Protein AF-A0A8T2JJA8-F1 (afdb_monomer)

Secondary structure (DSSP, 8-state):
---------------S-SSSS-------PPPPSS-B-PPPEETTTT--EEEESTT-BTTSSS-EEEE---SSGGGGGS--EEEE--S-SSBSSPPPEEES------TTEEEESSS--TT--TT--EEEE-S-TT--EE-------SEEEEEEEEEE-S-S-EEEEEEEETTEEEEEEEE-SSEEEEEEEETTEEPPPEEEE-TTTS-TTSEEEEEEEEETTEEEEEESS--TTS--SEEEE-SSPPP--TTEEEEESB-TTSSSB--EEEEEEEEESSPPPHHHHHHHHHSSPPP-SS-TTPBPPTTS-EEETTEEEEEE-TT--S-GGG-EESS-TT---GGGGGSS-TT--EEBPPPPSSS-TT-EEEEEEEEEEEEEEEEEEEESSPPEEEEEEEEESSTTSPPEEEEEEESSGGGGT--BT---SSTT---EEEPPSS--SSS-EEEEESS--SSSPPTTGGGGGG-HHHHHHTEEEEEEEEEEEETTSS--TTSPPPGGG-S-EEEEEEEEEEE--TTB-S-EE-SSSS-EE---TTTTEESTTS-EE-TT-BSS------SS---PPBPP--TTS-SEEEE-TTT-S-TT-SSS---EEEES-TTT------TT-S---------TTTBS-SS--B-TTT--B-B-TTEESTTS-EEPTTEE---TT-TTSSEEP---TTTBGGG---B-TTT--B-BPTTEETTTT-EEPTTEEEEEETTEEEEEE----TTTBS-SPPPTTT----BPTTEETTTT-EEPTTEEEEETTEEEE----TTTB-TT-PPPTTT----B-TTEETTTT-EEPTTEEEE-SSSS-EEEE----TTTBSS-TT-B-TTT--B-B-TTEESTTS-EEPTTEE---TT-TTSSEE----TTTBPTTPPPPTTT----BPTTEESTTS-EEPTTEEE--SSS--EEEP---TTTEEEEEE-TTT--EEESSTTEESTTS-EEPTTEEEEETTTTEEEEP---TTTEEEEEE-TTT--EEE-TTEESTTS-EEPTT-B---TT-TTSSB---B-PPPPEEEEEETTEEEEEEPPPSB--SSEEEEEEEETTEEEEEEEEESSP--EEEEEESPPTT-EEEEEEEEE-SS-EEEPPPEEEEPPP----S---EEE---S-TTEEEEEEPPPPSTT----EEEEEEE-TT-SSPEEEEEES-SEEEEESPPTT-EEEEEEEEEETTEEEEPPPEEEEPPP---B--PPPEEEEEETTEEEEE-PPPSB----

InterPro domains:
  IPR002049 Laminin-type EGF domain [PF00053] (519-560)
  IPR002049 Laminin-type EGF domain [PF00053] (628-678)
  IPR002049 Laminin-type EGF domain [PF00053] (681-725)
  IPR002049 Laminin-type EGF domain [PF00053] (734-775)
  IPR002049 Laminin-type EGF domain [PF00053] (782-831)
  IPR002049 Laminin-type EGF domain [PF00053] (834-884)
  IPR002049 Laminin-type EGF domain [PF00053] (887-931)
  IPR002049 Laminin-type EGF domain [PF00053] (938-984)
  IPR002049 Laminin-type EGF domain [PF00053] (989-1037)
  IPR002049 Laminin-type EGF domain [PS01248] (649-683)
  IPR002049 Laminin-type EGF domain [PS01248] (802-836)
  IPR002049 Laminin-type EGF domain [PS01248] (907-940)
  IPR002049 Laminin-type EGF domain [PS50027] (628-680)
  IPR002049 Laminin-type EGF domain [PS50027] (681-733)
  IPR002049 Laminin-type EGF domain [PS50027] (734-781)
  IPR002049 Laminin-type EGF domain [PS50027] (782-833)
  IPR002049 Laminin-type EGF domain [PS50027] (834-886)
  IPR002049 Laminin-type EGF domain [PS50027] (887-937)
  IPR002049 Laminin-type EGF domain [PS50027] (938-988)
  IPR002049 Laminin-type EGF domain [SM00180] (519-573)

Mean predicted aligned error: 21.82 Å

Structure (mmCIF, N/CA/C/O backbone):
data_AF-A0A8T2JJA8-F1
#
_entry.id   AF-A0A8T2JJA8-F1
#
loop_
_atom_site.group_PDB
_atom_site.id
_atom_site.type_symbol
_atom_site.label_atom_id
_atom_site.label_alt_id
_atom_site.label_comp_id
_atom_site.label_asym_id
_atom_site.label_entity_id
_atom_site.label_seq_id
_atom_site.pdbx_PDB_ins_code
_atom_site.Cartn_x
_atom_site.Cartn_y
_atom_site.Cartn_z
_atom_site.occupancy
_atom_site.B_iso_or_equiv
_atom_site.auth_seq_id
_atom_site.auth_comp_id
_atom_site.auth_asym_id
_atom_site.auth_atom_id
_atom_site.pdbx_PDB_model_num
ATOM 1 N N . MET A 1 1 ? -11.273 -54.890 28.505 1.00 32.41 1 MET A N 1
ATOM 2 C CA . MET A 1 1 ? -10.820 -56.215 28.975 1.00 32.41 1 MET A CA 1
ATOM 3 C C . MET A 1 1 ? -9.788 -56.750 28.001 1.00 32.41 1 MET A C 1
ATOM 5 O O . MET A 1 1 ? -10.072 -56.768 26.817 1.00 32.41 1 MET A O 1
ATOM 9 N N . LYS A 1 2 ? -8.631 -57.149 28.544 1.00 30.03 2 LYS A N 1
ATOM 10 C CA . LYS A 1 2 ? -7.719 -58.215 28.086 1.00 30.03 2 LYS A CA 1
ATOM 11 C C . LYS A 1 2 ? -7.284 -58.199 26.611 1.00 30.03 2 LYS A C 1
ATOM 13 O O . LYS A 1 2 ? -8.036 -58.530 25.714 1.00 30.03 2 LYS A O 1
ATOM 18 N N . HIS A 1 3 ? -6.066 -57.725 26.356 1.00 26.69 3 HIS A N 1
ATOM 19 C CA . HIS A 1 3 ? -4.796 -58.480 26.439 1.00 26.69 3 HIS A CA 1
ATOM 20 C C . HIS A 1 3 ? -4.545 -59.316 25.172 1.00 26.69 3 HIS A C 1
ATOM 22 O O . HIS A 1 3 ? -5.236 -60.290 24.924 1.00 26.69 3 HIS A O 1
ATOM 28 N N . ARG A 1 4 ? -3.619 -58.889 24.300 1.00 27.64 4 ARG A N 1
ATOM 29 C CA . ARG A 1 4 ? -2.156 -59.140 24.374 1.00 27.64 4 ARG A CA 1
ATOM 30 C C . ARG A 1 4 ? -1.814 -60.633 24.329 1.00 27.64 4 ARG A C 1
ATOM 32 O O . ARG A 1 4 ? -1.891 -61.290 25.361 1.00 27.64 4 ARG A O 1
ATOM 39 N N . LYS A 1 5 ? -1.249 -61.072 23.202 1.00 30.20 5 LYS A N 1
ATOM 40 C CA . LYS A 1 5 ? 0.147 -61.544 23.054 1.00 30.20 5 LYS A CA 1
ATOM 41 C C . LYS A 1 5 ? 0.226 -62.544 21.905 1.00 30.20 5 LYS A C 1
ATOM 43 O O . LYS A 1 5 ? -0.247 -63.658 22.061 1.00 30.20 5 LYS A O 1
ATOM 48 N N . VAL A 1 6 ? 0.989 -62.201 20.872 1.00 28.86 6 VAL A N 1
ATOM 49 C CA . VAL A 1 6 ? 2.040 -63.099 20.378 1.00 28.86 6 VAL A CA 1
ATOM 50 C C . VAL A 1 6 ? 3.269 -62.237 20.091 1.00 28.86 6 VAL A C 1
ATOM 52 O O . VAL A 1 6 ? 3.193 -61.242 19.377 1.00 28.86 6 VAL A O 1
ATOM 55 N N . LEU A 1 7 ? 4.374 -62.581 20.750 1.00 27.81 7 LEU A N 1
ATOM 56 C CA . LEU A 1 7 ? 5.703 -61.998 20.600 1.00 27.81 7 LEU A CA 1
ATOM 57 C C . LEU A 1 7 ? 6.536 -62.932 19.707 1.00 27.81 7 LEU A C 1
ATOM 59 O O . LEU A 1 7 ? 6.536 -64.134 19.947 1.00 27.81 7 LEU A O 1
ATOM 63 N N . LYS A 1 8 ? 7.334 -62.325 18.819 1.00 27.33 8 LYS A N 1
ATOM 64 C CA . LYS A 1 8 ? 8.610 -62.801 18.245 1.00 27.33 8 LYS A CA 1
ATOM 65 C C . LYS A 1 8 ? 8.605 -64.033 17.322 1.00 27.33 8 LYS A C 1
ATOM 67 O O . LYS A 1 8 ? 8.753 -65.164 17.768 1.00 27.33 8 LYS A O 1
ATOM 72 N N . GLN A 1 9 ? 8.732 -63.748 16.026 1.00 26.22 9 GLN A N 1
ATOM 73 C CA . GLN A 1 9 ? 9.759 -64.372 15.187 1.00 26.22 9 GLN A CA 1
ATOM 74 C C . GLN A 1 9 ? 10.700 -63.283 14.650 1.00 26.22 9 GLN A C 1
ATOM 76 O O . GLN A 1 9 ? 10.281 -62.160 14.380 1.00 26.22 9 GLN A O 1
ATOM 81 N N . LEU A 1 10 ? 11.988 -63.613 14.631 1.00 29.56 10 LEU A N 1
ATOM 82 C CA . LEU A 1 10 ? 13.126 -62.750 14.339 1.00 29.56 10 LEU A CA 1
ATOM 83 C C . LEU A 1 10 ? 13.350 -62.582 12.829 1.00 29.56 10 LEU A C 1
ATOM 85 O O . LEU A 1 10 ? 13.341 -63.562 12.097 1.00 29.56 10 LEU A O 1
ATOM 89 N N . ASN A 1 11 ? 13.626 -61.333 12.444 1.00 33.53 11 ASN A N 1
ATOM 90 C CA . ASN A 1 11 ? 14.525 -60.845 11.391 1.00 33.53 11 ASN A CA 1
ATOM 91 C C . ASN A 1 11 ? 14.828 -61.754 10.192 1.00 33.53 11 ASN A C 1
ATOM 93 O O . ASN A 1 11 ? 15.682 -62.633 10.273 1.00 33.53 11 ASN A O 1
ATOM 97 N N . THR A 1 12 ? 14.285 -61.387 9.034 1.00 31.36 12 THR A N 1
ATOM 98 C CA . THR A 1 12 ? 15.010 -61.142 7.768 1.00 31.36 12 THR A CA 1
ATOM 99 C C . THR A 1 12 ? 13.998 -60.666 6.722 1.00 31.36 12 THR A C 1
ATOM 101 O O . THR A 1 12 ? 12.808 -60.895 6.894 1.00 31.36 12 THR A O 1
ATOM 104 N N . PHE A 1 13 ? 14.479 -60.011 5.663 1.00 29.62 13 PHE A N 1
ATOM 105 C CA . PHE A 1 13 ? 13.734 -59.384 4.557 1.00 29.62 13 PHE A CA 1
ATOM 106 C C . PHE A 1 13 ? 13.374 -57.904 4.732 1.00 29.62 13 PHE A C 1
ATOM 108 O O . PHE A 1 13 ? 12.234 -57.504 4.955 1.00 29.62 13 PHE A O 1
ATOM 115 N N . GLY A 1 14 ? 14.411 -57.081 4.533 1.00 43.16 14 GLY A N 1
ATOM 116 C CA . GLY A 1 14 ? 14.270 -55.910 3.672 1.00 43.16 14 GLY A CA 1
ATOM 117 C C . GLY A 1 14 ? 13.933 -56.350 2.240 1.00 43.16 14 GLY A C 1
ATOM 118 O O . GLY A 1 14 ? 14.204 -57.490 1.874 1.00 43.16 14 GLY A O 1
ATOM 119 N N . ASP A 1 15 ? 13.340 -55.429 1.483 1.00 37.94 15 ASP A N 1
ATOM 120 C CA . ASP A 1 15 ? 12.711 -55.592 0.158 1.00 37.94 15 ASP A CA 1
ATOM 121 C C . ASP A 1 15 ? 11.242 -56.037 0.170 1.00 37.94 15 ASP A C 1
ATOM 123 O O . ASP A 1 15 ? 10.913 -57.135 -0.256 1.00 37.94 15 ASP A O 1
ATOM 127 N N . ALA A 1 16 ? 10.346 -55.139 0.615 1.00 32.00 16 ALA A N 1
ATOM 128 C CA . ALA A 1 16 ? 8.981 -54.985 0.067 1.00 32.00 16 ALA A CA 1
ATOM 129 C C . ALA A 1 16 ? 8.197 -53.814 0.712 1.00 32.00 16 ALA A C 1
ATOM 131 O O . ALA A 1 16 ? 7.053 -53.976 1.131 1.00 32.00 16 ALA A O 1
ATOM 132 N N . LEU A 1 17 ? 8.779 -52.609 0.797 1.00 30.25 17 LEU A N 1
ATOM 133 C CA . LEU A 1 17 ? 8.007 -51.390 1.106 1.00 30.25 17 LEU A CA 1
ATOM 134 C C . LEU A 1 17 ? 8.577 -50.172 0.359 1.00 30.25 17 LEU A C 1
ATOM 136 O O . LEU A 1 17 ? 9.069 -49.218 0.954 1.00 30.25 17 LEU A O 1
ATOM 140 N N . LYS A 1 18 ? 8.569 -50.235 -0.978 1.00 31.52 18 LYS A N 1
ATOM 141 C CA . LYS A 1 18 ? 9.018 -49.141 -1.860 1.00 31.52 18 LYS A CA 1
ATOM 142 C C . LYS A 1 18 ? 8.089 -48.913 -3.062 1.00 31.52 18 LYS A C 1
ATOM 144 O O . LYS A 1 18 ? 8.542 -48.517 -4.128 1.00 31.52 18 LYS A O 1
ATOM 149 N N . THR A 1 19 ? 6.787 -49.148 -2.890 1.00 38.16 19 THR A N 1
ATOM 150 C CA . THR A 1 19 ? 5.800 -49.043 -3.988 1.00 38.16 19 THR A CA 1
ATOM 151 C C . THR A 1 19 ? 4.432 -48.485 -3.577 1.00 38.16 19 THR A C 1
ATOM 153 O O . THR A 1 19 ? 3.448 -48.706 -4.270 1.00 38.16 19 THR A O 1
ATOM 156 N N . PHE A 1 20 ? 4.350 -47.706 -2.495 1.00 31.83 20 PHE A N 1
ATOM 157 C CA . PHE A 1 20 ? 3.129 -46.968 -2.131 1.00 31.83 20 PHE A CA 1
ATOM 158 C C . PHE A 1 20 ? 3.480 -45.659 -1.399 1.00 31.83 20 PHE A C 1
ATOM 160 O O . PHE A 1 20 ? 3.222 -45.546 -0.210 1.00 31.83 20 PHE A O 1
ATOM 167 N N . LEU A 1 21 ? 4.161 -44.710 -2.069 1.00 34.22 21 LEU A N 1
ATOM 168 C CA . LEU A 1 21 ? 4.320 -43.303 -1.618 1.00 34.22 21 LEU A CA 1
ATOM 169 C C . LEU A 1 21 ? 5.054 -42.393 -2.638 1.00 34.22 21 LEU A C 1
ATOM 171 O O . LEU A 1 21 ? 5.897 -41.587 -2.262 1.00 34.22 21 LEU A O 1
ATOM 175 N N . VAL A 1 22 ? 4.753 -42.484 -3.939 1.00 33.88 22 VAL A N 1
ATOM 176 C CA . VAL A 1 22 ? 5.165 -41.446 -4.914 1.00 33.88 22 VAL A CA 1
ATOM 177 C C . VAL A 1 22 ? 4.022 -41.220 -5.896 1.00 33.88 22 VAL A C 1
ATOM 179 O O . VAL A 1 22 ? 3.979 -41.770 -6.989 1.00 33.88 22 VAL A O 1
ATOM 182 N N . GLY A 1 23 ? 3.033 -40.463 -5.443 1.00 34.50 23 GLY A N 1
ATOM 183 C CA . GLY A 1 23 ? 1.847 -40.114 -6.214 1.00 34.50 23 GLY A CA 1
ATOM 184 C C . GLY A 1 23 ? 1.226 -38.837 -5.678 1.00 34.50 23 GLY A C 1
ATOM 185 O O . GLY A 1 23 ? 0.024 -38.791 -5.472 1.00 34.50 23 GLY A O 1
ATOM 186 N N . TYR A 1 24 ? 2.052 -37.840 -5.363 1.00 38.09 24 TYR A N 1
ATOM 187 C CA . TYR A 1 24 ? 1.608 -36.480 -5.086 1.00 38.09 24 TYR A CA 1
ATOM 188 C C . TYR A 1 24 ? 2.753 -35.511 -5.407 1.00 38.09 24 TYR A C 1
ATOM 190 O O . TYR A 1 24 ? 3.904 -35.793 -5.083 1.00 38.09 24 TYR A O 1
ATOM 198 N N . CYS A 1 25 ? 2.392 -34.386 -6.029 1.00 32.53 25 CYS A N 1
ATOM 199 C CA . CYS A 1 25 ? 3.223 -33.229 -6.388 1.00 32.53 25 CYS A CA 1
ATOM 200 C C . CYS A 1 25 ? 4.083 -33.338 -7.662 1.00 32.53 25 CYS A C 1
ATOM 202 O O . CYS A 1 25 ? 5.270 -33.626 -7.603 1.00 32.53 25 CYS A O 1
ATOM 204 N N . MET A 1 26 ? 3.492 -32.966 -8.802 1.00 28.70 26 MET A N 1
ATOM 205 C CA . MET A 1 26 ? 4.003 -31.870 -9.646 1.00 28.70 26 MET A CA 1
ATOM 206 C C . MET A 1 26 ? 2.852 -31.334 -10.516 1.00 28.70 26 MET A C 1
ATOM 208 O O . MET A 1 26 ? 2.766 -31.577 -11.715 1.00 28.70 26 MET A O 1
ATOM 212 N N . TYR A 1 27 ? 1.922 -30.624 -9.871 1.00 27.91 27 TYR A N 1
ATOM 213 C CA . TYR A 1 27 ? 1.168 -29.569 -10.547 1.00 27.91 27 TYR A CA 1
ATOM 214 C C . TYR A 1 27 ? 2.133 -28.388 -10.679 1.00 27.91 27 TYR A C 1
ATOM 216 O O . TYR A 1 27 ? 2.594 -27.875 -9.662 1.00 27.91 27 TYR A O 1
ATOM 224 N N . PHE A 1 28 ? 2.485 -27.996 -11.902 1.00 26.44 28 PHE A N 1
ATOM 225 C CA . PHE A 1 28 ? 3.155 -26.719 -12.147 1.00 26.44 28 PHE A CA 1
ATOM 226 C C . PHE A 1 28 ? 2.103 -25.608 -12.000 1.00 26.44 28 PHE A C 1
ATOM 228 O O . PHE A 1 28 ? 1.152 -25.604 -12.785 1.00 26.44 28 PHE A O 1
ATOM 235 N N . PRO A 1 29 ? 2.206 -24.699 -11.013 1.00 30.31 29 PRO A N 1
ATOM 236 C CA . PRO A 1 29 ? 1.294 -23.574 -10.920 1.00 30.31 29 PRO A CA 1
ATOM 237 C C . PRO A 1 29 ? 1.679 -22.505 -11.952 1.00 30.31 29 PRO A C 1
ATOM 239 O O . PRO A 1 29 ? 2.845 -22.310 -12.292 1.00 30.31 29 PRO A O 1
ATOM 242 N N . LEU A 1 30 ? 0.646 -21.861 -12.483 1.00 35.97 30 LEU A N 1
ATOM 243 C CA . LEU A 1 30 ? 0.662 -20.924 -13.601 1.00 35.97 30 LEU A CA 1
ATOM 244 C C . LEU A 1 30 ? 1.411 -19.624 -13.262 1.00 35.97 30 LEU A C 1
ATOM 246 O O . LEU A 1 30 ? 1.201 -19.029 -12.206 1.00 35.97 30 LEU A O 1
ATOM 250 N N . VAL A 1 31 ? 2.245 -19.154 -14.192 1.00 36.62 31 VAL A N 1
ATOM 251 C CA . VAL A 1 31 ? 2.884 -17.829 -14.152 1.00 36.62 31 VAL A CA 1
ATOM 252 C C . VAL A 1 31 ? 1.787 -16.755 -14.191 1.00 36.62 31 VAL A C 1
ATOM 254 O O . VAL A 1 31 ? 1.037 -16.691 -15.164 1.00 36.62 31 VAL A O 1
ATOM 257 N N . SER A 1 32 ? 1.671 -15.938 -13.135 1.00 39.22 32 SER A N 1
ATOM 258 C CA . SER A 1 32 ? 0.797 -14.754 -13.136 1.00 39.22 32 SER A CA 1
ATOM 259 C C . SER A 1 32 ? 1.328 -13.748 -14.157 1.00 39.22 32 SER A C 1
ATOM 261 O O . SER A 1 32 ? 2.533 -13.510 -14.225 1.00 39.22 32 SER A O 1
ATOM 263 N N . THR A 1 33 ? 0.447 -13.203 -14.990 1.00 51.28 33 THR A N 1
ATOM 264 C CA . THR A 1 33 ? 0.780 -12.221 -16.033 1.00 51.28 33 THR A CA 1
ATOM 265 C C . THR A 1 33 ? 0.628 -10.781 -15.547 1.00 51.28 33 THR A C 1
ATOM 267 O O . THR A 1 33 ? 1.156 -9.895 -16.197 1.00 51.28 33 THR A O 1
ATOM 270 N N . GLN A 1 34 ? -0.025 -10.542 -14.407 1.00 63.44 34 GLN A N 1
ATOM 271 C CA . GLN A 1 34 ? -0.192 -9.233 -13.762 1.00 63.44 34 GLN A CA 1
ATOM 272 C C . GLN A 1 34 ? 0.474 -9.251 -12.378 1.00 63.44 34 GLN A C 1
ATOM 274 O O . GLN A 1 34 ? 0.578 -10.311 -11.765 1.00 63.44 34 GLN A O 1
ATOM 279 N N . GLY A 1 35 ? 0.929 -8.095 -11.892 1.00 66.94 35 GLY A N 1
ATOM 280 C CA . GLY A 1 35 ? 1.406 -7.968 -10.519 1.00 66.94 35 GLY A CA 1
ATOM 281 C C . GLY A 1 35 ? 0.299 -8.274 -9.508 1.00 66.94 35 GLY A C 1
ATOM 282 O O . GLY A 1 35 ? -0.814 -7.761 -9.617 1.00 66.94 35 GLY A O 1
ATOM 283 N N . ASP A 1 36 ? 0.615 -9.081 -8.503 1.00 77.44 36 ASP A N 1
ATOM 284 C CA . ASP A 1 36 ? -0.288 -9.403 -7.405 1.00 77.44 36 ASP A CA 1
ATOM 285 C C . ASP A 1 36 ? -0.176 -8.314 -6.329 1.00 77.44 36 ASP A C 1
ATOM 287 O O . ASP A 1 36 ? 0.888 -8.108 -5.734 1.00 77.44 36 ASP A O 1
ATOM 291 N N . PHE A 1 37 ? -1.275 -7.603 -6.074 1.00 82.38 37 PHE A N 1
ATOM 292 C CA . PHE A 1 37 ? -1.317 -6.524 -5.089 1.00 82.38 37 PHE A CA 1
ATOM 293 C C . PHE A 1 37 ? -2.307 -6.820 -3.967 1.00 82.38 37 PHE A C 1
ATOM 295 O O . PHE A 1 37 ? -3.426 -7.258 -4.250 1.00 82.38 37 PHE A O 1
ATOM 302 N N . PRO A 1 38 ? -1.979 -6.471 -2.711 1.00 85.00 38 PRO A N 1
ATOM 303 C CA . PRO A 1 38 ? -2.931 -6.605 -1.624 1.00 85.00 38 PRO A CA 1
ATOM 304 C C . PRO A 1 38 ? -4.145 -5.694 -1.798 1.00 85.00 38 PRO A C 1
ATOM 306 O O . PRO A 1 38 ? -4.056 -4.613 -2.390 1.00 85.00 38 PRO A O 1
ATOM 309 N N . LYS A 1 39 ? -5.290 -6.129 -1.266 1.00 79.31 39 LYS A N 1
ATOM 310 C CA . LYS A 1 39 ? -6.539 -5.356 -1.292 1.00 79.31 39 LYS A CA 1
ATOM 311 C C . LYS A 1 39 ? -6.391 -4.035 -0.529 1.00 79.31 39 LYS A C 1
ATOM 313 O O . LYS A 1 39 ? -5.618 -3.939 0.426 1.00 79.31 39 LYS A O 1
ATOM 318 N N . LEU A 1 40 ? -7.136 -3.019 -0.972 1.00 82.00 40 LEU A N 1
ATOM 319 C CA . LEU A 1 40 ? -7.254 -1.749 -0.259 1.00 82.00 40 LEU A CA 1
ATOM 320 C C . LEU A 1 40 ? -8.143 -1.932 0.970 1.00 82.00 40 LEU A C 1
ATOM 322 O O . LEU A 1 40 ? -9.256 -2.440 0.866 1.00 82.00 40 LEU A O 1
ATOM 326 N N . GLU A 1 41 ? -7.654 -1.495 2.122 1.00 85.62 41 GLU A N 1
ATOM 327 C CA . GLU A 1 41 ? -8.330 -1.616 3.413 1.00 85.62 41 GLU A CA 1
ATOM 328 C C . GLU A 1 41 ? -8.084 -0.361 4.265 1.00 85.62 41 GLU A C 1
ATOM 330 O O . GLU A 1 41 ? -7.200 0.441 3.950 1.00 85.62 41 GLU A O 1
ATOM 335 N N . ASN A 1 42 ? -8.839 -0.189 5.359 1.00 88.12 42 ASN A N 1
ATOM 336 C CA . ASN A 1 42 ? -8.555 0.853 6.350 1.00 88.12 42 ASN A CA 1
ATOM 337 C C . ASN A 1 42 ? -7.297 0.479 7.154 1.00 88.12 42 ASN A C 1
ATOM 339 O O . ASN A 1 42 ? -7.374 -0.160 8.201 1.00 88.12 42 ASN A O 1
ATOM 343 N N . ILE A 1 43 ? -6.122 0.862 6.658 1.00 91.50 43 ILE A N 1
ATOM 344 C CA . ILE A 1 43 ? -4.834 0.523 7.279 1.00 91.50 43 ILE A CA 1
ATOM 345 C C . ILE A 1 43 ? -4.555 1.320 8.557 1.00 91.50 43 ILE A C 1
ATOM 347 O O . ILE A 1 43 ? -3.637 0.972 9.298 1.00 91.50 43 ILE A O 1
ATOM 351 N N . GLY A 1 44 ? -5.330 2.380 8.810 1.00 90.50 44 GLY A N 1
ATOM 352 C CA . GLY A 1 44 ? -5.283 3.147 10.052 1.00 90.50 44 GLY A CA 1
ATOM 353 C C . GLY A 1 44 ? -6.012 2.467 11.211 1.00 90.50 44 GLY A C 1
ATOM 354 O O . GLY A 1 44 ? -5.716 2.787 12.362 1.00 90.50 44 GLY A O 1
ATOM 355 N N . ALA A 1 45 ? -6.915 1.520 10.935 1.00 90.88 45 ALA A N 1
ATOM 356 C CA . ALA A 1 45 ? -7.737 0.866 11.949 1.00 90.88 45 ALA A CA 1
ATOM 357 C C . ALA A 1 45 ? -6.887 0.105 12.979 1.00 90.88 45 ALA A C 1
ATOM 359 O O . ALA A 1 45 ? -5.986 -0.661 12.625 1.00 90.88 45 ALA A O 1
ATOM 360 N N . PHE A 1 46 ? -7.195 0.311 14.261 1.00 89.62 46 PHE A N 1
ATOM 361 C CA . PHE A 1 46 ? -6.544 -0.322 15.413 1.00 89.62 46 PHE A CA 1
ATOM 362 C C . PHE A 1 46 ? -5.018 -0.127 15.488 1.00 89.62 46 PHE A C 1
ATOM 364 O O . PHE A 1 46 ? -4.320 -0.883 16.169 1.00 89.62 46 PHE A O 1
ATOM 371 N N . LYS A 1 47 ? -4.476 0.872 14.777 1.00 90.25 47 LYS A N 1
ATOM 372 C CA . LYS A 1 47 ? -3.055 1.234 14.837 1.00 90.25 47 LYS A CA 1
ATOM 373 C C . LYS A 1 47 ? -2.761 2.169 16.010 1.00 90.25 47 LYS A C 1
ATOM 375 O O . LYS A 1 47 ? -3.645 2.920 16.430 1.00 90.25 47 LYS A O 1
ATOM 380 N N . PRO A 1 48 ? -1.521 2.180 16.528 1.00 91.38 48 PRO A N 1
ATOM 381 C CA . PRO A 1 48 ? -1.123 3.127 17.558 1.00 91.38 48 PRO A CA 1
ATOM 382 C C . PRO A 1 48 ? -1.382 4.573 17.122 1.00 91.38 48 PRO A C 1
ATOM 384 O O . PRO A 1 48 ? -0.893 5.028 16.084 1.00 91.38 48 PRO A O 1
ATOM 387 N N . VAL A 1 49 ? -2.145 5.294 17.941 1.00 93.94 49 VAL A N 1
ATOM 388 C CA . VAL A 1 49 ? -2.488 6.701 17.735 1.00 93.94 49 VAL A CA 1
ATOM 389 C C . VAL A 1 49 ? -1.996 7.524 18.919 1.00 93.94 49 VAL A C 1
ATOM 391 O O . VAL A 1 49 ? -2.129 7.128 20.076 1.00 93.94 49 VAL A O 1
ATOM 394 N N . THR A 1 50 ? -1.393 8.671 18.629 1.00 94.69 50 THR A N 1
ATOM 395 C CA . THR A 1 50 ? -0.876 9.603 19.638 1.00 94.69 50 THR A CA 1
ATOM 396 C C . THR A 1 50 ? -1.288 11.023 19.297 1.00 94.69 50 THR A C 1
ATOM 398 O O . THR A 1 50 ? -1.454 11.364 18.127 1.00 94.69 50 THR A O 1
ATOM 401 N N . ALA A 1 51 ? -1.460 11.858 20.315 1.00 93.00 51 ALA A N 1
ATOM 402 C CA . ALA A 1 51 ? -1.779 13.263 20.137 1.00 93.00 51 ALA A CA 1
ATOM 403 C C . ALA A 1 51 ? -0.723 14.129 20.826 1.00 93.00 51 ALA A C 1
ATOM 405 O O . ALA A 1 51 ? -0.142 13.744 21.840 1.00 93.00 51 ALA A O 1
ATOM 406 N N . THR A 1 52 ? -0.424 15.280 20.232 1.00 91.31 52 THR A N 1
ATOM 407 C CA . THR A 1 52 ? 0.498 16.282 20.768 1.00 91.31 52 THR A CA 1
ATOM 408 C C . THR A 1 52 ? -0.252 17.606 20.904 1.00 91.31 52 THR A C 1
ATOM 410 O O . THR A 1 52 ? -0.768 18.089 19.888 1.00 91.31 52 THR A O 1
ATOM 413 N N . PRO A 1 53 ? -0.304 18.209 22.110 1.00 87.81 53 PRO A N 1
ATOM 414 C CA . PRO A 1 53 ? 0.256 17.736 23.395 1.00 87.81 53 PRO A CA 1
ATOM 415 C C . PRO A 1 53 ? -0.320 16.391 23.885 1.00 87.81 53 PRO A C 1
ATOM 417 O O . PRO A 1 53 ? -1.410 16.017 23.468 1.00 87.81 53 PRO A O 1
ATOM 420 N N . THR A 1 54 ? 0.378 15.653 24.758 1.00 83.75 54 THR A N 1
ATOM 421 C CA . THR A 1 54 ? -0.086 14.327 25.237 1.00 83.75 54 THR A CA 1
ATOM 422 C C . THR A 1 54 ? -1.393 14.401 26.024 1.00 83.75 54 THR A C 1
ATOM 424 O O . THR A 1 54 ? -2.227 13.508 25.914 1.00 83.75 54 THR A O 1
ATOM 427 N N . ASP A 1 55 ? -1.615 15.510 26.730 1.00 81.62 55 ASP A N 1
ATOM 428 C CA . ASP A 1 55 ? -2.807 15.754 27.557 1.00 81.62 55 ASP A CA 1
ATOM 429 C C . ASP A 1 55 ? -3.925 16.444 26.748 1.00 81.62 55 ASP A C 1
ATOM 431 O O . ASP A 1 55 ? -4.746 17.199 27.268 1.00 81.62 55 ASP A O 1
ATOM 435 N N . SER A 1 56 ? -3.930 16.235 25.430 1.00 87.56 56 SER A N 1
ATOM 436 C CA . SER A 1 56 ? -4.874 16.858 24.496 1.00 87.56 56 SER A CA 1
ATOM 437 C C . SER A 1 56 ? -6.213 16.137 24.391 1.00 87.56 56 SER A C 1
ATOM 439 O O . SER A 1 56 ? -7.031 16.530 23.571 1.00 87.56 56 SER A O 1
ATOM 441 N N . THR A 1 57 ? -6.458 15.088 25.178 1.00 92.31 57 THR A N 1
ATOM 442 C CA . THR A 1 57 ? -7.749 14.385 25.214 1.00 92.31 57 THR A CA 1
ATOM 443 C C . THR A 1 57 ? -8.609 14.948 26.342 1.00 92.31 57 THR A C 1
ATOM 445 O O . THR A 1 57 ? -8.104 15.309 27.406 1.00 92.31 57 THR A O 1
ATOM 448 N N . CYS A 1 58 ? -9.919 15.054 26.133 1.00 92.06 58 CYS A N 1
ATOM 449 C CA . CYS A 1 58 ? -10.807 15.479 27.208 1.00 92.06 58 CYS A CA 1
ATOM 450 C C . CYS A 1 58 ? -10.768 14.476 28.374 1.00 92.06 58 CYS A C 1
ATOM 452 O O . CYS A 1 58 ? -10.559 13.277 28.185 1.00 92.06 58 CYS A O 1
ATOM 454 N N . GLY A 1 59 ? -10.971 14.953 29.599 1.00 87.69 59 GLY A N 1
ATOM 455 C CA . GLY A 1 59 ? -10.952 14.109 30.791 1.00 87.69 59 GLY A CA 1
ATOM 456 C C . GLY A 1 59 ? -9.554 13.671 31.258 1.00 87.69 59 GLY A C 1
ATOM 457 O O . GLY A 1 59 ? -9.476 12.876 32.193 1.00 87.69 59 GLY A O 1
ATOM 458 N N . THR A 1 60 ? -8.463 14.169 30.653 1.00 86.56 60 THR A N 1
ATOM 459 C CA . THR A 1 60 ? -7.074 13.939 31.106 1.00 86.56 60 THR A CA 1
ATOM 460 C C . THR A 1 60 ? -6.383 15.251 31.505 1.00 86.56 60 THR A C 1
ATOM 462 O O . THR A 1 60 ? -6.423 16.191 30.712 1.00 86.56 60 THR A O 1
ATOM 465 N N . PRO A 1 61 ? -5.748 15.356 32.696 1.00 76.25 61 PRO A N 1
ATOM 466 C CA . PRO A 1 61 ? -5.569 14.319 33.725 1.00 76.25 61 PRO A CA 1
ATOM 467 C C . PRO A 1 61 ? -6.788 14.108 34.645 1.00 76.25 61 PRO A C 1
ATOM 469 O O . PRO A 1 61 ? -6.754 13.234 35.505 1.00 76.25 61 PRO A O 1
ATOM 472 N N . GLY A 1 62 ? -7.849 14.903 34.501 1.00 80.75 62 GLY A N 1
ATOM 473 C CA . GLY A 1 62 ? -9.074 14.782 35.291 1.00 80.75 62 GLY A CA 1
ATOM 474 C C . GLY A 1 62 ? -10.303 15.218 34.501 1.00 80.75 62 GLY A C 1
ATOM 475 O O . GLY A 1 62 ? -10.186 15.693 33.373 1.00 80.75 62 GLY A O 1
ATOM 476 N N . ARG A 1 63 ? -11.486 15.056 35.103 1.00 87.38 63 ARG A N 1
ATOM 477 C CA . ARG A 1 63 ? -12.786 15.316 34.460 1.00 87.38 63 ARG A CA 1
ATOM 478 C C . ARG A 1 63 ? -12.837 16.704 33.824 1.00 87.38 63 ARG A C 1
ATOM 480 O O . ARG A 1 63 ? -12.488 17.694 34.463 1.00 87.38 63 ARG A O 1
ATOM 487 N N . SER A 1 64 ? -13.336 16.768 32.596 1.00 89.81 64 SER A N 1
ATOM 488 C CA . SER A 1 64 ? -13.542 18.020 31.869 1.00 89.81 64 SER A CA 1
ATOM 489 C C . SER A 1 64 ? -14.983 18.135 31.383 1.00 89.81 64 SER A C 1
ATOM 491 O O . SER A 1 64 ? -15.738 17.164 31.400 1.00 89.81 64 SER A O 1
ATOM 493 N N . VAL A 1 65 ? -15.357 19.333 30.944 1.00 89.38 65 VAL A N 1
ATOM 494 C CA . VAL A 1 65 ? -16.676 19.635 30.384 1.00 89.38 65 VAL A CA 1
ATOM 495 C C . VAL A 1 65 ? -16.477 20.247 29.004 1.00 89.38 65 VAL A C 1
ATOM 497 O O . VAL A 1 65 ? -15.552 21.037 28.812 1.00 89.38 65 VAL A O 1
ATOM 500 N N . PHE A 1 66 ? -17.329 19.877 28.058 1.00 90.44 66 PHE A N 1
ATOM 501 C CA . PHE A 1 66 ? -17.387 20.456 26.717 1.00 90.44 66 PHE A CA 1
ATOM 502 C C . PHE A 1 66 ? -18.851 20.689 26.330 1.00 90.44 66 PHE A C 1
ATOM 504 O O . PHE A 1 66 ? -19.753 20.143 26.967 1.00 90.44 66 PHE A O 1
ATOM 511 N N . CYS A 1 67 ? -19.120 21.516 25.325 1.00 88.38 67 CYS A N 1
ATOM 512 C CA . CYS A 1 67 ? -20.484 21.659 24.812 1.00 88.38 67 CYS A CA 1
ATOM 513 C C . CYS A 1 67 ? -20.788 20.586 23.773 1.00 88.38 67 CYS A C 1
ATOM 515 O O . CYS A 1 67 ? -19.953 20.311 22.924 1.00 88.38 67 CYS A O 1
ATOM 517 N N . ALA A 1 68 ? -21.997 20.031 23.771 1.00 85.62 68 ALA A N 1
ATOM 518 C CA . ALA A 1 68 ? -22.453 19.204 22.660 1.00 85.62 68 ALA A CA 1
ATOM 519 C C . ALA A 1 68 ? -22.416 20.000 21.341 1.00 85.62 68 ALA A C 1
ATOM 521 O O . ALA A 1 68 ? -22.924 21.121 21.283 1.00 85.62 68 ALA A O 1
ATOM 522 N N . SER A 1 69 ? -21.839 19.416 20.287 1.00 79.94 69 SER A N 1
ATOM 523 C CA . SER A 1 69 ? -21.801 20.030 18.958 1.00 79.94 69 SER A CA 1
ATOM 524 C C . SER A 1 69 ? -23.075 19.671 18.194 1.00 79.94 69 SER A C 1
ATOM 526 O O . SER A 1 69 ? -23.325 18.494 17.925 1.00 79.94 69 SER A O 1
ATOM 528 N N . ASP A 1 70 ? -23.895 20.673 17.876 1.00 73.00 70 ASP A N 1
ATOM 529 C CA . ASP A 1 70 ? -25.052 20.518 16.990 1.00 73.00 70 ASP A CA 1
ATOM 530 C C . ASP A 1 70 ? -24.629 20.768 15.534 1.00 73.00 70 ASP A C 1
ATOM 532 O O . ASP A 1 70 ? -23.519 21.204 15.250 1.00 73.00 70 ASP A O 1
ATOM 536 N N . THR A 1 71 ? -25.479 20.453 14.570 1.00 68.25 71 THR A N 1
ATOM 537 C CA . THR A 1 71 ? -25.290 20.794 13.156 1.00 68.25 71 THR A CA 1
ATOM 538 C C . THR A 1 71 ? -25.583 22.267 12.847 1.00 68.25 71 THR A C 1
ATOM 540 O O . THR A 1 71 ? -25.069 22.776 11.850 1.00 68.25 71 THR A O 1
ATOM 543 N N . ASP A 1 72 ? -26.351 22.959 13.700 1.00 66.62 72 ASP A N 1
ATOM 544 C CA . ASP A 1 72 ? -26.674 24.388 13.561 1.00 66.62 72 ASP A CA 1
ATOM 545 C C . ASP A 1 72 ? -25.556 25.283 14.124 1.00 66.62 72 ASP A C 1
ATOM 547 O O . ASP A 1 72 ? -25.201 25.205 15.298 1.00 66.62 72 ASP A O 1
ATOM 551 N N . TYR A 1 73 ? -25.045 26.206 13.306 1.00 66.88 73 TYR A N 1
ATOM 552 C CA . TYR A 1 73 ? -24.010 27.165 13.703 1.00 66.88 73 TYR A CA 1
ATOM 553 C C . TYR A 1 73 ? -24.441 28.091 14.856 1.00 66.88 73 TYR A C 1
ATOM 555 O O . TYR A 1 73 ? -23.586 28.561 15.610 1.00 66.88 73 TYR A O 1
ATOM 563 N N . LYS A 1 74 ? -25.747 28.353 15.039 1.00 65.94 74 LYS A N 1
ATOM 564 C CA . LYS A 1 74 ? -26.264 29.158 16.164 1.00 65.94 74 LYS A CA 1
ATOM 565 C C . LYS A 1 74 ? -26.031 28.477 17.511 1.00 65.94 74 LYS A C 1
ATOM 567 O O . LYS A 1 74 ? -25.964 29.161 18.538 1.00 65.94 74 LYS A O 1
ATOM 572 N N . SER A 1 75 ? -25.835 27.155 17.525 1.00 64.62 75 SER A N 1
ATOM 573 C CA . SER A 1 75 ? -25.508 26.418 18.744 1.00 64.62 75 SER A CA 1
ATOM 574 C C . SER A 1 75 ? -24.155 26.830 19.326 1.00 64.62 75 SER A C 1
ATOM 576 O O . SER A 1 75 ? -23.934 26.598 20.504 1.00 64.62 75 SER A O 1
ATOM 578 N N . ILE A 1 76 ? -23.267 27.502 18.579 1.00 70.38 76 ILE A N 1
ATOM 579 C CA . ILE A 1 76 ? -21.982 27.993 19.111 1.00 70.38 76 ILE A CA 1
ATOM 580 C C . ILE A 1 76 ? -22.154 29.002 20.268 1.00 70.38 76 ILE A C 1
ATOM 582 O O . ILE A 1 76 ? -21.231 29.234 21.051 1.00 70.38 76 ILE A O 1
ATOM 586 N N . GLN A 1 77 ? -23.343 29.605 20.391 1.00 71.75 77 GLN A N 1
ATOM 587 C CA . GLN A 1 77 ? -23.691 30.558 21.450 1.00 71.75 77 GLN A CA 1
ATOM 588 C C . GLN A 1 77 ? -24.254 29.879 22.708 1.00 71.75 77 GLN A C 1
ATOM 590 O O . GLN A 1 77 ? -24.142 30.422 23.807 1.00 71.75 77 GLN A O 1
ATOM 595 N N . THR A 1 78 ? -24.856 28.695 22.568 1.00 73.94 78 THR A N 1
ATOM 596 C CA . THR A 1 78 ? -25.503 27.965 23.667 1.00 73.94 78 THR A CA 1
ATOM 597 C C . THR A 1 78 ? -24.702 26.715 24.007 1.00 73.94 78 THR A C 1
ATOM 599 O O . THR A 1 78 ? -24.148 26.053 23.139 1.00 73.94 78 THR A O 1
ATOM 602 N N . CYS A 1 79 ? -24.581 26.389 25.291 1.00 80.56 79 CYS A N 1
ATOM 603 C CA . CYS A 1 79 ? -23.807 25.225 25.704 1.00 80.56 79 CYS A CA 1
ATOM 604 C C . CYS A 1 79 ? -24.678 24.213 26.430 1.00 80.56 79 CYS A C 1
ATOM 606 O O . CYS A 1 79 ? -24.982 24.381 27.611 1.00 80.56 79 CYS A O 1
ATOM 608 N N . SER A 1 80 ? -25.011 23.130 25.734 1.00 86.75 80 SER A N 1
ATOM 609 C CA . SER A 1 80 ? -25.458 21.894 26.369 1.00 86.75 80 SER A CA 1
ATOM 610 C C . SER A 1 80 ? -24.224 21.162 26.886 1.00 86.75 80 SER A C 1
ATOM 612 O O . SER A 1 80 ? -23.558 20.454 26.134 1.00 86.75 80 SER A O 1
ATOM 614 N N . GLN A 1 81 ? -23.867 21.406 28.145 1.00 86.50 81 GLN A N 1
ATOM 615 C CA . GLN A 1 81 ? -22.672 20.830 28.758 1.00 86.50 81 GLN A CA 1
ATOM 616 C C . GLN A 1 81 ? -22.752 19.302 28.824 1.00 86.50 81 GLN A C 1
ATOM 618 O O . GLN A 1 81 ? -23.706 18.747 29.368 1.00 86.50 81 GLN A O 1
ATOM 623 N N . LEU A 1 82 ? -21.709 18.641 28.334 1.00 89.56 82 LEU A N 1
ATOM 624 C CA . LEU A 1 82 ? -21.462 17.215 28.490 1.00 89.56 82 LEU A CA 1
ATOM 625 C C . LEU A 1 82 ? -20.180 17.003 29.294 1.00 89.56 82 LEU A C 1
ATOM 627 O O . LEU A 1 82 ? -19.228 17.788 29.220 1.00 89.56 82 LEU A O 1
ATOM 631 N N . LEU A 1 83 ? -20.171 15.939 30.089 1.00 91.38 83 LEU A N 1
ATOM 632 C CA . LEU A 1 83 ? -18.996 15.516 30.836 1.00 91.38 83 LEU A CA 1
ATOM 633 C C . LEU A 1 83 ? -18.075 14.714 29.921 1.00 91.38 83 LEU A C 1
ATOM 635 O O . LEU A 1 83 ? -18.532 14.017 29.024 1.00 91.38 83 LEU A O 1
ATOM 639 N N . CYS A 1 84 ? -16.774 14.798 30.175 1.00 92.62 84 CYS A N 1
ATOM 640 C CA . CYS A 1 84 ? -15.815 13.853 29.634 1.00 92.62 84 CYS A CA 1
ATOM 641 C C . CYS A 1 84 ? -14.995 13.235 30.764 1.00 92.62 84 CYS A C 1
ATOM 643 O O . CYS A 1 84 ? -14.319 13.936 31.529 1.00 92.62 84 CYS A O 1
ATOM 645 N N . ILE A 1 85 ? -15.089 11.910 30.879 1.00 92.06 85 ILE A N 1
ATOM 646 C CA . ILE A 1 85 ? -14.521 11.136 31.982 1.00 92.06 85 ILE A CA 1
ATOM 647 C C . ILE A 1 85 ? -13.771 9.937 31.407 1.00 92.06 85 ILE A C 1
ATOM 649 O O . ILE A 1 85 ? -14.378 8.985 30.927 1.00 92.06 85 ILE A O 1
ATOM 653 N N . GLN A 1 86 ? -12.441 9.963 31.502 1.00 90.19 86 GLN A N 1
ATOM 654 C CA . GLN A 1 86 ? -11.584 8.864 31.038 1.00 90.19 86 GLN A CA 1
ATOM 655 C C . GLN A 1 86 ? -11.362 7.786 32.112 1.00 90.19 86 GLN A C 1
ATOM 657 O O . GLN A 1 86 ? -10.734 6.768 31.832 1.00 90.19 86 GLN A O 1
ATOM 662 N N . ASP A 1 87 ? -11.879 7.989 33.329 1.00 90.56 87 ASP A N 1
ATOM 663 C CA . ASP A 1 87 ? -11.773 7.029 34.430 1.00 90.56 87 ASP A CA 1
ATOM 664 C C . ASP A 1 87 ? -12.482 5.710 34.092 1.00 90.56 87 ASP A C 1
ATOM 666 O O . ASP A 1 87 ? -13.619 5.691 33.612 1.00 90.56 87 ASP A O 1
ATOM 670 N N . CYS A 1 88 ? -11.846 4.588 34.429 1.00 91.00 88 CYS A N 1
ATOM 671 C CA . CYS A 1 88 ? -12.464 3.277 34.277 1.00 91.00 88 CYS A CA 1
ATOM 672 C C . CYS A 1 88 ? -13.655 3.134 35.248 1.00 91.00 88 CYS A C 1
ATOM 674 O O . CYS A 1 88 ? -13.447 3.222 36.460 1.00 91.00 88 CYS A O 1
ATOM 676 N N . PRO A 1 89 ? -14.880 2.835 34.771 1.00 91.06 89 PRO A N 1
ATOM 677 C CA . PRO A 1 89 ? -16.083 2.788 35.614 1.00 91.06 89 PRO A CA 1
ATOM 678 C C . PRO A 1 89 ? -16.067 1.650 36.646 1.00 91.06 89 PRO A C 1
ATOM 680 O O . PRO A 1 89 ? -16.861 1.646 37.585 1.00 91.06 89 PRO A O 1
ATOM 683 N N . HIS A 1 90 ? -15.182 0.666 36.468 1.00 90.19 90 HIS A N 1
ATOM 684 C CA . HIS A 1 90 ? -15.076 -0.509 37.329 1.00 90.19 90 HIS A CA 1
ATOM 685 C C . HIS A 1 90 ? -13.718 -0.584 38.030 1.00 90.19 90 HIS A C 1
ATOM 687 O O . HIS A 1 90 ? -13.605 -0.247 39.205 1.00 90.19 90 HIS A O 1
ATOM 693 N N . ARG A 1 91 ? -12.678 -1.053 37.328 1.00 89.50 91 ARG A N 1
ATOM 694 C CA . ARG A 1 91 ? -11.311 -1.181 37.853 1.00 89.50 91 ARG A CA 1
ATOM 695 C C . ARG A 1 91 ? -10.295 -0.871 36.762 1.00 89.50 91 ARG A C 1
ATOM 697 O O . ARG A 1 91 ? -10.541 -1.161 35.594 1.00 89.50 91 ARG A O 1
ATOM 704 N N . SER A 1 92 ? -9.143 -0.349 37.171 1.00 90.25 92 SER A N 1
ATOM 705 C CA . SER A 1 92 ? -7.957 -0.170 36.322 1.00 90.25 92 SER A CA 1
ATOM 706 C C . SER A 1 92 ? -6.809 -1.122 36.685 1.00 90.25 92 SER A C 1
ATOM 708 O O . SER A 1 92 ? -5.880 -1.320 35.908 1.00 90.25 92 SER A O 1
ATOM 710 N N . LYS A 1 93 ? -6.864 -1.770 37.856 1.00 91.56 93 LYS A N 1
ATOM 711 C CA . LYS A 1 93 ? -5.813 -2.668 38.363 1.00 91.56 93 LYS A CA 1
ATOM 712 C C . LYS A 1 93 ? -6.392 -3.965 38.917 1.00 91.56 93 LYS A C 1
ATOM 714 O O . LYS A 1 93 ? -7.527 -3.977 39.400 1.00 91.56 93 LYS A O 1
ATOM 719 N N . THR A 1 94 ? -5.582 -5.019 38.861 1.00 90.81 94 THR A N 1
ATOM 720 C CA . THR A 1 94 ? -5.894 -6.328 39.438 1.00 90.81 94 THR A CA 1
ATOM 721 C C . THR A 1 94 ? -6.083 -6.197 40.951 1.00 90.81 94 THR A C 1
ATOM 723 O O . THR A 1 94 ? -5.281 -5.524 41.608 1.00 90.81 94 THR A O 1
ATOM 726 N N . PRO A 1 95 ? -7.143 -6.788 41.525 1.00 91.50 95 PRO A N 1
ATOM 727 C CA . PRO A 1 95 ? -7.396 -6.750 42.960 1.00 91.50 95 PRO A CA 1
ATOM 728 C C . PRO A 1 95 ? -6.284 -7.458 43.744 1.00 91.50 95 PRO A C 1
ATOM 730 O O . PRO A 1 95 ? -5.614 -8.357 43.238 1.00 91.50 95 PRO A O 1
ATOM 733 N N . THR A 1 96 ? -6.101 -7.065 45.004 1.00 92.00 96 THR A N 1
ATOM 734 C CA . THR A 1 96 ? -5.145 -7.720 45.905 1.00 92.00 96 THR A CA 1
ATOM 735 C C . THR A 1 96 ? -5.579 -9.152 46.207 1.00 92.00 96 THR A C 1
ATOM 737 O O . THR A 1 96 ? -6.772 -9.422 46.363 1.00 92.00 96 THR A O 1
ATOM 740 N N . TYR A 1 97 ? -4.609 -10.054 46.330 1.00 91.25 97 TYR A N 1
ATOM 741 C CA . TYR A 1 97 ? -4.838 -11.460 46.650 1.00 91.25 97 TYR A CA 1
ATOM 742 C C . TYR A 1 97 ? -4.257 -11.843 48.010 1.00 91.25 97 TYR A C 1
ATOM 744 O O . TYR A 1 97 ? -3.367 -11.176 48.540 1.00 91.25 97 TYR A O 1
ATOM 752 N N . GLN A 1 98 ? -4.747 -12.957 48.544 1.00 89.44 98 GLN A N 1
ATOM 753 C CA . GLN A 1 98 ? -4.184 -13.646 49.697 1.00 89.44 98 GLN A CA 1
ATOM 754 C C . GLN A 1 98 ? -3.406 -14.883 49.229 1.00 89.44 98 GLN A C 1
ATOM 756 O O . GLN A 1 98 ? -3.927 -15.689 48.460 1.00 89.44 98 GLN A O 1
ATOM 761 N N . GLU A 1 99 ? -2.165 -15.035 49.694 1.00 88.06 99 GLU A N 1
ATOM 762 C CA . GLU A 1 99 ? -1.362 -16.244 49.470 1.00 88.06 99 GLU A CA 1
ATOM 763 C C . GLU A 1 99 ? -1.822 -17.354 50.415 1.00 88.06 99 GLU A C 1
ATOM 765 O O . GLU A 1 99 ? -1.847 -17.177 51.635 1.00 88.06 99 GLU A O 1
ATOM 770 N N . LEU A 1 100 ? -2.166 -18.508 49.853 1.00 88.00 100 LEU A N 1
ATOM 771 C CA . LEU A 1 100 ? -2.744 -19.610 50.611 1.00 88.00 100 LEU A CA 1
ATOM 772 C C . LEU A 1 100 ? -1.700 -20.569 51.196 1.00 88.00 100 LEU A C 1
ATOM 774 O O . LEU A 1 100 ? -2.002 -21.277 52.156 1.00 88.00 100 LEU A O 1
ATOM 778 N N . LEU A 1 101 ? -0.469 -20.556 50.672 1.00 85.06 101 LEU A N 1
ATOM 779 C CA . LEU A 1 101 ? 0.641 -21.435 51.077 1.00 85.06 101 LEU A CA 1
ATOM 780 C C . LEU A 1 101 ? 1.562 -20.821 52.164 1.00 85.06 101 LEU A C 1
ATOM 782 O O . LEU A 1 101 ? 2.745 -21.155 52.241 1.00 85.06 101 LEU A O 1
ATOM 786 N N . GLN A 1 102 ? 1.051 -19.922 53.020 1.00 69.88 102 GLN A N 1
ATOM 787 C CA . GLN A 1 102 ? 1.805 -19.331 54.146 1.00 69.88 102 GLN A CA 1
ATOM 788 C C . GLN A 1 102 ? 1.617 -20.138 55.455 1.00 69.88 102 GLN A C 1
ATOM 790 O O . GLN A 1 102 ? 0.527 -20.652 55.689 1.00 69.88 102 GLN A O 1
ATOM 795 N N . PRO A 1 103 ? 2.646 -20.317 56.311 1.00 57.31 103 PRO A N 1
ATOM 796 C CA . PRO A 1 103 ? 2.792 -21.592 57.010 1.00 57.31 103 PRO A CA 1
ATOM 797 C C . PRO A 1 103 ? 2.305 -21.654 58.465 1.00 57.31 103 PRO A C 1
ATOM 799 O O . PRO A 1 103 ? 2.702 -20.849 59.305 1.00 57.31 103 PRO A O 1
ATOM 802 N N . VAL A 1 104 ? 1.632 -22.763 58.785 1.00 54.88 104 VAL A N 1
ATOM 803 C CA . VAL A 1 104 ? 1.896 -23.567 59.991 1.00 54.88 104 VAL A CA 1
ATOM 804 C C . VAL A 1 104 ? 2.333 -24.944 59.481 1.00 54.88 104 VAL A C 1
ATOM 806 O O . VAL A 1 104 ? 1.521 -25.687 58.936 1.00 54.88 104 VAL A O 1
ATOM 809 N N . PHE A 1 105 ? 3.635 -25.241 59.525 1.00 57.09 105 PHE A N 1
ATOM 810 C CA . PHE A 1 105 ? 4.192 -26.435 58.879 1.00 57.09 105 PHE A CA 1
ATOM 811 C C . PHE A 1 105 ? 3.895 -27.709 59.686 1.00 57.09 105 PHE A C 1
ATOM 813 O O . PHE A 1 105 ? 4.366 -27.848 60.813 1.00 57.09 105 PHE A O 1
ATOM 820 N N . ASN A 1 106 ? 3.190 -28.663 59.071 1.00 57.00 106 ASN A N 1
ATOM 821 C CA . ASN A 1 106 ? 3.267 -30.081 59.430 1.00 57.00 106 ASN A CA 1
ATOM 822 C C . ASN A 1 106 ? 4.477 -30.727 58.721 1.00 57.00 106 ASN A C 1
ATOM 824 O O . ASN A 1 106 ? 4.884 -30.287 57.647 1.00 57.00 106 ASN A O 1
ATOM 828 N N . ASN A 1 107 ? 5.036 -31.796 59.299 1.00 63.62 107 ASN A N 1
ATOM 829 C CA . ASN A 1 107 ? 6.336 -32.396 58.935 1.00 63.62 107 ASN A CA 1
ATOM 830 C C . ASN A 1 107 ? 6.512 -32.913 57.483 1.00 63.62 107 ASN A C 1
ATOM 832 O O . ASN A 1 107 ? 7.592 -33.401 57.160 1.00 63.62 107 ASN A O 1
ATOM 836 N N . CYS A 1 108 ? 5.504 -32.857 56.610 1.00 81.19 108 CYS A N 1
ATOM 837 C CA . CYS A 1 108 ? 5.564 -33.453 55.268 1.00 81.19 108 CYS A CA 1
ATOM 838 C C . CYS A 1 108 ? 5.538 -32.444 54.098 1.00 81.19 108 CYS A C 1
ATOM 840 O O . CYS A 1 108 ? 5.664 -32.878 52.959 1.00 81.19 108 CYS A O 1
ATOM 842 N N . VAL A 1 109 ? 5.345 -31.136 54.319 1.00 85.81 109 VAL A N 1
ATOM 843 C CA . VAL A 1 109 ? 5.350 -30.143 53.225 1.00 85.81 109 VAL A CA 1
ATOM 844 C C . VAL A 1 109 ? 6.683 -29.404 53.223 1.00 85.81 109 VAL A C 1
ATOM 846 O O . VAL A 1 109 ? 6.985 -28.667 54.161 1.00 85.81 109 VAL A O 1
ATOM 849 N N . ASN A 1 110 ? 7.475 -29.580 52.163 1.00 85.75 110 ASN A N 1
ATOM 850 C CA . ASN A 1 110 ? 8.819 -29.002 52.056 1.00 85.75 110 ASN A CA 1
ATOM 851 C C . ASN A 1 110 ? 8.885 -27.910 50.988 1.00 85.75 110 ASN A C 1
ATOM 853 O O . ASN A 1 110 ? 8.282 -28.037 49.926 1.00 85.75 110 ASN A O 1
ATOM 857 N N . LYS A 1 111 ? 9.664 -26.855 51.246 1.00 87.31 111 LYS A N 1
ATOM 858 C CA . LYS A 1 111 ? 9.984 -25.839 50.232 1.00 87.31 111 LYS A CA 1
ATOM 859 C C . LYS A 1 111 ? 11.002 -26.383 49.232 1.00 87.31 111 LYS A C 1
ATOM 861 O O . LYS A 1 111 ? 11.972 -27.023 49.632 1.00 87.31 111 LYS A O 1
ATOM 866 N N . ASP A 1 112 ? 10.813 -26.061 47.962 1.00 85.75 112 ASP A N 1
ATOM 867 C CA . ASP A 1 112 ? 11.696 -26.411 46.854 1.00 85.75 112 ASP A CA 1
ATOM 868 C C . ASP A 1 112 ? 12.010 -25.148 46.041 1.00 85.75 112 ASP A C 1
ATOM 870 O O . ASP A 1 112 ? 11.125 -24.478 45.513 1.00 85.75 112 ASP A O 1
ATOM 874 N N . GLY A 1 113 ? 13.289 -24.775 46.009 1.00 83.38 113 GLY A N 1
ATOM 875 C CA . GLY A 1 113 ? 13.787 -23.653 45.207 1.00 83.38 113 GLY A CA 1
ATOM 876 C C . GLY A 1 113 ? 14.363 -24.079 43.855 1.00 83.38 113 GLY A C 1
ATOM 877 O O . GLY A 1 113 ? 14.851 -23.228 43.120 1.00 83.38 113 GLY A O 1
ATOM 878 N N . SER A 1 114 ? 14.372 -25.382 43.549 1.00 85.62 114 SER A N 1
ATOM 879 C CA . SER A 1 114 ? 15.039 -25.948 42.371 1.00 85.62 114 SER A CA 1
ATOM 880 C C . SER A 1 114 ? 14.085 -26.238 41.208 1.00 85.62 114 SER A C 1
ATOM 882 O O . SER A 1 114 ? 14.449 -26.008 40.057 1.00 85.62 114 SER A O 1
ATOM 884 N N . ASP A 1 115 ? 12.863 -26.696 41.493 1.00 88.94 115 ASP A N 1
ATOM 885 C CA . ASP A 1 115 ? 11.818 -26.980 40.502 1.00 88.94 115 ASP A CA 1
ATOM 886 C C . ASP A 1 115 ? 10.671 -25.978 40.672 1.00 88.94 115 ASP A C 1
ATOM 888 O O . ASP A 1 115 ? 9.823 -26.106 41.559 1.00 88.94 115 ASP A O 1
ATOM 892 N N . LEU A 1 116 ? 10.691 -24.945 39.833 1.00 91.75 116 LEU A N 1
ATOM 893 C CA . LEU A 1 116 ? 9.760 -23.819 39.847 1.00 91.75 116 LEU A CA 1
ATOM 894 C C . LEU A 1 116 ? 8.950 -23.787 38.545 1.00 91.75 116 LEU A C 1
ATOM 896 O O . LEU A 1 116 ? 9.398 -24.307 37.517 1.00 91.75 116 LEU A O 1
ATOM 900 N N . HIS A 1 117 ? 7.766 -23.167 38.561 1.00 90.38 117 HIS A N 1
ATOM 901 C CA . HIS A 1 117 ? 7.001 -22.993 37.320 1.00 90.38 117 HIS A CA 1
ATOM 902 C C . HIS A 1 117 ? 7.741 -22.061 36.329 1.00 90.38 117 HIS A C 1
ATOM 904 O O . HIS A 1 117 ? 8.534 -21.214 36.750 1.00 90.38 117 HIS A O 1
ATOM 910 N N . PRO A 1 118 ? 7.478 -22.158 35.008 1.00 85.88 118 PRO A N 1
ATOM 911 C CA . PRO A 1 118 ? 8.277 -21.484 33.973 1.00 85.88 118 PRO A CA 1
ATOM 912 C C . PRO A 1 118 ? 8.399 -19.956 34.100 1.00 85.88 118 PRO A C 1
ATOM 914 O O . PRO A 1 118 ? 9.385 -19.387 33.647 1.00 85.88 118 PRO A O 1
ATOM 917 N N . MET A 1 119 ? 7.415 -19.302 34.725 1.00 84.94 119 MET A N 1
ATOM 918 C CA . MET A 1 119 ? 7.322 -17.840 34.866 1.00 84.94 119 MET A CA 1
ATOM 919 C C . MET A 1 119 ? 7.732 -17.341 36.265 1.00 84.94 119 MET A C 1
ATOM 921 O O . MET A 1 119 ? 7.421 -16.216 36.656 1.00 84.94 119 MET A O 1
ATOM 925 N N . SER A 1 120 ? 8.400 -18.182 37.058 1.00 86.50 120 SER A N 1
ATOM 926 C CA . SER A 1 120 ? 8.801 -17.848 38.426 1.00 86.50 120 SER A CA 1
ATOM 927 C C . SER A 1 120 ? 9.843 -16.731 38.505 1.00 86.50 120 SER A C 1
ATOM 929 O O . SER A 1 120 ? 10.825 -16.698 37.763 1.00 86.50 120 SER A O 1
ATOM 931 N N . LYS A 1 121 ? 9.682 -15.836 39.487 1.00 82.69 121 LYS A N 1
ATOM 932 C CA . LYS A 1 121 ? 10.690 -14.818 39.835 1.00 82.69 121 LYS A CA 1
ATOM 933 C C . LYS A 1 121 ? 11.923 -15.473 40.478 1.00 82.69 121 LYS A C 1
ATOM 935 O O . LYS A 1 121 ? 11.811 -16.513 41.119 1.00 82.69 121 LYS A O 1
ATOM 940 N N . ARG A 1 122 ? 13.091 -14.814 40.403 1.00 74.75 122 ARG A N 1
ATOM 941 C CA . ARG A 1 122 ? 14.391 -15.336 40.898 1.00 74.75 122 ARG A CA 1
ATOM 942 C C . ARG A 1 122 ? 14.425 -15.769 42.379 1.00 74.75 122 ARG A C 1
ATOM 944 O O . ARG A 1 122 ? 15.303 -16.542 42.734 1.00 74.75 122 ARG A O 1
ATOM 951 N N . ASN A 1 123 ? 13.489 -15.305 43.215 1.00 80.50 123 ASN A N 1
ATOM 952 C CA . ASN A 1 123 ? 13.400 -15.637 44.648 1.00 80.50 123 ASN A CA 1
ATOM 953 C C . ASN A 1 123 ? 12.140 -16.454 45.006 1.00 80.50 123 ASN A C 1
ATOM 955 O O . ASN A 1 123 ? 11.712 -16.442 46.160 1.00 80.50 123 ASN A O 1
ATOM 959 N N . ALA A 1 124 ? 11.490 -17.088 44.028 1.00 85.44 124 ALA A N 1
ATOM 960 C CA . ALA A 1 124 ? 10.274 -17.857 44.269 1.00 85.44 124 ALA A CA 1
ATOM 961 C C . ALA A 1 124 ? 10.579 -19.251 44.846 1.00 85.44 124 ALA A C 1
ATOM 963 O O . ALA A 1 124 ? 11.672 -19.788 44.674 1.00 85.44 124 ALA A O 1
ATOM 964 N N . THR A 1 125 ? 9.603 -19.835 45.540 1.00 87.94 125 THR A N 1
ATOM 965 C CA . THR A 1 125 ? 9.698 -21.183 46.117 1.00 87.94 125 THR A CA 1
ATOM 966 C C . THR A 1 125 ? 8.427 -21.958 45.816 1.00 87.94 125 THR A C 1
ATOM 968 O O . THR A 1 125 ? 7.337 -21.448 46.080 1.00 87.94 125 THR A O 1
ATOM 971 N N . SER A 1 126 ? 8.561 -23.188 45.329 1.00 91.00 126 SER A N 1
ATOM 972 C CA . SER A 1 126 ? 7.459 -24.144 45.245 1.00 91.00 126 SER A CA 1
ATOM 973 C C . SER A 1 126 ? 7.381 -24.985 46.526 1.00 91.00 126 SER A C 1
ATOM 975 O O . SER A 1 126 ? 8.290 -24.976 47.360 1.00 91.00 126 SER A O 1
ATOM 977 N N . PHE A 1 127 ? 6.264 -25.680 46.723 1.00 91.12 127 PHE A N 1
ATOM 978 C CA . PHE A 1 127 ? 5.994 -26.507 47.896 1.00 91.12 127 PHE A CA 1
ATOM 979 C C . PHE A 1 127 ? 5.690 -27.936 47.460 1.00 91.12 127 PHE A C 1
ATOM 981 O O . PHE A 1 127 ? 4.780 -28.156 46.661 1.00 91.12 127 PHE A O 1
ATOM 988 N N . ILE A 1 128 ? 6.450 -28.899 47.981 1.00 91.06 128 ILE A N 1
ATOM 989 C CA . ILE A 1 128 ? 6.304 -30.328 47.701 1.00 91.06 128 ILE A CA 1
ATOM 990 C C . ILE A 1 128 ? 5.339 -30.948 48.712 1.00 91.06 128 ILE A C 1
ATOM 992 O O . ILE A 1 128 ? 5.550 -30.829 49.918 1.00 91.06 128 ILE A O 1
ATOM 996 N N . PHE A 1 129 ? 4.343 -31.669 48.205 1.00 91.19 129 PHE A N 1
ATOM 997 C CA . PHE A 1 129 ? 3.415 -32.503 48.960 1.00 91.19 129 PHE A CA 1
ATOM 998 C C . PHE A 1 129 ? 3.718 -33.978 48.667 1.00 91.19 129 PHE A C 1
ATOM 1000 O O . PHE A 1 129 ? 3.631 -34.423 47.517 1.00 91.19 129 PHE A O 1
ATOM 1007 N N . TYR A 1 130 ? 4.101 -34.731 49.700 1.00 87.81 130 TYR A N 1
ATOM 1008 C CA . TYR A 1 130 ? 4.364 -36.169 49.597 1.00 87.81 130 TYR A CA 1
ATOM 1009 C C . TYR A 1 130 ? 3.099 -36.992 49.856 1.00 87.81 130 TYR A C 1
ATOM 1011 O O . TYR A 1 130 ? 2.181 -36.548 50.543 1.00 87.81 130 TYR A O 1
ATOM 1019 N N . ASP A 1 131 ? 3.088 -38.241 49.386 1.00 87.50 131 ASP A N 1
ATOM 1020 C CA . ASP A 1 131 ? 2.064 -39.212 49.780 1.00 87.50 131 ASP A CA 1
ATOM 1021 C C . ASP A 1 131 ? 2.280 -39.664 51.235 1.00 87.50 131 ASP A C 1
ATOM 1023 O O . ASP A 1 131 ? 2.910 -40.681 51.523 1.00 87.50 131 ASP A O 1
ATOM 1027 N N . HIS A 1 132 ? 1.786 -38.860 52.175 1.00 82.50 132 HIS A N 1
ATOM 1028 C CA . HIS A 1 132 ? 1.823 -39.130 53.608 1.00 82.50 132 HIS A CA 1
ATOM 1029 C C . HIS A 1 132 ? 0.450 -38.843 54.235 1.00 82.50 132 HIS A C 1
ATOM 1031 O O . HIS A 1 132 ? -0.370 -38.117 53.675 1.00 82.50 132 HIS A O 1
ATOM 1037 N N . LYS A 1 133 ? 0.149 -39.454 55.385 1.00 74.06 133 LYS A N 1
ATOM 1038 C CA . LYS A 1 133 ? -1.064 -39.135 56.157 1.00 74.06 133 LYS A CA 1
ATOM 1039 C C . LYS A 1 133 ? -0.880 -37.782 56.866 1.00 74.06 133 LYS A C 1
ATOM 1041 O O . LYS A 1 133 ? 0.231 -37.471 57.279 1.00 74.06 133 LYS A O 1
ATOM 1046 N N . ASP A 1 134 ? -1.938 -36.988 56.986 1.00 78.19 134 ASP A N 1
ATOM 1047 C CA . ASP A 1 134 ? -1.909 -35.644 57.589 1.00 78.19 134 ASP A CA 1
ATOM 1048 C C . ASP A 1 134 ? -0.999 -34.652 56.837 1.00 78.19 134 ASP A C 1
ATOM 1050 O O . ASP A 1 134 ? -0.348 -33.791 57.438 1.00 78.19 134 ASP A O 1
ATOM 1054 N N . CYS A 1 135 ? -0.956 -34.787 55.501 1.00 85.06 135 CYS A N 1
ATOM 1055 C CA . CYS A 1 135 ? -0.122 -33.972 54.630 1.00 85.06 135 CYS A CA 1
ATOM 1056 C C . CYS A 1 135 ? -0.861 -32.819 53.962 1.00 85.06 135 CYS A C 1
ATOM 1058 O O . CYS A 1 135 ? -1.182 -32.856 52.776 1.00 85.06 135 CYS A O 1
ATOM 1060 N N . PHE A 1 136 ? -1.126 -31.785 54.756 1.00 86.31 136 PHE A N 1
ATOM 1061 C CA . PHE A 1 136 ? -1.868 -30.607 54.332 1.00 86.31 136 PHE A CA 1
ATOM 1062 C C . PHE A 1 136 ? -1.294 -29.319 54.914 1.00 86.31 136 PHE A C 1
ATOM 1064 O O . PHE A 1 136 ? -0.565 -29.325 55.909 1.00 86.31 136 PHE A O 1
ATOM 1071 N N . VAL A 1 137 ? -1.671 -28.203 54.295 1.00 86.88 137 VAL A N 1
ATOM 1072 C CA . VAL A 1 137 ? -1.445 -26.854 54.819 1.00 86.88 137 VAL A CA 1
ATOM 1073 C C . VAL A 1 137 ? -2.776 -26.297 55.310 1.00 86.88 137 VAL A C 1
ATOM 1075 O O . VAL A 1 137 ? -3.757 -26.275 54.564 1.00 86.88 137 VAL A O 1
ATOM 1078 N N . SER A 1 138 ? -2.805 -25.845 56.563 1.00 82.19 138 SER A N 1
ATOM 1079 C CA . SER A 1 138 ? -3.914 -25.056 57.102 1.00 82.19 138 SER A CA 1
ATOM 1080 C C . SER A 1 138 ? -3.705 -23.591 56.748 1.00 82.19 138 SER A C 1
ATOM 1082 O O . SER A 1 138 ? -2.662 -23.024 57.070 1.00 82.19 138 SER A O 1
ATOM 1084 N N . SER A 1 139 ? -4.695 -22.980 56.106 1.00 76.50 139 SER A N 1
ATOM 1085 C CA . SER A 1 139 ? -4.644 -21.573 55.695 1.00 76.50 139 SER A CA 1
ATOM 1086 C C . SER A 1 139 ? -5.565 -20.711 56.580 1.00 76.50 139 SER A C 1
ATOM 1088 O O . SER A 1 139 ? -6.525 -21.252 57.142 1.00 76.50 139 SER A O 1
ATOM 1090 N N . PRO A 1 140 ? -5.304 -19.396 56.754 1.00 69.69 140 PRO A N 1
ATOM 1091 C CA . PRO A 1 140 ? -6.155 -18.518 57.561 1.00 69.69 140 PRO A CA 1
ATOM 1092 C C . PRO A 1 140 ? -7.607 -18.540 57.075 1.00 69.69 140 PRO A C 1
ATOM 1094 O O . PRO A 1 140 ? -7.855 -18.667 55.883 1.00 69.69 140 PRO A O 1
ATOM 1097 N N . MET A 1 141 ? -8.576 -18.386 57.978 1.00 68.25 141 MET A N 1
ATOM 1098 C CA . MET A 1 141 ? -9.996 -18.393 57.610 1.00 68.25 141 MET A CA 1
ATOM 1099 C C . MET A 1 141 ? -10.334 -17.164 56.749 1.00 68.25 141 MET A C 1
ATOM 1101 O O . MET A 1 141 ? -10.058 -16.034 57.149 1.00 68.25 141 MET A O 1
ATOM 1105 N N . TRP A 1 142 ? -10.979 -17.365 55.597 1.00 74.75 142 TRP A N 1
ATOM 1106 C CA . TRP A 1 142 ? -11.623 -16.290 54.832 1.00 74.75 142 TRP A CA 1
ATOM 1107 C C . TRP A 1 142 ? -13.062 -16.653 54.507 1.00 74.75 142 TRP A C 1
ATOM 1109 O O . TRP A 1 142 ? -13.367 -17.810 54.223 1.00 74.75 142 TRP A O 1
ATOM 1119 N N . ARG A 1 143 ? -13.947 -15.660 54.495 1.00 71.38 143 ARG A N 1
ATOM 1120 C CA . ARG A 1 143 ? -15.336 -15.849 54.084 1.00 71.38 143 ARG A CA 1
ATOM 1121 C C . ARG A 1 143 ? -15.420 -15.915 52.562 1.00 71.38 143 ARG A C 1
ATOM 1123 O O . ARG A 1 143 ? -14.871 -15.058 51.868 1.00 71.38 143 ARG A O 1
ATOM 1130 N N . THR A 1 144 ? -16.105 -16.918 52.029 1.00 70.00 144 THR A N 1
ATOM 1131 C CA . THR A 1 144 ? -16.497 -16.923 50.619 1.00 70.00 144 THR A CA 1
ATOM 1132 C C . THR A 1 144 ? -17.612 -15.901 50.431 1.00 70.00 144 THR A C 1
ATOM 1134 O O . THR A 1 144 ? -18.693 -16.002 51.006 1.00 70.00 144 THR A O 1
ATOM 1137 N N . GLY A 1 145 ? -17.302 -14.835 49.695 1.00 70.31 145 GLY A N 1
ATOM 1138 C CA . GLY A 1 145 ? -18.298 -13.851 49.291 1.00 70.31 145 GLY A CA 1
ATOM 1139 C C . GLY A 1 145 ? -19.158 -14.365 48.136 1.00 70.31 145 GLY A C 1
ATOM 1140 O O . GLY A 1 145 ? -19.028 -15.497 47.680 1.00 70.31 145 GLY A O 1
ATOM 1141 N N . ILE A 1 146 ? -19.976 -13.469 47.584 1.00 79.19 146 ILE A N 1
ATOM 1142 C CA . ILE A 1 146 ? -20.785 -13.720 46.377 1.00 79.19 146 ILE A CA 1
ATOM 1143 C C . ILE A 1 146 ? -19.891 -14.026 45.157 1.00 79.19 146 ILE A C 1
ATOM 1145 O O . ILE A 1 146 ? -20.359 -14.509 44.126 1.00 79.19 146 ILE A O 1
ATOM 1149 N N . SER A 1 147 ? -18.596 -13.707 45.212 1.00 89.81 147 SER A N 1
ATOM 1150 C CA . SER A 1 147 ? -17.648 -13.974 44.128 1.00 89.81 147 SER A CA 1
ATOM 1151 C C . SER A 1 147 ? -16.236 -14.168 44.650 1.00 89.81 147 SER A C 1
ATOM 1153 O O . SER A 1 147 ? -15.823 -13.464 45.568 1.00 89.81 147 SER A O 1
ATOM 1155 N N . PHE A 1 148 ? -15.479 -15.068 44.033 1.00 92.56 148 PHE A N 1
ATOM 1156 C CA . PHE A 1 148 ? -14.058 -15.249 44.309 1.00 92.56 148 PHE A CA 1
ATOM 1157 C C . PHE A 1 148 ? -13.338 -15.898 43.126 1.00 92.56 148 PHE A C 1
ATOM 1159 O O . PHE A 1 148 ? -13.969 -16.494 42.255 1.00 92.56 148 PHE A O 1
ATOM 1166 N N . THR A 1 149 ? -12.009 -15.807 43.113 1.00 95.19 149 THR A N 1
ATOM 1167 C CA . THR A 1 149 ? -11.156 -16.526 42.161 1.00 95.19 149 THR A CA 1
ATOM 1168 C C . THR A 1 149 ? -10.035 -17.225 42.915 1.00 95.19 149 THR A C 1
ATOM 1170 O O . THR A 1 149 ? -9.342 -16.597 43.712 1.00 95.19 149 THR A O 1
ATOM 1173 N N . LEU A 1 150 ? -9.866 -18.519 42.674 1.00 95.06 150 LEU A N 1
ATOM 1174 C CA . LEU A 1 150 ? -8.724 -19.304 43.136 1.00 95.06 150 LEU A CA 1
ATOM 1175 C C . LEU A 1 150 ? -7.780 -19.510 41.962 1.00 95.06 150 LEU A C 1
ATOM 1177 O O . LEU A 1 150 ? -8.251 -19.907 40.899 1.00 95.06 150 LEU A O 1
ATOM 1181 N N . THR A 1 151 ? -6.486 -19.274 42.143 1.00 95.88 151 THR A N 1
ATOM 1182 C CA . THR A 1 151 ? -5.470 -19.548 41.118 1.00 95.88 151 THR A CA 1
ATOM 1183 C C . THR A 1 151 ? -4.312 -20.323 41.731 1.00 95.88 151 THR A C 1
ATOM 1185 O O . THR A 1 151 ? -3.971 -20.109 42.892 1.00 95.88 151 THR A O 1
ATOM 1188 N N . VAL A 1 152 ? -3.754 -21.290 41.004 1.00 95.62 152 VAL A N 1
ATOM 1189 C CA . VAL A 1 152 ? -2.637 -22.108 41.494 1.00 95.62 152 VAL A CA 1
ATOM 1190 C C . VAL A 1 152 ? -1.784 -22.621 40.343 1.00 95.62 152 VAL A C 1
ATOM 1192 O O . VAL A 1 152 ? -2.302 -23.121 39.343 1.00 95.62 152 VAL A O 1
ATOM 1195 N N . TRP A 1 153 ? -0.465 -22.550 40.506 1.00 95.62 153 TRP A N 1
ATOM 1196 C CA . TRP A 1 153 ? 0.471 -23.335 39.712 1.00 95.62 153 TRP A CA 1
ATOM 1197 C C . TRP A 1 153 ? 0.708 -24.676 40.386 1.00 95.62 153 TRP A C 1
ATOM 1199 O O . TRP A 1 153 ? 1.037 -24.743 41.568 1.00 95.62 153 TRP A O 1
ATOM 1209 N N . MET A 1 154 ? 0.579 -25.762 39.636 1.00 95.38 154 MET A N 1
ATOM 1210 C CA . MET A 1 154 ? 0.763 -27.102 40.174 1.00 95.38 154 MET A CA 1
ATOM 1211 C C . MET A 1 154 ? 1.427 -28.048 39.185 1.00 95.38 154 MET A C 1
ATOM 1213 O O . MET A 1 154 ? 1.274 -27.924 37.972 1.00 95.38 154 MET A O 1
ATOM 1217 N N . LYS A 1 155 ? 2.154 -29.022 39.720 1.00 95.50 155 LYS A N 1
ATOM 1218 C CA . LYS A 1 155 ? 2.816 -30.086 38.971 1.00 95.50 155 LYS A CA 1
ATOM 1219 C C . LYS A 1 155 ? 2.498 -31.413 39.639 1.00 95.50 155 LYS A C 1
ATOM 1221 O O . LYS A 1 155 ? 3.014 -31.700 40.719 1.00 95.50 155 LYS A O 1
ATOM 1226 N N . LEU A 1 156 ? 1.627 -32.195 39.008 1.00 93.56 156 LEU A N 1
ATOM 1227 C CA . LEU A 1 156 ? 1.217 -33.506 39.509 1.00 93.56 156 LEU A CA 1
ATOM 1228 C C . LEU A 1 156 ? 2.381 -34.493 39.368 1.00 93.56 156 LEU A C 1
ATOM 1230 O O . LEU A 1 156 ? 3.025 -34.521 38.321 1.00 93.56 156 LEU A O 1
ATOM 1234 N N . GLU A 1 157 ? 2.639 -35.318 40.381 1.00 92.94 157 GLU A N 1
ATOM 1235 C CA . GLU A 1 157 ? 3.687 -36.357 40.328 1.00 92.94 157 GLU A CA 1
ATOM 1236 C C . GLU A 1 157 ? 3.126 -37.780 40.182 1.00 92.94 157 GLU A C 1
ATOM 1238 O O . GLU A 1 157 ? 3.863 -38.707 39.839 1.00 92.94 157 GLU A O 1
ATOM 1243 N N . GLN A 1 158 ? 1.822 -37.956 40.397 1.00 90.62 158 GLN A N 1
ATOM 1244 C CA . GLN A 1 158 ? 1.110 -39.225 40.242 1.00 90.62 158 GLN A CA 1
ATOM 1245 C C . GLN A 1 158 ? -0.214 -39.023 39.491 1.00 90.62 158 GLN A C 1
ATOM 1247 O O . GLN A 1 158 ? -0.687 -37.896 39.348 1.00 90.62 158 GLN A O 1
ATOM 1252 N N . GLU A 1 159 ? -0.784 -40.121 38.998 1.00 89.50 159 GLU A N 1
ATOM 1253 C CA . GLU A 1 159 ? -2.144 -40.172 38.446 1.00 89.50 159 GLU A CA 1
ATOM 1254 C C . GLU A 1 159 ? -3.155 -40.473 39.563 1.00 89.50 159 GLU A C 1
ATOM 1256 O O . GLU A 1 159 ? -2.815 -41.134 40.548 1.00 89.50 159 GLU A O 1
ATOM 1261 N N . GLY A 1 160 ? -4.399 -40.029 39.394 1.00 89.88 160 GLY A N 1
ATOM 1262 C CA . GLY A 1 160 ? -5.494 -40.263 40.336 1.00 89.88 160 GLY A CA 1
ATOM 1263 C C . GLY A 1 160 ? -6.219 -38.993 40.777 1.00 89.88 160 GLY A C 1
ATOM 1264 O O . GLY A 1 160 ? -5.832 -37.874 40.445 1.00 89.88 160 GLY A O 1
ATOM 1265 N N . GLU A 1 161 ? -7.309 -39.173 41.525 1.00 91.88 161 GLU A N 1
ATOM 1266 C CA . GLU A 1 161 ? -8.085 -38.063 42.087 1.00 91.88 161 GLU A CA 1
ATOM 1267 C C . GLU A 1 161 ? -7.365 -37.474 43.308 1.00 91.88 161 GLU A C 1
ATOM 1269 O O . GLU A 1 161 ? -7.133 -38.153 44.309 1.00 91.88 161 GLU A O 1
ATOM 1274 N N . MET A 1 162 ? -7.010 -36.195 43.214 1.00 93.88 162 MET A N 1
ATOM 1275 C CA . MET A 1 162 ? -6.249 -35.462 44.221 1.00 93.88 162 MET A CA 1
ATOM 1276 C C . MET A 1 162 ? -7.028 -34.242 44.706 1.00 93.88 162 MET A C 1
ATOM 1278 O O . MET A 1 162 ? -7.593 -33.498 43.903 1.00 93.88 162 MET A O 1
ATOM 1282 N N . CYS A 1 163 ? -7.026 -33.995 46.018 1.00 93.88 163 CYS A N 1
ATOM 1283 C CA . CYS A 1 163 ? -7.668 -32.822 46.610 1.00 93.88 163 CYS A CA 1
ATOM 1284 C C . CYS A 1 163 ? -6.717 -31.623 46.626 1.00 93.88 163 CYS A C 1
ATOM 1286 O O . CYS A 1 163 ? -5.689 -31.658 47.300 1.00 93.88 163 CYS A O 1
ATOM 1288 N N . LEU A 1 164 ? -7.075 -30.548 45.917 1.00 94.44 164 LEU A N 1
ATOM 1289 C CA . LEU A 1 164 ? -6.306 -29.302 45.937 1.00 94.44 164 LEU A CA 1
ATOM 1290 C C . LEU A 1 164 ? -6.612 -28.479 47.179 1.00 94.44 164 LEU A C 1
ATOM 1292 O O . LEU A 1 164 ? -5.704 -28.061 47.891 1.00 94.44 164 LEU A O 1
ATOM 1296 N N . ILE A 1 165 ? -7.897 -28.238 47.418 1.00 93.19 165 ILE A N 1
ATOM 1297 C CA . ILE A 1 165 ? -8.375 -27.400 48.508 1.00 93.19 165 ILE A CA 1
ATOM 1298 C C . ILE A 1 165 ? -9.755 -27.874 48.946 1.00 93.19 165 ILE A C 1
ATOM 1300 O O . ILE A 1 165 ? -10.638 -28.128 48.122 1.00 93.19 165 ILE A O 1
ATOM 1304 N N . GLU A 1 166 ? -9.941 -27.960 50.254 1.00 92.88 166 GLU A N 1
ATOM 1305 C CA . GLU A 1 166 ? -11.225 -28.194 50.892 1.00 92.88 166 GLU A CA 1
ATOM 1306 C C . GLU A 1 166 ? -11.470 -27.096 51.922 1.00 92.88 166 GLU A C 1
ATOM 1308 O O . GLU A 1 166 ? -10.631 -26.810 52.776 1.00 92.88 166 GLU A O 1
ATOM 1313 N N . LYS A 1 167 ? -12.641 -26.472 51.831 1.00 90.44 167 LYS A N 1
ATOM 1314 C CA . LYS A 1 167 ? -13.167 -25.579 52.852 1.00 90.44 167 LYS A CA 1
ATOM 1315 C C . LYS A 1 167 ? -14.327 -26.281 53.535 1.00 90.44 167 LYS A C 1
ATOM 1317 O O . LYS A 1 167 ? -15.265 -26.722 52.868 1.00 90.44 167 LYS A O 1
ATOM 1322 N N . SER A 1 168 ? -14.284 -26.348 54.857 1.00 88.94 168 SER A N 1
ATOM 1323 C CA . SER A 1 168 ? -15.321 -26.983 55.667 1.00 88.94 168 SER A CA 1
ATOM 1324 C C . SER A 1 168 ? -15.783 -26.056 56.782 1.00 88.94 168 SER A C 1
ATOM 1326 O O . SER A 1 168 ? -14.994 -25.256 57.265 1.00 88.94 168 SER A O 1
ATOM 1328 N N . ALA A 1 169 ? -17.036 -26.162 57.205 1.00 86.88 169 ALA A N 1
ATOM 1329 C CA . ALA A 1 169 ? -17.558 -25.499 58.393 1.00 86.88 169 ALA A CA 1
ATOM 1330 C C . ALA A 1 169 ? -18.330 -26.521 59.229 1.00 86.88 169 ALA A C 1
ATOM 1332 O O . ALA A 1 169 ? -19.093 -27.320 58.682 1.00 86.88 169 ALA A O 1
ATOM 1333 N N . ASP A 1 170 ? -18.066 -26.549 60.536 1.00 81.88 170 ASP A N 1
ATOM 1334 C CA . ASP A 1 170 ? -18.648 -27.511 61.485 1.00 81.88 170 ASP A CA 1
ATOM 1335 C C . ASP A 1 170 ? -18.504 -28.985 61.033 1.00 81.88 170 ASP A C 1
ATOM 1337 O O . ASP A 1 170 ? -19.405 -29.810 61.189 1.00 81.88 170 ASP A O 1
ATOM 1341 N N . GLY A 1 171 ? -17.358 -29.318 60.423 1.00 78.00 171 GLY A N 1
ATOM 1342 C CA . GLY A 1 171 ? -17.045 -30.663 59.920 1.00 78.00 171 GLY A CA 1
ATOM 1343 C C . GLY A 1 171 ? -17.732 -31.036 58.603 1.00 78.00 171 GLY A C 1
ATOM 1344 O O . GLY A 1 171 ? -17.695 -32.198 58.202 1.00 78.00 171 GLY A O 1
ATOM 1345 N N . GLN A 1 172 ? -18.365 -30.080 57.922 1.00 85.00 172 GLN A N 1
ATOM 1346 C CA . GLN A 1 172 ? -19.083 -30.319 56.678 1.00 85.00 172 GLN A CA 1
ATOM 1347 C C . GLN A 1 172 ? -18.539 -29.471 55.516 1.00 85.00 172 GLN A C 1
ATOM 1349 O O . GLN A 1 172 ? -18.143 -28.326 55.710 1.00 85.00 172 GLN A O 1
ATOM 1354 N N . ILE A 1 173 ? -18.540 -30.016 54.293 1.00 88.69 173 ILE A N 1
ATOM 1355 C CA . ILE A 1 173 ? -17.970 -29.357 53.102 1.00 88.69 173 ILE A CA 1
ATOM 1356 C C . ILE A 1 173 ? -18.759 -28.087 52.752 1.00 88.69 173 ILE A C 1
ATOM 1358 O O . ILE A 1 173 ? -19.958 -28.162 52.479 1.00 88.69 173 ILE A O 1
ATOM 1362 N N . VAL A 1 174 ? -18.065 -26.948 52.692 1.00 90.44 174 VAL A N 1
ATOM 1363 C CA . VAL A 1 174 ? -18.534 -25.703 52.060 1.00 90.44 174 VAL A CA 1
ATOM 1364 C C . VAL A 1 174 ? -18.267 -25.789 50.560 1.00 90.44 174 VAL A C 1
ATOM 1366 O O . VAL A 1 174 ? -19.194 -25.741 49.751 1.00 90.44 174 VAL A O 1
ATOM 1369 N N . PHE A 1 175 ? -17.003 -26.013 50.189 1.00 92.81 175 PHE A N 1
ATOM 1370 C CA . PHE A 1 175 ? -16.621 -26.436 48.847 1.00 92.81 175 PHE A CA 1
ATOM 1371 C C . PHE A 1 175 ? -15.345 -27.285 48.880 1.00 92.81 175 PHE A C 1
ATOM 1373 O O . PHE A 1 175 ? -14.510 -27.137 49.772 1.00 92.81 175 PHE A O 1
ATOM 1380 N N . LYS A 1 176 ? -15.180 -28.167 47.894 1.00 93.81 176 LYS A N 1
ATOM 1381 C CA . LYS A 1 176 ? -13.981 -28.993 47.705 1.00 93.81 176 LYS A CA 1
ATOM 1382 C C . LYS A 1 176 ? -13.625 -29.043 46.226 1.00 93.81 176 LYS A C 1
ATOM 1384 O O . LYS A 1 176 ? -14.490 -29.340 45.404 1.00 93.81 176 LYS A O 1
ATOM 1389 N N . LEU A 1 177 ? -12.366 -28.778 45.890 1.00 95.56 177 LEU A N 1
ATOM 1390 C CA . LEU A 1 177 ? -11.848 -28.868 44.527 1.00 95.56 177 LEU A CA 1
ATOM 1391 C C . LEU A 1 177 ? -10.884 -30.047 44.415 1.00 95.56 177 LEU A C 1
ATOM 1393 O O . LEU A 1 177 ? -9.849 -30.095 45.083 1.00 95.56 177 LEU A O 1
ATOM 1397 N N . THR A 1 178 ? -11.223 -30.969 43.525 1.00 95.25 178 THR A N 1
ATOM 1398 C CA . THR A 1 178 ? -10.422 -32.157 43.214 1.00 95.25 178 THR A CA 1
ATOM 1399 C C . THR A 1 178 ? -10.051 -32.172 41.740 1.00 95.25 178 THR A C 1
ATOM 1401 O O . THR A 1 178 ? -10.805 -31.689 40.891 1.00 95.25 178 THR A O 1
ATOM 1404 N N . ILE A 1 179 ? -8.878 -32.712 41.434 1.00 94.81 179 ILE A N 1
ATOM 1405 C CA . ILE A 1 179 ? -8.349 -32.811 40.076 1.00 94.81 179 ILE A CA 1
ATOM 1406 C C . ILE A 1 179 ? -7.872 -34.230 39.789 1.00 94.81 179 ILE A C 1
ATOM 1408 O O . ILE A 1 179 ? -7.473 -34.953 40.695 1.00 94.81 179 ILE A O 1
ATOM 1412 N N . SER A 1 180 ? -7.879 -34.597 38.515 1.00 92.44 180 SER A N 1
ATOM 1413 C CA . SER A 1 180 ? -7.261 -35.809 37.982 1.00 92.44 180 SER A CA 1
ATOM 1414 C C . SER A 1 180 ? -6.858 -35.567 36.527 1.00 92.44 180 SER A C 1
ATOM 1416 O O . SER A 1 180 ? -7.230 -34.559 35.920 1.00 92.44 180 SER A O 1
ATOM 1418 N N . GLU A 1 181 ? -6.160 -36.523 35.924 1.00 89.50 181 GLU A N 1
ATOM 1419 C CA . GLU A 1 181 ? -5.866 -36.539 34.488 1.00 89.50 181 GLU A CA 1
ATOM 1420 C C . GLU A 1 181 ? -7.110 -36.644 33.578 1.00 89.50 181 GLU A C 1
ATOM 1422 O O . GLU A 1 181 ? -6.998 -36.418 32.371 1.00 89.50 181 GLU A O 1
ATOM 1427 N N . LYS A 1 182 ? -8.290 -36.987 34.122 1.00 88.38 182 LYS A N 1
ATOM 1428 C CA . LYS A 1 182 ? -9.536 -37.184 33.353 1.00 88.38 182 LYS A CA 1
ATOM 1429 C C . LYS A 1 182 ? -10.572 -36.094 33.574 1.00 88.38 182 LYS A C 1
ATOM 1431 O O . LYS A 1 182 ? -11.218 -35.676 32.613 1.00 88.38 182 LYS A O 1
ATOM 1436 N N . GLU A 1 183 ? -10.768 -35.692 34.822 1.00 92.62 183 GLU A N 1
ATOM 1437 C CA . GLU A 1 183 ? -11.764 -34.697 35.207 1.00 92.62 183 GLU A CA 1
ATOM 1438 C C . GLU A 1 183 ? -11.312 -33.839 36.393 1.00 92.62 183 GLU A C 1
ATOM 1440 O O . GLU A 1 183 ? -10.542 -34.268 37.255 1.00 92.62 183 GLU A O 1
ATOM 1445 N N . THR A 1 184 ? -11.833 -32.617 36.437 1.00 94.12 184 THR A N 1
ATOM 1446 C CA . THR A 1 184 ? -11.820 -31.735 37.604 1.00 94.12 184 THR A CA 1
ATOM 1447 C C . THR A 1 184 ? -13.221 -31.708 38.199 1.00 94.12 184 THR A C 1
ATOM 1449 O O . THR A 1 184 ? -14.193 -31.445 37.485 1.00 94.12 184 THR A O 1
ATOM 1452 N N . THR A 1 185 ? -13.322 -31.956 39.504 1.00 94.88 185 THR A N 1
ATOM 1453 C CA . THR A 1 185 ? -14.600 -32.058 40.214 1.00 94.88 185 THR A CA 1
ATOM 1454 C C . THR A 1 185 ? -14.669 -31.024 41.335 1.00 94.88 185 THR A C 1
ATOM 1456 O O . THR A 1 185 ? -13.797 -30.968 42.207 1.00 94.88 185 THR A O 1
ATOM 1459 N N . PHE A 1 186 ? -15.722 -30.205 41.311 1.00 95.75 186 PHE A N 1
ATOM 1460 C CA . PHE A 1 186 ? -16.005 -29.168 42.299 1.00 95.75 186 PHE A CA 1
ATOM 1461 C C . PHE A 1 186 ? -17.262 -29.523 43.095 1.00 95.75 186 PHE A C 1
ATOM 1463 O O . PHE A 1 186 ? -18.382 -29.504 42.580 1.00 95.75 186 PHE A O 1
ATOM 1470 N N . TYR A 1 187 ? -17.068 -29.859 44.364 1.00 93.94 187 TYR A N 1
ATOM 1471 C CA . TYR A 1 187 ? -18.136 -30.108 45.325 1.00 93.94 187 TYR A CA 1
ATOM 1472 C C . TYR A 1 187 ? -18.493 -28.793 46.006 1.00 93.94 187 TYR A C 1
ATOM 1474 O O . TYR A 1 187 ? -17.598 -28.031 46.365 1.00 93.94 187 TYR A O 1
ATOM 1482 N N . TYR A 1 188 ? -19.780 -28.536 46.217 1.00 93.38 188 TYR A N 1
ATOM 1483 C CA . TYR A 1 188 ? -20.236 -27.310 46.862 1.00 93.38 188 TYR A CA 1
ATOM 1484 C C . TYR A 1 188 ? -21.524 -27.533 47.639 1.00 93.38 188 TYR A C 1
ATOM 1486 O O . TYR A 1 188 ? -22.301 -28.458 47.377 1.00 93.38 188 TYR A O 1
ATOM 1494 N N . ARG A 1 189 ? -21.740 -26.655 48.609 1.00 91.12 189 ARG A N 1
ATOM 1495 C CA . ARG A 1 189 ? -22.917 -26.636 49.458 1.00 91.12 189 ARG A CA 1
ATOM 1496 C C . ARG A 1 189 ? -23.706 -25.354 49.273 1.00 91.12 189 ARG A C 1
ATOM 1498 O O . ARG A 1 189 ? -23.152 -24.280 49.076 1.00 91.12 189 ARG A O 1
ATOM 1505 N N . THR A 1 190 ? -25.011 -25.501 49.415 1.00 90.69 190 THR A N 1
ATOM 1506 C CA . THR A 1 190 ? -26.014 -24.435 49.383 1.00 90.69 190 THR A CA 1
ATOM 1507 C C . THR A 1 190 ? -26.770 -24.426 50.713 1.00 90.69 190 THR A C 1
ATOM 1509 O O . THR A 1 190 ? -26.566 -25.310 51.551 1.00 90.69 190 THR A O 1
ATOM 1512 N N . THR A 1 191 ? -27.695 -23.488 50.903 1.00 86.50 191 THR A N 1
ATOM 1513 C CA . THR A 1 191 ? -28.626 -23.501 52.049 1.00 86.50 191 THR A CA 1
ATOM 1514 C C . THR A 1 191 ? -29.447 -24.795 52.135 1.00 86.50 191 THR A C 1
ATOM 1516 O O . THR A 1 191 ? -29.825 -25.205 53.228 1.00 86.50 191 THR A O 1
ATOM 1519 N N . ASN A 1 192 ? -29.657 -25.475 51.003 1.00 86.81 192 ASN A N 1
ATOM 1520 C CA . ASN A 1 192 ? -30.392 -26.738 50.890 1.00 86.81 192 ASN A CA 1
ATOM 1521 C C . ASN A 1 192 ? -29.517 -27.990 51.121 1.00 86.81 192 ASN A C 1
ATOM 1523 O O . ASN A 1 192 ? -29.985 -29.113 50.941 1.00 86.81 192 ASN A O 1
ATOM 1527 N N . GLY A 1 193 ? -28.246 -27.818 51.506 1.00 88.81 193 GLY A N 1
ATOM 1528 C CA . GLY A 1 193 ? -27.297 -28.909 51.741 1.00 88.81 193 GLY A CA 1
ATOM 1529 C C . GLY A 1 193 ? -26.255 -29.081 50.630 1.00 88.81 193 GLY A C 1
ATOM 1530 O O . GLY A 1 193 ? -26.025 -28.182 49.814 1.00 88.81 193 GLY A O 1
ATOM 1531 N N . LEU A 1 194 ? -25.564 -30.228 50.657 1.00 89.94 194 LEU A N 1
ATOM 1532 C CA . LEU A 1 194 ? -24.520 -30.588 49.691 1.00 89.94 194 LEU A CA 1
ATOM 1533 C C . LEU A 1 194 ? -25.156 -30.919 48.335 1.00 89.94 194 LEU A C 1
ATOM 1535 O O . LEU A 1 194 ? -26.051 -31.758 48.266 1.00 89.94 194 LEU A O 1
ATOM 1539 N N . GLN A 1 195 ? -24.675 -30.280 47.274 1.00 93.19 195 GLN A N 1
ATOM 1540 C CA . GLN A 1 195 ? -25.212 -30.456 45.928 1.00 93.19 195 GLN A CA 1
ATOM 1541 C C . GLN A 1 195 ? -24.422 -31.484 45.116 1.00 93.19 195 GLN A C 1
ATOM 1543 O O . GLN A 1 195 ? -23.304 -31.869 45.470 1.00 93.19 195 GLN A O 1
ATOM 1548 N N . ALA A 1 196 ? -25.008 -31.915 43.994 1.00 91.12 196 ALA A N 1
ATOM 1549 C CA . ALA A 1 196 ? -24.297 -32.723 43.011 1.00 91.12 196 ALA A CA 1
ATOM 1550 C C . ALA A 1 196 ? -23.044 -31.968 42.520 1.00 91.12 196 ALA A C 1
ATOM 1552 O O . ALA A 1 196 ? -23.139 -30.780 42.191 1.00 91.12 196 ALA A O 1
ATOM 1553 N N . PRO A 1 197 ? -21.871 -32.622 42.471 1.00 91.56 197 PRO A N 1
ATOM 1554 C CA . PRO A 1 197 ? -20.637 -31.937 42.138 1.00 91.56 197 PRO A CA 1
ATOM 1555 C C . PRO A 1 197 ? -20.589 -31.546 40.661 1.00 91.56 197 PRO A C 1
ATOM 1557 O O . PRO A 1 197 ? -21.038 -32.283 39.780 1.00 91.56 197 PRO A O 1
ATOM 1560 N N . VAL A 1 198 ? -19.981 -30.396 40.386 1.00 93.75 198 VAL A N 1
ATOM 1561 C CA . VAL A 1 198 ? -19.717 -29.939 39.024 1.00 93.75 198 VAL A CA 1
ATOM 1562 C C . VAL A 1 198 ? -18.494 -30.675 38.495 1.00 93.75 198 VAL A C 1
ATOM 1564 O O . VAL A 1 198 ? -17.400 -30.521 39.034 1.00 93.75 198 VAL A O 1
ATOM 1567 N N . LYS A 1 199 ? -18.677 -31.456 37.429 1.00 92.44 199 LYS A N 1
ATOM 1568 C CA . LYS A 1 199 ? -17.602 -32.195 36.758 1.00 92.44 199 LYS A CA 1
ATOM 1569 C C . LYS A 1 199 ? -17.244 -31.551 35.426 1.00 92.44 199 LYS A C 1
ATOM 1571 O O . LYS A 1 199 ? -18.119 -31.266 34.602 1.00 92.44 199 LYS A O 1
ATOM 1576 N N . VAL A 1 200 ? -15.951 -31.347 35.205 1.00 92.75 200 VAL A N 1
ATOM 1577 C CA . VAL A 1 200 ? -15.391 -30.845 33.951 1.00 92.75 200 VAL A CA 1
ATOM 1578 C C . VAL A 1 200 ? -14.395 -31.867 33.421 1.00 92.75 200 VAL A C 1
ATOM 1580 O O . VAL A 1 200 ? -13.420 -32.182 34.093 1.00 92.75 200 VAL A O 1
ATOM 1583 N N . MET A 1 201 ? -14.633 -32.373 32.209 1.00 92.75 201 MET A N 1
ATOM 1584 C CA . MET A 1 201 ? -13.726 -33.308 31.539 1.00 92.75 201 MET A CA 1
ATOM 1585 C C . MET A 1 201 ? -12.457 -32.583 31.091 1.00 92.75 201 MET A C 1
ATOM 1587 O O . MET A 1 201 ? -12.531 -31.587 30.377 1.00 92.75 201 MET A O 1
ATOM 1591 N N . THR A 1 202 ? -11.298 -33.086 31.501 1.00 88.94 202 THR A N 1
ATOM 1592 C CA . THR A 1 202 ? -9.988 -32.432 31.342 1.00 88.94 202 THR A CA 1
ATOM 1593 C C . THR A 1 202 ? -8.942 -33.364 30.724 1.00 88.94 202 THR A C 1
ATOM 1595 O O . THR A 1 202 ? -7.743 -33.076 30.755 1.00 88.94 202 THR A O 1
ATOM 1598 N N . GLN A 1 203 ? -9.393 -34.470 30.120 1.00 84.44 203 GLN A N 1
ATOM 1599 C CA . GLN A 1 203 ? -8.540 -35.468 29.481 1.00 84.44 203 GLN A CA 1
ATOM 1600 C C . GLN A 1 203 ? -7.578 -34.824 28.471 1.00 84.44 203 GLN A C 1
ATOM 1602 O O . GLN A 1 203 ? -7.995 -34.201 27.497 1.00 84.44 203 GLN A O 1
ATOM 1607 N N . GLY A 1 204 ? -6.275 -34.983 28.716 1.00 83.56 204 GLY A N 1
ATOM 1608 C CA . GLY A 1 204 ? -5.207 -34.422 27.881 1.00 83.56 204 GLY A CA 1
ATOM 1609 C C . GLY A 1 204 ? -4.785 -32.986 28.221 1.00 83.56 204 GLY A C 1
ATOM 1610 O O . GLY A 1 204 ? -3.815 -32.508 27.638 1.00 83.56 204 GLY A O 1
ATOM 1611 N N . ARG A 1 205 ? -5.449 -32.308 29.171 1.00 88.38 205 ARG A N 1
ATOM 1612 C CA . ARG A 1 205 ? -5.055 -30.972 29.664 1.00 88.38 205 ARG A CA 1
ATOM 1613 C C . ARG A 1 205 ? -4.173 -31.049 30.918 1.00 88.38 205 ARG A C 1
ATOM 1615 O O . ARG A 1 205 ? -3.197 -30.308 31.008 1.00 88.38 205 ARG A O 1
ATOM 1622 N N . PHE A 1 206 ? -4.457 -31.969 31.849 1.00 89.81 206 PHE A N 1
ATOM 1623 C CA . PHE A 1 206 ? -3.584 -32.230 33.003 1.00 89.81 206 PHE A CA 1
ATOM 1624 C C . PHE A 1 206 ? -2.542 -33.301 32.670 1.00 89.81 206 PHE A C 1
ATOM 1626 O O . PHE A 1 206 ? -2.864 -34.479 32.531 1.00 89.81 206 PHE A O 1
ATOM 1633 N N . LEU A 1 207 ? -1.283 -32.884 32.531 1.00 89.94 207 LEU A N 1
ATOM 1634 C CA . LEU A 1 207 ? -0.150 -33.756 32.222 1.00 89.94 207 LEU A CA 1
ATOM 1635 C C . LEU A 1 207 ? 0.731 -33.950 33.462 1.00 89.94 207 LEU A C 1
ATOM 1637 O O . LEU A 1 207 ? 1.301 -32.991 33.985 1.00 89.94 207 LEU A O 1
ATOM 1641 N N . VAL A 1 208 ? 0.885 -35.201 33.900 1.00 91.00 208 VAL A N 1
ATOM 1642 C CA . VAL A 1 208 ? 1.767 -35.555 35.023 1.00 91.00 208 VAL A CA 1
ATOM 1643 C C . VAL A 1 208 ? 3.205 -35.129 34.702 1.00 91.00 208 VAL A C 1
ATOM 1645 O O . VAL A 1 208 ? 3.669 -35.237 33.564 1.00 91.00 208 VAL A O 1
ATOM 1648 N N . LYS A 1 209 ? 3.917 -34.625 35.712 1.00 91.44 209 LYS A N 1
ATOM 1649 C CA . LYS A 1 209 ? 5.274 -34.059 35.645 1.00 91.44 209 LYS A CA 1
ATOM 1650 C C . LYS A 1 209 ? 5.411 -32.779 34.819 1.00 91.44 209 LYS A C 1
ATOM 1652 O O . LYS A 1 209 ? 6.537 -32.368 34.536 1.00 91.44 209 LYS A O 1
ATOM 1657 N N . LYS A 1 210 ? 4.311 -32.112 34.463 1.00 94.31 210 LYS A N 1
ATOM 1658 C CA . LYS A 1 210 ? 4.333 -30.770 33.864 1.00 94.31 210 LYS A CA 1
ATOM 1659 C C . LYS A 1 210 ? 3.651 -29.752 34.770 1.00 94.31 210 LYS A C 1
ATOM 1661 O O . LYS A 1 210 ? 2.695 -30.077 35.466 1.00 94.31 210 LYS A O 1
ATOM 1666 N N . TRP A 1 211 ? 4.167 -28.527 34.748 1.00 94.88 211 TRP A N 1
ATOM 1667 C CA . TRP A 1 211 ? 3.547 -27.387 35.414 1.00 94.88 211 TRP A CA 1
ATOM 1668 C C . TRP A 1 211 ? 2.284 -26.966 34.670 1.00 94.88 211 TRP A C 1
ATOM 1670 O O . TRP A 1 211 ? 2.303 -26.813 33.448 1.00 94.88 211 TRP A O 1
ATOM 1680 N N . ILE A 1 212 ? 1.204 -26.796 35.420 1.00 95.12 212 ILE A N 1
ATOM 1681 C CA . ILE A 1 212 ? -0.122 -26.425 34.942 1.00 95.12 212 ILE A CA 1
ATOM 1682 C C . ILE A 1 212 ? -0.635 -25.312 35.844 1.00 95.12 212 ILE A C 1
ATOM 1684 O O . ILE A 1 212 ? -0.530 -25.405 37.067 1.00 95.12 212 ILE A O 1
ATOM 1688 N N . HIS A 1 213 ? -1.196 -24.273 35.246 1.00 95.62 213 HIS A N 1
ATOM 1689 C CA . HIS A 1 213 ? -1.906 -23.229 35.971 1.00 95.62 213 HIS A CA 1
ATOM 1690 C C . HIS A 1 213 ? -3.401 -23.507 35.908 1.00 95.62 213 HIS A C 1
ATOM 1692 O O . HIS A 1 213 ? -3.942 -23.753 34.829 1.00 95.62 213 HIS A O 1
ATOM 1698 N N . LEU A 1 214 ? -4.055 -23.508 37.062 1.00 96.25 214 LEU A N 1
ATOM 1699 C CA . LEU A 1 214 ? -5.495 -23.679 37.180 1.00 96.25 214 LEU A CA 1
ATOM 1700 C C . LEU A 1 214 ? -6.079 -22.454 37.869 1.00 96.25 214 LEU A C 1
ATOM 1702 O O . LEU A 1 214 ? -5.717 -22.164 39.009 1.00 96.25 214 LEU A O 1
ATOM 1706 N N . SER A 1 215 ? -7.039 -21.809 37.208 1.00 96.44 215 SER A N 1
ATOM 1707 C CA . SER A 1 215 ? -7.858 -20.762 37.814 1.00 96.44 215 SER A CA 1
ATOM 1708 C C . SER A 1 215 ? -9.324 -21.171 37.835 1.00 96.44 215 SER A C 1
ATOM 1710 O O . SER A 1 215 ? -9.893 -21.569 36.818 1.00 96.44 215 SER A O 1
ATOM 1712 N N . VAL A 1 216 ? -9.948 -21.070 39.005 1.00 95.69 216 VAL A N 1
ATOM 1713 C CA . VAL A 1 216 ? -11.371 -21.342 39.220 1.00 95.69 216 VAL A CA 1
ATOM 1714 C C . VAL A 1 216 ? -12.030 -20.063 39.703 1.00 95.69 216 VAL A C 1
ATOM 1716 O O . VAL A 1 216 ? -11.765 -19.579 40.802 1.00 95.69 216 VAL A O 1
ATOM 1719 N N . GLN A 1 217 ? -12.888 -19.511 38.858 1.00 94.75 217 GLN A N 1
ATOM 1720 C CA . GLN A 1 217 ? -13.616 -18.276 39.097 1.00 94.75 217 GLN A CA 1
ATOM 1721 C C . GLN A 1 217 ? -15.072 -18.604 39.431 1.00 94.75 217 GLN A C 1
ATOM 1723 O O . GLN A 1 217 ? -15.721 -19.347 38.697 1.00 94.75 217 GLN A O 1
ATOM 1728 N N . VAL A 1 218 ? -15.604 -18.019 40.502 1.00 92.69 218 VAL A N 1
ATOM 1729 C CA . VAL A 1 218 ? -17.015 -18.130 40.886 1.00 92.69 218 VAL A CA 1
ATOM 1730 C C . VAL A 1 218 ? -17.619 -16.733 41.001 1.00 92.69 218 VAL A C 1
ATOM 1732 O O . VAL A 1 218 ? -17.073 -15.869 41.688 1.00 92.69 218 VAL A O 1
ATOM 1735 N N . HIS A 1 219 ? -18.761 -16.511 40.352 1.00 91.62 219 HIS A N 1
ATOM 1736 C CA . HIS A 1 219 ? -19.586 -15.312 40.502 1.00 91.62 219 HIS A CA 1
ATOM 1737 C C . HIS A 1 219 ? -21.057 -15.717 40.624 1.00 91.62 219 HIS A C 1
ATOM 1739 O O . HIS A 1 219 ? -21.637 -16.224 39.667 1.00 91.62 219 HIS A O 1
ATOM 1745 N N . GLN A 1 220 ? -21.661 -15.486 41.793 1.00 89.00 220 GLN A N 1
ATOM 1746 C CA . GLN A 1 220 ? -23.015 -15.931 42.135 1.00 89.00 220 GLN A CA 1
ATOM 1747 C C . GLN A 1 220 ? -23.182 -17.444 41.912 1.00 89.00 220 GLN A C 1
ATOM 1749 O O . GLN A 1 220 ? -22.648 -18.241 42.680 1.00 89.00 220 GLN A O 1
ATOM 1754 N N . THR A 1 221 ? -23.897 -17.837 40.858 1.00 89.62 221 THR A N 1
ATOM 1755 C CA . THR A 1 221 ? -24.125 -19.229 40.461 1.00 89.62 221 THR A CA 1
ATOM 1756 C C . THR A 1 221 ? -23.293 -19.642 39.250 1.00 89.62 221 THR A C 1
ATOM 1758 O O . THR A 1 221 ? -23.406 -20.769 38.798 1.00 89.62 221 THR A O 1
ATOM 1761 N N . MET A 1 222 ? -22.444 -18.783 38.691 1.00 91.19 222 MET A N 1
ATOM 1762 C CA . MET A 1 222 ? -21.583 -19.149 37.567 1.00 91.19 222 MET A CA 1
ATOM 1763 C C . MET A 1 222 ? -20.201 -19.559 38.073 1.00 91.19 222 MET A C 1
ATOM 1765 O O . MET A 1 222 ? -19.521 -18.763 38.720 1.00 91.19 222 MET A O 1
ATOM 1769 N N . ILE A 1 223 ? -19.760 -20.770 37.731 1.00 93.25 223 ILE A N 1
ATOM 1770 C CA . ILE A 1 223 ? -18.386 -21.241 37.948 1.00 93.25 223 ILE A CA 1
ATOM 1771 C C . ILE A 1 223 ? -17.678 -21.411 36.604 1.00 93.25 223 ILE A C 1
ATOM 1773 O O . ILE A 1 223 ? -18.245 -21.966 35.665 1.00 93.25 223 ILE A O 1
ATOM 1777 N N . SER A 1 224 ? -16.448 -20.918 36.497 1.00 94.75 224 SER A N 1
ATOM 1778 C CA . SER A 1 224 ? -15.627 -20.979 35.286 1.00 94.75 224 SER A CA 1
ATOM 1779 C C . SER A 1 224 ? -14.228 -21.500 35.603 1.00 94.75 224 SER A C 1
ATOM 1781 O O . SER A 1 224 ? -13.605 -21.075 36.574 1.00 94.75 224 SER A O 1
ATOM 1783 N N . PHE A 1 225 ? -13.746 -22.420 34.775 1.00 95.06 225 PHE A N 1
ATOM 1784 C CA . PHE A 1 225 ? -12.457 -23.088 34.900 1.00 95.06 225 PHE A CA 1
ATOM 1785 C C . PHE A 1 225 ? -11.545 -22.646 33.762 1.00 95.06 225 PHE A C 1
ATOM 1787 O O . PHE A 1 225 ? -11.951 -22.650 32.600 1.00 95.06 225 PHE A O 1
ATOM 1794 N N . PHE A 1 226 ? -10.310 -22.306 34.100 1.00 95.88 226 PHE A N 1
ATOM 1795 C CA . PHE A 1 226 ? -9.271 -21.850 33.186 1.00 95.88 226 PHE A CA 1
ATOM 1796 C C . PHE A 1 226 ? -8.037 -22.714 33.411 1.00 95.88 226 PHE A C 1
ATOM 1798 O O . PHE A 1 226 ? -7.619 -22.904 34.554 1.00 95.88 226 PHE A O 1
ATOM 1805 N N . ILE A 1 227 ? -7.477 -23.263 32.337 1.00 94.62 227 ILE A N 1
ATOM 1806 C CA . ILE A 1 227 ? -6.309 -24.142 32.399 1.00 94.62 227 ILE A CA 1
ATOM 1807 C C . ILE A 1 227 ? -5.250 -23.543 31.484 1.00 94.62 227 ILE A C 1
ATOM 1809 O O . ILE A 1 227 ? -5.445 -23.506 30.273 1.00 94.62 227 ILE A O 1
ATOM 1813 N N . ASN A 1 228 ? -4.131 -23.108 32.063 1.00 93.50 228 ASN A N 1
ATOM 1814 C CA . ASN A 1 228 ? -3.047 -22.411 31.366 1.00 93.50 228 ASN A CA 1
ATOM 1815 C C . ASN A 1 228 ? -3.510 -21.136 30.629 1.00 93.50 228 ASN A C 1
ATOM 1817 O O . ASN A 1 228 ? -3.119 -20.903 29.488 1.00 93.50 228 ASN A O 1
ATOM 1821 N N . GLY A 1 229 ? -4.349 -20.321 31.278 1.00 91.00 229 GLY A N 1
ATOM 1822 C CA . GLY A 1 229 ? -4.911 -19.095 30.701 1.00 91.00 229 GLY A CA 1
ATOM 1823 C C .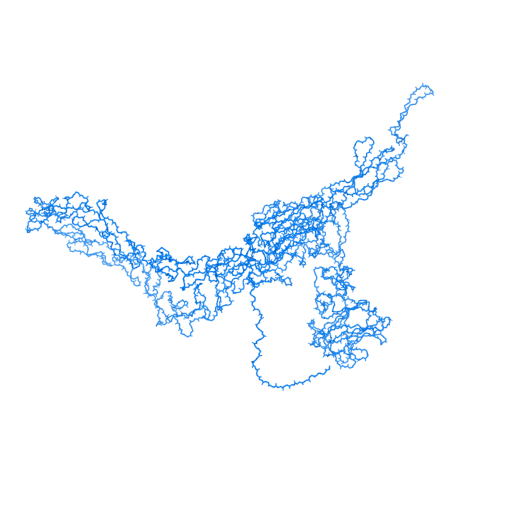 GLY A 1 229 ? -6.315 -19.283 30.113 1.00 91.00 229 GLY A C 1
ATOM 1824 O O . GLY A 1 229 ? -7.136 -20.013 30.670 1.00 91.00 229 GLY A O 1
ATOM 1825 N N . MET A 1 230 ? -6.607 -18.572 29.023 1.00 91.88 230 MET A N 1
ATOM 1826 C CA . MET A 1 230 ? -7.896 -18.599 28.314 1.00 91.88 230 MET A CA 1
ATOM 1827 C C . MET A 1 230 ? -7.779 -19.329 26.969 1.00 91.88 230 MET A C 1
ATOM 1829 O O . MET A 1 230 ? -6.676 -19.476 26.447 1.00 91.88 230 MET A O 1
ATOM 1833 N N . GLU A 1 231 ? -8.904 -19.768 26.403 1.00 90.12 231 GLU A N 1
ATOM 1834 C CA . GLU A 1 231 ? -8.928 -20.318 25.040 1.00 90.12 231 GLU A CA 1
ATOM 1835 C C . GLU A 1 231 ? -8.756 -19.193 23.990 1.00 90.12 231 GLU A C 1
ATOM 1837 O O . GLU A 1 231 ? -8.850 -18.006 24.315 1.00 90.12 231 GLU A O 1
ATOM 1842 N N . GLU A 1 232 ? -8.494 -19.547 22.726 1.00 83.50 232 GLU A N 1
ATOM 1843 C CA . GLU A 1 232 ? -8.188 -18.581 21.649 1.00 83.50 232 GLU A CA 1
ATOM 1844 C C . GLU A 1 232 ? -9.298 -17.540 21.413 1.00 83.50 232 GLU A C 1
ATOM 1846 O O . GLU A 1 232 ? -9.019 -16.398 21.055 1.00 83.50 232 GLU A O 1
ATOM 1851 N N . ASP A 1 233 ? -10.559 -17.898 21.664 1.00 78.94 233 ASP A N 1
ATOM 1852 C CA . ASP A 1 233 ? -11.719 -17.006 21.543 1.00 78.94 233 ASP A CA 1
ATOM 1853 C C . ASP A 1 233 ? -11.940 -16.114 22.789 1.00 78.94 233 ASP A C 1
ATOM 1855 O O . ASP A 1 233 ? -12.930 -15.376 22.888 1.00 78.94 233 ASP A O 1
ATOM 1859 N N . GLY A 1 234 ? -11.045 -16.208 23.775 1.00 83.06 234 GLY A N 1
ATOM 1860 C CA . GLY A 1 234 ? -11.112 -15.511 25.052 1.00 83.06 234 GLY A CA 1
ATOM 1861 C C . GLY A 1 234 ? -12.099 -16.086 26.062 1.00 83.06 234 GLY A C 1
ATOM 1862 O O . GLY A 1 234 ? -12.406 -15.406 27.049 1.00 83.06 234 GLY A O 1
ATOM 1863 N N . SER A 1 235 ? -12.615 -17.301 25.851 1.00 88.75 235 SER A N 1
ATOM 1864 C CA . SER A 1 235 ? -13.472 -17.983 26.820 1.00 88.75 235 SER A CA 1
ATOM 1865 C C . SER A 1 235 ? -12.682 -18.705 27.915 1.00 88.75 235 SER A C 1
ATOM 1867 O O . SER A 1 235 ? -11.482 -18.970 27.813 1.00 88.75 235 SER A O 1
ATOM 1869 N N . ALA A 1 236 ? -13.396 -19.065 28.983 1.00 91.12 236 ALA A N 1
ATOM 1870 C CA . ALA A 1 236 ? -12.936 -20.085 29.917 1.00 91.12 236 ALA A CA 1
ATOM 1871 C C . ALA A 1 236 ? -12.883 -21.458 29.226 1.00 91.12 236 ALA A C 1
ATOM 1873 O O . ALA A 1 236 ? -13.644 -21.702 28.287 1.00 91.12 236 ALA A O 1
ATOM 1874 N N . PHE A 1 237 ? -12.059 -22.377 29.738 1.00 92.62 237 PHE A N 1
ATOM 1875 C CA . PHE A 1 237 ? -12.036 -23.771 29.279 1.00 92.62 237 PHE A CA 1
ATOM 1876 C C . PHE A 1 237 ? -13.402 -24.446 29.483 1.00 92.62 237 PHE A C 1
ATOM 1878 O O . PHE A 1 237 ? -13.881 -25.199 28.636 1.00 92.62 237 PHE A O 1
ATOM 1885 N N . ALA A 1 238 ? -14.059 -24.159 30.610 1.00 92.06 238 ALA A N 1
ATOM 1886 C CA . ALA A 1 238 ? -15.434 -24.576 30.848 1.00 92.06 238 ALA A CA 1
ATOM 1887 C C . ALA A 1 238 ? -16.142 -23.634 31.821 1.00 92.06 238 ALA A C 1
ATOM 1889 O O . ALA A 1 238 ? -15.589 -23.296 32.864 1.00 92.06 238 ALA A O 1
ATOM 1890 N N . SER A 1 239 ? -17.402 -23.309 31.537 1.00 92.19 239 SER A N 1
ATOM 1891 C CA . SER A 1 239 ? -18.299 -22.628 32.477 1.00 92.19 239 SER A CA 1
ATOM 1892 C C . SER A 1 239 ? -19.526 -23.487 32.777 1.00 92.19 239 SER A C 1
ATOM 1894 O O . SER A 1 239 ? -20.022 -24.210 31.905 1.00 92.19 239 SER A O 1
ATOM 1896 N N . ARG A 1 240 ? -19.997 -23.465 34.025 1.00 91.94 240 ARG A N 1
ATOM 1897 C CA . ARG A 1 240 ? -21.154 -24.232 34.506 1.00 91.94 240 ARG A CA 1
ATOM 1898 C C . ARG A 1 240 ? -22.006 -23.369 35.432 1.00 91.94 240 ARG A C 1
ATOM 1900 O O . ARG A 1 240 ? -21.483 -22.536 36.167 1.00 91.94 240 ARG A O 1
ATOM 1907 N N . LEU A 1 241 ? -23.313 -23.604 35.399 1.00 90.25 241 LEU A N 1
ATOM 1908 C CA . LEU A 1 241 ? -24.260 -23.025 36.346 1.00 90.25 241 LEU A CA 1
ATOM 1909 C C . LEU A 1 241 ? -24.377 -23.941 37.568 1.00 90.25 241 LEU A C 1
ATOM 1911 O O . LEU A 1 241 ? -24.628 -25.139 37.442 1.00 90.25 241 LEU A O 1
ATOM 1915 N N . LEU A 1 242 ? -24.177 -23.356 38.738 1.00 90.19 242 LEU A N 1
ATOM 1916 C CA . LEU A 1 242 ? -24.543 -23.893 40.037 1.00 90.19 242 LEU A CA 1
ATOM 1917 C C . LEU A 1 242 ? -26.056 -23.745 40.216 1.00 90.19 242 LEU A C 1
ATOM 1919 O O . LEU A 1 242 ? -26.666 -22.825 39.671 1.00 90.19 242 LEU A O 1
ATOM 1923 N N . ILE A 1 243 ? -26.648 -24.650 40.991 1.00 89.19 243 ILE A N 1
ATOM 1924 C CA . ILE A 1 243 ? -28.092 -24.643 41.259 1.00 89.19 243 ILE A CA 1
ATOM 1925 C C . ILE A 1 243 ? -28.464 -23.419 42.106 1.00 89.19 243 ILE A C 1
ATOM 1927 O O . ILE A 1 243 ? -29.412 -22.718 41.780 1.00 89.19 243 ILE A O 1
ATOM 1931 N N . ASP A 1 244 ? -27.666 -23.144 43.140 1.00 88.44 244 ASP A N 1
ATOM 1932 C CA . ASP A 1 244 ? -27.802 -22.008 44.053 1.00 88.44 244 ASP A CA 1
ATOM 1933 C C . ASP A 1 244 ? -26.403 -21.491 44.462 1.00 88.44 244 ASP A C 1
ATOM 1935 O O . ASP A 1 244 ? -25.408 -22.208 44.283 1.00 88.44 244 ASP A O 1
ATOM 1939 N N . PRO A 1 245 ? -26.288 -20.262 45.010 1.00 89.56 245 PRO A N 1
ATOM 1940 C CA . PRO A 1 245 ? -25.025 -19.722 45.513 1.00 89.56 245 PRO A CA 1
ATOM 1941 C C . PRO A 1 245 ? -24.397 -20.580 46.622 1.00 89.56 245 PRO A C 1
ATOM 1943 O O . PRO A 1 245 ? -25.095 -21.235 47.401 1.00 89.56 245 PRO A O 1
ATOM 1946 N N . ILE A 1 246 ? -23.066 -20.533 46.724 1.00 90.00 246 ILE A N 1
ATOM 1947 C CA . ILE A 1 246 ? -22.313 -21.264 47.753 1.00 90.00 246 ILE A CA 1
ATOM 1948 C C . ILE A 1 246 ? -22.634 -20.682 49.136 1.00 90.00 246 ILE A C 1
ATOM 1950 O O . ILE A 1 246 ? -22.555 -19.472 49.343 1.00 90.00 246 ILE A O 1
ATOM 1954 N N . PHE A 1 247 ? -22.995 -21.552 50.079 1.00 87.38 247 PHE A N 1
ATOM 1955 C CA . PHE A 1 247 ? -23.328 -21.180 51.453 1.00 87.38 247 PHE A CA 1
ATOM 1956 C C . PHE A 1 247 ? -22.139 -21.402 52.394 1.00 87.38 247 PHE A C 1
ATOM 1958 O O . PHE A 1 247 ? -21.620 -22.515 52.472 1.00 87.38 247 PHE A O 1
ATOM 1965 N N . ASP A 1 248 ? -21.750 -20.362 53.137 1.00 84.50 248 ASP A N 1
ATOM 1966 C CA . ASP A 1 248 ? -20.573 -20.350 54.013 1.00 84.50 248 ASP A CA 1
ATOM 1967 C C . ASP A 1 248 ? -20.839 -19.611 55.332 1.00 84.50 248 ASP A C 1
ATOM 1969 O O . ASP A 1 248 ? -21.508 -18.572 55.352 1.00 84.50 248 ASP A O 1
ATOM 1973 N N . THR A 1 249 ? -20.306 -20.150 56.429 1.00 74.06 249 THR A N 1
ATOM 1974 C CA . THR A 1 249 ? -20.500 -19.670 57.806 1.00 74.06 249 THR A CA 1
ATOM 1975 C C . THR A 1 249 ? -19.182 -19.174 58.407 1.00 74.06 249 THR A C 1
ATOM 1977 O O . THR A 1 249 ? -18.096 -19.477 57.917 1.00 74.06 249 THR A O 1
ATOM 1980 N N . ASP A 1 250 ? -19.254 -18.406 59.497 1.00 67.75 250 ASP A N 1
ATOM 1981 C CA . ASP A 1 250 ? -18.074 -17.755 60.086 1.00 67.75 250 ASP A CA 1
ATOM 1982 C C . ASP A 1 250 ? -17.085 -18.740 60.767 1.00 67.75 250 ASP A C 1
ATOM 1984 O O . ASP A 1 250 ? -15.967 -18.352 61.098 1.00 67.75 250 ASP A O 1
ATOM 1988 N N . THR A 1 251 ? -17.447 -20.022 60.945 1.00 69.62 251 THR A N 1
ATOM 1989 C CA . THR A 1 251 ? -16.659 -21.074 61.633 1.00 69.62 251 THR A CA 1
ATOM 1990 C C . THR A 1 251 ? -15.882 -22.012 60.690 1.00 69.62 251 THR A C 1
ATOM 1992 O O . THR A 1 251 ? -15.578 -23.154 61.034 1.00 69.62 251 THR A O 1
ATOM 1995 N N . SER A 1 252 ? -15.530 -21.558 59.486 1.00 77.06 252 SER A N 1
ATOM 1996 C CA . SER A 1 252 ? -14.932 -22.410 58.447 1.00 77.06 252 SER A CA 1
ATOM 1997 C C . SER A 1 252 ? -13.408 -22.646 58.557 1.00 77.06 252 SER A C 1
ATOM 1999 O O . SER A 1 252 ? -12.656 -21.681 58.648 1.00 77.06 252 SER A O 1
ATOM 2001 N N . SER A 1 253 ? -12.921 -23.879 58.409 1.00 84.00 253 SER A N 1
ATOM 2002 C CA . SER A 1 253 ? -11.498 -24.225 58.245 1.00 84.00 253 SER A CA 1
ATOM 2003 C C . SER A 1 253 ? -11.147 -24.550 56.788 1.00 84.00 253 SER A C 1
ATOM 2005 O O . SER A 1 253 ? -12.017 -24.926 55.997 1.00 84.00 253 SER A O 1
ATOM 2007 N N . ILE A 1 254 ? -9.873 -24.379 56.416 1.00 87.75 254 ILE A N 1
ATOM 2008 C CA . ILE A 1 254 ? -9.394 -24.600 55.045 1.00 87.75 254 ILE A CA 1
ATOM 2009 C C . ILE A 1 254 ? -8.147 -25.470 55.061 1.00 87.75 254 ILE A C 1
ATOM 2011 O O . ILE A 1 254 ? -7.145 -25.112 55.684 1.00 87.75 254 ILE A O 1
ATOM 2015 N N . THR A 1 255 ? -8.222 -26.592 54.351 1.00 88.75 255 THR A N 1
ATOM 2016 C CA . THR A 1 255 ? -7.141 -27.561 54.186 1.00 88.75 255 THR A CA 1
ATOM 2017 C C . THR A 1 255 ? -6.714 -27.614 52.724 1.00 88.75 255 THR A C 1
ATOM 2019 O O . THR A 1 255 ? -7.532 -27.776 51.819 1.00 88.75 255 THR A O 1
ATOM 2022 N N . ILE A 1 256 ? -5.414 -27.464 52.482 1.00 90.81 256 ILE A N 1
ATOM 2023 C CA . ILE A 1 256 ? -4.810 -27.502 51.145 1.00 90.81 256 ILE A CA 1
ATOM 2024 C C . ILE A 1 256 ? -3.965 -28.762 51.022 1.00 90.81 256 ILE A C 1
ATOM 2026 O O . ILE A 1 256 ? -3.161 -29.052 51.906 1.00 90.81 256 ILE A O 1
ATOM 2030 N N . GLY A 1 257 ? -4.129 -29.491 49.922 1.00 89.81 257 GLY A N 1
ATOM 2031 C CA . GLY A 1 257 ? -3.372 -30.708 49.621 1.00 89.81 257 GLY A CA 1
ATOM 2032 C C . GLY A 1 257 ? -3.920 -31.996 50.245 1.00 89.81 257 GLY A C 1
ATOM 2033 O O . GLY A 1 257 ? -3.429 -33.077 49.928 1.00 89.81 257 GLY A O 1
ATOM 2034 N N . GLN A 1 258 ? -4.960 -31.922 51.080 1.00 89.94 258 GLN A N 1
ATOM 2035 C CA . GLN A 1 258 ? -5.663 -33.099 51.590 1.00 89.94 258 GLN A CA 1
ATOM 2036 C C . GLN A 1 258 ? -7.134 -32.788 51.872 1.00 89.94 258 GLN A C 1
ATOM 2038 O O . GLN A 1 258 ? -7.468 -31.682 52.311 1.00 89.94 258 GLN A O 1
ATOM 2043 N N . SER A 1 259 ? -8.000 -33.774 51.642 1.00 89.38 259 SER A N 1
ATOM 2044 C CA . SER A 1 259 ? -9.389 -33.741 52.095 1.00 89.38 259 SER A CA 1
ATOM 2045 C C . SER A 1 259 ? -9.499 -33.980 53.605 1.00 89.38 259 SER A C 1
ATOM 2047 O O . SER A 1 259 ? -8.666 -34.666 54.202 1.00 89.38 259 SER A O 1
ATOM 2049 N N . ILE A 1 260 ? -10.558 -33.482 54.247 1.00 83.25 260 ILE A N 1
ATOM 2050 C CA . ILE A 1 260 ? -10.713 -33.594 55.713 1.00 83.25 260 ILE A CA 1
ATOM 2051 C C . ILE A 1 260 ? -10.901 -35.042 56.191 1.00 83.25 260 ILE A C 1
ATOM 2053 O O . ILE A 1 260 ? -10.532 -35.389 57.311 1.00 83.25 260 ILE A O 1
ATOM 2057 N N . ASN A 1 261 ? -11.445 -35.909 55.332 1.00 82.62 261 ASN A N 1
ATOM 2058 C CA . ASN A 1 261 ? -11.570 -37.348 55.588 1.00 82.62 261 ASN A CA 1
ATOM 2059 C C . ASN A 1 261 ? -10.258 -38.123 55.332 1.00 82.62 261 ASN A C 1
ATOM 2061 O O . ASN A 1 261 ? -10.184 -39.320 55.611 1.00 82.62 261 ASN A O 1
ATOM 2065 N N . GLY A 1 262 ? -9.237 -37.455 54.784 1.00 81.88 262 GLY A N 1
ATOM 2066 C CA . GLY A 1 262 ? -7.925 -38.006 54.467 1.00 81.88 262 GLY A CA 1
ATOM 2067 C C . GLY A 1 262 ? -7.873 -38.993 53.296 1.00 81.88 262 GLY A C 1
ATOM 2068 O O . GLY A 1 262 ? -6.813 -39.588 53.091 1.00 81.88 262 GLY A O 1
ATOM 2069 N N . LEU A 1 263 ? -8.976 -39.179 52.558 1.00 85.12 263 LEU A N 1
ATOM 2070 C CA . LEU A 1 263 ? -9.077 -40.118 51.433 1.00 85.12 263 LEU A CA 1
ATOM 2071 C C . LEU A 1 263 ? -8.364 -39.608 50.178 1.00 85.12 263 LEU A C 1
ATOM 2073 O O . LEU A 1 263 ? -7.665 -40.377 49.523 1.00 85.12 263 LEU A O 1
ATOM 2077 N N . GLU A 1 264 ? -8.513 -38.321 49.861 1.00 90.44 264 GLU A N 1
ATOM 2078 C CA . GLU A 1 264 ? -7.912 -37.699 48.685 1.00 90.44 264 GLU A CA 1
ATOM 2079 C C . GLU A 1 264 ? -6.717 -36.832 49.107 1.00 90.44 264 GLU A C 1
ATOM 2081 O O . GLU A 1 264 ? -6.845 -35.926 49.936 1.00 90.44 264 GLU A O 1
ATOM 2086 N N . LYS A 1 265 ? -5.542 -37.089 48.524 1.00 91.12 265 LYS A N 1
ATOM 2087 C CA . LYS A 1 265 ? -4.294 -36.374 48.829 1.00 91.12 265 LYS A CA 1
ATOM 2088 C C . LYS A 1 265 ? -3.684 -35.822 47.554 1.00 91.12 265 LYS A C 1
ATOM 2090 O O . LYS A 1 265 ? -3.706 -36.488 46.523 1.00 91.12 265 LYS A O 1
ATOM 2095 N N . PHE A 1 266 ? -3.115 -34.631 47.626 1.00 93.44 266 PHE A N 1
ATOM 2096 C CA . PHE A 1 266 ? -2.320 -34.083 46.542 1.00 93.44 266 PHE A CA 1
ATOM 2097 C C . PHE A 1 266 ? -0.882 -34.583 46.637 1.00 93.44 266 PHE A C 1
ATOM 2099 O O . PHE A 1 266 ? -0.222 -34.403 47.657 1.00 93.44 266 PHE A O 1
ATOM 2106 N N . VAL A 1 267 ? -0.395 -35.190 45.555 1.00 93.12 267 VAL A N 1
ATOM 2107 C CA . VAL A 1 267 ? 0.988 -35.657 45.438 1.00 93.12 267 VAL A CA 1
ATOM 2108 C C . VAL A 1 267 ? 1.651 -34.915 44.288 1.00 93.12 267 VAL A C 1
ATOM 2110 O O . VAL A 1 267 ? 1.385 -35.173 43.110 1.00 93.12 267 VAL A O 1
ATOM 2113 N N . GLY A 1 268 ? 2.518 -33.968 44.630 1.00 93.62 268 GLY A N 1
ATOM 2114 C CA . GLY A 1 268 ? 3.160 -33.117 43.641 1.00 93.62 268 GLY A CA 1
ATOM 2115 C C . GLY A 1 268 ? 3.706 -31.824 44.215 1.00 93.62 268 GLY A C 1
ATOM 2116 O O . GLY A 1 268 ? 4.004 -31.729 45.404 1.00 93.62 268 GLY A O 1
ATOM 2117 N N . ARG A 1 269 ? 3.843 -30.814 43.355 1.00 93.56 269 ARG A N 1
ATOM 2118 C CA . ARG A 1 269 ? 4.266 -29.465 43.746 1.00 93.56 269 ARG A CA 1
ATOM 2119 C C . ARG A 1 269 ? 3.153 -28.458 43.520 1.00 93.56 269 ARG A C 1
ATOM 2121 O O . ARG A 1 269 ? 2.458 -28.546 42.510 1.00 93.56 269 ARG A O 1
ATOM 2128 N N . MET A 1 270 ? 3.025 -27.494 44.425 1.00 94.25 270 MET A N 1
ATOM 2129 C CA . MET A 1 270 ? 2.211 -26.293 44.231 1.00 94.25 270 MET A CA 1
ATOM 2130 C C . MET A 1 270 ? 3.065 -25.040 44.388 1.00 94.25 270 MET A C 1
ATOM 2132 O O . MET A 1 270 ? 4.029 -25.019 45.153 1.00 94.25 270 MET A O 1
ATOM 2136 N N . GLN A 1 271 ? 2.698 -23.987 43.679 1.00 92.81 271 GLN A N 1
ATOM 2137 C CA . GLN A 1 271 ? 3.321 -22.678 43.753 1.00 92.81 271 GLN A CA 1
ATOM 2138 C C . GLN A 1 271 ? 2.267 -21.602 43.463 1.00 92.81 271 GLN A C 1
ATOM 2140 O O . GLN A 1 271 ? 1.286 -21.880 42.775 1.00 92.81 271 GLN A O 1
ATOM 2145 N N . ASP A 1 272 ? 2.453 -20.393 44.000 1.00 91.56 272 ASP A N 1
ATOM 2146 C CA . ASP A 1 272 ? 1.596 -19.227 43.739 1.00 91.56 272 ASP A CA 1
ATOM 2147 C C . ASP A 1 272 ? 0.093 -19.534 43.900 1.00 91.56 272 ASP A C 1
ATOM 2149 O O . ASP A 1 272 ? -0.719 -19.228 43.028 1.00 91.56 272 ASP A O 1
ATOM 2153 N N . PHE A 1 273 ? -0.284 -20.194 45.002 1.00 92.75 273 PHE A N 1
ATOM 2154 C CA . PHE A 1 273 ? -1.689 -20.490 45.278 1.00 92.75 273 PHE A CA 1
ATOM 2155 C C . PHE A 1 273 ? -2.353 -19.246 45.871 1.00 92.75 273 PHE A C 1
ATOM 2157 O O . PHE A 1 273 ? -2.214 -18.955 47.062 1.00 92.75 273 PHE A O 1
ATOM 2164 N N . ARG A 1 274 ? -3.082 -18.514 45.032 1.00 92.31 274 ARG A N 1
ATOM 2165 C CA . ARG A 1 274 ? -3.681 -17.221 45.356 1.00 92.31 274 ARG A CA 1
ATOM 2166 C C . ARG A 1 274 ? -5.194 -17.315 45.464 1.00 92.31 274 ARG A C 1
ATOM 2168 O O . ARG A 1 274 ? -5.863 -18.052 44.737 1.00 92.31 274 ARG A O 1
ATOM 2175 N N . MET A 1 275 ? -5.739 -16.504 46.362 1.00 91.31 275 MET A N 1
ATOM 2176 C CA . MET A 1 275 ? -7.170 -16.276 46.505 1.00 91.31 275 MET A CA 1
ATOM 2177 C C . MET A 1 275 ? -7.477 -14.796 46.302 1.00 91.31 275 MET A C 1
ATOM 2179 O O . MET A 1 275 ? -6.954 -13.935 47.011 1.00 91.31 275 MET A O 1
ATOM 2183 N N . TYR A 1 276 ? -8.378 -14.512 45.368 1.00 92.94 276 TYR A N 1
ATOM 2184 C CA . TYR A 1 276 ? -8.970 -13.199 45.153 1.00 92.94 276 TYR A CA 1
ATOM 2185 C C . TYR A 1 276 ? -10.410 -13.187 45.667 1.00 92.94 276 TYR A C 1
ATOM 2187 O O . TYR A 1 276 ? -11.230 -14.005 45.246 1.00 92.94 276 TYR A O 1
ATOM 2195 N N . GLN A 1 277 ? -10.766 -12.214 46.512 1.00 90.06 277 GLN A N 1
ATOM 2196 C CA . GLN A 1 277 ? -12.131 -12.046 47.052 1.00 90.06 277 GLN A CA 1
ATOM 2197 C C . GLN A 1 277 ? -13.144 -11.507 46.024 1.00 90.06 277 GLN A C 1
ATOM 2199 O O . GLN A 1 277 ? -14.186 -10.954 46.367 1.00 90.06 277 GLN A O 1
ATOM 2204 N N . THR A 1 278 ? -12.822 -11.612 44.739 1.00 91.06 278 THR A N 1
ATOM 2205 C CA . THR A 1 278 ? -13.646 -11.142 43.635 1.00 91.06 278 THR A CA 1
ATOM 2206 C C . THR A 1 278 ? -13.403 -12.005 42.401 1.00 91.06 278 THR A C 1
ATOM 2208 O O . THR A 1 278 ? -12.379 -12.685 42.289 1.00 91.06 278 THR A O 1
ATOM 2211 N N . ALA A 1 279 ? -14.352 -11.987 41.471 1.00 92.19 279 ALA A N 1
ATOM 2212 C CA . ALA A 1 279 ? -14.187 -12.622 40.174 1.00 92.19 279 ALA A CA 1
ATOM 2213 C C . ALA A 1 279 ? -13.238 -11.773 39.305 1.00 92.19 279 ALA A C 1
ATOM 2215 O O . ALA A 1 279 ? -13.485 -10.583 39.071 1.00 92.19 279 ALA A O 1
ATOM 2216 N N . LEU A 1 280 ? -12.135 -12.373 38.856 1.00 94.19 280 LEU A N 1
ATOM 2217 C CA . LEU A 1 280 ? -11.176 -11.745 37.944 1.00 94.19 280 LEU A CA 1
ATOM 2218 C C . LEU A 1 280 ? -11.713 -11.751 36.513 1.00 94.19 280 LEU A C 1
ATOM 2220 O O . LEU A 1 280 ? -12.181 -12.779 36.055 1.00 94.19 280 LEU A O 1
ATOM 2224 N N . SER A 1 281 ? -11.620 -10.651 35.776 1.00 94.31 281 SER A N 1
ATOM 2225 C CA . SER A 1 281 ? -11.862 -10.653 34.328 1.00 94.31 281 SER A CA 1
ATOM 2226 C C . SER A 1 281 ? -10.955 -11.656 33.602 1.00 94.31 281 SER A C 1
ATOM 2228 O O . SER A 1 281 ? -9.877 -12.000 34.081 1.00 94.31 281 SER A O 1
ATOM 2230 N N . ASN A 1 282 ? -11.341 -12.113 32.412 1.00 93.75 282 ASN A N 1
ATOM 2231 C CA . ASN A 1 282 ? -10.557 -13.130 31.700 1.00 93.75 282 ASN A CA 1
ATOM 2232 C C . ASN A 1 282 ? -9.138 -12.633 31.367 1.00 93.75 282 ASN A C 1
ATOM 2234 O O . ASN A 1 282 ? -8.182 -13.397 31.446 1.00 93.75 282 ASN A O 1
ATOM 2238 N N . ARG A 1 283 ? -8.973 -11.331 31.092 1.00 93.69 283 ARG A N 1
ATOM 2239 C CA . ARG A 1 283 ? -7.647 -10.708 30.920 1.00 93.69 283 ARG A CA 1
ATOM 2240 C C . ARG A 1 283 ? -6.827 -10.677 32.211 1.00 93.69 283 ARG A C 1
ATOM 2242 O O . ARG A 1 283 ? -5.620 -10.862 32.143 1.00 93.69 283 ARG A O 1
ATOM 2249 N N . GLU A 1 284 ? -7.464 -10.486 33.371 1.00 94.25 284 GLU A N 1
ATOM 2250 C CA . GLU A 1 284 ? -6.803 -10.611 34.684 1.00 94.25 284 GLU A CA 1
ATOM 2251 C C . GLU A 1 284 ? -6.300 -12.042 34.926 1.00 94.25 284 GLU A C 1
ATOM 2253 O O . GLU A 1 284 ? -5.248 -12.230 35.525 1.00 94.25 284 GLU A O 1
ATOM 2258 N N . ILE A 1 285 ? -7.016 -13.057 34.434 1.00 94.56 285 ILE A N 1
ATOM 2259 C CA . ILE A 1 285 ? -6.590 -14.461 34.541 1.00 94.56 285 ILE A CA 1
ATOM 2260 C C . ILE A 1 285 ? -5.360 -14.729 33.667 1.00 94.56 285 ILE A C 1
ATOM 2262 O O . ILE A 1 285 ? -4.444 -15.426 34.100 1.00 94.56 285 ILE A O 1
ATOM 2266 N N . VAL A 1 286 ? -5.305 -14.148 32.463 1.00 93.75 286 VAL A N 1
ATOM 2267 C CA . VAL A 1 286 ? -4.110 -14.214 31.604 1.00 93.75 286 VAL A CA 1
ATOM 2268 C C . VAL A 1 286 ? -2.935 -13.455 32.221 1.00 93.75 286 VAL A C 1
ATOM 2270 O O . VAL A 1 286 ? -1.814 -13.949 32.159 1.00 93.75 286 VAL A O 1
ATOM 2273 N N . GLU A 1 287 ? -3.174 -12.310 32.865 1.00 93.00 287 GLU A N 1
ATOM 2274 C CA . GLU A 1 287 ? -2.147 -11.576 33.619 1.00 93.00 287 GLU A CA 1
ATOM 2275 C C . GLU A 1 287 ? -1.598 -12.401 34.790 1.00 93.00 287 GLU A C 1
ATOM 2277 O O . GLU A 1 287 ? -0.387 -12.448 34.979 1.00 93.00 287 GLU A O 1
ATOM 2282 N N . ASP A 1 288 ? -2.451 -13.106 35.540 1.00 92.06 288 ASP A N 1
ATOM 2283 C CA . ASP A 1 288 ? -2.005 -13.992 36.627 1.00 92.06 288 ASP A CA 1
ATOM 2284 C C . ASP A 1 288 ? -1.220 -15.213 36.111 1.00 92.06 288 ASP A C 1
ATOM 2286 O O . ASP A 1 288 ? -0.238 -15.630 36.725 1.00 92.06 288 ASP A O 1
ATOM 2290 N N . TYR A 1 289 ? -1.621 -15.760 34.959 1.00 92.00 289 TYR A N 1
ATOM 2291 C CA . TYR A 1 289 ? -0.949 -16.883 34.302 1.00 92.00 289 TYR A CA 1
ATOM 2292 C C . TYR A 1 289 ? 0.412 -16.493 33.700 1.00 92.00 289 TYR A C 1
ATOM 2294 O O . TYR A 1 289 ? 1.421 -17.153 33.939 1.00 92.00 289 TYR A O 1
ATOM 2302 N N . SER A 1 290 ? 0.445 -15.433 32.894 1.00 90.81 290 SER A N 1
ATOM 2303 C CA . SER A 1 290 ? 1.600 -15.062 32.065 1.00 90.81 290 SER A CA 1
ATOM 2304 C C . SER A 1 290 ? 2.481 -13.976 32.681 1.00 90.81 290 SER A C 1
ATOM 2306 O O . SER A 1 290 ? 3.614 -13.793 32.251 1.00 90.81 290 SER A O 1
ATOM 2308 N N . GLY A 1 291 ? 1.988 -13.245 33.682 1.00 87.88 291 GLY A N 1
ATOM 2309 C CA . GLY A 1 291 ? 2.638 -12.048 34.218 1.00 87.88 291 GLY A CA 1
ATOM 2310 C C . GLY A 1 291 ? 2.464 -10.792 33.355 1.00 87.88 291 GLY A C 1
ATOM 2311 O O . GLY A 1 291 ? 2.876 -9.717 33.789 1.00 87.88 291 GLY A O 1
ATOM 2312 N N . GLU A 1 292 ? 1.848 -10.898 32.173 1.00 90.38 292 GLU A N 1
ATOM 2313 C CA . GLU A 1 292 ? 1.601 -9.784 31.255 1.00 90.38 292 GLU A CA 1
ATOM 2314 C C . GLU A 1 292 ? 0.096 -9.556 31.069 1.00 90.38 292 GLU A C 1
ATOM 2316 O O . GLU A 1 292 ? -0.667 -10.479 30.780 1.00 90.38 292 GLU A O 1
ATOM 2321 N N . PHE A 1 293 ? -0.357 -8.310 31.228 1.00 90.69 293 PHE A N 1
ATOM 2322 C CA . PHE A 1 293 ? -1.755 -7.954 30.996 1.00 90.69 293 PHE A CA 1
ATOM 2323 C C . PHE A 1 293 ? -1.996 -7.744 29.491 1.00 90.69 293 PHE A C 1
ATOM 2325 O O . PHE A 1 293 ? -1.390 -6.838 28.916 1.00 90.69 293 PHE A O 1
ATOM 2332 N N . PRO A 1 294 ? -2.875 -8.527 28.830 1.00 89.75 294 PRO A N 1
ATOM 2333 C CA . PRO A 1 294 ? -3.044 -8.449 27.375 1.00 89.75 294 PRO A CA 1
ATOM 2334 C C . PRO A 1 294 ? -3.519 -7.065 26.938 1.00 89.75 294 PRO A C 1
ATOM 2336 O O . PRO A 1 294 ? -4.585 -6.660 27.385 1.00 89.75 294 PRO A O 1
ATOM 2339 N N . CYS A 1 295 ? -2.797 -6.337 26.084 1.00 88.94 295 CYS A N 1
ATOM 2340 C CA . CYS A 1 295 ? -3.181 -4.975 25.691 1.00 88.94 295 CYS A CA 1
ATOM 2341 C C . CYS A 1 295 ? -4.398 -4.921 24.746 1.00 88.94 295 CYS A C 1
ATOM 2343 O O . CYS A 1 295 ? -4.587 -5.803 23.915 1.00 88.94 295 CYS A O 1
ATOM 2345 N N . LEU A 1 296 ? -5.204 -3.857 24.852 1.00 90.31 296 LEU A N 1
ATOM 2346 C CA . LEU A 1 296 ? -6.279 -3.523 23.903 1.00 90.31 296 LEU A CA 1
ATOM 2347 C C . LEU A 1 296 ? -6.008 -2.187 23.210 1.00 90.31 296 LEU A C 1
ATOM 2349 O O . LEU A 1 296 ? -5.298 -1.344 23.757 1.00 90.31 296 LEU A O 1
ATOM 2353 N N . HIS A 1 297 ? -6.657 -1.967 22.063 1.00 90.12 297 HIS A N 1
ATOM 2354 C CA . HIS A 1 297 ? -6.615 -0.689 21.341 1.00 90.12 297 HIS A CA 1
ATOM 2355 C C . HIS A 1 297 ? -7.285 0.432 22.146 1.00 90.12 297 HIS A C 1
ATOM 2357 O O . HIS A 1 297 ? -6.760 1.536 22.287 1.00 90.12 297 HIS A O 1
ATOM 2363 N N . ILE A 1 298 ? -8.442 0.132 22.742 1.00 91.31 298 ILE A N 1
ATOM 2364 C CA . ILE A 1 298 ? -9.244 1.127 23.459 1.00 91.31 298 ILE A CA 1
ATOM 2365 C C . ILE A 1 298 ? -9.051 0.994 24.967 1.00 91.31 298 ILE A C 1
ATOM 2367 O O . ILE A 1 298 ? -9.380 -0.053 25.527 1.00 91.31 298 ILE A O 1
ATOM 2371 N N . GLN A 1 299 ? -8.562 2.058 25.624 1.00 90.25 299 GLN A N 1
ATOM 2372 C CA . GLN A 1 299 ? -8.356 2.164 27.081 1.00 90.25 299 GLN A CA 1
ATOM 2373 C C . GLN A 1 299 ? -7.971 0.819 27.722 1.00 90.25 299 GLN A C 1
ATOM 2375 O O . GLN A 1 299 ? -8.762 0.208 28.450 1.00 90.25 299 GLN A O 1
ATOM 2380 N N . SER A 1 300 ? -6.779 0.321 27.378 1.00 91.56 300 SER A N 1
ATOM 2381 C CA . SER A 1 300 ? -6.327 -1.031 27.729 1.00 91.56 300 SER A CA 1
ATOM 2382 C C . SER A 1 300 ? -6.481 -1.345 29.219 1.00 91.56 300 SER A C 1
ATOM 2384 O O . SER A 1 300 ? -6.945 -2.434 29.561 1.00 91.56 300 SER A O 1
ATOM 2386 N N . ASP A 1 301 ? -6.183 -0.375 30.085 1.00 91.56 301 ASP A N 1
ATOM 2387 C CA . ASP A 1 301 ? -6.196 -0.521 31.542 1.00 91.56 301 ASP A CA 1
ATOM 2388 C C . ASP A 1 301 ? -7.590 -0.783 32.128 1.00 91.56 301 ASP A C 1
ATOM 2390 O O . ASP A 1 301 ? -7.700 -1.375 33.202 1.00 91.56 301 ASP A O 1
ATOM 2394 N N . CYS A 1 302 ? -8.668 -0.382 31.444 1.00 92.88 302 CYS A N 1
ATOM 2395 C CA . CYS A 1 302 ? -10.019 -0.558 31.968 1.00 92.88 302 CYS A CA 1
ATOM 2396 C C . CYS A 1 302 ? -10.463 -2.021 31.917 1.00 92.88 302 CYS A C 1
ATOM 2398 O O . CYS A 1 302 ? -10.429 -2.685 30.875 1.00 92.88 302 CYS A O 1
ATOM 2400 N N . ARG A 1 303 ? -10.914 -2.528 33.062 1.00 93.12 303 ARG A N 1
ATOM 2401 C CA . ARG A 1 303 ? -11.235 -3.943 33.266 1.00 93.12 303 ARG A CA 1
ATOM 2402 C C . ARG A 1 303 ? -12.739 -4.167 33.232 1.00 93.12 303 ARG A C 1
ATOM 2404 O O . ARG A 1 303 ? -13.522 -3.302 33.624 1.00 93.12 303 ARG A O 1
ATOM 2411 N N . CYS A 1 304 ? -13.134 -5.346 32.767 1.00 93.25 304 CYS A N 1
ATOM 2412 C CA . CYS A 1 304 ? -14.530 -5.752 32.788 1.00 93.25 304 CYS A CA 1
ATOM 2413 C C . CYS A 1 304 ? -15.039 -5.932 34.230 1.00 93.25 304 CYS A C 1
ATOM 2415 O O . CYS A 1 304 ? -14.265 -6.310 35.116 1.00 93.25 304 CYS A O 1
ATOM 2417 N N . PRO A 1 305 ? -16.333 -5.688 34.489 1.00 92.19 305 PRO A N 1
ATOM 2418 C CA . PRO A 1 305 ? -16.914 -5.908 35.805 1.00 92.19 305 PRO A CA 1
ATOM 2419 C C . PRO A 1 305 ? -17.082 -7.401 36.099 1.00 92.19 305 PRO A C 1
ATOM 2421 O O . PRO A 1 305 ? -17.155 -8.240 35.203 1.00 92.19 305 PRO A O 1
ATOM 2424 N N . VAL A 1 306 ? -17.223 -7.718 37.386 1.00 90.00 306 VAL A N 1
ATOM 2425 C CA . VAL A 1 306 ? -17.296 -9.096 37.906 1.00 90.00 306 VAL A CA 1
ATOM 2426 C C . VAL A 1 306 ? -18.427 -9.939 37.308 1.00 90.00 306 VAL A C 1
ATOM 2428 O O . VAL A 1 306 ? -18.290 -11.153 37.217 1.00 90.00 306 VAL A O 1
ATOM 2431 N N . SER A 1 307 ? -19.528 -9.309 36.887 1.00 88.19 307 SER A N 1
ATOM 2432 C CA . SER A 1 307 ? -20.688 -9.989 36.298 1.00 88.19 307 SER A CA 1
ATOM 2433 C C . SER A 1 307 ? -20.500 -10.348 34.823 1.00 88.19 307 SER A C 1
ATOM 2435 O O . SER A 1 307 ? -21.121 -11.290 34.337 1.00 88.19 307 SER A O 1
ATOM 2437 N N . HIS A 1 308 ? -19.643 -9.612 34.111 1.00 91.69 308 HIS A N 1
ATOM 2438 C CA . HIS A 1 308 ? -19.382 -9.781 32.681 1.00 91.69 308 HIS A CA 1
ATOM 2439 C C . HIS A 1 308 ? -17.866 -9.834 32.447 1.00 91.69 308 HIS A C 1
ATOM 2441 O O . HIS A 1 308 ? -17.308 -8.903 31.887 1.00 91.69 308 HIS A O 1
ATOM 2447 N N . PRO A 1 309 ? -17.154 -10.871 32.916 1.00 91.81 309 PRO A N 1
ATOM 2448 C CA . PRO A 1 309 ? -15.688 -10.877 32.955 1.00 91.81 309 PRO A CA 1
ATOM 2449 C C . PRO A 1 309 ? -14.998 -11.015 31.584 1.00 91.81 309 PRO A C 1
ATOM 2451 O O . PRO A 1 309 ? -13.780 -10.831 31.507 1.00 91.81 309 PRO A O 1
ATOM 2454 N N . ARG A 1 310 ? -15.734 -11.338 30.512 1.00 90.62 310 ARG A N 1
ATOM 2455 C CA . ARG A 1 310 ? -15.201 -11.597 29.167 1.00 90.62 310 ARG A CA 1
ATOM 2456 C C . ARG A 1 310 ? -15.385 -10.376 28.265 1.00 90.62 310 ARG A C 1
ATOM 2458 O O . ARG A 1 310 ? -16.418 -9.717 28.313 1.00 90.62 310 ARG A O 1
ATOM 2465 N N . LEU A 1 311 ? -14.407 -10.082 27.412 1.00 90.31 311 LEU A N 1
ATOM 2466 C CA . LEU A 1 311 ? -14.547 -9.051 26.378 1.00 90.31 311 LEU A CA 1
ATOM 2467 C C . LEU A 1 311 ? -15.419 -9.533 25.224 1.00 90.31 311 LEU A C 1
ATOM 2469 O O . LEU A 1 311 ? -15.355 -10.700 24.838 1.00 90.31 311 LEU A O 1
ATOM 2473 N N . HIS A 1 312 ? -16.190 -8.624 24.634 1.00 87.25 312 HIS A N 1
ATOM 2474 C CA . HIS A 1 312 ? -16.905 -8.935 23.405 1.00 87.25 312 HIS A CA 1
ATOM 2475 C C . HIS A 1 312 ? -15.904 -9.135 22.244 1.00 87.25 312 HIS A C 1
ATOM 2477 O O . HIS A 1 312 ? -15.085 -8.240 22.018 1.00 87.25 312 HIS A O 1
ATOM 2483 N N . PRO A 1 313 ? -15.977 -10.238 21.469 1.00 81.44 313 PRO A N 1
ATOM 2484 C CA . PRO A 1 313 ? -14.970 -10.570 20.452 1.00 81.44 313 PRO A CA 1
ATOM 2485 C C . PRO A 1 313 ? -14.760 -9.485 19.387 1.00 81.44 313 PRO A C 1
ATOM 2487 O O . PRO A 1 313 ? -13.637 -9.239 18.967 1.00 81.44 313 PRO A O 1
ATOM 2490 N N . SER A 1 314 ? -15.840 -8.815 18.973 1.00 80.62 314 SER A N 1
ATOM 2491 C CA . SER A 1 314 ? -15.802 -7.806 17.901 1.00 80.62 314 SER A CA 1
ATOM 2492 C C . SER A 1 314 ? -15.819 -6.354 18.391 1.00 80.62 314 SER A C 1
ATOM 2494 O O . SER A 1 314 ? -15.644 -5.455 17.583 1.00 80.62 314 SER A O 1
ATOM 2496 N N . LEU A 1 315 ? -16.080 -6.094 19.681 1.00 85.19 315 LEU A N 1
ATOM 2497 C CA . LEU A 1 315 ? -16.328 -4.734 20.190 1.00 85.19 315 LEU A CA 1
ATOM 2498 C C . LEU A 1 315 ? -15.649 -4.532 21.550 1.00 85.19 315 LEU A C 1
ATOM 2500 O O . LEU A 1 315 ? -16.235 -4.794 22.600 1.00 85.19 315 LEU A O 1
ATOM 2504 N N . GLN A 1 316 ? -14.420 -4.012 21.550 1.00 88.38 316 GLN A N 1
ATOM 2505 C CA . GLN A 1 316 ? -13.583 -3.909 22.758 1.00 88.38 316 GLN A CA 1
ATOM 2506 C C . GLN A 1 316 ? -14.157 -2.995 23.862 1.00 88.38 316 GLN A C 1
ATOM 2508 O O . GLN A 1 316 ? -13.698 -3.052 25.007 1.00 88.38 316 GLN A O 1
ATOM 2513 N N . ARG A 1 317 ? -15.149 -2.148 23.553 1.00 88.38 317 ARG A N 1
ATOM 2514 C CA . ARG A 1 317 ? -15.843 -1.287 24.530 1.00 88.38 317 ARG A CA 1
ATOM 2515 C C . ARG A 1 317 ? -16.910 -2.013 25.355 1.00 88.38 317 ARG A C 1
ATOM 2517 O O . ARG A 1 317 ? -17.398 -1.442 26.326 1.00 88.38 317 ARG A O 1
ATOM 2524 N N . PHE A 1 318 ? -17.256 -3.255 25.009 1.00 90.62 318 PHE A N 1
ATOM 2525 C CA . PHE A 1 318 ? -18.279 -4.037 25.705 1.00 90.62 318 PHE A CA 1
ATOM 2526 C C . PHE A 1 318 ? -17.717 -5.301 26.364 1.00 90.62 318 PHE A C 1
ATOM 2528 O O . PHE A 1 318 ? -16.785 -5.936 25.866 1.00 90.62 318 PHE A O 1
ATOM 2535 N N . CYS A 1 319 ? -18.348 -5.692 27.468 1.00 91.38 319 CYS A N 1
ATOM 2536 C CA . CYS A 1 319 ? -18.102 -6.941 28.173 1.00 91.38 319 CYS A CA 1
ATOM 2537 C C . CYS A 1 319 ? -19.348 -7.839 28.167 1.00 91.38 319 CYS A C 1
ATOM 2539 O O . CYS A 1 319 ? -20.480 -7.348 28.156 1.00 91.38 319 CYS A O 1
ATOM 2541 N N . ILE A 1 320 ? -19.127 -9.154 28.204 1.00 90.94 320 ILE A N 1
ATOM 2542 C CA . ILE A 1 320 ? -20.137 -10.218 28.195 1.00 90.94 320 ILE A CA 1
ATOM 2543 C C . ILE A 1 320 ? -19.857 -11.270 29.295 1.00 90.94 320 ILE A C 1
ATOM 2545 O O . ILE A 1 320 ? -18.731 -11.369 29.794 1.00 90.94 320 ILE A O 1
ATOM 2549 N N . PRO A 1 321 ? -20.853 -12.075 29.705 1.00 89.38 321 PRO A N 1
ATOM 2550 C CA . PRO A 1 321 ? -20.645 -13.201 30.623 1.00 89.38 321 PRO A CA 1
ATOM 2551 C C . PRO A 1 321 ? -19.886 -14.374 29.968 1.00 89.38 321 PRO A C 1
ATOM 2553 O O . PRO A 1 321 ? -20.004 -14.596 28.766 1.00 89.38 321 PRO A O 1
ATOM 2556 N N . ASN A 1 322 ? -19.173 -15.191 30.759 1.00 84.00 322 ASN A N 1
ATOM 2557 C CA . ASN A 1 322 ? -18.353 -16.316 30.260 1.00 84.00 322 ASN A CA 1
ATOM 2558 C C . ASN A 1 322 ? -19.122 -17.404 29.477 1.00 84.00 322 ASN A C 1
ATOM 2560 O O . ASN A 1 322 ? -18.518 -18.095 28.662 1.00 84.00 322 ASN A O 1
ATOM 2564 N N . GLY A 1 323 ? -20.436 -17.540 29.692 1.00 73.56 323 GLY A N 1
ATOM 2565 C CA . GLY A 1 323 ? -21.293 -18.536 29.030 1.00 73.56 323 GLY A CA 1
ATOM 2566 C C . GLY A 1 323 ? -22.335 -17.967 28.060 1.00 73.56 323 GLY A C 1
ATOM 2567 O O . GLY A 1 323 ? -23.209 -18.711 27.623 1.00 73.56 323 GLY A O 1
ATOM 2568 N N . ALA A 1 324 ? -22.299 -16.666 27.759 1.00 72.81 324 ALA A N 1
ATOM 2569 C CA . ALA A 1 324 ? -23.236 -16.054 26.819 1.00 72.81 324 ALA A CA 1
ATOM 2570 C C . ALA A 1 324 ? -22.754 -16.223 25.368 1.00 72.81 324 ALA A C 1
ATOM 2572 O O . ALA A 1 324 ? -21.567 -16.065 25.083 1.00 72.81 324 ALA A O 1
ATOM 2573 N N . TYR A 1 325 ? -23.680 -16.509 24.447 1.00 66.94 325 TYR A N 1
ATOM 2574 C CA . TYR A 1 325 ? -23.429 -16.387 23.006 1.00 66.94 325 TYR A CA 1
ATOM 2575 C C . TYR A 1 325 ? -23.277 -14.906 22.622 1.00 66.94 325 TYR A C 1
ATOM 2577 O O . TYR A 1 325 ? -23.722 -14.034 23.367 1.00 66.94 325 TYR A O 1
ATOM 2585 N N . ASN A 1 326 ? -22.696 -14.620 21.451 1.00 64.44 326 ASN A N 1
ATOM 2586 C CA . ASN A 1 326 ? -22.396 -13.273 20.923 1.00 64.44 326 ASN A CA 1
ATOM 2587 C C . ASN A 1 326 ? -23.646 -12.398 20.613 1.00 64.44 326 ASN A C 1
ATOM 2589 O O . ASN A 1 326 ? -23.650 -11.633 19.653 1.00 64.44 326 ASN A O 1
ATOM 2593 N N . ALA A 1 327 ? -24.740 -12.532 21.368 1.00 56.31 327 ALA A N 1
ATOM 2594 C CA . ALA A 1 327 ? -25.998 -11.829 21.163 1.00 56.31 327 ALA A CA 1
ATOM 2595 C C . ALA A 1 327 ? -26.009 -10.446 21.839 1.00 56.31 327 ALA A C 1
ATOM 2597 O O . ALA A 1 327 ? -25.497 -10.243 22.940 1.00 56.31 327 ALA A O 1
ATOM 2598 N N . THR A 1 328 ? -26.672 -9.490 21.188 1.00 56.56 328 THR A N 1
ATOM 2599 C CA . THR A 1 328 ? -26.729 -8.065 21.554 1.00 56.56 328 THR A CA 1
ATOM 2600 C C . THR A 1 328 ? -27.417 -7.757 22.890 1.00 56.56 328 THR A C 1
ATOM 2602 O O . THR A 1 328 ? -27.208 -6.670 23.423 1.00 56.56 328 THR A O 1
ATOM 2605 N N . GLY A 1 329 ? -28.199 -8.687 23.452 1.00 61.28 329 GLY A N 1
ATOM 2606 C CA . GLY A 1 329 ? -29.027 -8.461 24.646 1.00 61.28 329 GLY A CA 1
ATOM 2607 C C . GLY A 1 329 ? -28.330 -8.600 26.007 1.00 61.28 329 GLY A C 1
ATOM 2608 O O . GLY A 1 329 ? -28.938 -8.265 27.018 1.00 61.28 329 GLY A O 1
ATOM 2609 N N . THR A 1 330 ? -27.085 -9.088 26.069 1.00 71.62 330 THR A N 1
ATOM 2610 C CA . THR A 1 330 ? -26.382 -9.390 27.341 1.00 71.62 330 THR A CA 1
ATOM 2611 C C . THR A 1 330 ? -25.037 -8.672 27.488 1.00 71.62 330 THR A C 1
ATOM 2613 O O . THR A 1 330 ? -24.157 -9.151 28.201 1.00 71.62 330 THR A O 1
ATOM 2616 N N . LYS A 1 331 ? -24.827 -7.564 26.767 1.00 86.94 331 LYS A N 1
ATOM 2617 C CA . LYS A 1 331 ? -23.576 -6.790 26.806 1.00 86.94 331 LYS A CA 1
ATOM 2618 C C . LYS A 1 331 ? -23.697 -5.573 27.719 1.00 86.94 331 LYS A C 1
ATOM 2620 O O . LYS A 1 331 ? -24.752 -4.948 27.776 1.00 86.94 331 LYS A O 1
ATOM 2625 N N . ILE A 1 332 ? -22.599 -5.192 28.363 1.00 90.50 332 ILE A N 1
ATOM 2626 C CA . ILE A 1 332 ? -22.499 -3.950 29.146 1.00 90.50 332 ILE A CA 1
ATOM 2627 C C . ILE A 1 332 ? -21.233 -3.176 28.790 1.00 90.50 332 ILE A C 1
ATOM 2629 O O . ILE A 1 332 ? -20.249 -3.770 28.344 1.00 90.50 332 ILE A O 1
ATOM 2633 N N . LEU A 1 333 ? -21.260 -1.851 28.950 1.00 90.25 333 LEU A N 1
ATOM 2634 C CA . LEU A 1 333 ? -20.107 -0.995 28.667 1.00 90.25 333 LEU A CA 1
ATOM 2635 C C . LEU A 1 333 ? -18.964 -1.288 29.646 1.00 90.25 333 LEU A C 1
ATOM 2637 O O . LEU A 1 333 ? -19.157 -1.311 30.858 1.00 90.25 333 LEU A O 1
ATOM 2641 N N . ARG A 1 334 ? -17.765 -1.503 29.100 1.00 92.56 334 ARG A N 1
ATOM 2642 C CA . ARG A 1 334 ? -16.507 -1.603 29.855 1.00 92.56 334 ARG A CA 1
ATOM 2643 C C . ARG A 1 334 ? -15.985 -0.229 30.258 1.00 92.56 334 ARG A C 1
ATOM 2645 O O . ARG A 1 334 ? -15.328 -0.091 31.287 1.00 92.56 334 ARG A O 1
ATOM 2652 N N . LEU A 1 335 ? -16.211 0.742 29.381 1.00 92.69 335 LEU A N 1
ATOM 2653 C CA . LEU A 1 335 ? -15.725 2.111 29.485 1.00 92.69 335 LEU A CA 1
ATOM 2654 C C . LEU A 1 335 ? -16.826 3.010 30.039 1.00 92.69 335 LEU A C 1
ATOM 2656 O O . LEU A 1 335 ? -17.997 2.628 30.055 1.00 92.69 335 LEU A O 1
ATOM 2660 N N . ASN A 1 336 ? -16.452 4.196 30.508 1.00 90.94 336 ASN A N 1
ATOM 2661 C CA . ASN A 1 336 ? -17.439 5.191 30.902 1.00 90.94 336 ASN A CA 1
ATOM 2662 C C . ASN A 1 336 ? -18.256 5.614 29.663 1.00 90.94 336 ASN A C 1
ATOM 2664 O O . ASN A 1 336 ? -17.695 5.730 28.575 1.00 90.94 336 ASN A O 1
ATOM 2668 N N . ALA A 1 337 ? -19.567 5.821 29.813 1.00 89.31 337 ALA A N 1
ATOM 2669 C CA . ALA A 1 337 ? -20.418 6.284 28.713 1.00 89.31 337 ALA A CA 1
ATOM 2670 C C . ALA A 1 337 ? -20.000 7.679 28.208 1.00 89.31 337 ALA A C 1
ATOM 2672 O O . ALA A 1 337 ? -20.159 7.969 27.028 1.00 89.31 337 ALA A O 1
ATOM 2673 N N . ASP A 1 338 ? -19.396 8.477 29.092 1.00 91.88 338 ASP A N 1
ATOM 2674 C CA . ASP A 1 338 ? -18.867 9.815 28.818 1.00 91.88 338 ASP A CA 1
ATOM 2675 C C . ASP A 1 338 ? -17.358 9.792 28.469 1.00 91.88 338 ASP A C 1
ATOM 2677 O O . ASP A 1 338 ? -16.664 10.808 28.566 1.00 91.88 338 ASP A O 1
ATOM 2681 N N . ALA A 1 339 ? -16.789 8.622 28.147 1.00 91.69 339 ALA A N 1
ATOM 2682 C CA . ALA A 1 339 ? -15.391 8.513 27.729 1.00 91.69 339 ALA A CA 1
ATOM 2683 C C . ALA A 1 339 ? -15.256 8.746 26.220 1.00 91.69 339 ALA A C 1
ATOM 2685 O O . ALA A 1 339 ? -15.878 8.047 25.423 1.00 91.69 339 ALA A O 1
ATOM 2686 N N . HIS A 1 340 ? -14.354 9.651 25.837 1.00 93.75 340 HIS A N 1
ATOM 2687 C CA . HIS A 1 340 ? -14.008 9.940 24.439 1.00 93.75 340 HIS A CA 1
ATOM 2688 C C . HIS A 1 340 ? -12.491 9.808 24.206 1.00 93.75 340 HIS A C 1
ATOM 2690 O O . HIS A 1 340 ? -11.817 10.811 23.963 1.00 93.75 340 HIS A O 1
ATOM 2696 N N . PRO A 1 341 ? -11.895 8.616 24.410 1.00 94.19 341 PRO A N 1
ATOM 2697 C CA . PRO A 1 341 ? -10.455 8.394 24.292 1.00 94.19 341 PRO A CA 1
ATOM 2698 C C . PRO A 1 341 ? -9.947 8.592 22.860 1.00 94.19 341 PRO A C 1
ATOM 2700 O O . PRO A 1 341 ? -10.682 8.425 21.892 1.00 94.19 341 PRO A O 1
ATOM 2703 N N . LEU A 1 342 ? -8.650 8.879 22.725 1.00 94.38 342 LEU A N 1
ATOM 2704 C CA . LEU A 1 342 ? -7.996 9.085 21.426 1.00 94.38 342 LEU A CA 1
ATOM 2705 C C . LEU A 1 342 ? -8.127 7.893 20.468 1.00 94.38 342 LEU A C 1
ATOM 2707 O O . LEU A 1 342 ? -8.205 8.087 19.261 1.00 94.38 342 LEU A O 1
ATOM 2711 N N . SER A 1 343 ? -8.187 6.668 20.988 1.00 93.38 343 SER A N 1
ATOM 2712 C CA . SER A 1 343 ? -8.323 5.459 20.170 1.00 93.38 343 SER A CA 1
ATOM 2713 C C . SER A 1 343 ? -9.649 5.341 19.420 1.00 93.38 343 SER A C 1
ATOM 2715 O O . SER A 1 343 ? -9.708 4.553 18.483 1.00 93.38 343 SER A O 1
ATOM 2717 N N . TYR A 1 344 ? -10.671 6.133 19.766 1.00 93.81 344 TYR A N 1
ATOM 2718 C CA . TYR A 1 344 ? -11.905 6.222 18.975 1.00 93.81 344 TYR A CA 1
ATOM 2719 C C . TYR A 1 344 ? -11.698 6.875 17.608 1.00 93.81 344 TYR A C 1
ATOM 2721 O O . TYR A 1 344 ? -12.539 6.728 16.744 1.00 93.81 344 TYR A O 1
ATOM 2729 N N . ILE A 1 345 ? -10.576 7.563 17.372 1.00 94.38 345 ILE A N 1
ATOM 2730 C CA . ILE A 1 345 ? -10.262 8.097 16.041 1.00 94.38 345 ILE A CA 1
ATOM 2731 C C . ILE A 1 345 ? -10.114 6.983 14.994 1.00 94.38 345 ILE A C 1
ATOM 2733 O O . ILE A 1 345 ? -10.267 7.247 13.806 1.00 94.38 345 ILE A O 1
ATOM 2737 N N . ASN A 1 346 ? -9.729 5.777 15.406 1.00 94.38 346 ASN A N 1
ATOM 2738 C CA . ASN A 1 346 ? -9.404 4.686 14.495 1.00 94.38 346 ASN A CA 1
ATOM 2739 C C . ASN A 1 346 ? -9.832 3.317 15.037 1.00 94.38 346 ASN A C 1
ATOM 2741 O O . ASN A 1 346 ? -9.141 2.316 14.819 1.00 94.38 346 ASN A O 1
ATOM 2745 N N . ASP A 1 347 ? -10.932 3.263 15.790 1.00 90.44 347 ASP A N 1
ATOM 2746 C CA . ASP A 1 347 ? -11.521 2.004 16.250 1.00 90.44 347 ASP A CA 1
ATOM 2747 C C . ASP A 1 347 ? -12.465 1.370 15.221 1.00 90.44 347 ASP A C 1
ATOM 2749 O O . ASP A 1 347 ? -12.987 0.278 15.465 1.00 90.44 347 ASP A O 1
ATOM 2753 N N . ASN A 1 348 ? -12.596 2.000 14.047 1.00 87.19 348 ASN A N 1
ATOM 2754 C CA . ASN A 1 348 ? -13.375 1.521 12.917 1.00 87.19 348 ASN A CA 1
ATOM 2755 C C . ASN A 1 348 ? -14.875 1.415 13.259 1.00 87.19 348 ASN A C 1
ATOM 2757 O O . ASN A 1 348 ? -15.565 0.513 12.771 1.00 87.19 348 ASN A O 1
ATOM 2761 N N . ASP A 1 349 ? -15.363 2.334 14.101 1.00 81.94 349 ASP A N 1
ATOM 2762 C CA . ASP A 1 349 ? -16.759 2.472 14.513 1.00 81.94 349 ASP A CA 1
ATOM 2763 C C . ASP A 1 349 ? -17.193 3.952 14.502 1.00 81.94 349 ASP A C 1
ATOM 2765 O O . ASP A 1 349 ? -16.801 4.761 15.338 1.00 81.94 349 ASP A O 1
ATOM 2769 N N . LEU A 1 350 ? -18.075 4.297 13.560 1.00 77.38 350 LEU A N 1
ATOM 2770 C CA . LEU A 1 350 ? -18.561 5.665 13.350 1.00 77.38 350 LEU A CA 1
ATOM 2771 C C . LEU A 1 350 ? -19.521 6.168 14.441 1.00 77.38 350 LEU A C 1
ATOM 2773 O O . LEU A 1 350 ? -19.859 7.354 14.455 1.00 77.38 350 LEU A O 1
ATOM 2777 N N . GLU A 1 351 ? -20.009 5.288 15.320 1.00 80.06 351 GLU A N 1
ATOM 2778 C CA . GLU A 1 351 ? -20.847 5.687 16.457 1.00 80.06 351 GLU A CA 1
ATOM 2779 C C . GLU A 1 351 ? -20.028 6.319 17.589 1.00 80.06 351 GLU A C 1
ATOM 2781 O O . GLU A 1 351 ? -20.583 6.998 18.458 1.00 80.06 351 GLU A O 1
ATOM 2786 N N . THR A 1 352 ? -18.716 6.093 17.595 1.00 89.25 352 THR A N 1
ATOM 2787 C CA . THR A 1 352 ? -17.779 6.646 18.567 1.00 89.25 352 THR A CA 1
ATOM 2788 C C . THR A 1 352 ? -17.073 7.882 18.036 1.00 89.25 352 THR A C 1
ATOM 2790 O O . THR A 1 352 ? -17.079 8.186 16.846 1.00 89.25 352 THR A O 1
ATOM 2793 N N . PHE A 1 353 ? -16.542 8.680 18.961 1.00 93.12 353 PHE A N 1
ATOM 2794 C CA . PHE A 1 353 ? -15.808 9.889 18.617 1.00 93.12 353 PHE A CA 1
ATOM 2795 C C . PHE A 1 353 ? -14.857 10.292 19.738 1.00 93.12 353 PHE A C 1
ATOM 2797 O O . PHE A 1 353 ? -15.201 10.253 20.924 1.00 93.12 353 PHE A O 1
ATOM 2804 N N . TRP A 1 354 ? -13.658 10.707 19.352 1.00 95.56 354 TRP A N 1
ATOM 2805 C CA . TRP A 1 354 ? -12.694 11.353 20.229 1.00 95.56 354 TRP A CA 1
ATOM 2806 C C . TRP A 1 354 ? -13.027 12.833 20.391 1.00 95.56 354 TRP A C 1
ATOM 2808 O O . TRP A 1 354 ? -13.473 13.482 19.445 1.00 95.56 354 TRP A O 1
ATOM 2818 N N . ILE A 1 355 ? -12.755 13.370 21.579 1.00 94.44 355 ILE A N 1
ATOM 2819 C CA . ILE A 1 355 ? -12.881 14.791 21.897 1.00 94.44 355 ILE A CA 1
ATOM 2820 C C . ILE A 1 355 ? -11.559 15.276 22.487 1.00 94.44 355 ILE A C 1
ATOM 2822 O O . ILE A 1 355 ? -11.013 14.683 23.425 1.00 94.44 355 ILE A O 1
ATOM 2826 N N . SER A 1 356 ? -11.055 16.382 21.952 1.00 93.06 356 SER A N 1
ATOM 2827 C CA . SER A 1 356 ? -9.855 17.021 22.461 1.00 93.06 356 SER A CA 1
ATOM 2828 C C . SER A 1 356 ? -10.110 17.791 23.757 1.00 93.06 356 SER A C 1
ATOM 2830 O O . SER A 1 356 ? -11.240 18.133 24.102 1.00 93.06 356 SER A O 1
ATOM 2832 N N . SER A 1 357 ? -9.044 18.134 24.473 1.00 88.75 357 SER A N 1
ATOM 2833 C CA . SER A 1 357 ? -9.108 19.150 25.515 1.00 88.75 357 SER A CA 1
ATOM 2834 C C . SER A 1 357 ? -9.475 20.506 24.904 1.00 88.75 357 SER A C 1
ATOM 2836 O O . SER A 1 357 ? -9.281 20.747 23.705 1.00 88.75 357 SER A O 1
ATOM 2838 N N . LEU A 1 358 ? -10.0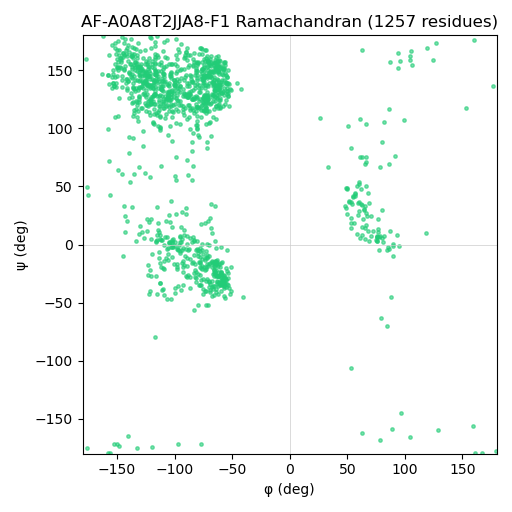54 21.377 25.733 1.00 85.44 358 LEU A N 1
ATOM 2839 C CA . LEU A 1 358 ? -10.400 22.733 25.324 1.00 85.44 358 LEU A CA 1
ATOM 2840 C C . LEU A 1 358 ? -9.129 23.485 24.922 1.00 85.44 358 LEU A C 1
ATOM 2842 O O . LEU A 1 358 ? -8.149 23.526 25.669 1.00 85.44 358 LEU A O 1
ATOM 2846 N N . LEU A 1 359 ? -9.162 24.094 23.744 1.00 79.00 359 LEU A N 1
ATOM 2847 C CA . LEU A 1 359 ? -8.057 24.867 23.205 1.00 79.00 359 LEU A CA 1
ATOM 2848 C C . LEU A 1 359 ? -7.932 26.179 24.005 1.00 79.00 359 LEU A C 1
ATOM 2850 O O . LEU A 1 359 ? -8.928 26.893 24.181 1.00 79.00 359 LEU A O 1
ATOM 2854 N N . PRO A 1 360 ? -6.735 26.528 24.512 1.00 66.31 360 PRO A N 1
ATOM 2855 C CA . PRO A 1 360 ? -6.542 27.771 25.248 1.00 66.31 360 PRO A CA 1
ATOM 2856 C C . PRO A 1 360 ? -6.769 28.976 24.328 1.00 66.31 360 PRO A C 1
ATOM 2858 O O . PRO A 1 360 ? -6.251 29.032 23.213 1.00 66.31 360 PRO A O 1
ATOM 2861 N N . SER A 1 361 ? -7.538 29.963 24.794 1.00 56.78 361 SER A N 1
ATOM 2862 C CA . SER A 1 361 ? -7.777 31.182 24.026 1.00 56.78 361 SER A CA 1
ATOM 2863 C C . SER A 1 361 ? -6.509 32.053 24.009 1.00 56.78 361 SER A C 1
ATOM 2865 O O . SER A 1 361 ? -6.091 32.534 25.062 1.00 56.78 361 SER A O 1
ATOM 2867 N N . LEU A 1 362 ? -5.953 32.300 22.816 1.00 50.81 362 LEU A N 1
ATOM 2868 C CA . LEU A 1 362 ? -5.104 33.460 22.470 1.00 50.81 362 LEU A CA 1
ATOM 2869 C C . LEU A 1 362 ? -3.597 33.495 22.842 1.00 50.81 362 LEU A C 1
ATOM 2871 O O . LEU A 1 362 ? -3.070 34.595 22.977 1.00 50.81 362 LEU A O 1
ATOM 2875 N N . ALA A 1 363 ? -2.836 32.389 22.933 1.00 43.12 363 ALA A N 1
ATOM 2876 C CA . ALA A 1 363 ? -1.377 32.554 23.162 1.00 43.12 363 ALA A CA 1
ATOM 2877 C C . ALA A 1 363 ? -0.369 31.577 22.524 1.00 43.12 363 ALA A C 1
ATOM 2879 O O . ALA A 1 363 ? 0.816 31.885 22.581 1.00 43.12 363 ALA A O 1
ATOM 2880 N N . ASN A 1 364 ? -0.751 30.448 21.913 1.00 46.94 364 ASN A N 1
ATOM 2881 C CA . ASN A 1 364 ? 0.218 29.586 21.211 1.00 46.94 364 ASN A CA 1
ATOM 2882 C C . ASN A 1 364 ? -0.432 28.851 20.028 1.00 46.94 364 ASN A C 1
ATOM 2884 O O . ASN A 1 364 ? -1.234 27.937 20.207 1.00 46.94 364 ASN A O 1
ATOM 2888 N N . ASP A 1 365 ? -0.028 29.250 18.828 1.00 53.88 365 ASP A N 1
ATOM 2889 C CA . ASP A 1 365 ? -0.588 28.954 17.499 1.00 53.88 365 ASP A CA 1
ATOM 2890 C C . ASP A 1 365 ? -0.399 27.505 16.991 1.00 53.88 365 ASP A C 1
ATOM 2892 O O . ASP A 1 365 ? -0.440 27.229 15.794 1.00 53.88 365 ASP A O 1
ATOM 2896 N N . ASN A 1 366 ? -0.145 26.540 17.877 1.00 64.69 366 ASN A N 1
ATOM 2897 C CA . ASN A 1 366 ? 0.392 25.242 17.446 1.00 64.69 366 ASN A CA 1
ATOM 2898 C C . ASN A 1 366 ? -0.677 24.179 17.129 1.00 64.69 366 ASN A C 1
ATOM 2900 O O . ASN A 1 366 ? -0.339 23.139 16.552 1.00 64.69 366 ASN A O 1
ATOM 2904 N N . GLY A 1 367 ? -1.949 24.441 17.458 1.00 81.00 367 GLY A N 1
ATOM 2905 C CA . GLY A 1 367 ? -3.058 23.520 17.195 1.00 81.00 367 GLY A CA 1
ATOM 2906 C C . GLY A 1 367 ? -2.943 22.183 17.940 1.00 81.00 367 GLY A C 1
ATOM 2907 O O . GLY A 1 367 ? -2.192 22.060 18.908 1.00 81.00 367 GLY A O 1
ATOM 2908 N N . ILE A 1 368 ? -3.685 21.167 17.485 1.00 90.88 368 ILE A N 1
ATOM 2909 C CA . ILE A 1 368 ? -3.533 19.780 17.960 1.00 90.88 368 ILE A CA 1
ATOM 2910 C C . ILE A 1 368 ? -3.027 18.916 16.819 1.00 90.88 368 ILE A C 1
ATOM 2912 O O . ILE A 1 368 ? -3.514 18.994 15.691 1.00 90.88 368 ILE A O 1
ATOM 2916 N N . THR A 1 369 ? -2.039 18.081 17.128 1.00 93.88 369 THR A N 1
ATOM 2917 C CA . THR A 1 369 ? -1.440 17.166 16.165 1.00 93.88 369 THR A CA 1
ATOM 2918 C C . THR A 1 369 ? -1.759 15.726 16.533 1.00 93.88 369 THR A C 1
ATOM 2920 O O . THR A 1 369 ? -1.336 15.265 17.587 1.00 93.88 369 THR A O 1
ATOM 2923 N N . VAL A 1 370 ? -2.446 15.000 15.655 1.00 95.56 370 VAL A N 1
ATOM 2924 C CA . VAL A 1 370 ? -2.692 13.556 15.783 1.00 95.56 370 VAL A CA 1
ATOM 2925 C C . VAL A 1 370 ? -1.714 12.813 14.882 1.00 95.56 370 VAL A C 1
ATOM 2927 O O . VAL A 1 370 ? -1.562 13.159 13.713 1.00 95.56 370 VAL A O 1
ATOM 2930 N N . THR A 1 371 ? -1.024 11.811 15.418 1.00 95.69 371 THR A N 1
ATOM 2931 C CA . THR A 1 371 ? -0.059 10.982 14.689 1.00 95.69 371 THR A CA 1
ATOM 2932 C C . THR A 1 371 ? -0.490 9.521 14.740 1.00 95.69 371 THR A C 1
ATOM 2934 O O . THR A 1 371 ? -0.710 8.980 15.823 1.00 95.69 371 THR A O 1
ATOM 2937 N N . LEU A 1 372 ? -0.580 8.898 13.567 1.00 95.06 372 LEU A N 1
ATOM 2938 C CA . LEU A 1 372 ? -0.839 7.473 13.376 1.00 95.06 372 LEU A CA 1
ATOM 2939 C C . LEU A 1 372 ? 0.454 6.784 12.944 1.00 95.06 372 LEU A C 1
ATOM 2941 O O . LEU A 1 372 ? 1.108 7.223 11.990 1.00 95.06 372 LEU A O 1
ATOM 2945 N N . ASP A 1 373 ? 0.818 5.723 13.663 1.00 92.00 373 ASP A N 1
ATOM 2946 C CA . ASP A 1 373 ? 1.990 4.906 13.364 1.00 92.00 373 ASP A CA 1
ATOM 2947 C C . ASP A 1 373 ? 1.589 3.617 12.661 1.00 92.00 373 ASP A C 1
ATOM 2949 O O . ASP A 1 373 ? 0.910 2.764 13.238 1.00 92.00 373 ASP A O 1
ATOM 2953 N N . PHE A 1 374 ? 1.995 3.485 11.400 1.00 87.50 374 PHE A N 1
ATOM 2954 C CA . PHE A 1 374 ? 1.807 2.252 10.666 1.00 87.50 374 PHE A CA 1
ATOM 2955 C C . PHE A 1 374 ? 2.995 1.343 10.962 1.00 87.50 374 PHE A C 1
ATOM 2957 O O . PHE A 1 374 ? 4.158 1.704 10.819 1.00 87.50 374 PHE A O 1
ATOM 2964 N N . ASP A 1 375 ? 2.694 0.111 11.341 1.00 81.94 375 ASP A N 1
ATOM 2965 C CA . ASP A 1 375 ? 3.636 -0.973 11.618 1.00 81.9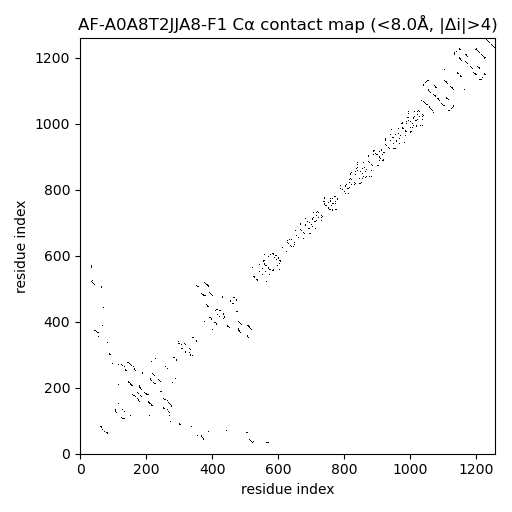4 375 ASP A CA 1
ATOM 2966 C C . ASP A 1 375 ? 4.372 -1.484 10.365 1.00 81.94 375 ASP A C 1
ATOM 2968 O O . ASP A 1 375 ? 4.633 -2.671 10.210 1.00 81.94 375 ASP A O 1
ATOM 2972 N N . GLY A 1 376 ? 4.688 -0.613 9.419 1.00 85.25 376 GLY A N 1
ATOM 2973 C CA . GLY A 1 376 ? 5.265 -0.959 8.135 1.00 85.25 376 GLY A CA 1
ATOM 2974 C C . GLY A 1 376 ? 5.047 0.155 7.124 1.00 85.25 376 GLY A C 1
ATOM 2975 O O . GLY A 1 376 ? 4.411 1.167 7.399 1.00 85.25 376 GLY A O 1
ATOM 2976 N N . GLN A 1 377 ? 5.610 -0.012 5.934 1.00 89.44 377 GLN A N 1
ATOM 2977 C CA . GLN A 1 377 ? 5.474 0.969 4.864 1.00 89.44 377 GLN A CA 1
ATOM 2978 C C . GLN A 1 377 ? 4.286 0.601 3.978 1.00 89.44 377 GLN A C 1
ATOM 2980 O O . GLN A 1 377 ? 4.328 -0.410 3.290 1.00 89.44 377 GLN A O 1
ATOM 2985 N N . TYR A 1 378 ? 3.238 1.406 3.960 1.00 92.56 378 TYR A N 1
ATOM 2986 C CA . TYR A 1 378 ? 2.031 1.161 3.174 1.00 92.56 378 TYR A CA 1
ATOM 2987 C C . TYR A 1 378 ? 1.953 2.089 1.963 1.00 92.56 378 TYR A C 1
ATOM 2989 O O . TYR A 1 378 ? 2.602 3.131 1.928 1.00 92.56 378 TYR A O 1
ATOM 2997 N N . GLN A 1 379 ? 1.145 1.726 0.969 1.00 92.12 379 GLN A N 1
ATOM 2998 C CA . GLN A 1 379 ? 0.699 2.632 -0.089 1.00 92.12 379 GLN A CA 1
ATOM 2999 C C . GLN A 1 379 ? -0.688 3.163 0.281 1.00 92.12 379 GLN A C 1
ATOM 3001 O O . GLN A 1 379 ? -1.636 2.385 0.367 1.00 92.12 379 GLN A O 1
ATOM 3006 N N . VAL A 1 380 ? -0.799 4.466 0.520 1.00 92.31 380 VAL A N 1
ATOM 3007 C CA . VAL A 1 380 ? -2.050 5.160 0.858 1.00 92.31 380 VAL A CA 1
ATOM 3008 C C . VAL A 1 380 ? -2.644 5.761 -0.406 1.00 92.31 380 VAL A C 1
ATOM 3010 O O . VAL A 1 380 ? -1.912 6.296 -1.234 1.00 92.31 380 VAL A O 1
ATOM 3013 N N . PHE A 1 381 ? -3.966 5.701 -0.541 1.00 85.62 381 PHE A N 1
ATOM 3014 C CA . PHE A 1 381 ? -4.689 6.215 -1.708 1.00 85.62 381 PHE A CA 1
ATOM 3015 C C . PHE A 1 381 ? -5.715 7.280 -1.312 1.00 85.62 381 PHE A C 1
ATOM 3017 O O . PHE A 1 381 ? -5.827 8.306 -1.988 1.00 85.62 381 PHE A O 1
ATOM 3024 N N . TYR A 1 382 ? -6.409 7.062 -0.191 1.00 84.44 382 TYR A N 1
ATOM 3025 C CA . TYR A 1 382 ? -7.439 7.963 0.322 1.00 84.44 382 TYR A CA 1
ATOM 3026 C C . TYR A 1 382 ? -7.312 8.131 1.828 1.00 84.44 382 TYR A C 1
ATOM 3028 O O . TYR A 1 382 ? -7.025 7.177 2.551 1.00 84.44 382 TYR A O 1
ATOM 3036 N N . VAL A 1 383 ? -7.579 9.341 2.298 1.00 90.12 383 VAL A N 1
ATOM 3037 C CA . VAL A 1 383 ? -7.635 9.679 3.714 1.00 90.12 383 VAL A CA 1
ATOM 3038 C C . VAL A 1 383 ? -8.887 10.502 3.947 1.00 90.12 383 VAL A C 1
ATOM 3040 O O . VAL A 1 383 ? -9.077 11.534 3.306 1.00 90.12 383 VAL A O 1
ATOM 3043 N N . ILE A 1 384 ? -9.748 10.045 4.844 1.00 86.88 384 ILE A N 1
ATOM 3044 C CA . ILE A 1 384 ? -11.019 10.694 5.153 1.00 86.88 384 ILE A CA 1
ATOM 3045 C C . ILE A 1 384 ? -11.019 10.999 6.645 1.00 86.88 384 ILE A C 1
ATOM 3047 O O . ILE A 1 384 ? -10.913 10.086 7.457 1.00 86.88 384 ILE A O 1
ATOM 3051 N N . LEU A 1 385 ? -11.125 12.278 6.999 1.00 91.56 385 LEU A N 1
ATOM 3052 C CA . LEU A 1 385 ? -11.304 12.734 8.374 1.00 91.56 385 LEU A CA 1
ATOM 3053 C C . LEU A 1 385 ? -12.770 13.114 8.559 1.00 91.56 385 LEU A C 1
ATOM 3055 O O . LEU A 1 385 ? -13.257 14.010 7.868 1.00 91.56 385 LEU A O 1
ATOM 3059 N N . GLN A 1 386 ? -13.465 12.452 9.478 1.00 88.81 386 GLN A N 1
ATOM 3060 C CA . GLN A 1 386 ? -14.854 12.748 9.823 1.00 88.81 386 GLN A CA 1
ATOM 3061 C C . GLN A 1 386 ? -14.907 13.418 11.193 1.00 88.81 386 GLN A C 1
ATOM 3063 O O . GLN A 1 386 ? -14.479 12.847 12.195 1.00 88.81 386 GLN A O 1
ATOM 3068 N N . PHE A 1 387 ? -15.423 14.643 11.241 1.00 89.06 387 PHE A N 1
ATOM 3069 C CA . PHE A 1 387 ? -15.424 15.464 12.446 1.00 89.06 387 PHE A CA 1
ATOM 3070 C C . PHE A 1 387 ? -16.751 15.352 13.191 1.00 89.06 387 PHE A C 1
ATOM 3072 O O . PHE A 1 387 ? -17.808 15.486 12.594 1.00 89.06 387 PHE A O 1
ATOM 3079 N N . TYR A 1 388 ? -16.707 15.181 14.509 1.00 89.12 388 TYR A N 1
ATOM 3080 C CA . TYR A 1 388 ? -17.863 15.368 15.385 1.00 89.12 388 TYR A CA 1
ATOM 3081 C C . TYR A 1 388 ? -18.095 16.849 15.717 1.00 89.12 388 TYR A C 1
ATOM 3083 O O . TYR A 1 388 ? -19.237 17.255 15.886 1.00 89.12 388 TYR A O 1
ATOM 3091 N N . SER A 1 389 ? -17.034 17.658 15.806 1.00 87.56 389 SER A N 1
ATOM 3092 C CA . SER A 1 389 ? -17.114 19.106 16.057 1.00 87.56 389 SER A CA 1
ATOM 3093 C C . SER A 1 389 ? -17.040 19.922 14.763 1.00 87.56 389 SER A C 1
ATOM 3095 O O . SER A 1 389 ? -16.996 19.366 13.662 1.00 87.56 389 SER A O 1
ATOM 3097 N N . ALA A 1 390 ? -16.924 21.246 14.899 1.00 84.00 390 ALA A N 1
ATOM 3098 C CA . ALA A 1 390 ? -16.482 22.112 13.813 1.00 84.00 390 ALA A CA 1
ATOM 3099 C C . ALA A 1 390 ? -15.135 21.666 13.252 1.00 84.00 390 ALA A C 1
ATOM 3101 O O . ALA A 1 390 ? -14.221 21.289 13.992 1.00 84.00 390 ALA A O 1
ATOM 3102 N N . MET A 1 391 ? -15.037 21.722 11.924 1.00 87.88 391 MET A N 1
ATOM 3103 C CA . MET A 1 391 ? -13.799 21.454 11.209 1.00 87.88 391 MET A CA 1
ATOM 3104 C C . MET A 1 391 ? -12.748 22.520 11.532 1.00 87.88 391 MET A C 1
ATOM 3106 O O . MET A 1 391 ? -13.090 23.662 11.871 1.00 87.88 391 MET A O 1
ATOM 3110 N N . PRO A 1 392 ? -11.461 22.176 11.401 1.00 90.38 392 PRO A N 1
ATOM 3111 C CA . PRO A 1 392 ? -10.407 23.151 11.570 1.00 90.38 392 PRO A CA 1
ATOM 3112 C C . PRO A 1 392 ? -10.470 24.236 10.488 1.00 90.38 392 PRO A C 1
ATOM 3114 O O . PRO A 1 392 ? -10.901 23.993 9.360 1.00 90.38 392 PRO A O 1
ATOM 3117 N N . GLN A 1 393 ? -9.997 25.435 10.822 1.00 88.94 393 GLN A N 1
ATOM 3118 C CA . GLN A 1 393 ? -9.804 26.510 9.842 1.00 88.94 393 GLN A CA 1
ATOM 3119 C C . GLN A 1 393 ? -8.709 26.143 8.838 1.00 88.94 393 GLN A C 1
ATOM 3121 O O . GLN A 1 393 ? -8.813 26.476 7.654 1.00 88.94 393 GLN A O 1
ATOM 3126 N N . ALA A 1 394 ? -7.681 25.444 9.318 1.00 91.62 394 ALA A N 1
ATOM 3127 C CA . ALA A 1 394 ? -6.576 24.942 8.530 1.00 91.62 394 ALA A CA 1
ATOM 3128 C C . ALA A 1 394 ? -6.146 23.544 9.012 1.00 91.62 394 ALA A C 1
ATOM 3130 O O . ALA A 1 394 ? -5.989 23.287 10.205 1.00 91.62 394 ALA A O 1
ATOM 3131 N N . LEU A 1 395 ? -5.939 22.627 8.070 1.00 94.06 395 LEU A N 1
ATOM 3132 C CA . LEU A 1 395 ? -5.468 21.265 8.298 1.00 94.06 395 LEU A CA 1
ATOM 3133 C C . LEU A 1 395 ? -4.217 21.021 7.457 1.00 94.06 395 LEU A C 1
ATOM 3135 O O . LEU A 1 395 ? -4.217 21.191 6.236 1.00 94.06 395 LEU A O 1
ATOM 3139 N N . LYS A 1 396 ? -3.161 20.560 8.118 1.00 94.94 396 LYS A N 1
ATOM 3140 C CA . LYS A 1 396 ? -1.911 20.147 7.490 1.00 94.94 396 LYS A CA 1
ATOM 3141 C C . LYS A 1 396 ? -1.724 18.642 7.662 1.00 94.94 396 LYS A C 1
ATOM 3143 O O . LYS A 1 396 ? -1.692 18.143 8.786 1.00 94.94 396 LYS A O 1
ATOM 3148 N N . ILE A 1 397 ? -1.581 17.925 6.551 1.00 96.31 397 ILE A N 1
ATOM 3149 C CA . ILE A 1 397 ? -1.299 16.486 6.531 1.00 96.31 397 ILE A CA 1
ATOM 3150 C C . ILE A 1 397 ? 0.176 16.289 6.191 1.00 96.31 397 ILE A C 1
ATOM 3152 O O . ILE A 1 397 ? 0.655 16.811 5.184 1.00 96.31 397 ILE A O 1
ATOM 3156 N N . GLN A 1 398 ? 0.891 15.530 7.017 1.00 95.81 398 GLN A N 1
ATOM 3157 C CA . GLN A 1 398 ? 2.294 15.169 6.819 1.00 95.81 398 GLN A CA 1
ATOM 3158 C C . GLN A 1 398 ? 2.471 13.649 6.857 1.00 95.81 398 GLN A C 1
ATOM 3160 O O . GLN A 1 398 ? 1.668 12.929 7.457 1.00 95.81 398 GLN A O 1
ATOM 3165 N N . ARG A 1 399 ? 3.557 13.157 6.262 1.00 95.00 399 ARG A N 1
ATOM 3166 C CA . ARG A 1 399 ? 3.930 11.739 6.298 1.00 95.00 399 ARG A CA 1
ATOM 3167 C C . ARG A 1 399 ? 5.421 11.527 6.522 1.00 95.00 399 ARG A C 1
ATOM 3169 O O . ARG A 1 399 ? 6.239 12.402 6.252 1.00 95.00 399 ARG A O 1
ATOM 3176 N N . LYS A 1 400 ? 5.766 10.310 6.934 1.00 94.50 400 LYS A N 1
ATOM 3177 C CA . LYS A 1 400 ? 7.114 9.741 6.825 1.00 94.50 400 LYS A CA 1
ATOM 3178 C C . LYS A 1 400 ? 7.084 8.512 5.939 1.00 94.50 400 LYS A C 1
ATOM 3180 O O . LYS A 1 400 ? 6.169 7.707 6.061 1.00 94.50 400 LYS A O 1
ATOM 3185 N N . LYS A 1 401 ? 8.100 8.325 5.096 1.00 90.12 401 LYS A N 1
ATOM 3186 C CA . LYS A 1 401 ? 8.237 7.131 4.237 1.00 90.12 401 LYS A CA 1
ATOM 3187 C C . LYS A 1 401 ? 8.853 5.935 4.968 1.00 90.12 401 LYS A C 1
ATOM 3189 O O . LYS A 1 401 ? 8.572 4.796 4.617 1.00 90.12 401 LYS A O 1
ATOM 3194 N N . SER A 1 402 ? 9.678 6.198 5.980 1.00 87.50 402 SER A N 1
ATOM 3195 C CA . SER A 1 402 ? 10.330 5.206 6.839 1.00 87.50 402 SER A CA 1
ATOM 3196 C C . SER A 1 402 ? 10.559 5.783 8.239 1.00 87.50 402 SER A C 1
ATOM 3198 O O . SER A 1 402 ? 10.474 6.996 8.438 1.00 87.50 402 SER A O 1
ATOM 3200 N N . ARG A 1 403 ? 10.910 4.936 9.211 1.00 83.81 403 ARG A N 1
ATOM 3201 C CA . ARG A 1 403 ? 11.166 5.352 10.601 1.00 83.81 403 ARG A CA 1
ATOM 3202 C C . ARG A 1 403 ? 12.265 6.419 10.743 1.00 83.81 403 ARG A C 1
ATOM 3204 O O . ARG A 1 403 ? 12.149 7.297 11.594 1.00 83.81 403 ARG A O 1
ATOM 3211 N N . SER A 1 404 ? 13.308 6.354 9.912 1.00 85.25 404 SER A N 1
ATOM 3212 C CA . SER A 1 404 ? 14.426 7.311 9.890 1.00 85.25 404 SER A CA 1
ATOM 3213 C C . SER A 1 404 ? 14.186 8.522 8.983 1.00 85.25 404 SER A C 1
ATOM 3215 O O . SER A 1 404 ? 15.034 9.405 8.936 1.00 85.25 404 SER A O 1
ATOM 3217 N N . SER A 1 405 ? 13.077 8.558 8.236 1.00 87.56 405 SER A N 1
ATOM 3218 C CA . SER A 1 405 ? 12.761 9.691 7.361 1.00 87.56 405 SER A CA 1
ATOM 3219 C C . SER A 1 405 ? 12.368 10.924 8.176 1.00 87.56 405 SER A C 1
ATOM 3221 O O . SER A 1 405 ? 11.772 10.810 9.254 1.00 87.56 405 SER A O 1
ATOM 3223 N N . GLU A 1 406 ? 12.648 12.102 7.623 1.00 91.94 406 GLU A N 1
ATOM 3224 C CA . GLU A 1 406 ? 12.086 13.366 8.100 1.00 91.94 406 GLU A CA 1
ATOM 3225 C C . GLU A 1 406 ? 10.592 13.476 7.756 1.00 91.94 406 GLU A C 1
ATOM 3227 O O . GLU A 1 406 ? 10.071 12.734 6.918 1.00 91.94 406 GLU A O 1
ATOM 3232 N N . TRP A 1 407 ? 9.886 14.382 8.437 1.00 94.06 407 TRP A N 1
ATOM 3233 C CA . TRP A 1 407 ? 8.488 14.684 8.120 1.00 94.06 407 TRP A CA 1
ATOM 3234 C C . TRP A 1 407 ? 8.392 15.465 6.810 1.00 94.06 407 TRP A C 1
ATOM 3236 O O . TRP A 1 407 ? 8.946 16.554 6.693 1.00 94.06 407 TRP A O 1
ATOM 3246 N N . GLU A 1 408 ? 7.644 14.926 5.851 1.00 94.94 408 GLU A N 1
ATOM 3247 C CA . GLU A 1 408 ? 7.322 15.592 4.592 1.00 94.94 408 GLU A CA 1
ATOM 3248 C C . GLU A 1 408 ? 5.868 16.066 4.618 1.00 94.94 408 GLU A C 1
ATOM 3250 O O . GLU A 1 408 ? 4.969 15.337 5.050 1.00 94.94 408 GLU A O 1
ATOM 3255 N N . ASP A 1 409 ? 5.625 17.278 4.129 1.00 94.44 409 ASP A N 1
ATOM 3256 C CA . ASP A 1 409 ? 4.266 17.767 3.918 1.00 94.44 409 ASP A CA 1
ATOM 3257 C C . ASP A 1 409 ? 3.602 16.959 2.801 1.00 94.44 409 ASP A C 1
ATOM 3259 O O . ASP A 1 409 ? 4.259 16.556 1.843 1.00 94.44 409 ASP A O 1
ATOM 3263 N N . TRP A 1 410 ? 2.305 16.687 2.931 1.00 93.25 410 TRP A N 1
ATOM 3264 C CA . TRP A 1 410 ? 1.589 15.839 1.980 1.00 93.25 410 TRP A CA 1
ATOM 3265 C C . TRP A 1 410 ? 0.401 16.540 1.335 1.00 93.25 410 TRP A C 1
ATOM 3267 O O . TRP A 1 410 ? 0.220 16.438 0.123 1.00 93.25 410 TRP A O 1
ATOM 3277 N N . GLN A 1 411 ? -0.374 17.280 2.130 1.00 92.94 411 GLN A N 1
ATOM 3278 C CA . GLN A 1 411 ? -1.499 18.079 1.655 1.00 92.94 411 GLN A CA 1
ATOM 3279 C C . GLN A 1 411 ? -1.834 19.188 2.653 1.00 92.94 411 GLN A C 1
ATOM 3281 O O . GLN A 1 411 ? -1.755 18.988 3.869 1.00 92.94 411 GLN A O 1
ATOM 3286 N N . TYR A 1 412 ? -2.265 20.332 2.126 1.00 94.44 412 TYR A N 1
ATOM 3287 C CA . TYR A 1 412 ? -2.821 21.433 2.903 1.00 94.44 412 TYR A CA 1
ATOM 3288 C C . TYR A 1 412 ? -4.303 21.621 2.584 1.00 94.44 412 TYR A C 1
ATOM 3290 O O . TYR A 1 412 ? -4.706 21.542 1.419 1.00 94.44 412 TYR A O 1
ATOM 3298 N N . PHE A 1 413 ? -5.090 21.912 3.614 1.00 93.19 413 PHE A N 1
ATOM 3299 C CA . PHE A 1 413 ? -6.468 22.373 3.504 1.00 93.19 413 PHE A CA 1
ATOM 3300 C C . PHE A 1 413 ? -6.643 23.623 4.351 1.00 93.19 413 PHE A C 1
ATOM 3302 O O . PHE A 1 413 ? -6.192 23.651 5.494 1.00 93.19 413 PHE A O 1
ATOM 3309 N N . ALA A 1 414 ? -7.306 24.647 3.829 1.00 92.12 414 ALA A N 1
ATOM 3310 C CA . ALA A 1 414 ? -7.611 25.843 4.605 1.00 92.12 414 ALA A CA 1
ATOM 3311 C C . ALA A 1 414 ? -8.884 26.522 4.106 1.00 92.12 414 ALA A C 1
ATOM 3313 O O . ALA A 1 414 ? -9.242 26.400 2.936 1.00 92.12 414 ALA A O 1
ATOM 3314 N N . LYS A 1 415 ? -9.545 27.283 4.982 1.00 87.62 415 LYS A N 1
ATOM 3315 C CA . LYS A 1 415 ? -10.603 28.227 4.589 1.00 87.62 415 LYS A CA 1
ATOM 3316 C C . LYS A 1 415 ? -10.081 29.249 3.571 1.00 87.62 415 LYS A C 1
ATOM 3318 O O . LYS A 1 415 ? -10.727 29.512 2.555 1.00 87.62 415 LYS A O 1
ATOM 3323 N N . ASP A 1 416 ? -8.885 29.772 3.838 1.00 89.25 416 ASP A N 1
ATOM 3324 C CA . ASP A 1 416 ? -8.100 30.567 2.900 1.00 89.25 416 ASP A CA 1
ATOM 3325 C C . ASP A 1 416 ? -6.645 30.086 2.895 1.00 89.25 416 ASP A C 1
ATOM 3327 O O . ASP A 1 416 ? -5.939 30.167 3.901 1.00 89.25 416 ASP A O 1
ATOM 3331 N N . CYS A 1 417 ? -6.191 29.572 1.754 1.00 91.88 417 CYS A N 1
ATOM 3332 C CA . CYS A 1 417 ? -4.843 29.044 1.569 1.00 91.88 417 CYS A CA 1
ATOM 3333 C C . CYS A 1 417 ? -3.736 30.096 1.703 1.00 91.88 417 CYS A C 1
ATOM 3335 O O . CYS A 1 417 ? -2.577 29.722 1.909 1.00 91.88 417 CYS A O 1
ATOM 3337 N N . ILE A 1 418 ? -4.082 31.391 1.686 1.00 90.06 418 ILE A N 1
ATOM 3338 C CA . ILE A 1 418 ? -3.157 32.477 2.041 1.00 90.06 418 ILE A CA 1
ATOM 3339 C C . ILE A 1 418 ? -2.579 32.268 3.448 1.00 90.06 418 ILE A C 1
ATOM 3341 O O . ILE A 1 418 ? -1.427 32.629 3.681 1.00 90.06 418 ILE A O 1
ATOM 3345 N N . PHE A 1 419 ? -3.313 31.605 4.351 1.00 86.88 419 PHE A N 1
ATOM 3346 C CA . PHE A 1 419 ? -2.821 31.209 5.674 1.00 86.88 419 PHE A CA 1
ATOM 3347 C C . PHE A 1 419 ? -1.499 30.422 5.610 1.00 86.88 419 PHE A C 1
ATOM 3349 O O . PHE A 1 419 ? -0.609 30.625 6.429 1.00 86.88 419 PHE A O 1
ATOM 3356 N N . PHE A 1 420 ? -1.336 29.564 4.598 1.00 91.56 420 PHE A N 1
ATOM 3357 C CA . PHE A 1 420 ? -0.106 28.805 4.349 1.00 91.56 420 PHE A CA 1
ATOM 3358 C C . PHE A 1 420 ? 0.833 29.479 3.333 1.00 91.56 420 PHE A C 1
ATOM 3360 O O . PHE A 1 420 ? 1.813 28.873 2.905 1.00 91.56 420 PHE A O 1
ATOM 3367 N N . GLY A 1 421 ? 0.541 30.712 2.907 1.00 92.44 421 GLY A N 1
ATOM 3368 C CA . GLY A 1 421 ? 1.268 31.399 1.836 1.00 92.44 421 GLY A CA 1
ATOM 3369 C C . GLY A 1 421 ? 1.074 30.762 0.454 1.00 92.44 421 GLY A C 1
ATOM 3370 O O . GLY A 1 421 ? 1.944 30.897 -0.406 1.00 92.44 421 GLY A O 1
ATOM 3371 N N . MET A 1 422 ? -0.034 30.043 0.235 1.00 92.88 422 MET A N 1
ATOM 3372 C CA . MET A 1 422 ? -0.326 29.309 -1.002 1.00 92.88 422 MET A CA 1
ATOM 3373 C C . MET A 1 422 ? -1.580 29.851 -1.701 1.00 92.88 422 MET A C 1
ATOM 3375 O O . MET A 1 422 ? -2.476 30.410 -1.074 1.00 92.88 422 MET A O 1
ATOM 3379 N N . GLU A 1 423 ? -1.679 29.647 -3.015 1.00 89.69 423 GLU A N 1
ATOM 3380 C CA . GLU A 1 423 ? -2.891 29.971 -3.774 1.00 89.69 423 GLU A CA 1
ATOM 3381 C C . GLU A 1 423 ? -4.000 28.937 -3.512 1.00 89.69 423 GLU A C 1
ATOM 3383 O O . GLU A 1 423 ? -3.746 27.727 -3.480 1.00 89.69 423 GLU A O 1
ATOM 3388 N N . ASN A 1 424 ? -5.242 29.411 -3.366 1.00 88.50 424 ASN A N 1
ATOM 3389 C CA . ASN A 1 424 ? -6.423 28.556 -3.242 1.00 88.50 424 ASN A CA 1
ATOM 3390 C C . ASN A 1 424 ? -6.551 27.645 -4.471 1.00 88.50 424 ASN A C 1
ATOM 3392 O O . ASN A 1 424 ? -6.733 28.127 -5.587 1.00 88.50 424 ASN A O 1
ATOM 3396 N N . ASN A 1 425 ? -6.502 26.325 -4.262 1.00 87.06 425 ASN A N 1
ATOM 3397 C CA . ASN A 1 425 ? -6.618 25.320 -5.323 1.00 87.06 425 ASN A CA 1
ATOM 3398 C C . ASN A 1 425 ? -5.534 25.436 -6.415 1.00 87.06 425 ASN A C 1
ATOM 3400 O O . ASN A 1 425 ? -5.797 25.174 -7.593 1.00 87.06 425 ASN A O 1
ATOM 3404 N N . GLY A 1 426 ? -4.313 25.815 -6.017 1.00 84.62 426 GLY A N 1
ATOM 3405 C CA . GLY A 1 426 ? -3.173 25.982 -6.921 1.00 84.62 426 GLY A CA 1
ATOM 3406 C C . GLY A 1 426 ? -2.881 24.751 -7.796 1.00 84.62 426 GLY A C 1
ATOM 3407 O O . GLY A 1 426 ? -3.134 23.603 -7.413 1.00 84.62 426 GLY A O 1
ATOM 3408 N N . VAL A 1 427 ? -2.337 24.986 -8.993 1.00 83.12 427 VAL A N 1
ATOM 3409 C CA . VAL A 1 427 ? -2.036 23.931 -9.978 1.00 83.12 427 VAL A CA 1
ATOM 3410 C C . VAL A 1 427 ? -0.836 23.088 -9.536 1.00 83.12 427 VAL A C 1
ATOM 3412 O O . VAL A 1 427 ? 0.190 23.612 -9.108 1.00 83.12 427 VAL A O 1
ATOM 3415 N N . LEU A 1 428 ? -0.938 21.769 -9.701 1.00 85.56 428 LEU A N 1
ATOM 3416 C CA . LEU A 1 428 ? 0.154 20.828 -9.455 1.00 85.56 428 LEU A CA 1
ATOM 3417 C C . LEU A 1 428 ? 1.069 20.750 -10.687 1.00 85.56 428 LEU A C 1
ATOM 3419 O O . LEU A 1 428 ? 0.652 20.271 -11.740 1.00 85.56 428 LEU A O 1
ATOM 3423 N N . LYS A 1 429 ? 2.316 21.225 -10.568 1.00 85.00 429 LYS A N 1
ATOM 3424 C CA . LYS A 1 429 ? 3.290 21.236 -11.677 1.00 85.00 429 LYS A CA 1
ATOM 3425 C C . LYS A 1 429 ? 3.878 19.850 -11.964 1.00 85.00 429 LYS A C 1
ATOM 3427 O O . LYS A 1 429 ? 4.090 19.505 -13.123 1.00 85.00 429 LYS A O 1
ATOM 3432 N N . TYR A 1 430 ? 4.132 19.073 -10.915 1.00 86.81 430 TYR A N 1
ATOM 3433 C CA . TYR A 1 430 ? 4.717 17.734 -10.979 1.00 86.81 430 TYR A CA 1
ATOM 3434 C C . TYR A 1 430 ? 3.851 16.720 -10.213 1.00 86.81 430 TYR A C 1
ATOM 3436 O O . TYR A 1 430 ? 3.055 17.123 -9.358 1.00 86.81 430 TYR A O 1
ATOM 3444 N N . PRO A 1 431 ? 3.998 15.408 -10.477 1.00 84.44 431 PRO A N 1
ATOM 3445 C CA . PRO A 1 431 ? 3.215 14.373 -9.801 1.00 84.44 431 PRO A CA 1
ATOM 3446 C C . PRO A 1 431 ? 3.380 14.337 -8.275 1.00 84.44 431 PRO A C 1
ATOM 3448 O O . PRO A 1 431 ? 2.479 13.893 -7.578 1.00 84.44 431 PRO A O 1
ATOM 3451 N N . ASP A 1 432 ? 4.490 14.829 -7.737 1.00 88.00 432 ASP A N 1
ATOM 3452 C CA . ASP A 1 432 ? 4.818 14.919 -6.307 1.00 88.00 432 ASP A CA 1
ATOM 3453 C C . ASP A 1 432 ? 4.613 16.326 -5.717 1.00 88.00 432 ASP A C 1
ATOM 3455 O O . ASP A 1 432 ? 4.906 16.560 -4.546 1.00 88.00 432 ASP A O 1
ATOM 3459 N N . SER A 1 433 ? 4.090 17.272 -6.505 1.00 88.44 433 SER A N 1
ATOM 3460 C CA . SER A 1 433 ? 3.776 18.617 -6.018 1.00 88.44 433 SER A CA 1
ATOM 3461 C C . SER A 1 433 ? 2.680 18.586 -4.950 1.00 88.44 433 SER A C 1
ATOM 3463 O O . SER A 1 433 ? 1.801 17.717 -4.948 1.00 88.44 433 SER A O 1
ATOM 3465 N N . ILE A 1 434 ? 2.712 19.579 -4.067 1.00 90.81 434 ILE A N 1
ATOM 3466 C CA . ILE A 1 434 ? 1.740 19.780 -2.992 1.00 90.81 434 ILE A CA 1
ATOM 3467 C C . ILE A 1 434 ? 1.085 21.136 -3.232 1.00 90.81 434 ILE A C 1
ATOM 3469 O O . ILE A 1 434 ? 1.770 22.114 -3.533 1.00 90.81 434 ILE A O 1
ATOM 3473 N N . ASN A 1 435 ? -0.235 21.201 -3.112 1.00 90.19 435 ASN A N 1
ATOM 3474 C CA . ASN A 1 435 ? -0.985 22.449 -3.139 1.00 90.19 435 ASN A CA 1
ATOM 3475 C C . ASN A 1 435 ? -1.778 22.612 -1.837 1.00 90.19 435 ASN A C 1
ATOM 3477 O O . ASN A 1 435 ? -1.754 21.745 -0.960 1.00 90.19 435 ASN A O 1
ATOM 3481 N N . CYS A 1 436 ? -2.486 23.730 -1.727 1.00 91.94 436 CYS A N 1
ATOM 3482 C CA . CYS A 1 436 ? -3.512 23.910 -0.717 1.00 91.94 436 CYS A CA 1
ATOM 3483 C C . CYS A 1 436 ? -4.889 23.846 -1.379 1.00 91.94 436 CYS A C 1
ATOM 3485 O O . CYS A 1 436 ? -5.160 24.561 -2.348 1.00 91.94 436 CYS A O 1
ATOM 3487 N N . GLN A 1 437 ? -5.738 22.955 -0.873 1.00 89.06 437 GLN A N 1
ATOM 3488 C CA . GLN A 1 437 ? -7.127 22.835 -1.293 1.00 89.06 437 GLN A CA 1
ATOM 3489 C C . GLN A 1 437 ? -7.998 23.716 -0.405 1.00 89.06 437 GLN A C 1
ATOM 3491 O O . GLN A 1 437 ? -7.936 23.647 0.825 1.00 89.06 437 GLN A O 1
ATOM 3496 N N . GLN A 1 438 ? -8.805 24.562 -1.037 1.00 88.56 438 GLN A N 1
ATOM 3497 C CA . GLN A 1 438 ? -9.698 25.440 -0.300 1.00 88.56 438 GLN A CA 1
ATOM 3498 C C . GLN A 1 438 ? -10.865 24.623 0.261 1.00 88.56 438 GLN A C 1
ATOM 3500 O O . GLN A 1 438 ? -11.557 23.930 -0.488 1.00 88.56 438 GLN A O 1
ATOM 3505 N N . LEU A 1 439 ? -11.096 24.720 1.571 1.00 84.56 439 LEU A N 1
ATOM 3506 C CA . LEU A 1 439 ? -12.282 24.152 2.204 1.00 84.56 439 LEU A CA 1
ATOM 3507 C C . LEU A 1 439 ? -13.552 24.816 1.627 1.00 84.56 439 LEU A C 1
ATOM 3509 O O . LEU A 1 439 ? -13.511 25.992 1.252 1.00 84.56 439 LEU A O 1
ATOM 3513 N N . PRO A 1 440 ? -14.689 24.099 1.535 1.00 78.75 440 PRO A N 1
ATOM 3514 C CA . PRO A 1 440 ? -15.929 24.670 1.015 1.00 78.75 440 PRO A CA 1
ATOM 3515 C C . PRO A 1 440 ? -16.309 25.953 1.758 1.00 78.75 440 PRO A C 1
ATOM 3517 O O . PRO A 1 440 ? -16.226 25.993 2.977 1.00 78.75 440 PRO A O 1
ATOM 3520 N N . LYS A 1 441 ? -16.786 26.987 1.050 1.00 67.88 441 LYS A N 1
ATOM 3521 C CA . LYS A 1 441 ? -17.184 28.262 1.686 1.00 67.88 441 LYS A CA 1
ATOM 3522 C C . LYS A 1 441 ? -18.253 28.076 2.769 1.00 67.88 441 LYS A C 1
ATOM 3524 O O . LYS A 1 441 ? -18.231 28.784 3.773 1.00 67.88 441 LYS A O 1
ATOM 3529 N N . TYR A 1 442 ? -19.146 27.109 2.564 1.00 68.25 442 TYR A N 1
ATOM 3530 C CA . TYR A 1 442 ? -20.181 26.704 3.508 1.00 68.25 442 TYR A CA 1
ATOM 3531 C C . TYR A 1 442 ? -19.910 25.267 3.935 1.00 68.25 442 TYR A C 1
ATOM 3533 O O . TYR A 1 442 ? -19.994 24.350 3.117 1.00 68.25 442 TYR A O 1
ATOM 3541 N N . THR A 1 443 ? -19.570 25.080 5.202 1.00 66.38 443 THR A N 1
ATOM 3542 C CA . THR A 1 443 ? -19.397 23.762 5.807 1.00 66.38 443 THR A CA 1
ATOM 3543 C C . THR A 1 443 ? -20.481 23.548 6.866 1.00 66.38 443 THR A C 1
ATOM 3545 O O . THR A 1 443 ? -21.083 24.507 7.337 1.00 66.38 443 THR A O 1
ATOM 3548 N N . PRO A 1 444 ? -20.856 22.312 7.210 1.00 67.75 444 PRO A N 1
ATOM 3549 C CA . PRO A 1 444 ? -21.712 22.117 8.373 1.00 67.75 444 PRO A CA 1
ATOM 3550 C C . PRO A 1 444 ? -20.911 22.441 9.648 1.00 67.75 444 PRO A C 1
ATOM 3552 O O . PRO A 1 444 ? -19.706 22.177 9.706 1.00 67.75 444 PRO A O 1
ATOM 3555 N N . PHE A 1 445 ? -21.561 23.016 10.668 1.00 74.56 445 PHE A N 1
ATOM 3556 C CA . PHE A 1 445 ? -20.889 23.367 11.930 1.00 74.56 445 PHE A CA 1
ATOM 3557 C C . PHE A 1 445 ? -20.362 22.132 12.673 1.00 74.56 445 PHE A C 1
ATOM 3559 O O . PHE A 1 445 ? -19.379 22.233 13.390 1.00 74.56 445 PHE A O 1
ATOM 3566 N N . SER A 1 446 ? -20.957 20.961 12.467 1.00 77.25 446 SER A N 1
ATOM 3567 C CA . SER A 1 446 ? -20.462 19.669 12.947 1.00 77.25 446 SER A CA 1
ATOM 3568 C C . SER A 1 446 ? -20.689 18.595 11.891 1.00 77.25 446 SER A C 1
ATOM 3570 O O . SER A 1 446 ? -21.409 18.824 10.918 1.00 77.25 446 SER A O 1
ATOM 3572 N N . ARG A 1 447 ? -20.100 17.403 12.055 1.00 79.69 447 ARG A N 1
ATOM 3573 C CA . ARG A 1 447 ? -20.287 16.272 11.115 1.00 79.69 447 ARG A CA 1
ATOM 3574 C C . ARG A 1 447 ? -19.763 16.549 9.704 1.00 79.69 447 ARG A C 1
ATOM 3576 O O . ARG A 1 447 ? -20.179 15.905 8.742 1.00 79.69 447 ARG A O 1
ATOM 3583 N N . GLY A 1 448 ? -18.844 17.507 9.584 1.00 77.31 448 GLY A N 1
ATOM 3584 C CA . GLY A 1 448 ? -18.104 17.772 8.356 1.00 77.31 448 GLY A CA 1
ATOM 3585 C C . GLY A 1 448 ? -17.078 16.678 8.075 1.00 77.31 448 GLY A C 1
ATOM 3586 O O . GLY A 1 448 ? -16.633 15.971 8.982 1.00 77.31 448 GLY A O 1
ATOM 3587 N N . ASN A 1 449 ? -16.682 16.544 6.812 1.00 83.94 449 ASN A N 1
ATOM 3588 C CA . ASN A 1 449 ? -15.608 15.648 6.417 1.00 83.94 449 ASN A CA 1
ATOM 3589 C C . ASN A 1 449 ? -14.552 16.376 5.581 1.00 83.94 449 ASN A C 1
ATOM 3591 O O . ASN A 1 449 ? -14.839 17.325 4.853 1.00 83.94 449 ASN A O 1
ATOM 3595 N N . VAL A 1 450 ? -13.311 15.914 5.696 1.00 85.75 450 VAL A N 1
ATOM 3596 C CA . VAL A 1 450 ? -12.213 16.316 4.819 1.00 85.75 450 VAL A CA 1
ATOM 3597 C C . VAL A 1 450 ? -11.696 15.064 4.138 1.00 85.75 450 VAL A C 1
ATOM 3599 O O . VAL A 1 450 ? -11.273 14.121 4.802 1.00 85.75 450 VAL A O 1
ATOM 3602 N N . THR A 1 451 ? -11.746 15.058 2.808 1.00 83.19 451 THR A N 1
ATOM 3603 C C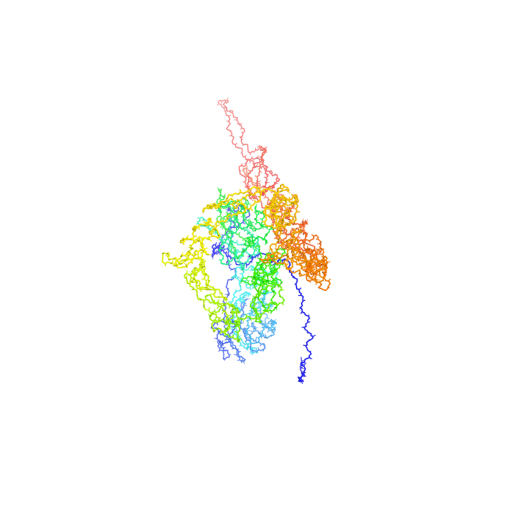A . THR A 1 451 ? -11.255 13.945 1.995 1.00 83.19 451 THR A CA 1
ATOM 3604 C C . THR A 1 451 ? -9.995 14.373 1.266 1.00 83.19 451 THR A C 1
ATOM 3606 O O . THR A 1 451 ? -10.023 15.269 0.427 1.00 83.19 451 THR A O 1
ATOM 3609 N N . PHE A 1 452 ? -8.891 13.701 1.564 1.00 86.12 452 PHE A N 1
ATOM 3610 C CA . PHE A 1 452 ? -7.657 13.775 0.804 1.00 86.12 452 PHE A CA 1
ATOM 3611 C C . PHE A 1 452 ? -7.541 12.528 -0.069 1.00 86.12 452 PHE A C 1
ATOM 3613 O O . PHE A 1 452 ? -7.325 11.421 0.419 1.00 86.12 452 PHE A O 1
ATOM 3620 N N . SER A 1 453 ? -7.691 12.716 -1.375 1.00 82.44 453 SER A N 1
ATOM 3621 C CA . SER A 1 453 ? -7.476 11.674 -2.372 1.00 82.44 453 SER A CA 1
ATOM 3622 C C . SER A 1 453 ? -6.229 11.994 -3.181 1.00 82.44 453 SER A C 1
ATOM 3624 O O . SER A 1 453 ? -6.055 13.109 -3.674 1.00 82.44 453 SER A O 1
ATOM 3626 N N . ILE A 1 454 ? -5.357 11.002 -3.340 1.00 80.00 454 ILE A N 1
ATOM 3627 C CA . ILE A 1 454 ? -4.083 11.188 -4.041 1.00 80.00 454 ILE A CA 1
ATOM 3628 C C . ILE A 1 454 ? -4.278 11.209 -5.569 1.00 80.00 454 ILE A C 1
ATOM 3630 O O . ILE A 1 454 ? -3.508 11.874 -6.268 1.00 80.00 454 ILE A O 1
ATOM 3634 N N . PHE A 1 455 ? -5.334 10.560 -6.078 1.00 69.38 455 PHE A N 1
ATOM 3635 C CA . PHE A 1 455 ? -5.608 10.385 -7.514 1.00 69.38 455 PHE A CA 1
ATOM 3636 C C . PHE A 1 455 ? -6.865 11.111 -8.022 1.00 69.38 455 PHE A C 1
ATOM 3638 O O . PHE A 1 455 ? -7.290 10.868 -9.152 1.00 69.38 455 PHE A O 1
ATOM 3645 N N . THR A 1 456 ? -7.486 11.999 -7.236 1.00 58.41 456 THR A N 1
ATOM 3646 C CA . THR A 1 456 ? -8.705 12.691 -7.692 1.00 58.41 456 THR A CA 1
ATOM 3647 C C . THR A 1 456 ? -8.428 13.719 -8.794 1.00 58.41 456 THR A C 1
ATOM 3649 O O . THR A 1 456 ? -7.406 14.410 -8.773 1.00 58.41 456 THR A O 1
ATOM 3652 N N . PRO A 1 457 ? -9.374 13.889 -9.736 1.00 48.66 457 PRO A N 1
ATOM 3653 C CA . PRO A 1 457 ? -9.291 14.909 -10.774 1.00 48.66 457 PRO A CA 1
ATOM 3654 C C . PRO A 1 457 ? -9.617 16.336 -10.290 1.00 48.66 457 PRO A C 1
ATOM 3656 O O . PRO A 1 457 ? -9.576 17.267 -11.093 1.00 48.66 457 PRO A O 1
ATOM 3659 N N . GLU A 1 458 ? -9.925 16.540 -9.006 1.00 51.16 458 GLU A N 1
ATOM 3660 C CA . GLU A 1 458 ? -10.568 17.765 -8.519 1.00 51.16 458 GLU A CA 1
ATOM 3661 C C . GLU A 1 458 ? -9.725 18.568 -7.513 1.00 51.16 458 GLU A C 1
ATOM 3663 O O . GLU A 1 458 ? -9.014 17.983 -6.693 1.00 51.16 458 GLU A O 1
ATOM 3668 N N . PRO A 1 459 ? -9.824 19.914 -7.520 1.00 53.28 459 PRO A N 1
ATOM 3669 C CA . PRO A 1 459 ? -10.264 20.776 -8.631 1.00 53.28 459 PRO A CA 1
ATOM 3670 C C . PRO A 1 459 ? -9.226 20.861 -9.772 1.00 53.28 459 PRO A C 1
ATOM 3672 O O . PRO A 1 459 ? -9.511 21.409 -10.839 1.00 53.28 459 PRO A O 1
ATOM 3675 N N . LYS A 1 460 ? -8.013 20.329 -9.563 1.00 65.81 460 LYS A N 1
ATOM 3676 C CA . LYS A 1 460 ? -6.958 20.192 -10.575 1.00 65.81 460 LYS A CA 1
ATOM 3677 C C . LYS A 1 460 ? -6.380 18.773 -10.508 1.00 65.81 460 LYS A C 1
ATOM 3679 O O . LYS A 1 460 ? -5.884 18.399 -9.447 1.00 65.81 460 LYS A O 1
ATOM 3684 N N . PRO A 1 461 ? -6.395 17.997 -11.607 1.00 68.19 461 PRO A N 1
ATOM 3685 C CA . PRO A 1 461 ? -5.889 16.630 -11.595 1.00 68.19 461 PRO A CA 1
ATOM 3686 C C . PRO A 1 461 ? -4.376 16.606 -11.364 1.00 68.19 461 PRO A C 1
ATOM 3688 O O . PRO A 1 461 ? -3.633 17.386 -11.965 1.00 68.19 461 PRO A O 1
ATOM 3691 N N . ARG A 1 462 ? -3.909 15.670 -10.534 1.00 80.38 462 ARG A N 1
ATOM 3692 C CA . ARG A 1 462 ? -2.477 15.420 -10.324 1.00 80.38 462 ARG A CA 1
ATOM 3693 C C . ARG A 1 462 ? -1.841 14.845 -11.599 1.00 80.38 462 ARG A C 1
ATOM 3695 O O . ARG A 1 462 ? -2.331 13.835 -12.101 1.00 80.38 462 ARG A O 1
ATOM 3702 N N . PRO A 1 463 ? -0.751 15.420 -12.138 1.00 80.69 463 PRO A N 1
ATOM 3703 C CA . PRO A 1 463 ? -0.069 14.855 -13.304 1.00 80.69 463 PRO A CA 1
ATOM 3704 C C . PRO A 1 463 ? 0.320 13.384 -13.086 1.00 80.69 463 PRO A C 1
ATOM 3706 O O . PRO A 1 463 ? 0.828 13.038 -12.025 1.00 80.69 463 PRO A O 1
ATOM 3709 N N . GLY A 1 464 ? 0.073 12.522 -14.077 1.00 72.50 464 GLY A N 1
ATOM 3710 C CA . GLY A 1 464 ? 0.391 11.087 -14.013 1.00 72.50 464 GLY A CA 1
ATOM 3711 C C . GLY A 1 464 ? -0.665 10.191 -13.348 1.00 72.50 464 GLY A C 1
ATOM 3712 O O . GLY A 1 464 ? -0.493 8.979 -13.354 1.00 72.50 464 GLY A O 1
ATOM 3713 N N . TYR A 1 465 ? -1.778 10.731 -12.823 1.00 70.62 465 TYR A N 1
ATOM 3714 C CA . TYR A 1 465 ? -2.790 9.920 -12.114 1.00 70.62 465 TYR A CA 1
ATOM 3715 C C . TYR A 1 465 ? -3.393 8.774 -12.949 1.00 70.62 465 TYR A C 1
ATOM 3717 O O . TYR A 1 465 ? -3.763 7.747 -12.393 1.00 70.62 465 TYR A O 1
ATOM 3725 N N . LYS A 1 466 ? -3.477 8.936 -14.279 1.00 61.09 466 LYS A N 1
ATOM 3726 C CA . LYS A 1 466 ? -3.974 7.905 -15.212 1.00 61.09 466 LYS A CA 1
ATOM 3727 C C . LYS A 1 466 ? -2.973 6.779 -15.476 1.00 61.09 466 LYS A C 1
ATOM 3729 O O . LYS A 1 466 ? -3.343 5.788 -16.090 1.00 61.09 466 LYS A O 1
ATOM 3734 N N . ASP A 1 467 ? -1.721 6.960 -15.068 1.00 70.56 467 ASP A N 1
ATOM 3735 C CA . ASP A 1 467 ? -0.618 6.051 -15.360 1.00 70.56 467 ASP A CA 1
ATOM 3736 C C . ASP A 1 467 ? 0.280 5.875 -14.126 1.00 70.56 467 ASP A C 1
ATOM 3738 O O . ASP A 1 467 ? 1.487 6.132 -14.127 1.00 70.56 467 ASP A O 1
ATOM 3742 N N . PHE A 1 468 ? -0.350 5.493 -13.013 1.00 77.62 468 PHE A N 1
ATOM 3743 C CA . PHE A 1 468 ? 0.310 5.350 -11.716 1.00 77.62 468 PHE A CA 1
ATOM 3744 C C . PHE A 1 468 ? 1.508 4.385 -11.769 1.00 77.62 468 PHE A C 1
ATOM 3746 O O . PHE A 1 468 ? 2.591 4.710 -11.277 1.00 77.62 468 PHE A O 1
ATOM 3753 N N . TYR A 1 469 ? 1.339 3.223 -12.407 1.00 75.25 469 TYR A N 1
ATOM 3754 C CA . TYR A 1 469 ? 2.353 2.163 -12.436 1.00 75.25 469 TYR A CA 1
ATOM 3755 C C . TYR A 1 469 ? 3.573 2.484 -13.315 1.00 75.25 469 TYR A C 1
ATOM 3757 O O . TYR A 1 469 ? 4.631 1.903 -13.093 1.00 75.25 469 TYR A O 1
ATOM 3765 N N . ASN A 1 470 ? 3.486 3.467 -14.218 1.00 72.44 470 ASN A N 1
ATOM 3766 C CA . ASN A 1 470 ? 4.652 3.971 -14.956 1.00 72.44 470 ASN A CA 1
ATOM 3767 C C . ASN A 1 470 ? 5.175 5.319 -14.427 1.00 72.44 470 ASN A C 1
ATOM 3769 O O . ASN A 1 470 ? 6.201 5.817 -14.891 1.00 72.44 470 ASN A O 1
ATOM 3773 N N . THR A 1 471 ? 4.519 5.913 -13.422 1.00 81.06 471 THR A N 1
ATOM 3774 C CA . THR A 1 471 ? 4.934 7.191 -12.828 1.00 81.06 471 THR A CA 1
ATOM 3775 C C . THR A 1 471 ? 5.637 6.970 -11.486 1.00 81.06 471 THR A C 1
ATOM 3777 O O . THR A 1 471 ? 5.015 7.029 -10.423 1.00 81.06 471 THR A O 1
ATOM 3780 N N . GLN A 1 472 ? 6.961 6.776 -11.514 1.00 85.19 472 GLN A N 1
ATOM 3781 C CA . GLN A 1 472 ? 7.775 6.501 -10.316 1.00 85.19 472 GLN A CA 1
ATOM 3782 C C . GLN A 1 472 ? 7.553 7.517 -9.181 1.00 85.19 472 GLN A C 1
ATOM 3784 O O . GLN A 1 472 ? 7.393 7.133 -8.023 1.00 85.19 472 GLN A O 1
ATOM 3789 N N . ASN A 1 473 ? 7.479 8.815 -9.501 1.00 86.81 473 ASN A N 1
ATOM 3790 C CA . ASN A 1 473 ? 7.254 9.859 -8.496 1.00 86.81 473 ASN A CA 1
ATOM 3791 C C . ASN A 1 473 ? 5.924 9.665 -7.747 1.00 86.81 473 ASN A C 1
ATOM 3793 O O . ASN A 1 473 ? 5.876 9.931 -6.550 1.00 86.81 473 ASN A O 1
ATOM 3797 N N . LEU A 1 474 ? 4.865 9.163 -8.401 1.00 86.38 474 LEU A N 1
ATOM 3798 C CA . LEU A 1 474 ? 3.583 8.881 -7.739 1.00 86.38 474 LEU A CA 1
ATOM 3799 C C . LEU A 1 474 ? 3.652 7.648 -6.848 1.00 86.38 474 LEU A C 1
ATOM 3801 O O . LEU A 1 474 ? 3.105 7.666 -5.747 1.00 86.38 474 LEU A O 1
ATOM 3805 N N . GLN A 1 475 ? 4.344 6.598 -7.290 1.00 87.06 475 GLN A N 1
ATOM 3806 C CA . GLN A 1 475 ? 4.550 5.395 -6.481 1.00 87.06 475 GLN A CA 1
ATOM 3807 C C . GLN A 1 475 ? 5.332 5.696 -5.204 1.00 87.06 475 GLN A C 1
ATOM 3809 O O . GLN A 1 475 ? 5.035 5.134 -4.152 1.00 87.06 475 GLN A O 1
ATOM 3814 N N . GLU A 1 476 ? 6.289 6.623 -5.265 1.00 89.31 476 GLU A N 1
ATOM 3815 C CA . GLU A 1 476 ? 6.970 7.144 -4.079 1.00 89.31 476 GLU A CA 1
ATOM 3816 C C . GLU A 1 476 ? 6.097 8.120 -3.273 1.00 89.31 476 GLU A C 1
ATOM 3818 O O . GLU A 1 476 ? 6.218 8.207 -2.046 1.00 89.31 476 GLU A O 1
ATOM 3823 N N . PHE A 1 477 ? 5.188 8.848 -3.925 1.00 90.31 477 PHE A N 1
ATOM 3824 C CA . PHE A 1 477 ? 4.288 9.804 -3.281 1.00 90.31 477 PHE A CA 1
ATOM 3825 C C . PHE A 1 477 ? 3.212 9.143 -2.408 1.00 90.31 477 PHE A C 1
ATOM 3827 O O . PHE A 1 477 ? 2.854 9.703 -1.377 1.00 90.31 477 PHE A O 1
ATOM 3834 N N . VAL A 1 478 ? 2.737 7.944 -2.764 1.00 91.62 478 VAL A N 1
ATOM 3835 C CA . VAL A 1 478 ? 1.721 7.205 -1.982 1.00 91.62 478 VAL A CA 1
ATOM 3836 C C . VAL A 1 478 ? 2.276 6.500 -0.740 1.00 91.62 478 VAL A C 1
ATOM 3838 O O . VAL A 1 478 ? 1.509 6.070 0.119 1.00 91.62 478 VAL A O 1
ATOM 3841 N N . LYS A 1 479 ? 3.599 6.331 -0.630 1.00 92.88 479 LYS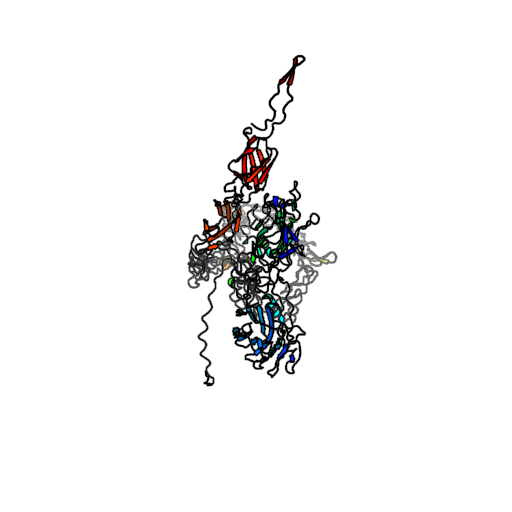 A N 1
ATOM 3842 C CA . LYS A 1 479 ? 4.213 5.529 0.440 1.00 92.88 479 LYS A CA 1
ATOM 3843 C C . LYS A 1 479 ? 4.144 6.230 1.800 1.00 92.88 479 LYS A C 1
ATOM 3845 O O . LYS A 1 479 ? 4.634 7.346 1.937 1.00 92.88 479 LYS A O 1
ATOM 3850 N N . ALA A 1 480 ? 3.640 5.577 2.838 1.00 93.69 480 ALA A N 1
ATOM 3851 C CA . ALA A 1 480 ? 3.642 6.119 4.194 1.00 93.69 480 ALA A CA 1
ATOM 3852 C C . ALA A 1 480 ? 3.916 5.034 5.239 1.00 93.69 480 ALA A C 1
ATOM 3854 O O . ALA A 1 480 ? 3.405 3.924 5.158 1.00 93.69 480 ALA A O 1
ATOM 3855 N N . PHE A 1 481 ? 4.731 5.388 6.223 1.00 92.62 481 PHE A N 1
ATOM 3856 C CA . PHE A 1 481 ? 5.041 4.621 7.427 1.00 92.62 481 PHE A CA 1
ATOM 3857 C C . PHE A 1 481 ? 4.418 5.288 8.659 1.00 92.62 481 PHE A C 1
ATOM 3859 O O . PHE A 1 481 ? 3.879 4.625 9.526 1.00 92.62 481 PHE A O 1
ATOM 3866 N N . GLN A 1 482 ? 4.421 6.620 8.710 1.00 94.75 482 GLN A N 1
ATOM 3867 C CA . GLN A 1 482 ? 3.669 7.385 9.704 1.00 94.75 482 GLN A CA 1
ATOM 3868 C C . GLN A 1 482 ? 2.908 8.505 9.015 1.00 94.75 482 GLN A C 1
ATOM 3870 O O . GLN A 1 482 ? 3.377 9.057 8.014 1.00 94.75 482 GLN A O 1
ATOM 3875 N N . MET A 1 483 ? 1.762 8.863 9.583 1.00 95.50 483 MET A N 1
ATOM 3876 C CA . MET A 1 483 ? 0.957 9.999 9.154 1.00 95.50 483 MET A CA 1
ATOM 3877 C C . MET A 1 483 ? 0.662 10.915 10.321 1.00 95.50 483 MET A C 1
ATOM 3879 O O . MET A 1 483 ? 0.479 10.474 11.452 1.00 95.50 483 MET A O 1
ATOM 3883 N N . ARG A 1 484 ? 0.604 12.207 10.026 1.00 95.19 484 ARG A N 1
ATOM 3884 C CA . ARG A 1 484 ? 0.367 13.248 11.009 1.00 95.19 484 ARG A CA 1
ATOM 3885 C C . ARG A 1 484 ? -0.637 14.251 10.470 1.00 95.19 484 ARG A C 1
ATOM 3887 O O . ARG A 1 484 ? -0.509 14.714 9.341 1.00 95.19 484 ARG A O 1
ATOM 3894 N N . PHE A 1 485 ? -1.585 14.614 11.318 1.00 96.12 485 PHE A N 1
ATOM 3895 C CA . PHE A 1 485 ? -2.661 15.552 11.046 1.00 96.12 485 PHE A CA 1
ATOM 3896 C C . PHE A 1 485 ? -2.559 16.691 12.044 1.00 96.12 485 PHE A C 1
ATOM 3898 O O . PHE A 1 485 ? -2.766 16.483 13.237 1.00 96.12 485 PHE A O 1
ATOM 3905 N N . GLN A 1 486 ? -2.213 17.881 11.570 1.00 94.44 486 GLN A N 1
ATOM 3906 C CA . GLN A 1 486 ? -2.124 19.079 12.392 1.00 94.44 486 GLN A CA 1
ATOM 3907 C C . GLN A 1 486 ? -3.328 19.976 12.104 1.00 94.44 486 GLN A C 1
ATOM 3909 O O . GLN A 1 486 ? -3.488 20.471 10.989 1.00 94.44 486 GLN A O 1
ATOM 3914 N N . MET A 1 487 ? -4.174 20.154 13.115 1.00 92.69 487 MET A N 1
ATOM 3915 C CA . MET A 1 487 ? -5.414 20.928 13.058 1.00 92.69 487 MET A CA 1
ATOM 3916 C C . MET A 1 487 ? -5.214 22.275 13.744 1.00 92.69 487 MET A C 1
ATOM 3918 O O . MET A 1 487 ? -4.817 22.320 14.912 1.00 92.69 487 MET A O 1
ATOM 3922 N N . ILE A 1 488 ? -5.483 23.361 13.020 1.00 89.75 488 ILE A N 1
ATOM 3923 C CA . ILE A 1 488 ? -5.181 24.733 13.430 1.00 89.75 488 ILE A CA 1
ATOM 3924 C C . ILE A 1 488 ? -6.429 25.602 13.237 1.00 89.75 488 ILE A C 1
ATOM 3926 O O . ILE A 1 488 ? -6.999 25.642 12.144 1.00 89.75 488 ILE A O 1
ATOM 3930 N N . GLY A 1 489 ? -6.829 26.300 14.304 1.00 85.62 489 GLY A N 1
ATOM 3931 C CA . GLY A 1 489 ? -8.034 27.131 14.348 1.00 85.62 489 GLY A CA 1
ATOM 3932 C C . GLY A 1 489 ? -9.339 26.349 14.150 1.00 85.62 489 GLY A C 1
ATOM 3933 O O . GLY A 1 489 ? -9.346 25.206 13.705 1.00 85.62 489 GLY A O 1
ATOM 3934 N N . LEU A 1 490 ? -10.475 26.981 14.437 1.00 83.81 490 LEU A N 1
ATOM 3935 C CA . LEU A 1 490 ? -11.807 26.436 14.147 1.00 83.81 490 LEU A CA 1
ATOM 3936 C C . LEU A 1 490 ? -12.470 27.275 13.055 1.00 83.81 490 LEU A C 1
ATOM 3938 O O . LEU A 1 490 ? -12.449 28.502 13.116 1.00 83.81 490 LEU A O 1
ATOM 3942 N N . TYR A 1 491 ? -13.093 26.619 12.073 1.00 80.62 491 TYR A N 1
ATOM 3943 C CA . TYR A 1 491 ? -13.590 27.257 10.846 1.00 80.62 491 TYR A CA 1
ATOM 3944 C C . TYR A 1 491 ? -14.527 28.463 11.088 1.00 80.62 491 TYR A C 1
ATOM 3946 O O . TYR A 1 491 ? -14.489 29.446 10.344 1.00 80.62 491 TYR A O 1
ATOM 3954 N N . TYR A 1 492 ? -15.342 28.396 12.147 1.00 76.12 492 TYR A N 1
ATOM 3955 C CA . TYR A 1 492 ? -16.366 29.387 12.503 1.00 76.12 492 TYR A CA 1
ATOM 3956 C C . TYR A 1 492 ? -15.959 30.378 13.607 1.00 76.12 492 TYR A C 1
ATOM 3958 O O . TYR A 1 492 ? -16.776 31.204 14.005 1.00 76.12 492 TYR A O 1
ATOM 3966 N N . TRP A 1 493 ? -14.727 30.313 14.119 1.00 70.75 493 TRP A N 1
ATOM 3967 C CA . TRP A 1 493 ? -14.326 31.067 15.315 1.00 70.75 493 TRP A CA 1
ATOM 3968 C C . TRP A 1 493 ? -14.052 32.559 15.059 1.00 70.75 493 TRP A C 1
ATOM 3970 O O . TRP A 1 493 ? -14.367 33.387 15.908 1.00 70.75 493 TRP A O 1
ATOM 3980 N N . GLU A 1 494 ? -13.504 32.919 13.892 1.00 60.00 494 GLU A N 1
ATOM 3981 C CA . GLU A 1 494 ? -13.093 34.301 13.566 1.00 60.00 494 GLU A CA 1
ATOM 3982 C C . GLU A 1 494 ? -14.165 35.135 12.831 1.00 60.00 494 GLU A C 1
ATOM 3984 O O . GLU A 1 494 ? -14.074 36.359 12.797 1.00 60.00 494 GLU A O 1
ATOM 3989 N N . ASP A 1 495 ? -15.210 34.511 12.270 1.00 53.88 495 ASP A N 1
ATOM 3990 C CA . ASP A 1 495 ? -16.258 35.216 11.500 1.00 53.88 495 ASP A CA 1
ATOM 3991 C C . ASP A 1 495 ? -17.314 35.912 12.384 1.00 53.88 495 ASP A C 1
ATOM 3993 O O . ASP A 1 495 ? -18.200 36.610 11.881 1.00 53.88 495 ASP A O 1
ATOM 3997 N N . SER A 1 496 ? -17.262 35.745 13.708 1.00 50.38 496 SER A N 1
ATOM 3998 C CA . SER A 1 496 ? -18.305 36.212 14.625 1.00 50.38 496 SER A CA 1
ATOM 3999 C C . SER A 1 496 ? -18.136 37.686 15.029 1.00 50.38 496 SER A C 1
ATOM 4001 O O . SER A 1 496 ? -18.140 38.030 16.209 1.00 50.38 496 SER A O 1
ATOM 4003 N N . ASN A 1 497 ? -18.068 38.599 14.058 1.00 46.41 497 ASN A N 1
ATOM 4004 C CA . ASN A 1 497 ? -18.042 40.050 14.316 1.00 46.41 497 ASN A CA 1
ATOM 4005 C C . ASN A 1 497 ? -19.331 40.598 14.978 1.00 46.41 497 ASN A C 1
ATOM 4007 O O . ASN A 1 497 ? -19.400 41.783 15.295 1.00 46.41 497 ASN A O 1
ATOM 4011 N N . ALA A 1 498 ? -20.349 39.755 15.201 1.00 48.28 498 ALA A N 1
ATOM 4012 C CA . ALA A 1 498 ? -21.618 40.128 15.828 1.00 48.28 498 ALA A CA 1
ATOM 4013 C C . ALA A 1 498 ? -21.854 39.522 17.232 1.00 48.28 498 ALA A C 1
ATOM 4015 O O . ALA A 1 498 ? -22.683 40.056 17.964 1.00 48.28 498 ALA A O 1
ATOM 4016 N N . TYR A 1 499 ? -21.155 38.446 17.633 1.00 55.28 499 TYR A N 1
ATOM 4017 C CA . TYR A 1 499 ? -21.410 37.727 18.897 1.00 55.28 499 TYR A CA 1
ATOM 4018 C C . TYR A 1 499 ? -20.161 36.989 19.398 1.00 55.28 499 TYR A C 1
ATOM 4020 O O . TYR A 1 499 ? -19.418 36.438 18.597 1.00 55.28 499 TYR A O 1
ATOM 4028 N N . THR A 1 500 ? -19.946 36.924 20.715 1.00 59.72 500 THR A N 1
ATOM 4029 C CA . THR A 1 500 ? -18.835 36.170 21.326 1.00 59.72 500 THR A CA 1
ATOM 4030 C C . THR A 1 500 ? -19.161 34.666 21.389 1.00 59.72 500 THR A C 1
ATOM 4032 O O . THR A 1 500 ? -20.127 34.312 22.073 1.00 59.72 500 THR A O 1
ATOM 4035 N N . PRO A 1 501 ? -18.394 33.775 20.726 1.00 68.06 501 PRO A N 1
ATOM 4036 C CA . PRO A 1 501 ? -18.588 32.323 20.795 1.00 68.06 501 PRO A CA 1
ATOM 4037 C C . PRO A 1 501 ? -18.400 31.791 22.222 1.00 68.06 501 PRO A C 1
ATOM 4039 O O . PRO A 1 501 ? -17.559 32.297 22.969 1.00 68.06 501 PRO A O 1
ATOM 4042 N N . ASN A 1 502 ? -19.144 30.751 22.616 1.00 73.75 502 ASN A N 1
ATOM 4043 C CA . ASN A 1 502 ? -18.921 30.110 23.912 1.00 73.75 502 ASN A CA 1
ATOM 4044 C C . ASN A 1 502 ? -17.606 29.309 23.876 1.00 73.75 502 ASN A C 1
ATOM 4046 O O . ASN A 1 502 ? -17.426 28.423 23.041 1.00 73.75 502 ASN A O 1
ATOM 4050 N N . SER A 1 503 ? -16.688 29.601 24.800 1.00 77.38 503 SER A N 1
ATOM 4051 C CA . SER A 1 503 ? -15.351 28.994 24.848 1.00 77.38 503 SER A CA 1
ATOM 4052 C C . SER A 1 503 ? -15.349 27.481 25.069 1.00 77.38 503 SER A C 1
ATOM 4054 O O . SER A 1 503 ? -14.363 26.825 24.745 1.00 77.38 503 SER A O 1
ATOM 4056 N N . TRP A 1 504 ? -16.445 26.898 25.553 1.00 82.69 504 TRP A N 1
ATOM 4057 C CA . TRP A 1 504 ? -16.593 25.448 25.708 1.00 82.69 504 TRP A CA 1
ATOM 4058 C C . TRP A 1 504 ? -16.899 24.692 24.400 1.00 82.69 504 TRP A C 1
ATOM 4060 O O . TRP A 1 504 ? -16.886 23.461 24.406 1.00 82.69 504 TRP A O 1
ATOM 4070 N N . HIS A 1 505 ? -17.121 25.398 23.282 1.00 83.19 505 HIS A N 1
ATOM 4071 C CA . HIS A 1 505 ? -17.119 24.834 21.919 1.00 83.19 505 HIS A CA 1
ATOM 4072 C C . HIS A 1 505 ? -15.724 24.845 21.269 1.00 83.19 505 HIS A C 1
ATOM 4074 O O . HIS A 1 505 ? -15.569 24.417 20.129 1.00 83.19 505 HIS A O 1
ATOM 4080 N N . ASN A 1 506 ? -14.699 25.336 21.976 1.00 85.19 506 ASN A N 1
ATOM 4081 C CA . ASN A 1 506 ? -13.340 25.459 21.452 1.00 85.19 506 ASN A CA 1
ATOM 4082 C C . ASN A 1 506 ? -12.551 24.145 21.600 1.00 85.19 506 ASN A C 1
ATOM 4084 O O . ASN A 1 506 ? -11.626 24.055 22.407 1.00 85.19 506 ASN A O 1
ATOM 4088 N N . TYR A 1 507 ? -12.945 23.102 20.873 1.00 89.12 507 TYR A N 1
ATOM 4089 C CA . TYR A 1 507 ? -12.294 21.788 20.875 1.00 89.12 507 TYR A CA 1
ATOM 4090 C C . TYR A 1 507 ? -12.417 21.120 19.496 1.00 89.12 507 TYR A C 1
ATOM 4092 O O . TYR A 1 507 ? -13.267 21.497 18.690 1.00 89.12 507 TYR A O 1
ATOM 4100 N N . TYR A 1 508 ? -11.597 20.098 19.238 1.00 91.88 508 TYR A N 1
ATOM 4101 C CA . TYR A 1 508 ? -11.752 19.216 18.082 1.00 91.88 508 TYR A CA 1
ATOM 4102 C C . TYR A 1 508 ? -12.413 17.905 18.501 1.00 91.88 508 TYR A C 1
ATOM 4104 O O . TYR A 1 508 ? -12.008 17.271 19.471 1.00 91.88 508 TYR A O 1
ATOM 4112 N N . GLY A 1 509 ? -13.429 17.491 17.758 1.00 92.38 509 GLY A N 1
ATOM 4113 C CA . GLY A 1 509 ? -14.072 16.196 17.865 1.00 92.38 509 GLY A CA 1
ATOM 4114 C C . GLY A 1 509 ? -13.923 15.447 16.553 1.00 92.38 509 GLY A C 1
ATOM 4115 O O . GLY A 1 509 ? -14.268 15.992 15.506 1.00 92.38 509 GLY A O 1
ATOM 4116 N N . ILE A 1 510 ? -13.433 14.213 16.597 1.00 94.44 510 ILE A N 1
ATOM 4117 C CA . ILE A 1 510 ? -13.218 13.368 15.417 1.00 94.44 510 ILE A CA 1
ATOM 4118 C C . ILE A 1 510 ? -13.943 12.052 15.647 1.00 94.44 510 ILE A C 1
ATOM 4120 O O . ILE A 1 510 ? -13.659 11.367 16.625 1.00 94.44 510 ILE A O 1
ATOM 4124 N N . SER A 1 511 ? -14.866 11.717 14.750 1.00 91.00 511 SER A N 1
ATOM 4125 C CA . SER A 1 511 ? -15.532 10.418 14.745 1.00 91.00 511 SER A CA 1
ATOM 4126 C C . SER A 1 511 ? -14.587 9.329 14.266 1.00 91.00 511 SER A C 1
ATOM 4128 O O . SER A 1 511 ? -14.396 8.358 14.974 1.00 91.00 511 SER A O 1
ATOM 4130 N N . GLU A 1 512 ? -13.946 9.515 13.110 1.00 92.75 512 GLU A N 1
ATOM 4131 C CA . GLU A 1 512 ? -13.049 8.506 12.535 1.00 92.75 512 GLU A CA 1
ATOM 4132 C C . GLU A 1 512 ? -12.057 9.153 11.550 1.00 92.75 512 GLU A C 1
ATOM 4134 O O . GLU A 1 512 ? -12.385 10.112 10.838 1.00 92.75 512 GLU A O 1
ATOM 4139 N N . ILE A 1 513 ? -10.837 8.613 11.491 1.00 93.50 513 ILE A N 1
ATOM 4140 C CA . ILE A 1 513 ? -9.852 8.848 10.433 1.00 93.50 513 ILE A CA 1
ATOM 4141 C C . ILE A 1 513 ? -9.667 7.543 9.664 1.00 93.50 513 ILE A C 1
ATOM 4143 O O . ILE A 1 513 ? -8.906 6.657 10.053 1.00 93.50 513 ILE A O 1
ATOM 4147 N N . THR A 1 514 ? -10.325 7.454 8.513 1.00 90.69 514 THR A N 1
ATOM 4148 C CA . THR A 1 514 ? -10.205 6.307 7.615 1.00 90.69 514 THR A CA 1
ATOM 4149 C C . THR A 1 514 ? -9.038 6.521 6.657 1.00 90.69 514 THR A C 1
ATOM 4151 O O . THR A 1 514 ? -9.043 7.464 5.864 1.00 90.69 514 THR A O 1
ATOM 4154 N N . ILE A 1 515 ? -8.048 5.627 6.680 1.00 92.88 515 ILE A N 1
ATOM 4155 C CA . ILE A 1 515 ? -6.905 5.658 5.756 1.00 92.88 515 ILE A CA 1
ATOM 4156 C C . ILE A 1 515 ? -6.982 4.427 4.868 1.00 92.88 515 ILE A C 1
ATOM 4158 O O . ILE A 1 515 ? -6.634 3.326 5.285 1.00 92.88 515 ILE A O 1
ATOM 4162 N N . SER A 1 516 ? -7.439 4.615 3.633 1.00 89.38 516 SER A N 1
ATOM 4163 C CA . SER A 1 516 ? -7.513 3.539 2.648 1.00 89.38 516 SER A CA 1
ATOM 4164 C C . SER A 1 516 ? -6.151 3.334 2.001 1.00 89.38 516 SER A C 1
ATOM 4166 O O . SER A 1 516 ? -5.640 4.210 1.292 1.00 89.38 516 SER A O 1
ATOM 4168 N N . GLY A 1 517 ? -5.567 2.165 2.232 1.00 91.12 517 GLY A N 1
ATOM 4169 C CA . GLY A 1 517 ? -4.263 1.800 1.703 1.00 91.12 517 GLY A CA 1
ATOM 4170 C C . GLY A 1 517 ? -4.064 0.295 1.600 1.00 91.12 517 GLY A C 1
ATOM 4171 O O . GLY A 1 517 ? -4.949 -0.489 1.928 1.00 91.12 517 GLY A O 1
ATOM 4172 N N . ARG A 1 518 ? -2.885 -0.113 1.136 1.00 90.44 518 ARG A N 1
ATOM 4173 C CA . ARG A 1 518 ? -2.474 -1.521 1.057 1.00 90.44 518 ARG A CA 1
ATOM 4174 C C . ARG A 1 518 ? -1.014 -1.697 1.446 1.00 90.44 518 ARG A C 1
ATOM 4176 O O . ARG A 1 518 ? -0.222 -0.755 1.369 1.00 90.44 518 ARG A O 1
ATOM 4183 N N . CYS A 1 519 ? -0.654 -2.913 1.841 1.00 91.31 519 CYS A N 1
ATOM 4184 C CA . CYS A 1 519 ? 0.739 -3.294 2.049 1.00 91.31 519 CYS A CA 1
ATOM 4185 C C . CYS A 1 519 ? 1.540 -3.114 0.745 1.00 91.31 519 CYS A C 1
ATOM 4187 O O . CYS A 1 519 ? 1.068 -3.438 -0.346 1.00 91.31 519 CYS A O 1
ATOM 4189 N N . HIS A 1 520 ? 2.757 -2.591 0.849 1.00 91.69 520 HIS A N 1
ATOM 4190 C CA . HIS A 1 520 ? 3.664 -2.410 -0.275 1.00 91.69 520 HIS A CA 1
ATOM 4191 C C . HIS A 1 520 ? 4.453 -3.700 -0.537 1.00 91.69 520 HIS A C 1
ATOM 4193 O O . HIS A 1 520 ? 5.553 -3.878 -0.028 1.00 91.69 520 HIS A O 1
ATOM 4199 N N . CYS A 1 521 ? 3.884 -4.583 -1.359 1.00 91.19 521 CYS A N 1
ATOM 4200 C CA . CYS A 1 521 ? 4.491 -5.870 -1.723 1.00 91.19 521 CYS A CA 1
ATOM 4201 C C . CYS A 1 521 ? 5.101 -5.896 -3.134 1.00 91.19 521 CYS A C 1
ATOM 4203 O O . CYS A 1 521 ? 5.237 -6.963 -3.723 1.00 91.19 521 CYS A O 1
ATOM 4205 N N . ASN A 1 522 ? 5.394 -4.724 -3.713 1.00 89.50 522 ASN A N 1
ATOM 4206 C CA . ASN A 1 522 ? 5.994 -4.571 -5.049 1.00 89.50 522 ASN A CA 1
ATOM 4207 C C . ASN A 1 522 ? 5.272 -5.308 -6.200 1.00 89.50 522 ASN A C 1
ATOM 4209 O O . ASN A 1 522 ? 5.892 -5.585 -7.221 1.00 89.50 522 ASN A O 1
ATOM 4213 N N . GLY A 1 523 ? 3.978 -5.617 -6.058 1.00 87.50 523 GLY A N 1
ATOM 4214 C CA . GLY A 1 523 ? 3.224 -6.373 -7.067 1.00 87.50 523 GLY A CA 1
ATOM 4215 C C . GLY A 1 523 ? 3.517 -7.877 -7.073 1.00 87.50 523 GLY A C 1
ATOM 4216 O O . GLY A 1 523 ? 3.296 -8.526 -8.086 1.00 87.50 523 GLY A O 1
ATOM 4217 N N . HIS A 1 524 ? 4.029 -8.428 -5.967 1.00 90.50 524 HIS A N 1
ATOM 4218 C CA . HIS A 1 524 ? 4.451 -9.830 -5.857 1.00 90.50 524 HIS A CA 1
ATOM 4219 C C . HIS A 1 524 ? 3.759 -10.595 -4.715 1.00 90.50 524 HIS A C 1
ATOM 4221 O O . HIS A 1 524 ? 4.197 -11.688 -4.351 1.00 90.50 524 HIS A O 1
ATOM 4227 N N . ALA A 1 525 ? 2.704 -10.034 -4.112 1.00 89.31 525 ALA A N 1
ATOM 4228 C CA . ALA A 1 525 ? 1.912 -10.709 -3.080 1.00 89.31 525 ALA A CA 1
ATOM 4229 C C . ALA A 1 525 ? 0.478 -10.167 -3.010 1.00 89.31 525 ALA A C 1
ATOM 4231 O O . ALA A 1 525 ? 0.267 -8.960 -2.930 1.00 89.31 525 ALA A O 1
ATOM 4232 N N . GLU A 1 526 ? -0.504 -11.064 -2.932 1.00 85.44 526 GLU A N 1
ATOM 4233 C CA . GLU A 1 526 ? -1.920 -10.712 -2.742 1.00 85.44 526 GLU A CA 1
ATOM 4234 C C . GLU A 1 526 ? -2.275 -10.470 -1.262 1.00 85.44 526 GLU A C 1
ATOM 4236 O O . GLU A 1 526 ? -3.221 -9.755 -0.938 1.00 85.44 526 GLU A O 1
ATOM 4241 N N . VAL A 1 527 ? -1.513 -11.050 -0.331 1.00 86.69 527 VAL A N 1
ATOM 4242 C CA . VAL A 1 527 ? -1.796 -10.979 1.109 1.00 86.69 527 VAL A CA 1
ATOM 4243 C C . VAL A 1 527 ? -0.527 -10.619 1.875 1.00 86.69 527 VAL A C 1
ATOM 4245 O O . VAL A 1 527 ? 0.572 -11.080 1.564 1.00 86.69 527 VAL A O 1
ATOM 4248 N N . CYS A 1 528 ? -0.683 -9.795 2.907 1.00 89.69 528 CYS A N 1
ATOM 4249 C CA . CYS A 1 528 ? 0.354 -9.500 3.887 1.00 89.69 528 CYS A CA 1
ATOM 4250 C C . CYS A 1 528 ? -0.106 -9.942 5.277 1.00 89.69 528 CYS A C 1
ATOM 4252 O O . CYS A 1 528 ? -1.244 -9.697 5.675 1.00 89.69 528 CYS A O 1
ATOM 4254 N N . ASP A 1 529 ? 0.796 -10.569 6.023 1.00 87.75 529 ASP A N 1
ATOM 4255 C CA . ASP A 1 529 ? 0.609 -10.887 7.430 1.00 87.75 529 ASP A CA 1
ATOM 4256 C C . ASP A 1 529 ? 0.903 -9.645 8.282 1.00 87.75 529 ASP A C 1
ATOM 4258 O O . ASP A 1 529 ? 2.047 -9.194 8.377 1.00 87.75 529 ASP A O 1
ATOM 4262 N N . ARG A 1 530 ? -0.154 -9.088 8.884 1.00 82.06 530 ARG A N 1
ATOM 4263 C CA . ARG A 1 530 ? -0.108 -7.912 9.769 1.00 82.06 530 ARG A CA 1
ATOM 4264 C C . ARG A 1 530 ? -0.031 -8.275 11.254 1.00 82.06 530 ARG A C 1
ATOM 4266 O O . ARG A 1 530 ? -0.063 -7.380 12.090 1.00 82.06 530 ARG A O 1
ATOM 4273 N N . SER A 1 531 ? 0.028 -9.564 11.597 1.00 76.31 531 SER A N 1
ATOM 4274 C CA . SER A 1 531 ? 0.208 -9.997 12.991 1.00 76.31 531 SER A CA 1
ATOM 4275 C C . SER A 1 531 ? 1.643 -9.783 13.486 1.00 76.31 531 SER A C 1
ATOM 4277 O O . SER A 1 531 ? 1.891 -9.727 14.690 1.00 76.31 531 SER A O 1
ATOM 4279 N N . VAL A 1 532 ? 2.586 -9.630 12.553 1.00 78.50 532 VAL A N 1
ATOM 4280 C CA . VAL A 1 532 ? 4.005 -9.379 12.806 1.00 78.50 532 VAL A CA 1
ATOM 4281 C C . VAL A 1 532 ? 4.312 -7.903 12.548 1.00 78.50 532 VAL A C 1
ATOM 4283 O O . VAL A 1 532 ? 3.772 -7.313 11.617 1.00 78.50 532 VAL A O 1
ATOM 4286 N N . THR A 1 533 ? 5.193 -7.302 13.354 1.00 77.31 533 THR A N 1
ATOM 4287 C CA . THR A 1 533 ? 5.610 -5.900 13.199 1.00 77.31 533 THR A CA 1
ATOM 4288 C C . THR A 1 533 ? 7.123 -5.795 12.921 1.00 77.31 533 THR A C 1
ATOM 4290 O O . THR A 1 533 ? 7.913 -6.142 13.806 1.00 77.31 533 THR A O 1
ATOM 4293 N N . PRO A 1 534 ? 7.564 -5.289 11.750 1.00 82.44 534 PRO A N 1
ATOM 4294 C CA . PRO A 1 534 ? 6.724 -4.805 10.661 1.00 82.44 534 PRO A CA 1
ATOM 4295 C C . PRO A 1 534 ? 5.990 -5.934 9.925 1.00 82.44 534 PRO A C 1
ATOM 4297 O O . PRO A 1 534 ? 6.439 -7.082 9.983 1.00 82.44 534 PRO A O 1
ATOM 4300 N N . TYR A 1 535 ? 4.891 -5.606 9.236 1.00 88.06 535 TYR A N 1
ATOM 4301 C CA . TYR A 1 535 ? 4.128 -6.599 8.471 1.00 88.06 535 TYR A CA 1
ATOM 4302 C C . TYR A 1 535 ? 5.022 -7.323 7.452 1.00 88.06 535 TYR A C 1
ATOM 4304 O O . TYR A 1 535 ? 6.021 -6.780 6.967 1.00 88.06 535 TYR A O 1
ATOM 4312 N N . ARG A 1 536 ? 4.639 -8.549 7.090 1.00 90.00 536 ARG A N 1
ATOM 4313 C CA . ARG A 1 536 ? 5.359 -9.361 6.103 1.00 90.00 536 ARG A CA 1
ATOM 4314 C C . ARG A 1 536 ? 4.453 -9.719 4.932 1.00 90.00 536 ARG A C 1
ATOM 4316 O O . ARG A 1 536 ? 3.425 -10.364 5.110 1.00 90.00 536 ARG A O 1
ATOM 4323 N N . CYS A 1 537 ? 4.843 -9.342 3.722 1.00 92.00 537 CYS A N 1
ATOM 4324 C CA . CYS A 1 537 ? 4.201 -9.807 2.499 1.00 92.00 537 CYS A CA 1
ATOM 4325 C C . CYS A 1 537 ? 4.404 -11.316 2.330 1.00 92.00 537 CYS A C 1
ATOM 4327 O O . CYS A 1 537 ? 5.518 -11.831 2.459 1.00 92.00 537 CYS A O 1
ATOM 4329 N N . LEU A 1 538 ? 3.324 -12.030 2.021 1.00 91.69 538 LEU A N 1
ATOM 4330 C CA . LEU A 1 538 ? 3.377 -13.444 1.673 1.00 91.69 538 LEU A CA 1
ATOM 4331 C C . LEU A 1 538 ? 3.695 -13.552 0.178 1.00 91.69 538 LEU A C 1
ATOM 4333 O O . LEU A 1 538 ? 2.791 -13.679 -0.644 1.00 91.69 538 LEU A O 1
ATOM 4337 N N . CYS A 1 539 ? 4.982 -13.422 -0.165 1.00 90.38 539 CYS A N 1
ATOM 4338 C CA . CYS A 1 539 ? 5.435 -13.406 -1.557 1.00 90.38 539 CYS A CA 1
ATOM 4339 C C . CYS A 1 539 ? 4.954 -14.642 -2.318 1.00 90.38 539 CYS A C 1
ATOM 4341 O O . CYS A 1 539 ? 5.103 -15.773 -1.843 1.00 90.38 539 CYS A O 1
ATOM 4343 N N . ASN A 1 540 ? 4.396 -14.420 -3.508 1.00 86.50 540 ASN A N 1
ATOM 4344 C CA . ASN A 1 540 ? 3.924 -15.493 -4.365 1.00 86.50 540 ASN A CA 1
ATOM 4345 C C . ASN A 1 540 ? 5.104 -16.407 -4.740 1.00 86.50 540 ASN A C 1
ATOM 4347 O O . ASN A 1 540 ? 6.182 -15.950 -5.113 1.00 86.50 540 ASN A O 1
ATOM 4351 N N . MET A 1 541 ? 4.913 -17.725 -4.683 1.00 79.38 541 MET A N 1
ATOM 4352 C CA . MET A 1 541 ? 5.962 -18.661 -5.099 1.00 79.38 541 MET A CA 1
ATOM 4353 C C . MET A 1 541 ? 6.369 -18.467 -6.568 1.00 79.38 541 MET A C 1
ATOM 4355 O O . MET A 1 541 ? 7.528 -18.705 -6.911 1.00 79.38 541 MET A O 1
ATOM 4359 N N . ASN A 1 542 ? 5.444 -17.998 -7.410 1.00 77.69 542 ASN A N 1
ATOM 4360 C CA . ASN A 1 542 ? 5.654 -17.815 -8.847 1.00 77.69 542 ASN A CA 1
ATOM 4361 C C . ASN A 1 542 ? 6.363 -16.501 -9.203 1.00 77.69 542 ASN A C 1
ATOM 4363 O O . ASN A 1 542 ? 6.888 -16.387 -10.309 1.00 77.69 542 ASN A O 1
ATOM 4367 N N . SER A 1 543 ? 6.406 -15.523 -8.290 1.00 83.50 543 SER A N 1
ATOM 4368 C CA . SER A 1 543 ? 7.164 -14.285 -8.510 1.00 83.50 543 SER A CA 1
ATOM 4369 C C . SER A 1 543 ? 8.665 -14.474 -8.304 1.00 83.50 543 SER A C 1
ATOM 4371 O O . SER A 1 543 ? 9.465 -13.696 -8.822 1.00 83.50 543 SER A O 1
ATOM 4373 N N . HIS A 1 544 ? 9.055 -15.528 -7.574 1.00 88.50 544 HIS A N 1
ATOM 4374 C CA . HIS A 1 544 ? 10.440 -15.838 -7.216 1.00 88.50 544 HIS A CA 1
ATOM 4375 C C . HIS A 1 544 ? 11.160 -14.676 -6.514 1.00 88.50 544 HIS A C 1
ATOM 4377 O O . HIS A 1 544 ? 12.364 -14.470 -6.686 1.00 88.50 544 HIS A O 1
ATOM 4383 N N . THR A 1 545 ? 10.411 -13.932 -5.705 1.00 91.81 545 THR A N 1
ATOM 4384 C CA . THR A 1 545 ? 10.892 -12.820 -4.883 1.00 91.81 545 THR A CA 1
ATOM 4385 C C . THR A 1 545 ? 11.020 -13.216 -3.416 1.00 91.81 545 THR A C 1
ATOM 4387 O O . THR A 1 545 ? 10.313 -14.100 -2.937 1.00 91.81 545 THR A O 1
ATOM 4390 N N . ASP A 1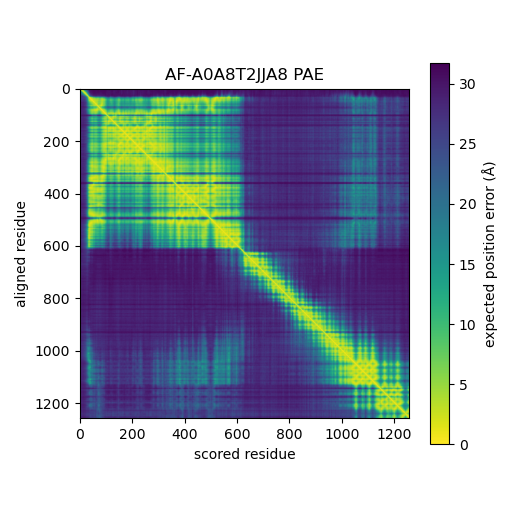 546 ? 11.888 -12.522 -2.692 1.00 90.50 546 ASP A N 1
ATOM 4391 C CA . ASP A 1 546 ? 12.109 -12.660 -1.254 1.00 90.50 546 ASP A CA 1
ATOM 4392 C C . ASP A 1 546 ? 12.232 -11.272 -0.596 1.00 90.50 546 ASP A C 1
ATOM 4394 O O . ASP A 1 546 ? 12.319 -10.251 -1.279 1.00 90.50 546 ASP A O 1
ATOM 4398 N N . GLY A 1 547 ? 12.234 -11.230 0.736 1.00 88.94 547 GLY A N 1
ATOM 4399 C CA . GLY A 1 547 ? 12.209 -10.008 1.540 1.00 88.94 547 GLY A CA 1
ATOM 4400 C C . GLY A 1 547 ? 10.835 -9.744 2.157 1.00 88.94 547 GLY A C 1
ATOM 4401 O O . GLY A 1 547 ? 9.825 -10.303 1.733 1.00 88.94 547 GLY A O 1
ATOM 4402 N N . ASN A 1 548 ? 10.782 -8.887 3.181 1.00 87.75 548 ASN A N 1
ATOM 4403 C CA . ASN A 1 548 ? 9.525 -8.585 3.884 1.00 87.75 548 ASN A CA 1
ATOM 4404 C C . ASN A 1 548 ? 8.484 -7.934 2.964 1.00 87.75 548 ASN A C 1
ATOM 4406 O O . ASN A 1 548 ? 7.293 -8.117 3.189 1.00 87.75 548 ASN A O 1
ATOM 4410 N N . ASN A 1 549 ? 8.938 -7.232 1.921 1.00 90.81 549 ASN A N 1
ATOM 4411 C CA . ASN A 1 549 ? 8.100 -6.529 0.952 1.00 90.81 549 ASN A CA 1
ATOM 4412 C C . ASN A 1 549 ? 8.197 -7.138 -0.459 1.00 90.81 549 ASN A C 1
ATOM 4414 O O . ASN A 1 549 ? 7.767 -6.504 -1.422 1.00 90.81 549 ASN A O 1
ATOM 4418 N N . CYS A 1 550 ? 8.780 -8.336 -0.604 1.00 92.94 550 CYS A N 1
ATOM 4419 C CA . CYS A 1 550 ? 9.044 -8.961 -1.907 1.00 92.94 550 CYS A CA 1
ATOM 4420 C C . CYS A 1 550 ? 9.870 -8.052 -2.840 1.00 92.94 550 CYS A C 1
ATOM 4422 O O . CYS A 1 550 ? 9.570 -7.898 -4.021 1.00 92.94 550 CYS A O 1
ATOM 4424 N N . ASP A 1 551 ? 10.872 -7.382 -2.270 1.00 91.50 551 ASP A N 1
ATOM 4425 C CA . ASP A 1 551 ? 11.635 -6.275 -2.857 1.00 91.50 551 ASP A CA 1
ATOM 4426 C C . ASP A 1 551 ? 12.941 -6.705 -3.542 1.00 91.50 551 ASP A C 1
ATOM 4428 O O . ASP A 1 551 ? 13.694 -5.871 -4.044 1.00 91.50 551 ASP A O 1
ATOM 4432 N N . ARG A 1 552 ? 13.226 -8.009 -3.573 1.00 93.25 552 ARG A N 1
ATOM 4433 C CA . ARG A 1 552 ? 14.384 -8.580 -4.266 1.00 93.25 552 ARG A CA 1
ATOM 4434 C C . ARG A 1 552 ? 14.067 -9.954 -4.830 1.00 93.25 552 ARG A C 1
ATOM 4436 O O . ARG A 1 552 ? 13.184 -10.653 -4.339 1.00 93.25 552 ARG A O 1
ATOM 4443 N N . CYS A 1 553 ? 14.824 -10.367 -5.836 1.00 93.31 553 CYS A N 1
ATOM 4444 C CA . CYS A 1 553 ? 14.733 -11.717 -6.371 1.00 93.31 553 CYS A CA 1
ATOM 4445 C C . CYS A 1 553 ? 15.383 -12.740 -5.436 1.00 93.31 553 CYS A C 1
ATOM 4447 O O . CYS A 1 553 ? 16.330 -12.438 -4.705 1.00 93.31 553 CYS A O 1
ATOM 4449 N N . LEU A 1 554 ? 14.898 -13.980 -5.495 1.00 92.31 554 LEU A N 1
ATOM 4450 C CA . LEU A 1 554 ? 15.590 -15.117 -4.901 1.00 92.31 554 LEU A CA 1
ATOM 4451 C C . LEU A 1 554 ? 17.011 -15.238 -5.488 1.00 92.31 554 LEU A C 1
ATOM 4453 O O . LEU A 1 554 ? 17.212 -14.902 -6.655 1.00 92.31 554 LEU A O 1
ATOM 4457 N N . PRO A 1 555 ? 17.993 -15.775 -4.739 1.00 90.25 555 PRO A N 1
ATOM 4458 C CA . PRO A 1 555 ? 19.403 -15.719 -5.136 1.00 90.25 555 PRO A CA 1
ATOM 4459 C C . PRO A 1 555 ? 19.743 -16.283 -6.527 1.00 90.25 555 PRO A C 1
ATOM 4461 O O . PRO A 1 555 ? 20.682 -15.806 -7.149 1.00 90.25 555 PRO A O 1
ATOM 4464 N N . LEU A 1 556 ? 18.996 -17.271 -7.036 1.00 86.81 556 LEU A N 1
ATOM 4465 C CA . LEU A 1 556 ? 19.207 -17.867 -8.368 1.00 86.81 556 LEU A CA 1
ATOM 4466 C C . LEU A 1 556 ? 18.314 -17.254 -9.467 1.00 86.81 556 LEU A C 1
ATOM 4468 O O . LEU A 1 556 ? 18.267 -17.764 -10.583 1.00 86.81 556 LEU A O 1
ATOM 4472 N N . PHE A 1 557 ? 17.564 -16.198 -9.159 1.00 89.88 557 PHE A N 1
ATOM 4473 C CA . PHE A 1 557 ? 16.551 -15.608 -10.037 1.00 89.88 557 PHE A CA 1
ATOM 4474 C C . PHE A 1 557 ? 16.889 -14.175 -10.474 1.00 89.88 557 PHE A C 1
ATOM 4476 O O . PHE A 1 557 ? 15.997 -13.364 -10.711 1.00 89.88 557 PHE A O 1
ATOM 4483 N N . ASN A 1 558 ? 18.183 -13.884 -10.621 1.00 90.69 558 ASN A N 1
ATOM 4484 C CA . ASN A 1 558 ? 18.711 -12.592 -11.065 1.00 90.69 558 ASN A CA 1
ATOM 4485 C C . ASN A 1 558 ? 19.175 -12.612 -12.536 1.00 90.69 558 ASN A C 1
ATOM 4487 O O . ASN A 1 558 ? 20.187 -12.007 -12.874 1.00 90.69 558 ASN A O 1
ATOM 4491 N N . ASP A 1 559 ? 18.469 -13.313 -13.430 1.00 86.81 559 ASP A N 1
ATOM 4492 C CA . ASP A 1 559 ? 18.773 -13.269 -14.875 1.00 86.81 559 ASP A CA 1
ATOM 4493 C C . ASP A 1 559 ? 18.360 -11.933 -15.512 1.00 86.81 559 ASP A C 1
ATOM 4495 O O . ASP A 1 559 ? 18.873 -11.519 -16.550 1.00 86.81 559 ASP A O 1
ATOM 4499 N N . LYS A 1 560 ? 17.447 -11.222 -14.848 1.00 89.38 560 LYS A N 1
ATOM 4500 C CA . LYS A 1 560 ? 17.031 -9.854 -15.148 1.00 89.38 560 LYS A CA 1
ATOM 4501 C C . LYS A 1 560 ? 17.088 -9.012 -13.884 1.00 89.38 560 LYS A C 1
ATOM 4503 O O . LYS A 1 560 ? 16.953 -9.538 -12.780 1.00 89.38 560 LYS A O 1
ATOM 4508 N N . ALA A 1 561 ? 17.234 -7.700 -14.054 1.00 88.56 561 ALA A N 1
ATOM 4509 C CA . ALA A 1 561 ? 17.068 -6.759 -12.953 1.00 88.56 561 ALA A CA 1
ATOM 4510 C C . ALA A 1 561 ? 15.673 -6.905 -12.322 1.00 88.56 561 ALA A C 1
ATOM 4512 O O . ALA A 1 561 ? 14.680 -7.079 -13.031 1.00 88.56 561 ALA A O 1
ATOM 4513 N N . PHE A 1 562 ? 15.601 -6.790 -10.995 1.00 91.50 562 PHE A N 1
ATOM 4514 C CA . PHE A 1 562 ? 14.332 -6.761 -10.272 1.00 91.50 562 PHE A CA 1
ATOM 4515 C C . PHE A 1 562 ? 13.439 -5.622 -10.786 1.00 91.50 562 PHE A C 1
ATOM 4517 O O . PHE A 1 562 ? 13.893 -4.485 -10.947 1.00 91.50 562 PHE A O 1
ATOM 4524 N N . ARG A 1 563 ? 12.160 -5.927 -11.011 1.00 87.88 563 ARG A N 1
ATOM 4525 C CA . ARG A 1 563 ? 11.122 -4.964 -11.386 1.00 87.88 563 ARG A CA 1
ATOM 4526 C C . ARG A 1 563 ? 9.863 -5.235 -10.564 1.00 87.88 563 ARG A C 1
ATOM 4528 O O . ARG A 1 563 ? 9.560 -6.380 -10.232 1.00 87.88 563 ARG A O 1
ATOM 4535 N N . GLN A 1 564 ? 9.150 -4.169 -10.212 1.00 87.81 564 GLN A N 1
ATOM 4536 C CA . GLN A 1 564 ? 7.857 -4.288 -9.538 1.00 87.81 564 GLN A CA 1
ATOM 4537 C C . GLN A 1 564 ? 6.820 -4.810 -10.535 1.00 87.81 564 GLN A C 1
ATOM 4539 O O . GLN A 1 564 ? 6.886 -4.469 -11.717 1.00 87.81 564 GLN A O 1
ATOM 4544 N N . GLY A 1 565 ? 5.873 -5.618 -10.070 1.00 81.75 565 GLY A N 1
ATOM 4545 C CA . GLY A 1 565 ? 4.696 -5.955 -10.862 1.00 81.75 565 GLY A CA 1
ATOM 4546 C C . GLY A 1 565 ? 3.851 -4.708 -11.137 1.00 81.75 565 GLY A C 1
ATOM 4547 O O . GLY A 1 565 ? 3.851 -3.763 -10.347 1.00 81.75 565 GLY A O 1
ATOM 4548 N N . ASP A 1 566 ? 3.132 -4.703 -12.253 1.00 74.81 566 ASP A N 1
ATOM 4549 C CA . ASP A 1 566 ? 2.194 -3.658 -12.670 1.00 74.81 566 ASP A CA 1
ATOM 4550 C C . ASP A 1 566 ? 0.853 -4.272 -13.132 1.00 74.81 566 ASP A C 1
ATOM 4552 O O . ASP A 1 566 ? 0.630 -5.477 -13.004 1.00 74.81 566 ASP A O 1
ATOM 4556 N N . GLN A 1 567 ? -0.075 -3.448 -13.633 1.00 62.88 567 GLN A N 1
ATOM 4557 C CA . GLN A 1 567 ? -1.405 -3.882 -14.102 1.00 62.88 567 GLN A CA 1
ATOM 4558 C C . GLN A 1 567 ? -1.385 -4.844 -15.304 1.00 62.88 567 GLN A C 1
ATOM 4560 O O . GLN A 1 567 ? -2.398 -5.473 -15.596 1.00 62.88 567 GLN A O 1
ATOM 4565 N N . VAL A 1 568 ? -0.267 -4.946 -16.020 1.00 59.16 568 VAL A N 1
ATOM 4566 C CA . VAL A 1 568 ? -0.147 -5.663 -17.297 1.00 59.16 568 VAL A CA 1
ATOM 4567 C C . VAL A 1 568 ? 0.929 -6.750 -17.248 1.00 59.16 568 VAL A C 1
ATOM 4569 O O . VAL A 1 568 ? 0.859 -7.706 -18.015 1.00 59.16 568 VAL A O 1
ATOM 4572 N N . SER A 1 569 ? 1.928 -6.599 -16.380 1.00 65.94 569 SER A N 1
ATOM 4573 C CA . SER A 1 569 ? 3.107 -7.448 -16.256 1.00 65.94 569 SER A CA 1
ATOM 4574 C C . SER A 1 569 ? 3.418 -7.743 -14.794 1.00 65.94 569 SER A C 1
ATOM 4576 O O . SER A 1 569 ? 3.691 -6.841 -14.009 1.00 65.94 569 SER A O 1
ATOM 4578 N N . ALA A 1 570 ? 3.458 -9.025 -14.430 1.00 74.31 570 ALA A N 1
ATOM 4579 C CA . ALA A 1 570 ? 3.879 -9.450 -13.092 1.00 74.31 570 ALA A CA 1
ATOM 4580 C C . ALA A 1 570 ? 5.359 -9.164 -12.817 1.00 74.31 570 ALA A C 1
ATOM 4582 O O . ALA A 1 570 ? 5.749 -8.992 -11.671 1.00 74.31 570 ALA A O 1
ATOM 4583 N N . ASN A 1 571 ? 6.184 -9.087 -13.869 1.00 84.19 571 ASN A N 1
ATOM 4584 C CA . ASN A 1 571 ? 7.620 -8.827 -13.767 1.00 84.19 571 ASN A CA 1
ATOM 4585 C C . ASN A 1 571 ? 8.349 -9.788 -12.803 1.00 84.19 571 ASN A C 1
ATOM 4587 O O . ASN A 1 571 ? 9.308 -9.414 -12.129 1.00 84.19 571 ASN A O 1
ATOM 4591 N N . ASN A 1 572 ? 7.917 -11.055 -12.781 1.00 84.31 572 ASN A N 1
ATOM 4592 C CA . ASN A 1 572 ? 8.508 -12.113 -11.960 1.00 84.31 572 ASN A CA 1
ATOM 4593 C C . ASN A 1 572 ? 10.016 -12.242 -12.212 1.00 84.31 572 ASN A C 1
ATOM 4595 O O . ASN A 1 572 ? 10.491 -12.105 -13.347 1.00 84.31 572 ASN A O 1
ATOM 4599 N N . CYS A 1 573 ? 10.763 -12.553 -11.158 1.00 88.19 573 CYS A N 1
ATOM 4600 C CA . CYS A 1 573 ? 12.202 -12.750 -11.223 1.00 88.19 573 CYS A CA 1
ATOM 4601 C C . CYS A 1 573 ? 12.558 -13.969 -12.081 1.00 88.19 573 CYS A C 1
ATOM 4603 O O . CYS A 1 573 ? 11.925 -15.026 -12.000 1.00 88.19 573 CYS A O 1
ATOM 4605 N N . ARG A 1 574 ? 13.585 -13.830 -12.924 1.00 85.50 574 ARG A N 1
ATOM 4606 C CA . ARG A 1 574 ? 13.938 -14.835 -13.935 1.00 85.50 574 ARG A CA 1
ATOM 4607 C C . ARG A 1 574 ? 15.151 -15.642 -13.502 1.00 85.50 574 ARG A C 1
ATOM 4609 O O . ARG A 1 574 ? 16.173 -15.088 -13.114 1.00 85.50 574 ARG A O 1
ATOM 4616 N N . ARG A 1 575 ? 15.028 -16.967 -13.567 1.00 82.44 575 ARG A N 1
ATOM 4617 C CA . ARG A 1 575 ? 16.074 -17.908 -13.149 1.00 82.44 575 ARG A CA 1
ATOM 4618 C C . ARG A 1 575 ? 17.317 -17.796 -14.034 1.00 82.44 575 ARG A C 1
ATOM 4620 O O . ARG A 1 575 ? 17.194 -17.872 -15.250 1.00 82.44 575 ARG A O 1
ATOM 4627 N N . CYS A 1 576 ? 18.497 -17.716 -13.425 1.00 82.62 576 CYS A N 1
ATOM 4628 C CA . CYS A 1 576 ? 19.772 -17.809 -14.133 1.00 82.62 576 CYS A CA 1
ATOM 4629 C C . CYS A 1 576 ? 20.066 -19.241 -14.580 1.00 82.62 576 CYS A C 1
ATOM 4631 O O . CYS A 1 576 ? 19.819 -20.208 -13.847 1.00 82.62 576 CYS A O 1
ATOM 4633 N N . GLN A 1 577 ? 20.679 -19.382 -15.754 1.00 78.25 577 GLN A N 1
ATOM 4634 C CA . GLN A 1 577 ? 21.043 -20.681 -16.310 1.00 78.25 577 GLN A CA 1
ATOM 4635 C C . GLN A 1 577 ? 22.444 -21.126 -15.865 1.00 78.25 577 GLN A C 1
ATOM 4637 O O . GLN A 1 577 ? 23.389 -21.161 -16.644 1.00 78.25 577 GLN A O 1
ATOM 4642 N N . CYS A 1 578 ? 22.568 -21.515 -14.593 1.00 73.06 578 CYS A N 1
ATOM 4643 C CA . CYS A 1 578 ? 23.839 -21.957 -14.001 1.00 73.06 578 CYS A CA 1
ATOM 4644 C C . CYS A 1 578 ? 24.087 -23.476 -14.076 1.00 73.06 578 CYS A C 1
ATOM 4646 O O . CYS A 1 578 ? 25.011 -23.973 -13.435 1.00 73.06 578 CYS A O 1
ATOM 4648 N N . ASN A 1 579 ? 23.249 -24.237 -14.797 1.00 65.62 579 ASN A N 1
ATOM 4649 C CA . ASN A 1 579 ? 23.377 -25.691 -15.011 1.00 65.62 579 ASN A CA 1
ATOM 4650 C C . ASN A 1 579 ? 23.637 -26.525 -13.728 1.00 65.62 579 ASN A C 1
ATOM 4652 O O . ASN A 1 579 ? 24.335 -27.529 -13.777 1.00 65.62 579 ASN A O 1
ATOM 4656 N N . ASN A 1 580 ? 23.089 -26.122 -12.573 1.00 67.69 580 ASN A N 1
ATOM 4657 C CA . ASN A 1 580 ? 23.333 -26.722 -11.243 1.00 67.69 580 ASN A CA 1
ATOM 4658 C C . ASN A 1 580 ? 24.781 -26.640 -10.717 1.00 67.69 580 ASN A C 1
ATOM 4660 O O . ASN A 1 580 ? 25.116 -27.297 -9.733 1.00 67.69 580 ASN A O 1
ATOM 4664 N N . HIS A 1 581 ? 25.625 -25.801 -11.314 1.00 66.81 581 HIS A N 1
ATOM 4665 C CA . HIS A 1 581 ? 26.968 -25.504 -10.811 1.00 66.81 581 HIS A CA 1
ATOM 4666 C C . HIS A 1 581 ? 27.002 -24.274 -9.898 1.00 66.81 581 HIS A C 1
ATOM 4668 O O . HIS A 1 581 ? 28.038 -23.968 -9.324 1.00 66.81 581 HIS A O 1
ATOM 4674 N N . SER A 1 582 ? 25.874 -23.587 -9.717 1.00 74.00 582 SER A N 1
ATOM 4675 C CA . SER A 1 582 ? 25.713 -22.545 -8.708 1.00 74.00 582 SER A CA 1
ATOM 4676 C C . SER A 1 582 ? 24.263 -22.462 -8.227 1.00 74.00 582 SER A C 1
ATOM 4678 O O . SER A 1 582 ? 23.329 -22.786 -8.966 1.00 74.00 582 SER A O 1
ATOM 4680 N N . PHE A 1 583 ? 24.088 -22.024 -6.979 1.00 82.44 583 PHE A N 1
ATOM 4681 C CA . PHE A 1 583 ? 22.794 -21.729 -6.358 1.00 82.44 583 PHE A CA 1
ATOM 4682 C C . PHE A 1 583 ? 22.511 -20.224 -6.257 1.00 82.44 583 PHE A C 1
ATOM 4684 O O . PHE A 1 583 ? 21.476 -19.832 -5.720 1.00 82.44 583 PHE A O 1
ATOM 4691 N N . THR A 1 584 ? 23.417 -19.385 -6.760 1.00 84.00 584 THR A N 1
ATOM 4692 C CA . THR A 1 584 ? 23.350 -17.925 -6.661 1.00 84.00 584 THR A CA 1
ATOM 4693 C C . THR A 1 584 ? 23.842 -17.281 -7.953 1.00 84.00 584 THR A C 1
ATOM 4695 O O . THR A 1 584 ? 24.791 -17.757 -8.570 1.00 84.00 584 THR A O 1
ATOM 4698 N N . CYS A 1 585 ? 23.219 -16.193 -8.371 1.00 86.94 585 CYS A N 1
ATOM 4699 C CA . CYS A 1 585 ? 23.675 -15.379 -9.487 1.00 86.94 585 CYS A CA 1
ATOM 4700 C C . CYS A 1 585 ? 23.339 -13.911 -9.237 1.00 86.94 585 CYS A C 1
ATOM 4702 O O . CYS A 1 585 ? 22.390 -13.604 -8.507 1.00 86.94 585 CYS A O 1
ATOM 4704 N N . HIS A 1 586 ? 24.053 -13.021 -9.916 1.00 89.69 586 HIS A N 1
ATOM 4705 C CA . HIS A 1 586 ? 23.747 -11.599 -9.969 1.00 89.69 586 HIS A CA 1
ATOM 4706 C C . HIS A 1 586 ? 23.487 -11.158 -11.410 1.00 89.69 586 HIS A C 1
ATOM 4708 O O . HIS A 1 586 ? 23.916 -11.803 -12.363 1.00 89.69 586 HIS A O 1
ATOM 4714 N N . TYR A 1 587 ? 22.767 -10.052 -11.566 1.00 90.25 587 TYR A N 1
ATOM 4715 C CA . TYR A 1 587 ? 22.477 -9.474 -12.872 1.00 90.25 587 TYR A CA 1
ATOM 4716 C C . TYR A 1 587 ? 23.582 -8.494 -13.288 1.00 90.25 587 TYR A C 1
ATOM 4718 O O . TYR A 1 587 ? 23.869 -7.549 -12.550 1.00 90.25 587 TYR A O 1
ATOM 4726 N N . ASP A 1 588 ? 24.144 -8.675 -14.484 1.00 87.06 588 ASP A N 1
ATOM 4727 C CA . ASP A 1 588 ? 25.056 -7.734 -15.138 1.00 87.06 588 ASP A CA 1
ATOM 4728 C C . ASP A 1 588 ? 24.415 -7.181 -16.421 1.00 87.06 588 ASP A C 1
ATOM 4730 O O . ASP A 1 588 ? 24.241 -7.877 -17.425 1.00 87.06 588 ASP A O 1
ATOM 4734 N N . ALA A 1 589 ? 24.089 -5.886 -16.403 1.00 83.56 589 ALA A N 1
ATOM 4735 C CA . ALA A 1 589 ? 23.450 -5.204 -17.525 1.00 83.56 589 ALA A CA 1
ATOM 4736 C C . ALA A 1 589 ? 24.321 -5.157 -18.793 1.00 83.56 589 ALA A C 1
ATOM 4738 O O . ALA A 1 589 ? 23.780 -4.979 -19.881 1.00 83.56 589 ALA A O 1
ATOM 4739 N N . THR A 1 590 ? 25.647 -5.303 -18.682 1.00 82.69 590 THR A N 1
ATOM 4740 C CA . THR A 1 590 ? 26.547 -5.314 -19.848 1.00 82.69 590 THR A CA 1
ATOM 4741 C C . THR A 1 590 ? 26.461 -6.612 -20.650 1.00 82.69 590 THR A C 1
ATOM 4743 O O . THR A 1 590 ? 26.783 -6.617 -21.838 1.00 82.69 590 THR A O 1
ATOM 4746 N N . GLN A 1 591 ? 25.999 -7.695 -20.017 1.00 77.69 591 GLN A N 1
ATOM 4747 C CA . GLN A 1 591 ? 25.826 -9.009 -20.638 1.00 77.69 591 GLN A CA 1
ATOM 4748 C C . GLN A 1 591 ? 24.438 -9.185 -21.273 1.00 77.69 591 GLN A C 1
ATOM 4750 O O . GLN A 1 591 ? 24.224 -10.124 -22.038 1.00 77.69 591 GLN A O 1
ATOM 4755 N N . ASP A 1 592 ? 23.499 -8.279 -20.990 1.00 80.50 592 ASP A N 1
ATOM 4756 C CA . ASP A 1 592 ? 22.138 -8.329 -21.509 1.00 80.50 592 ASP A CA 1
ATOM 4757 C C . ASP A 1 592 ? 22.000 -7.491 -22.788 1.00 80.50 592 ASP A C 1
ATOM 4759 O O . ASP A 1 592 ? 22.188 -6.276 -22.788 1.00 80.50 592 ASP A O 1
ATOM 4763 N N . LEU A 1 593 ? 21.624 -8.133 -23.896 1.00 73.75 593 LEU A N 1
ATOM 4764 C CA . LEU A 1 593 ? 21.371 -7.457 -25.175 1.00 73.75 593 LEU A CA 1
ATOM 4765 C C . LEU A 1 593 ? 20.086 -6.610 -25.161 1.00 73.75 593 LEU A C 1
ATOM 4767 O O . LEU A 1 593 ? 19.914 -5.738 -26.014 1.00 73.75 593 LEU A O 1
ATOM 4771 N N . TYR A 1 594 ? 19.178 -6.867 -24.214 1.00 76.56 594 TYR A N 1
ATOM 4772 C CA . TYR A 1 594 ? 17.884 -6.197 -24.095 1.00 76.56 594 TYR A CA 1
ATOM 4773 C C . TYR A 1 594 ? 17.591 -5.802 -22.634 1.00 76.56 594 TYR A C 1
ATOM 4775 O O . TYR A 1 594 ? 16.575 -6.219 -22.074 1.00 76.56 594 TYR A O 1
ATOM 4783 N N . PRO A 1 595 ? 18.419 -4.948 -22.001 1.00 79.19 595 PRO A N 1
ATOM 4784 C CA . PRO A 1 595 ? 18.302 -4.629 -20.572 1.00 79.19 595 PRO A CA 1
ATOM 4785 C C . PRO A 1 595 ? 16.999 -3.884 -20.225 1.00 79.19 595 PRO A C 1
ATOM 4787 O O . PRO A 1 595 ? 16.528 -3.908 -19.085 1.00 79.19 595 PRO A O 1
ATOM 4790 N N . ASN A 1 596 ? 16.382 -3.237 -21.219 1.00 76.19 596 ASN A N 1
ATOM 4791 C CA . ASN A 1 596 ? 15.129 -2.501 -21.060 1.00 76.19 596 ASN A CA 1
ATOM 4792 C C . ASN A 1 596 ? 13.877 -3.390 -21.187 1.00 76.19 596 ASN A C 1
ATOM 4794 O O . ASN A 1 596 ? 12.817 -2.986 -20.708 1.00 76.19 596 ASN A O 1
ATOM 4798 N N . ASP A 1 597 ? 13.991 -4.603 -21.730 1.00 75.31 597 ASP A N 1
ATOM 4799 C CA . ASP A 1 597 ? 12.889 -5.560 -21.882 1.00 75.31 597 ASP A CA 1
ATOM 4800 C C . ASP A 1 597 ? 12.992 -6.653 -20.804 1.00 75.31 597 ASP A C 1
ATOM 4802 O O . ASP A 1 597 ? 14.031 -7.297 -20.658 1.00 75.31 597 ASP A O 1
ATOM 4806 N N . HIS A 1 598 ? 11.930 -6.864 -20.023 1.00 76.81 598 HIS A N 1
ATOM 4807 C CA . HIS A 1 598 ? 11.932 -7.862 -18.944 1.00 76.81 598 HIS A CA 1
ATOM 4808 C C . HIS A 1 598 ? 11.886 -9.307 -19.474 1.00 76.81 598 HIS A C 1
ATOM 4810 O O . HIS A 1 598 ? 12.469 -10.225 -18.889 1.00 76.81 598 HIS A O 1
ATOM 4816 N N . TYR A 1 599 ? 11.234 -9.530 -20.615 1.00 70.38 599 TYR A N 1
ATOM 4817 C CA . TYR A 1 599 ? 10.919 -10.868 -21.121 1.00 70.38 599 TYR A CA 1
ATOM 4818 C C . TYR A 1 599 ? 11.881 -11.353 -22.213 1.00 70.38 599 TYR A C 1
ATOM 4820 O O . TYR A 1 599 ? 11.951 -12.555 -22.468 1.00 70.38 599 TYR A O 1
ATOM 4828 N N . ARG A 1 600 ? 12.663 -10.463 -22.837 1.00 67.31 600 ARG A N 1
ATOM 4829 C CA . ARG A 1 600 ? 13.681 -10.826 -23.846 1.00 67.31 600 ARG A CA 1
ATOM 4830 C C . ARG A 1 600 ? 15.097 -10.673 -23.324 1.00 67.31 600 ARG A C 1
ATOM 4832 O O . ARG A 1 600 ? 15.395 -9.678 -22.691 1.00 67.31 600 ARG A O 1
ATOM 4839 N N . GLY A 1 601 ? 15.995 -11.596 -23.663 1.00 71.88 601 GLY A N 1
ATOM 4840 C CA . GLY A 1 601 ? 17.393 -11.567 -23.204 1.00 71.88 601 GLY A CA 1
ATOM 4841 C C . GLY A 1 601 ? 17.563 -12.054 -21.761 1.00 71.88 601 GLY A C 1
ATOM 4842 O O . GLY A 1 601 ? 16.622 -12.617 -21.189 1.00 71.88 601 GLY A O 1
ATOM 4843 N N . GLY A 1 602 ? 18.754 -11.824 -21.207 1.00 72.56 602 GLY A N 1
ATOM 4844 C CA . GLY A 1 602 ? 19.182 -12.234 -19.867 1.00 72.56 602 GLY A CA 1
ATOM 4845 C C . GLY A 1 602 ? 20.647 -11.852 -19.634 1.00 72.56 602 GLY A C 1
ATOM 4846 O O . GLY A 1 602 ? 21.469 -12.002 -20.537 1.00 72.56 602 GLY A O 1
ATOM 4847 N N . GLY A 1 603 ? 20.947 -11.307 -18.458 1.00 81.56 603 GLY A N 1
ATOM 4848 C CA . GLY A 1 603 ? 22.277 -10.857 -18.033 1.00 81.56 603 GLY A CA 1
ATOM 4849 C C . GLY A 1 603 ? 22.757 -11.552 -16.758 1.00 81.56 603 GLY A C 1
ATOM 4850 O O . GLY A 1 603 ? 23.606 -11.012 -16.055 1.00 81.56 603 GLY A O 1
ATOM 4851 N N . GLY A 1 604 ? 22.179 -12.705 -16.403 1.00 80.75 604 GLY A N 1
ATOM 4852 C CA . GLY A 1 604 ? 22.533 -13.428 -15.184 1.00 80.75 604 GLY A CA 1
ATOM 4853 C C . GLY A 1 604 ? 23.941 -14.024 -15.230 1.00 80.75 604 GLY A C 1
ATOM 4854 O O . GLY A 1 604 ? 24.239 -14.867 -16.076 1.00 80.75 604 GLY A O 1
ATOM 4855 N N . VAL A 1 605 ? 24.786 -13.647 -14.273 1.00 83.88 605 VAL A N 1
ATOM 4856 C CA . VAL A 1 605 ? 26.140 -14.174 -14.069 1.00 83.88 605 VAL A CA 1
ATOM 4857 C C . VAL A 1 605 ? 26.162 -15.014 -12.793 1.00 83.88 605 VAL A C 1
ATOM 4859 O O . VAL A 1 605 ? 25.775 -14.560 -11.719 1.00 83.88 605 VAL A O 1
ATOM 4862 N N . CYS A 1 606 ? 26.580 -16.273 -12.908 1.00 82.38 606 CYS A N 1
ATOM 4863 C CA . CYS A 1 606 ? 26.577 -17.225 -11.798 1.00 82.38 606 CYS A CA 1
ATOM 4864 C C . CYS A 1 606 ? 27.704 -16.937 -10.797 1.00 82.38 606 CYS A C 1
ATOM 4866 O O . CYS A 1 606 ? 28.877 -16.893 -11.167 1.00 82.38 606 CYS A O 1
ATOM 4868 N N . ASP A 1 607 ? 27.354 -16.826 -9.518 1.00 77.69 607 ASP A N 1
ATOM 4869 C CA . ASP A 1 607 ? 28.297 -16.568 -8.427 1.00 77.69 607 ASP A CA 1
ATOM 4870 C C . ASP A 1 607 ? 28.799 -17.874 -7.815 1.00 77.69 607 ASP A C 1
ATOM 4872 O O . ASP A 1 607 ? 28.058 -18.852 -7.770 1.00 77.69 607 ASP A O 1
ATOM 4876 N N . ASN A 1 608 ? 30.021 -17.894 -7.274 1.00 69.62 608 ASN A N 1
ATOM 4877 C CA . ASN A 1 608 ? 30.547 -19.019 -6.481 1.00 69.62 608 ASN A CA 1
ATOM 4878 C C . ASN A 1 608 ? 30.362 -20.388 -7.158 1.00 69.62 608 ASN A C 1
ATOM 4880 O O . ASN A 1 608 ? 29.853 -21.334 -6.550 1.00 69.62 608 ASN A O 1
ATOM 4884 N N . CYS A 1 609 ? 30.739 -20.475 -8.436 1.00 64.62 609 CYS A N 1
ATOM 4885 C CA . CYS A 1 609 ? 30.599 -21.700 -9.208 1.00 64.62 609 CYS A CA 1
ATOM 4886 C C . CYS A 1 609 ? 31.323 -22.866 -8.508 1.00 64.62 609 CYS A C 1
ATOM 4888 O O . CYS A 1 609 ? 32.524 -22.830 -8.236 1.00 64.62 609 CYS A O 1
ATOM 4890 N N . LEU A 1 610 ? 30.561 -23.905 -8.184 1.00 58.84 610 LEU A N 1
ATOM 4891 C CA . LEU A 1 610 ? 31.032 -25.132 -7.561 1.00 58.84 610 LEU A CA 1
ATOM 4892 C C . LEU A 1 610 ? 31.744 -26.012 -8.607 1.00 58.84 610 LEU A C 1
ATOM 4894 O O . LEU A 1 610 ? 31.668 -25.786 -9.816 1.00 58.84 610 LEU A O 1
ATOM 4898 N N . HIS A 1 611 ? 32.431 -27.055 -8.137 1.00 53.66 611 HIS A N 1
ATOM 4899 C CA . HIS A 1 611 ? 33.109 -28.053 -8.982 1.00 53.66 611 HIS A CA 1
ATOM 4900 C C . HIS A 1 611 ? 34.349 -27.544 -9.764 1.00 53.66 611 HIS A C 1
ATOM 4902 O O . HIS A 1 611 ? 34.611 -28.036 -10.857 1.00 53.66 611 HIS A O 1
ATOM 4908 N N . ASN A 1 612 ? 35.155 -26.631 -9.191 1.00 43.78 612 ASN A N 1
ATOM 4909 C CA . ASN A 1 612 ? 36.403 -26.088 -9.778 1.00 43.78 612 ASN A CA 1
ATOM 4910 C C . ASN A 1 612 ? 36.203 -25.369 -11.126 1.00 43.78 612 ASN A C 1
ATOM 4912 O O . ASN A 1 612 ? 36.878 -25.669 -12.113 1.00 43.78 612 ASN A O 1
ATOM 4916 N N . THR A 1 613 ? 35.269 -24.421 -11.174 1.00 40.97 613 THR A N 1
ATOM 4917 C CA . THR A 1 613 ? 34.916 -23.691 -12.399 1.00 40.97 613 THR A CA 1
ATOM 4918 C C . THR A 1 613 ? 34.916 -22.180 -12.142 1.00 40.97 613 THR A C 1
ATOM 4920 O O . THR A 1 613 ? 34.613 -21.737 -11.038 1.00 40.97 613 THR A O 1
ATOM 4923 N N . THR A 1 614 ? 35.315 -21.378 -13.134 1.00 42.06 614 THR A N 1
ATOM 4924 C CA . THR A 1 614 ? 35.343 -19.903 -13.060 1.00 42.06 614 THR A CA 1
ATOM 4925 C C . THR A 1 614 ? 34.367 -19.308 -14.070 1.00 42.06 614 THR A C 1
ATOM 4927 O O . THR A 1 614 ? 34.290 -19.790 -15.200 1.00 42.06 614 THR A O 1
ATOM 4930 N N . ALA A 1 615 ? 33.641 -18.262 -13.672 1.00 43.91 615 ALA A N 1
ATOM 4931 C CA . ALA A 1 615 ? 32.588 -17.643 -14.468 1.00 43.91 615 ALA A CA 1
ATOM 4932 C C . ALA A 1 615 ? 33.142 -16.568 -15.418 1.00 43.91 615 ALA A C 1
ATOM 4934 O O . ALA A 1 615 ? 33.349 -15.441 -14.990 1.00 43.91 615 ALA A O 1
ATOM 4935 N N . GLU A 1 616 ? 33.334 -16.895 -16.701 1.00 37.47 616 GLU A N 1
ATOM 4936 C CA . GLU A 1 616 ? 33.378 -15.893 -17.779 1.00 37.47 616 GLU A CA 1
ATOM 4937 C C . GLU A 1 616 ? 32.845 -16.451 -19.115 1.00 37.47 616 GLU A C 1
ATOM 4939 O O . GLU A 1 616 ? 33.365 -17.432 -19.647 1.00 37.47 616 GLU A O 1
ATOM 4944 N N . GLY A 1 617 ? 31.869 -15.741 -19.698 1.00 38.88 617 GLY A N 1
ATOM 4945 C CA . GLY A 1 617 ? 31.781 -15.531 -21.148 1.00 38.88 617 GLY A CA 1
ATOM 4946 C C . GLY A 1 617 ? 30.826 -16.394 -21.993 1.00 38.88 617 GLY A C 1
ATOM 4947 O O . GLY A 1 617 ? 31.174 -17.492 -22.418 1.00 38.88 617 GLY A O 1
ATOM 4948 N N . ASN A 1 618 ? 29.741 -15.736 -22.431 1.00 34.62 618 ASN A N 1
ATOM 4949 C CA . ASN A 1 618 ? 28.934 -15.942 -23.650 1.00 34.62 618 ASN A CA 1
ATOM 4950 C C . ASN A 1 618 ? 27.779 -16.978 -23.624 1.00 34.62 618 ASN A C 1
ATOM 4952 O O . ASN A 1 618 ? 27.981 -18.190 -23.555 1.00 34.62 618 ASN A O 1
ATOM 4956 N N . LEU A 1 619 ? 26.551 -16.467 -23.813 1.00 41.97 619 LEU A N 1
ATOM 4957 C CA . LEU A 1 619 ? 25.239 -17.142 -23.736 1.00 41.97 619 LEU A CA 1
ATOM 4958 C C . LEU A 1 619 ? 24.942 -18.173 -24.855 1.00 41.97 619 LEU A C 1
ATOM 4960 O O . LEU A 1 619 ? 23.787 -18.480 -25.147 1.00 41.97 619 LEU A O 1
ATOM 4964 N N . SER A 1 620 ? 25.952 -18.734 -25.522 1.00 40.88 620 SER A N 1
ATOM 4965 C CA . SER A 1 620 ? 25.734 -19.743 -26.580 1.00 40.88 620 SER A CA 1
ATOM 4966 C C . SER A 1 620 ? 26.773 -20.868 -26.623 1.00 40.88 620 SER A C 1
ATOM 4968 O O . SER A 1 620 ? 26.787 -21.651 -27.571 1.00 40.88 620 SER A O 1
ATOM 4970 N N . ALA A 1 621 ? 27.641 -20.992 -25.616 1.00 33.62 621 ALA A N 1
ATOM 4971 C CA . ALA A 1 621 ? 28.596 -22.095 -25.547 1.00 33.62 621 ALA A CA 1
ATOM 4972 C C . ALA A 1 621 ? 28.003 -23.309 -24.805 1.00 33.62 621 ALA A C 1
ATOM 4974 O O . ALA A 1 621 ? 27.572 -23.202 -23.662 1.00 33.62 621 ALA A O 1
ATOM 4975 N N . ILE A 1 622 ? 28.047 -24.480 -25.448 1.00 42.12 622 ILE A N 1
ATOM 4976 C CA . ILE A 1 622 ? 27.600 -25.798 -24.944 1.00 42.12 622 ILE A CA 1
ATOM 4977 C C . ILE A 1 622 ? 28.419 -26.329 -23.745 1.00 42.12 622 ILE A C 1
ATOM 4979 O O . ILE A 1 622 ? 28.141 -27.412 -23.246 1.00 42.12 622 ILE A O 1
ATOM 4983 N N . ASP A 1 623 ? 29.392 -25.576 -23.228 1.00 36.22 623 ASP A N 1
ATOM 4984 C CA . ASP A 1 623 ? 30.149 -25.982 -22.041 1.00 36.22 623 ASP A CA 1
ATOM 4985 C C . ASP A 1 623 ? 30.773 -24.751 -21.356 1.00 36.22 623 ASP A C 1
ATOM 4987 O O . ASP A 1 623 ? 31.780 -24.206 -21.818 1.00 36.22 623 ASP A O 1
ATOM 4991 N N . VAL A 1 624 ? 30.132 -24.265 -20.286 1.00 45.56 624 VAL A N 1
ATOM 4992 C CA . VAL A 1 624 ? 30.485 -23.010 -19.575 1.00 45.56 624 VAL A CA 1
ATOM 4993 C C . VAL A 1 624 ? 31.508 -23.259 -18.447 1.00 45.56 624 VAL A C 1
ATOM 4995 O O . VAL A 1 624 ? 31.873 -22.361 -17.698 1.00 45.56 624 VAL A O 1
ATOM 4998 N N . CYS A 1 625 ? 32.045 -24.477 -18.341 1.00 45.72 625 CYS A N 1
ATOM 4999 C CA . CYS A 1 625 ? 32.990 -24.869 -17.299 1.00 45.72 625 CYS A CA 1
ATOM 5000 C C . CYS A 1 625 ? 34.305 -25.384 -17.918 1.00 45.72 625 CYS A C 1
ATOM 5002 O O . CYS A 1 625 ? 34.317 -26.432 -18.557 1.00 45.72 625 CYS A O 1
ATOM 5004 N N . LYS A 1 626 ? 35.437 -24.679 -17.732 1.00 48.44 626 LYS A N 1
ATOM 5005 C CA . LYS A 1 626 ? 36.773 -25.140 -18.181 1.00 48.44 626 LYS A CA 1
ATOM 5006 C C . LYS A 1 626 ? 37.836 -25.043 -17.065 1.00 48.44 626 LYS A C 1
ATOM 5008 O O . LYS A 1 626 ? 37.769 -24.119 -16.262 1.00 48.44 626 LYS A O 1
ATOM 5013 N N . PRO A 1 627 ? 38.823 -25.965 -17.017 1.00 49.59 627 PRO A N 1
ATOM 5014 C CA . PRO A 1 627 ? 39.858 -26.027 -15.970 1.00 49.59 627 PRO A CA 1
ATOM 5015 C C . PRO A 1 627 ? 40.896 -24.883 -16.037 1.00 49.59 627 PRO A C 1
ATOM 5017 O O . PRO A 1 627 ? 41.132 -24.337 -17.117 1.00 49.59 627 PRO A O 1
ATOM 5020 N N . CYS A 1 628 ? 41.564 -24.570 -14.908 1.00 54.94 628 CYS A N 1
ATOM 5021 C CA . CYS A 1 628 ? 42.645 -23.565 -14.818 1.00 54.94 628 CYS A CA 1
ATOM 5022 C C . CYS A 1 628 ? 43.758 -23.828 -15.852 1.00 54.94 628 CYS A C 1
ATOM 5024 O O . CYS A 1 628 ? 44.324 -24.921 -15.909 1.00 54.94 628 CYS A O 1
ATOM 5026 N N . ARG A 1 629 ? 44.111 -22.806 -16.645 1.00 63.16 629 ARG A N 1
ATOM 5027 C CA . ARG A 1 629 ? 45.145 -22.864 -17.697 1.00 63.16 629 ARG A CA 1
ATOM 5028 C C . ARG A 1 629 ? 46.365 -22.010 -17.344 1.00 63.16 629 ARG A C 1
ATOM 5030 O O . ARG A 1 629 ? 46.619 -20.999 -17.987 1.00 63.16 629 ARG A O 1
ATOM 5037 N N . CYS A 1 630 ? 47.118 -22.402 -16.322 1.00 70.56 630 CYS A N 1
ATOM 5038 C CA . CYS A 1 630 ? 48.346 -21.692 -15.962 1.00 70.56 630 CYS A CA 1
ATOM 5039 C C . CYS A 1 630 ? 49.478 -21.963 -16.966 1.00 70.56 630 CYS A C 1
ATOM 5041 O O . CYS A 1 630 ? 49.692 -23.104 -17.387 1.00 70.56 630 CYS A O 1
ATOM 5043 N N . ASN A 1 631 ? 50.221 -20.920 -17.342 1.00 74.50 631 ASN A N 1
ATOM 5044 C CA . ASN A 1 631 ? 51.352 -21.020 -18.253 1.00 74.50 631 ASN A CA 1
ATOM 5045 C C . ASN A 1 631 ? 52.570 -21.596 -17.522 1.00 74.50 631 ASN A C 1
ATOM 5047 O O . ASN A 1 631 ? 53.211 -20.925 -16.711 1.00 74.50 631 ASN A O 1
ATOM 5051 N N . LYS A 1 632 ? 52.922 -22.839 -17.869 1.00 71.25 632 LYS A N 1
ATOM 5052 C CA . LYS A 1 632 ? 54.025 -23.584 -17.249 1.00 71.25 632 LYS A CA 1
ATOM 5053 C C . LYS A 1 632 ? 55.366 -22.836 -17.252 1.00 71.25 632 LYS A C 1
ATOM 5055 O O . LYS A 1 632 ? 56.190 -23.074 -16.377 1.00 71.25 632 LYS A O 1
ATOM 5060 N N . ALA A 1 633 ? 55.618 -21.956 -18.226 1.00 72.69 633 ALA A N 1
ATOM 5061 C CA . ALA A 1 633 ? 56.879 -21.216 -18.305 1.00 72.69 633 ALA A CA 1
ATOM 5062 C C . ALA A 1 633 ? 57.023 -20.161 -17.191 1.00 72.69 633 ALA A C 1
ATOM 5064 O O . ALA A 1 633 ? 58.139 -19.897 -16.730 1.00 72.69 633 ALA A O 1
ATOM 5065 N N . GLY A 1 634 ? 55.899 -19.591 -16.748 1.00 73.81 634 GLY A N 1
ATOM 5066 C CA . GLY A 1 634 ? 55.840 -18.490 -15.794 1.00 73.81 634 GLY A CA 1
ATOM 5067 C C . GLY A 1 634 ? 55.384 -18.862 -14.385 1.00 73.81 634 GLY A C 1
ATOM 5068 O O . GLY A 1 634 ? 55.395 -17.989 -13.524 1.00 73.81 634 GLY A O 1
ATOM 5069 N N . THR A 1 635 ? 55.015 -20.117 -14.114 1.00 81.12 635 THR A N 1
ATOM 5070 C CA . THR A 1 635 ? 54.575 -20.591 -12.786 1.00 81.12 635 THR A CA 1
ATOM 5071 C C . THR A 1 635 ? 55.690 -21.216 -11.939 1.00 81.12 635 THR A C 1
ATOM 5073 O O . THR A 1 635 ? 56.633 -21.791 -12.479 1.00 81.12 635 THR A O 1
ATOM 5076 N N . ILE A 1 636 ? 55.576 -21.130 -10.605 1.00 71.94 636 ILE A N 1
ATOM 5077 C CA . ILE A 1 636 ? 56.614 -21.577 -9.647 1.00 71.94 636 ILE A CA 1
ATOM 5078 C C . ILE A 1 636 ? 56.606 -23.106 -9.373 1.00 71.94 636 ILE A C 1
ATOM 5080 O O . ILE A 1 636 ? 57.663 -23.651 -9.067 1.00 71.94 636 ILE A O 1
ATOM 5084 N N . SER A 1 637 ? 55.470 -23.820 -9.467 1.00 61.22 637 SER A N 1
ATOM 5085 C CA . SER A 1 637 ? 55.371 -25.271 -9.160 1.00 61.22 637 SER A CA 1
ATOM 5086 C C . SER A 1 637 ? 54.224 -25.970 -9.918 1.00 61.22 637 SER A C 1
ATOM 5088 O O . SER A 1 637 ? 53.220 -25.323 -10.210 1.00 61.22 637 SER A O 1
ATOM 5090 N N . GLU A 1 638 ? 54.362 -27.271 -10.230 1.00 55.97 638 GLU A N 1
ATOM 5091 C CA . GLU A 1 638 ? 53.385 -28.063 -11.009 1.00 55.97 638 GLU A CA 1
ATOM 5092 C C . GLU A 1 638 ? 52.212 -28.647 -10.187 1.00 55.97 638 GLU A C 1
ATOM 5094 O O . GLU A 1 638 ? 51.202 -29.011 -10.785 1.00 55.97 638 GLU A O 1
ATOM 5099 N N . ASP A 1 639 ? 52.270 -28.682 -8.847 1.00 54.66 639 ASP A N 1
ATOM 5100 C CA . ASP A 1 639 ? 51.335 -29.520 -8.064 1.00 54.66 639 ASP A CA 1
ATOM 5101 C C . ASP A 1 639 ? 50.082 -28.831 -7.477 1.00 54.66 639 ASP A C 1
ATOM 5103 O O . ASP A 1 639 ? 49.223 -29.528 -6.943 1.00 54.66 639 ASP A O 1
ATOM 5107 N N . ILE A 1 640 ? 49.890 -27.507 -7.611 1.00 56.94 640 ILE A N 1
ATOM 5108 C CA . ILE A 1 640 ? 48.584 -26.826 -7.390 1.00 56.94 640 ILE A CA 1
ATOM 5109 C C . ILE A 1 640 ? 48.536 -25.552 -8.270 1.00 56.94 640 ILE A C 1
ATOM 5111 O O . ILE A 1 640 ? 49.276 -24.614 -7.961 1.00 56.94 640 ILE A O 1
ATOM 5115 N N . PRO A 1 641 ? 47.719 -25.455 -9.349 1.00 57.62 641 PRO A N 1
ATOM 5116 C CA . PRO A 1 641 ? 47.981 -24.468 -10.406 1.00 57.62 641 PRO A CA 1
ATOM 5117 C C . PRO A 1 641 ? 47.541 -23.041 -10.052 1.00 57.62 641 PRO A C 1
ATOM 5119 O O . PRO A 1 641 ? 48.203 -22.083 -10.440 1.00 57.62 641 PRO A O 1
ATOM 5122 N N . CYS A 1 642 ? 46.440 -22.891 -9.316 1.00 61.66 642 CYS A N 1
ATOM 5123 C CA . CYS A 1 642 ? 45.750 -21.622 -9.085 1.00 61.66 642 CYS A CA 1
ATOM 5124 C C . CYS A 1 642 ? 45.102 -21.610 -7.684 1.00 61.66 642 CYS A C 1
ATOM 5126 O O . CYS A 1 642 ? 44.786 -22.672 -7.140 1.00 61.66 642 CYS A O 1
ATOM 5128 N N . GLU A 1 643 ? 44.922 -20.437 -7.073 1.00 59.28 643 GLU A N 1
ATOM 5129 C CA . GLU A 1 643 ? 44.189 -20.313 -5.803 1.00 59.28 643 GLU A CA 1
ATOM 5130 C C . GLU A 1 643 ? 42.702 -20.681 -5.969 1.00 59.28 643 GLU A C 1
ATOM 5132 O O . GLU A 1 643 ? 42.079 -20.355 -6.980 1.00 59.28 643 GLU A O 1
ATOM 5137 N N . GLN A 1 644 ? 42.116 -21.356 -4.968 1.00 53.78 644 GLN A N 1
ATOM 5138 C CA . GLN A 1 644 ? 40.728 -21.859 -5.008 1.00 53.78 644 GLN A CA 1
ATOM 5139 C C . GLN A 1 644 ? 39.666 -20.748 -5.078 1.00 53.78 644 GLN A C 1
ATOM 5141 O O . GLN A 1 644 ? 38.516 -21.018 -5.411 1.00 53.78 644 GLN A O 1
ATOM 5146 N N . ILE A 1 645 ? 40.046 -19.507 -4.776 1.00 44.72 645 ILE A N 1
ATOM 5147 C CA . ILE A 1 645 ? 39.200 -18.319 -4.862 1.00 44.72 645 ILE A CA 1
ATOM 5148 C C . ILE A 1 645 ? 39.935 -17.326 -5.771 1.00 44.72 645 ILE A C 1
ATOM 5150 O O . ILE A 1 645 ? 41.071 -16.962 -5.490 1.00 44.72 645 ILE A O 1
ATOM 5154 N N . GLY A 1 646 ? 39.315 -16.925 -6.884 1.00 53.88 646 GLY A N 1
ATOM 5155 C CA . GLY A 1 646 ? 39.872 -15.942 -7.828 1.00 53.88 646 GLY A CA 1
ATOM 5156 C C . GLY A 1 646 ? 40.743 -16.497 -8.966 1.00 53.88 646 GLY A C 1
ATOM 5157 O O . GLY A 1 646 ? 41.045 -15.753 -9.892 1.00 53.88 646 GLY A O 1
ATOM 5158 N N . GLY A 1 647 ? 41.125 -17.783 -8.957 1.00 61.09 647 GLY A N 1
ATOM 5159 C CA . GLY A 1 647 ? 41.769 -18.446 -10.106 1.00 61.09 647 GLY A CA 1
ATOM 5160 C C . GLY A 1 647 ? 43.190 -17.971 -10.455 1.00 61.09 647 GLY A C 1
ATOM 5161 O O . GLY A 1 647 ? 43.707 -18.338 -11.509 1.00 61.09 647 GLY A O 1
ATOM 5162 N N . GLN A 1 648 ? 43.840 -17.188 -9.586 1.00 72.44 648 GLN A N 1
ATOM 5163 C CA . GLN A 1 648 ? 45.186 -16.647 -9.809 1.00 72.44 648 GLN A CA 1
ATOM 5164 C C . GLN A 1 648 ? 46.261 -17.741 -9.730 1.00 72.44 648 GLN A C 1
ATOM 5166 O O . GLN A 1 648 ? 46.388 -18.432 -8.716 1.00 72.44 648 GLN A O 1
ATOM 5171 N N . CYS A 1 649 ? 47.074 -17.867 -10.783 1.00 78.56 649 CYS A N 1
ATOM 5172 C CA . CYS A 1 649 ? 48.227 -18.766 -10.821 1.00 78.56 649 CYS A CA 1
ATOM 5173 C C . CYS A 1 649 ? 49.425 -18.191 -10.033 1.00 78.56 649 CYS A C 1
ATOM 5175 O O . CYS A 1 649 ? 49.619 -16.974 -9.964 1.00 78.56 649 CYS A O 1
ATOM 5177 N N . LYS A 1 650 ? 50.268 -19.054 -9.446 1.00 78.81 650 LYS A N 1
ATOM 5178 C CA . LYS A 1 650 ? 51.469 -18.628 -8.693 1.00 78.81 650 LYS A CA 1
ATOM 5179 C C . LYS A 1 650 ? 52.645 -18.308 -9.626 1.00 78.81 650 LYS A C 1
ATOM 5181 O O . LYS A 1 650 ? 53.348 -19.225 -10.058 1.00 78.81 650 LYS A O 1
ATOM 5186 N N . CYS A 1 651 ? 52.870 -17.024 -9.914 1.00 81.12 651 CYS A N 1
ATOM 5187 C CA . CYS A 1 651 ? 53.843 -16.565 -10.916 1.00 81.12 651 CYS A CA 1
ATOM 5188 C C . CYS A 1 651 ? 55.273 -16.402 -10.386 1.00 81.12 651 CYS A C 1
ATOM 5190 O O . CYS A 1 651 ? 55.476 -16.001 -9.243 1.00 81.12 651 CYS A O 1
ATOM 5192 N N . LYS A 1 652 ? 56.269 -16.679 -11.240 1.00 80.38 652 LYS A N 1
ATOM 5193 C CA . LYS A 1 652 ? 57.699 -16.408 -11.013 1.00 80.38 652 LYS A CA 1
ATOM 5194 C C . LYS A 1 652 ? 57.952 -14.899 -10.876 1.00 80.38 652 LYS A C 1
ATOM 5196 O O . LYS A 1 652 ? 57.185 -14.080 -11.365 1.00 80.38 652 LYS A O 1
ATOM 5201 N N . THR A 1 653 ? 59.059 -14.520 -10.240 1.00 81.88 653 THR A N 1
ATOM 5202 C CA . THR A 1 653 ? 59.286 -13.153 -9.728 1.00 81.88 653 THR A CA 1
ATOM 5203 C C . THR A 1 653 ? 59.254 -12.020 -10.763 1.00 81.88 653 THR A C 1
ATOM 5205 O O . THR A 1 653 ? 58.924 -10.903 -10.381 1.00 81.88 653 THR A O 1
ATOM 5208 N N . HIS A 1 654 ? 59.592 -12.253 -12.038 1.00 84.56 654 HIS A N 1
ATOM 5209 C CA . HIS A 1 654 ? 59.536 -11.222 -13.097 1.00 84.56 654 HIS A CA 1
ATOM 5210 C C . HIS A 1 654 ? 58.379 -11.443 -14.087 1.00 84.56 654 HIS A C 1
ATOM 5212 O O . HIS A 1 654 ? 58.403 -10.928 -15.208 1.00 84.56 654 HIS A O 1
ATOM 5218 N N . VAL A 1 655 ? 57.373 -12.220 -13.678 1.00 82.19 655 VAL A N 1
ATOM 5219 C CA . VAL A 1 655 ? 56.217 -12.628 -14.483 1.00 82.19 655 VAL A CA 1
ATOM 5220 C C . VAL A 1 655 ? 54.934 -12.194 -13.777 1.00 82.19 655 VAL A C 1
ATOM 5222 O O . VAL A 1 655 ? 54.810 -12.310 -12.561 1.00 82.19 655 VAL A O 1
ATOM 5225 N N . VAL A 1 656 ? 53.976 -11.688 -14.541 1.00 79.75 656 VAL A N 1
ATOM 5226 C CA . VAL A 1 656 ? 52.698 -11.142 -14.079 1.00 79.75 656 VAL A CA 1
ATOM 5227 C C . VAL A 1 656 ? 51.544 -11.681 -14.937 1.00 79.75 656 VAL A C 1
ATOM 5229 O O . VAL A 1 656 ? 51.764 -12.298 -15.980 1.00 79.75 656 VAL A O 1
ATOM 5232 N N . GLY A 1 657 ? 50.306 -11.468 -14.486 1.00 70.25 657 GLY A N 1
ATOM 5233 C CA . GLY A 1 657 ? 49.085 -11.925 -15.161 1.00 70.25 657 GLY A CA 1
ATOM 5234 C C . GLY A 1 657 ? 48.410 -13.117 -14.471 1.00 70.25 657 GLY A C 1
ATOM 5235 O O . GLY A 1 657 ? 49.053 -13.899 -13.771 1.00 70.25 657 GLY A O 1
ATOM 5236 N N . LEU A 1 658 ? 47.095 -13.262 -14.672 1.00 72.31 658 LEU A N 1
ATOM 5237 C CA . LEU A 1 658 ? 46.255 -14.302 -14.049 1.00 72.31 658 LEU A CA 1
ATOM 5238 C C . LEU A 1 658 ? 46.734 -15.730 -14.356 1.00 72.31 658 LEU A C 1
ATOM 5240 O O . LEU A 1 658 ? 46.647 -16.602 -13.495 1.00 72.31 658 LEU A O 1
ATOM 5244 N N . GLN A 1 659 ? 47.294 -15.947 -15.551 1.00 77.06 659 GLN A N 1
ATOM 5245 C CA . GLN A 1 659 ? 47.845 -17.229 -16.008 1.00 77.06 659 GLN A CA 1
ATOM 5246 C C . GLN A 1 659 ? 49.380 -17.296 -15.949 1.00 77.06 659 GLN A C 1
ATOM 5248 O O . GLN A 1 659 ? 49.951 -18.304 -16.359 1.00 77.06 659 GLN A O 1
ATOM 5253 N N . CYS A 1 660 ? 50.056 -16.266 -15.426 1.00 82.62 660 CYS A N 1
ATOM 5254 C CA . CYS A 1 660 ? 51.519 -16.135 -15.429 1.00 82.62 660 CYS A CA 1
ATOM 5255 C C . CYS A 1 660 ? 52.149 -16.198 -16.830 1.00 82.62 660 CYS A C 1
ATOM 5257 O O . CYS A 1 660 ? 53.137 -16.895 -17.055 1.00 82.62 660 CYS A O 1
ATOM 5259 N N . ASP A 1 661 ? 51.558 -15.498 -17.792 1.00 81.75 661 ASP A N 1
ATOM 5260 C CA . ASP A 1 661 ? 51.925 -15.523 -19.207 1.00 81.75 661 ASP A CA 1
ATOM 5261 C C . ASP A 1 661 ? 52.589 -14.228 -19.708 1.00 81.75 661 ASP A C 1
ATOM 5263 O O . ASP A 1 661 ? 52.987 -14.166 -20.872 1.00 81.75 661 ASP A O 1
ATOM 5267 N N . GLN A 1 662 ? 52.765 -13.216 -18.848 1.00 82.12 662 GLN A N 1
ATOM 5268 C CA . GLN A 1 662 ? 53.311 -11.909 -19.233 1.00 82.12 662 GLN A CA 1
ATOM 5269 C C . GLN A 1 662 ? 54.545 -11.526 -18.411 1.00 82.12 662 GLN A C 1
ATOM 5271 O O . GLN A 1 662 ? 54.621 -11.800 -17.219 1.00 82.12 662 GLN A O 1
ATOM 5276 N N . CYS A 1 663 ? 55.520 -10.858 -19.029 1.00 81.56 663 CYS A N 1
ATOM 5277 C CA . CYS A 1 663 ? 56.668 -10.299 -18.310 1.00 81.56 663 CYS A CA 1
ATOM 5278 C C . CYS A 1 663 ? 56.307 -8.971 -17.639 1.00 81.56 663 CYS A C 1
ATOM 5280 O O . CYS A 1 663 ? 55.578 -8.164 -18.213 1.00 81.56 663 CYS A O 1
ATOM 5282 N N . MET A 1 664 ? 56.857 -8.722 -16.450 1.00 80.56 664 MET A N 1
ATOM 5283 C CA . MET A 1 664 ? 56.731 -7.430 -15.770 1.00 80.56 664 MET A CA 1
ATOM 5284 C C . MET A 1 664 ? 57.381 -6.303 -16.599 1.00 80.56 664 MET A C 1
ATOM 5286 O O . MET A 1 664 ? 58.365 -6.534 -17.304 1.00 80.56 664 MET A O 1
ATOM 5290 N N . ASP A 1 665 ? 56.861 -5.075 -16.511 1.00 77.69 665 ASP A N 1
ATOM 5291 C CA . ASP A 1 665 ? 57.400 -3.925 -17.249 1.00 77.69 665 ASP A CA 1
ATOM 5292 C C . ASP A 1 665 ? 58.903 -3.714 -16.988 1.00 77.69 665 ASP A C 1
ATOM 5294 O O . ASP A 1 665 ? 59.366 -3.706 -15.849 1.00 77.69 665 ASP A O 1
ATOM 5298 N N . GLY A 1 666 ? 59.677 -3.535 -18.064 1.00 73.62 666 GLY A N 1
ATOM 5299 C CA . GLY A 1 666 ? 61.146 -3.495 -18.004 1.00 73.62 666 GLY A CA 1
ATOM 5300 C C . GLY A 1 666 ? 61.817 -4.863 -18.172 1.00 73.62 666 GLY A C 1
ATOM 5301 O O . GLY A 1 666 ? 63.048 -4.929 -18.189 1.00 73.62 666 GLY A O 1
ATOM 5302 N N . TYR A 1 667 ? 61.033 -5.929 -18.365 1.00 84.44 667 TYR A N 1
ATOM 5303 C CA . TYR A 1 667 ? 61.497 -7.279 -18.666 1.00 84.44 667 TYR A CA 1
ATOM 5304 C C . TYR A 1 667 ? 60.831 -7.827 -19.939 1.00 84.44 667 TYR A C 1
ATOM 5306 O O . TYR A 1 667 ? 59.753 -7.396 -20.344 1.00 84.44 667 TYR A O 1
ATOM 5314 N N . TYR A 1 668 ? 61.490 -8.771 -20.603 1.00 83.50 668 TYR A N 1
ATOM 5315 C CA . TYR A 1 668 ? 61.051 -9.372 -21.858 1.00 83.50 668 TYR A CA 1
ATOM 5316 C C . TYR A 1 668 ? 61.503 -10.839 -21.952 1.00 83.50 668 TYR A C 1
ATOM 5318 O O . TYR A 1 668 ? 62.348 -11.285 -21.176 1.00 83.50 668 TYR A O 1
ATOM 5326 N N . ASN A 1 669 ? 60.955 -11.576 -22.921 1.00 80.12 669 ASN A N 1
ATOM 5327 C CA . ASN A 1 669 ? 61.323 -12.953 -23.269 1.00 80.12 669 ASN A CA 1
ATOM 5328 C C . ASN A 1 669 ? 61.014 -14.002 -22.175 1.00 80.12 669 ASN A C 1
ATOM 5330 O O . ASN A 1 669 ? 61.923 -14.571 -21.571 1.00 80.12 669 ASN A O 1
ATOM 5334 N N . LEU A 1 670 ? 59.720 -14.269 -21.942 1.00 81.25 670 LEU A N 1
ATOM 5335 C CA . LEU A 1 670 ? 59.241 -15.282 -20.990 1.00 81.25 670 LEU A CA 1
ATOM 5336 C C . LEU A 1 670 ? 59.738 -16.689 -21.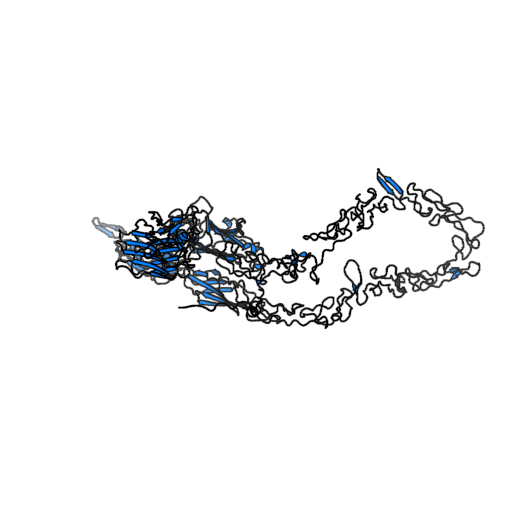368 1.00 81.25 670 LEU A C 1
ATOM 5338 O O . LEU A 1 670 ? 59.370 -17.218 -22.418 1.00 81.25 670 LEU A O 1
ATOM 5342 N N . ASN A 1 671 ? 60.540 -17.315 -20.503 1.00 78.06 671 ASN A N 1
ATOM 5343 C CA . ASN A 1 671 ? 61.153 -18.618 -20.762 1.00 78.06 671 ASN A CA 1
ATOM 5344 C C . ASN A 1 671 ? 61.067 -19.550 -19.543 1.00 78.06 671 ASN A C 1
ATOM 5346 O O . ASN A 1 671 ? 61.391 -19.179 -18.417 1.00 78.06 671 ASN A O 1
ATOM 5350 N N . MET A 1 672 ? 60.688 -20.808 -19.787 1.00 70.56 672 MET A N 1
ATOM 5351 C CA . MET A 1 672 ? 60.582 -21.857 -18.767 1.00 70.56 672 MET A CA 1
ATOM 5352 C C . MET A 1 672 ? 61.916 -22.145 -18.063 1.00 70.56 672 MET A C 1
ATOM 5354 O O . MET A 1 672 ? 61.923 -22.437 -16.868 1.00 70.56 672 MET A O 1
ATOM 5358 N N . SER A 1 673 ? 63.022 -22.012 -18.798 1.00 73.00 673 SER A N 1
ATOM 5359 C CA . SER A 1 673 ? 64.393 -22.275 -18.337 1.00 73.00 673 SER A CA 1
ATOM 5360 C C . SER A 1 673 ? 64.962 -21.146 -17.473 1.00 73.00 673 SER A C 1
ATOM 5362 O O . SER A 1 673 ? 65.983 -21.330 -16.815 1.00 73.00 673 SER A O 1
ATOM 5364 N N . ASP A 1 674 ? 64.330 -19.969 -17.496 1.00 71.50 674 ASP A N 1
ATOM 5365 C CA . ASP A 1 674 ? 64.742 -18.824 -16.694 1.00 71.50 674 ASP A CA 1
ATOM 5366 C C . ASP A 1 674 ? 64.145 -18.950 -15.283 1.00 71.50 674 ASP A C 1
ATOM 5368 O O . ASP A 1 674 ? 62.930 -19.118 -15.102 1.00 71.50 674 ASP A O 1
ATOM 5372 N N . TYR A 1 675 ? 65.014 -18.889 -14.270 1.00 78.12 675 TYR A N 1
ATOM 5373 C CA . TYR A 1 675 ? 64.640 -19.031 -12.862 1.00 78.12 675 TYR A CA 1
ATOM 5374 C C . TYR A 1 675 ? 63.653 -17.937 -12.422 1.00 78.12 675 TYR A C 1
ATOM 5376 O O . TYR A 1 675 ? 62.727 -18.209 -11.659 1.00 78.12 675 TYR A O 1
ATOM 5384 N N . HIS A 1 676 ? 63.791 -16.723 -12.965 1.00 78.56 676 HIS A N 1
ATOM 5385 C CA . HIS A 1 676 ? 62.903 -15.595 -12.673 1.00 78.56 676 HIS A CA 1
ATOM 5386 C C . HIS A 1 676 ? 61.801 -15.395 -13.730 1.00 78.56 676 HIS A C 1
ATOM 5388 O O . HIS A 1 676 ? 60.928 -14.543 -13.559 1.00 78.56 676 HIS A O 1
ATOM 5394 N N . GLY A 1 677 ? 61.815 -16.196 -14.801 1.00 83.19 677 GLY A N 1
ATOM 5395 C CA . GLY A 1 677 ? 60.830 -16.223 -15.883 1.00 83.19 677 GLY A CA 1
ATOM 5396 C C . GLY A 1 677 ? 61.113 -15.249 -17.031 1.00 83.19 677 GLY A C 1
ATOM 5397 O O . GLY A 1 677 ? 61.038 -15.670 -18.181 1.00 83.19 677 GLY A O 1
ATOM 5398 N N . CYS A 1 678 ? 61.475 -13.992 -16.750 1.00 85.25 678 CYS A N 1
ATOM 5399 C CA . CYS A 1 678 ? 61.737 -12.958 -17.767 1.00 85.25 678 CYS A CA 1
ATOM 5400 C C . CYS A 1 678 ? 63.047 -12.185 -17.535 1.00 85.25 678 CYS A C 1
ATOM 5402 O O . CYS A 1 678 ? 63.487 -11.997 -16.395 1.00 85.25 678 CYS A O 1
ATOM 5404 N N . GLN A 1 679 ? 63.631 -11.668 -18.623 1.00 82.25 679 GLN A N 1
ATOM 5405 C CA . GLN A 1 679 ? 64.948 -11.015 -18.665 1.00 82.25 679 GLN A CA 1
ATOM 5406 C C . GLN A 1 679 ? 64.855 -9.481 -18.739 1.00 82.25 679 GLN A C 1
ATOM 5408 O O . GLN A 1 679 ? 63.969 -8.973 -19.415 1.00 82.25 679 GLN A O 1
ATOM 5413 N N . PRO A 1 680 ? 65.763 -8.710 -18.112 1.00 79.69 680 PRO A N 1
ATOM 5414 C CA . PRO A 1 680 ? 65.675 -7.245 -18.078 1.00 79.69 680 PRO A CA 1
ATOM 5415 C C . PRO A 1 680 ? 66.054 -6.556 -19.406 1.00 79.69 680 PRO A C 1
ATOM 5417 O O . PRO A 1 680 ? 66.982 -6.969 -20.107 1.00 79.69 680 PRO A O 1
ATOM 5420 N N . CYS A 1 681 ? 65.383 -5.443 -19.710 1.00 79.00 681 CYS A N 1
ATOM 5421 C CA . CYS A 1 681 ? 65.651 -4.547 -20.842 1.00 79.00 681 CYS A CA 1
ATOM 5422 C C . CYS A 1 681 ? 66.935 -3.705 -20.644 1.00 79.00 681 CYS A C 1
ATOM 5424 O O . CYS A 1 681 ? 67.222 -3.252 -19.539 1.00 79.00 681 CYS A O 1
ATOM 5426 N N . LYS A 1 682 ? 67.693 -3.416 -21.720 1.00 77.69 682 LYS A N 1
ATOM 5427 C CA . LYS A 1 682 ? 68.962 -2.641 -21.673 1.00 77.69 682 LYS A CA 1
ATOM 5428 C C . LYS A 1 682 ? 68.952 -1.367 -22.542 1.00 77.69 682 LYS A C 1
ATOM 5430 O O . LYS A 1 682 ? 69.765 -1.225 -23.445 1.00 77.69 682 LYS A O 1
ATOM 5435 N N . CYS A 1 683 ? 68.023 -0.439 -22.319 1.00 77.62 683 CYS A N 1
ATOM 5436 C CA . CYS A 1 683 ? 67.857 0.754 -23.172 1.00 77.62 683 CYS A CA 1
ATOM 5437 C C . CYS A 1 683 ? 68.781 1.932 -22.799 1.00 77.62 683 CYS A C 1
ATOM 5439 O O . CYS A 1 683 ? 68.933 2.235 -21.618 1.00 77.62 683 CYS A O 1
ATOM 5441 N N . ASN A 1 684 ? 69.343 2.648 -23.790 1.00 74.81 684 ASN A N 1
ATOM 5442 C CA . ASN A 1 684 ? 70.116 3.880 -23.568 1.00 74.81 684 ASN A CA 1
ATOM 5443 C C . ASN A 1 684 ? 69.167 5.077 -23.378 1.00 74.81 684 ASN A C 1
ATOM 5445 O O . ASN A 1 684 ? 68.406 5.434 -24.283 1.00 74.81 684 ASN A O 1
ATOM 5449 N N . SER A 1 685 ? 69.211 5.715 -22.209 1.00 70.31 685 SER A N 1
ATOM 5450 C CA . SER A 1 685 ? 68.287 6.790 -21.825 1.00 70.31 685 SER A CA 1
ATOM 5451 C C . SER A 1 685 ? 68.386 8.044 -22.707 1.00 70.31 685 SER A C 1
ATOM 5453 O O . SER A 1 685 ? 67.382 8.733 -22.893 1.00 70.31 685 SER A O 1
ATOM 5455 N N . SER A 1 686 ? 69.545 8.318 -23.320 1.00 69.00 686 SER A N 1
ATOM 5456 C CA . SER A 1 686 ? 69.755 9.506 -24.165 1.00 69.00 686 SER A CA 1
ATOM 5457 C C . SER A 1 686 ? 69.033 9.416 -25.513 1.00 69.00 686 SER A C 1
ATOM 5459 O O . SER A 1 686 ? 68.429 10.398 -25.960 1.00 69.00 686 SER A O 1
ATOM 5461 N N . GLY A 1 687 ? 69.038 8.237 -26.142 1.00 68.06 687 GLY A N 1
ATOM 5462 C CA . GLY A 1 687 ? 68.401 8.001 -27.441 1.00 68.06 687 GLY A CA 1
ATOM 5463 C C . GLY A 1 687 ? 67.043 7.299 -27.374 1.00 68.06 687 GLY A C 1
ATOM 5464 O O . GLY A 1 687 ? 66.403 7.142 -28.410 1.00 68.06 687 GLY A O 1
ATOM 5465 N N . THR A 1 688 ? 66.556 6.923 -26.185 1.00 74.56 688 THR A N 1
ATOM 5466 C CA . THR A 1 688 ? 65.217 6.335 -25.986 1.00 74.56 688 THR A CA 1
ATOM 5467 C C . THR A 1 688 ? 64.170 7.424 -25.736 1.00 74.56 688 THR A C 1
ATOM 5469 O O . THR A 1 688 ? 64.391 8.390 -25.000 1.00 74.56 688 THR A O 1
ATOM 5472 N N . ARG A 1 689 ? 63.004 7.306 -26.374 1.00 62.72 689 ARG A N 1
ATOM 5473 C CA . ARG A 1 689 ? 61.906 8.275 -26.274 1.00 62.72 689 ARG A CA 1
ATOM 5474 C C . ARG A 1 689 ? 61.402 8.333 -24.823 1.00 62.72 689 ARG A C 1
ATOM 5476 O O . ARG A 1 689 ? 61.055 7.306 -24.253 1.00 62.72 689 ARG A O 1
ATOM 5483 N N . ASN A 1 690 ? 61.364 9.531 -24.236 1.00 59.66 690 ASN A N 1
ATOM 5484 C CA . ASN A 1 690 ? 60.948 9.816 -22.849 1.00 59.66 690 ASN A CA 1
ATOM 5485 C C . ASN A 1 690 ? 61.834 9.237 -21.718 1.00 59.66 690 ASN A C 1
ATOM 5487 O O . ASN A 1 690 ? 61.486 9.403 -20.557 1.00 59.66 690 ASN A O 1
ATOM 5491 N N . GLY A 1 691 ? 62.976 8.600 -22.018 1.00 57.75 691 GLY A N 1
ATOM 5492 C CA . GLY A 1 691 ? 63.953 8.157 -21.006 1.00 57.75 691 GLY A CA 1
ATOM 5493 C C . GLY A 1 691 ? 63.582 6.905 -20.191 1.00 57.75 691 GLY A C 1
ATOM 5494 O O . GLY A 1 691 ? 64.353 6.513 -19.318 1.00 57.75 691 GLY A O 1
ATOM 5495 N N . TYR A 1 692 ? 62.446 6.257 -20.470 1.00 63.19 692 TYR A N 1
ATOM 5496 C CA . TYR A 1 692 ? 62.017 5.028 -19.788 1.00 63.19 692 TYR A CA 1
ATOM 5497 C C . TYR A 1 692 ? 62.773 3.787 -20.296 1.00 63.19 692 TYR A C 1
ATOM 5499 O O . TYR A 1 692 ? 63.015 3.642 -21.492 1.00 63.19 692 TYR A O 1
ATOM 5507 N N . ILE A 1 693 ? 63.096 2.858 -19.390 1.00 66.56 693 ILE A N 1
ATOM 5508 C CA . ILE A 1 693 ? 63.881 1.633 -19.655 1.00 66.56 693 ILE A CA 1
ATOM 5509 C C . ILE A 1 693 ? 62.970 0.452 -20.062 1.00 66.56 693 ILE A C 1
ATOM 5511 O O . ILE A 1 693 ? 63.244 -0.704 -19.753 1.00 66.56 693 ILE A O 1
ATOM 5515 N N . THR A 1 694 ? 61.845 0.732 -20.721 1.00 68.94 694 THR A N 1
ATOM 5516 C CA . THR A 1 694 ? 60.881 -0.291 -21.150 1.00 68.94 694 THR A CA 1
ATOM 5517 C C . THR A 1 694 ? 61.146 -0.706 -22.596 1.00 68.94 694 THR A C 1
ATOM 5519 O O . THR A 1 694 ? 61.399 0.126 -23.471 1.00 68.94 694 THR A O 1
ATOM 5522 N N . CYS A 1 695 ? 61.105 -2.010 -22.861 1.00 75.56 695 CYS A N 1
ATOM 5523 C CA . CYS A 1 695 ? 61.367 -2.586 -24.176 1.00 75.56 695 CYS A CA 1
ATOM 5524 C C . CYS A 1 695 ? 60.258 -3.558 -24.591 1.00 75.56 695 CYS A C 1
ATOM 5526 O O . CYS A 1 695 ? 59.388 -3.917 -23.801 1.00 75.56 695 CYS A O 1
ATOM 5528 N N . HIS A 1 696 ? 60.244 -3.937 -25.866 1.00 76.88 696 HIS A N 1
ATOM 5529 C CA . HIS A 1 696 ? 59.222 -4.824 -26.412 1.00 76.88 696 HIS A CA 1
ATOM 5530 C C . HIS A 1 696 ? 59.294 -6.235 -25.790 1.00 76.88 696 HIS A C 1
ATOM 5532 O O . HIS A 1 696 ? 60.347 -6.873 -25.847 1.00 76.88 696 HIS A O 1
ATOM 5538 N N . GLN A 1 697 ? 58.164 -6.735 -25.266 1.00 71.19 697 GLN A N 1
ATOM 5539 C CA . GLN A 1 697 ? 58.063 -7.918 -24.387 1.00 71.19 697 GLN A CA 1
ATOM 5540 C C . GLN A 1 697 ? 58.582 -9.244 -24.981 1.00 71.19 697 GLN A C 1
ATOM 5542 O O . GLN A 1 697 ? 58.864 -10.173 -24.229 1.00 71.19 697 GLN A O 1
ATOM 5547 N N . TYR A 1 698 ? 58.782 -9.331 -26.301 1.00 69.38 698 TYR A N 1
ATOM 5548 C CA . TYR A 1 698 ? 59.327 -10.527 -26.968 1.00 69.38 698 TYR A CA 1
ATOM 5549 C C . TYR A 1 698 ? 60.685 -10.311 -27.649 1.00 69.38 698 TYR A C 1
ATOM 5551 O O . TYR A 1 698 ? 61.446 -11.258 -27.801 1.00 69.38 698 TYR A O 1
ATOM 5559 N N . SER A 1 699 ? 61.006 -9.084 -28.072 1.00 73.31 699 SER A N 1
ATOM 5560 C CA . SER A 1 699 ? 62.188 -8.811 -28.912 1.00 73.31 699 SER A CA 1
ATOM 5561 C C . SER A 1 699 ? 63.269 -7.982 -28.223 1.00 73.31 699 SER A C 1
ATOM 5563 O O . SER A 1 699 ? 64.361 -7.846 -28.766 1.00 73.31 699 SER A O 1
ATOM 5565 N N . GLY A 1 700 ? 62.983 -7.393 -27.059 1.00 72.62 700 GLY A N 1
ATOM 5566 C CA . GLY A 1 700 ? 63.951 -6.580 -26.321 1.00 72.62 700 GLY A CA 1
ATOM 5567 C C . GLY A 1 700 ? 64.204 -5.193 -26.919 1.00 72.62 700 GLY A C 1
ATOM 5568 O O . GLY A 1 700 ? 65.042 -4.449 -26.414 1.00 72.62 700 GLY A O 1
ATOM 5569 N N . GLN A 1 701 ? 63.490 -4.822 -27.989 1.00 80.06 701 GLN A N 1
ATOM 5570 C CA . GLN A 1 701 ? 63.709 -3.570 -28.715 1.00 80.06 701 GLN A CA 1
ATOM 5571 C C . GLN A 1 701 ? 63.242 -2.352 -27.911 1.00 80.06 701 GLN A C 1
ATOM 5573 O O . GLN A 1 701 ? 62.078 -2.261 -27.509 1.00 80.06 701 GLN A O 1
ATOM 5578 N N . CYS A 1 702 ? 64.147 -1.389 -27.739 1.00 79.31 702 CYS A N 1
ATOM 5579 C CA . CYS A 1 702 ? 63.881 -0.102 -27.104 1.00 79.31 702 CYS A CA 1
ATOM 5580 C C . CYS A 1 702 ? 63.231 0.887 -28.084 1.00 79.31 702 CYS A C 1
ATOM 5582 O O . CYS A 1 702 ? 63.463 0.839 -29.296 1.00 79.31 702 CYS A O 1
ATOM 5584 N N . LYS A 1 703 ? 62.410 1.811 -27.574 1.00 75.62 703 LYS A N 1
ATOM 5585 C CA . LYS A 1 703 ? 61.716 2.812 -28.403 1.00 75.62 703 LYS A CA 1
ATOM 5586 C C . LYS A 1 703 ? 62.618 4.023 -28.685 1.00 75.62 703 LYS A C 1
ATOM 5588 O O . LYS A 1 703 ? 62.674 4.945 -27.875 1.00 75.62 703 LYS A O 1
ATOM 5593 N N . CYS A 1 704 ? 63.302 4.045 -29.828 1.00 74.50 704 CYS A N 1
ATOM 5594 C CA . CYS A 1 704 ? 64.284 5.091 -30.155 1.00 74.50 704 CYS A CA 1
ATOM 5595 C C . CYS A 1 704 ? 63.657 6.446 -30.530 1.00 74.50 704 CYS A C 1
ATOM 5597 O O . CYS A 1 704 ? 62.551 6.512 -31.069 1.00 74.50 704 CYS A O 1
ATOM 5599 N N . LYS A 1 705 ? 64.371 7.542 -30.244 1.00 71.19 705 LYS A N 1
ATOM 5600 C CA . LYS A 1 705 ? 64.074 8.900 -30.728 1.00 71.19 705 LYS A CA 1
ATOM 5601 C C . LYS A 1 705 ? 64.318 8.996 -32.248 1.00 71.19 705 LYS A C 1
ATOM 5603 O O . LYS A 1 705 ? 65.113 8.223 -32.783 1.00 71.19 705 LYS A O 1
ATOM 5608 N N . PRO A 1 706 ? 63.679 9.946 -32.956 1.00 65.12 706 PRO A N 1
ATOM 5609 C CA . PRO A 1 706 ? 63.914 10.160 -34.385 1.00 65.12 706 PRO A CA 1
ATOM 5610 C C . PRO A 1 706 ? 65.400 10.395 -34.684 1.00 65.12 706 PRO A C 1
ATOM 5612 O O . PRO A 1 706 ? 66.075 11.088 -33.927 1.00 65.12 706 PRO A O 1
ATOM 5615 N N . ASN A 1 707 ? 65.896 9.823 -35.783 1.00 66.88 707 ASN A N 1
ATOM 5616 C CA . ASN A 1 707 ? 67.299 9.859 -36.230 1.00 66.88 707 ASN A CA 1
ATOM 5617 C C . ASN A 1 707 ? 68.302 9.075 -35.361 1.00 66.88 707 ASN A C 1
ATOM 5619 O O . ASN A 1 707 ? 69.485 9.039 -35.699 1.00 66.88 707 ASN A O 1
ATOM 5623 N N . PHE A 1 708 ? 67.833 8.385 -34.315 1.00 74.12 708 PHE A N 1
ATOM 5624 C CA . PHE A 1 708 ? 68.590 7.381 -33.566 1.00 74.12 708 PHE A CA 1
ATOM 5625 C C . PHE A 1 708 ? 68.124 5.970 -33.947 1.00 74.12 708 PHE A C 1
ATOM 5627 O O . PHE A 1 708 ? 66.948 5.739 -34.222 1.00 74.12 708 PHE A O 1
ATOM 5634 N N . THR A 1 709 ? 69.045 5.012 -33.970 1.00 67.00 709 THR A N 1
ATOM 5635 C CA . THR A 1 709 ? 68.788 3.620 -34.369 1.00 67.00 709 THR A CA 1
ATOM 5636 C C . THR A 1 709 ? 69.558 2.634 -33.479 1.00 67.00 709 THR A C 1
ATOM 5638 O O . THR A 1 709 ? 70.382 3.040 -32.665 1.00 67.00 709 THR A O 1
ATOM 5641 N N . GLY A 1 710 ? 69.290 1.330 -33.609 1.00 67.38 710 GLY A N 1
ATOM 5642 C CA . GLY A 1 710 ? 69.870 0.254 -32.787 1.00 67.38 710 GLY A CA 1
ATOM 5643 C C . GLY A 1 710 ? 68.922 -0.334 -31.733 1.00 67.38 710 GLY A C 1
ATOM 5644 O O . GLY A 1 710 ? 67.953 0.306 -31.333 1.00 67.38 710 GLY A O 1
ATOM 5645 N N . LEU A 1 711 ? 69.206 -1.562 -31.273 1.00 69.12 711 LEU A N 1
ATOM 5646 C CA . LEU A 1 711 ? 68.385 -2.298 -30.288 1.00 69.12 711 LEU A CA 1
ATOM 5647 C C . LEU A 1 711 ? 68.243 -1.529 -28.961 1.00 69.12 711 LEU A C 1
ATOM 5649 O O . LEU A 1 711 ? 67.208 -1.604 -28.303 1.00 69.12 711 LEU A O 1
ATOM 5653 N N . HIS A 1 712 ? 69.269 -0.740 -28.622 1.00 77.12 712 HIS A N 1
ATOM 5654 C CA . HIS A 1 712 ? 69.367 0.071 -27.406 1.00 77.12 712 HIS A CA 1
ATOM 5655 C C . HIS A 1 712 ? 69.309 1.585 -27.661 1.00 77.12 712 HIS A C 1
ATOM 5657 O O . HIS A 1 712 ? 69.407 2.351 -26.707 1.00 77.12 712 HIS A O 1
ATOM 5663 N N . CYS A 1 713 ? 69.101 2.016 -28.911 1.00 75.94 713 CYS A N 1
ATOM 5664 C CA . CYS A 1 713 ? 68.960 3.422 -29.309 1.00 75.94 713 CYS A CA 1
ATOM 5665 C C . CYS A 1 713 ? 70.190 4.312 -29.045 1.00 75.94 713 CYS A C 1
ATOM 5667 O O . CYS A 1 713 ? 70.064 5.405 -28.505 1.00 75.94 713 CYS A O 1
ATOM 5669 N N . ASP A 1 714 ? 71.386 3.863 -29.417 1.00 71.38 714 ASP A N 1
ATOM 5670 C CA . ASP A 1 714 ? 72.678 4.463 -29.051 1.00 71.38 714 ASP A CA 1
ATOM 5671 C C . ASP A 1 714 ? 73.492 5.041 -30.230 1.00 71.38 714 ASP A C 1
ATOM 5673 O O . ASP A 1 714 ? 74.597 5.540 -30.025 1.00 71.38 714 ASP A O 1
ATOM 5677 N N . ARG A 1 715 ? 72.960 5.031 -31.461 1.00 70.50 715 ARG A N 1
ATOM 5678 C CA . ARG A 1 715 ? 73.680 5.462 -32.680 1.00 70.50 715 ARG A CA 1
ATOM 5679 C C . ARG A 1 715 ? 72.831 6.330 -33.615 1.00 70.50 715 ARG A C 1
ATOM 5681 O O . ARG A 1 715 ? 71.627 6.108 -33.724 1.00 70.50 715 ARG A O 1
ATOM 5688 N N . CYS A 1 716 ? 73.459 7.290 -34.306 1.00 68.62 716 CYS A N 1
ATOM 5689 C CA . CYS A 1 716 ? 72.812 8.126 -35.328 1.00 68.62 716 CYS A CA 1
ATOM 5690 C C . CYS A 1 716 ? 72.538 7.331 -36.612 1.00 68.62 716 CYS A C 1
ATOM 5692 O O . CYS A 1 716 ? 73.319 6.459 -36.995 1.00 68.62 716 CYS A O 1
ATOM 5694 N N . ASN A 1 717 ? 71.431 7.640 -37.281 1.00 63.19 717 ASN A N 1
ATOM 5695 C CA . ASN A 1 717 ? 71.053 7.002 -38.539 1.00 63.19 717 ASN A CA 1
ATOM 5696 C C . ASN A 1 717 ? 71.931 7.477 -39.722 1.00 63.19 717 ASN A C 1
ATOM 5698 O O . ASN A 1 717 ? 72.533 8.550 -39.673 1.00 63.19 717 ASN A O 1
ATOM 5702 N N . LEU A 1 718 ? 72.010 6.677 -40.790 1.00 59.19 718 LEU A N 1
ATOM 5703 C CA . LEU A 1 718 ? 72.852 6.951 -41.965 1.00 59.19 718 LEU A CA 1
ATOM 5704 C C . LEU A 1 718 ? 72.453 8.270 -42.660 1.00 59.19 718 LEU A C 1
ATOM 5706 O O . LEU A 1 718 ? 71.270 8.521 -42.870 1.00 59.19 718 LEU A O 1
ATOM 5710 N N . GLY A 1 719 ? 73.444 9.098 -43.026 1.00 61.34 719 GLY A N 1
ATOM 5711 C CA . GLY A 1 719 ? 73.242 10.434 -43.623 1.00 61.34 719 GLY A CA 1
ATOM 5712 C C . GLY A 1 719 ? 73.268 11.604 -42.630 1.00 61.34 719 GLY A C 1
ATOM 5713 O O . GLY A 1 719 ? 73.171 12.758 -43.043 1.00 61.34 719 GLY A O 1
ATOM 5714 N N . PHE A 1 720 ? 73.446 11.316 -41.337 1.00 71.06 720 PHE A N 1
ATOM 5715 C CA . PHE A 1 720 ? 73.501 12.307 -40.265 1.00 71.06 720 PHE A CA 1
ATOM 5716 C C . PHE A 1 720 ? 74.824 12.194 -39.494 1.00 71.06 720 PHE A C 1
ATOM 5718 O O . PHE A 1 720 ? 75.275 11.094 -39.171 1.00 71.06 720 PHE A O 1
ATOM 5725 N N . LYS A 1 721 ? 75.447 13.332 -39.183 1.00 68.06 721 LYS A N 1
ATOM 5726 C CA . LYS A 1 721 ? 76.636 13.446 -38.335 1.00 68.06 721 LYS A CA 1
ATOM 5727 C C . LYS A 1 721 ? 76.278 13.869 -36.916 1.00 68.06 721 LYS A C 1
ATOM 5729 O O . LYS A 1 721 ? 75.247 14.498 -36.672 1.00 68.06 721 LYS A O 1
ATOM 5734 N N . GLN A 1 722 ? 77.144 13.529 -35.973 1.00 64.50 722 GLN A N 1
ATOM 5735 C CA . GLN A 1 722 ? 76.943 13.837 -34.563 1.00 64.50 722 GLN A CA 1
ATOM 5736 C C . GLN A 1 722 ? 77.358 15.286 -34.274 1.00 64.50 722 GLN A C 1
ATOM 5738 O O . GLN A 1 722 ? 78.467 15.699 -34.610 1.00 64.50 722 GLN A O 1
ATOM 5743 N N . GLN A 1 723 ? 76.479 16.066 -33.646 1.00 65.31 723 GLN A N 1
ATOM 5744 C CA . GLN A 1 723 ? 76.772 17.439 -33.241 1.00 65.31 723 GLN A CA 1
ATOM 5745 C C . GLN A 1 723 ? 76.287 17.691 -31.812 1.00 65.31 723 GLN A C 1
ATOM 5747 O O . GLN A 1 723 ? 75.179 17.316 -31.427 1.00 65.31 723 GLN A O 1
ATOM 5752 N N . ASN A 1 724 ? 77.149 18.308 -31.005 1.00 60.88 724 ASN A N 1
ATOM 5753 C CA . ASN A 1 724 ? 76.862 18.611 -29.610 1.00 60.88 724 ASN A CA 1
ATOM 5754 C C . ASN A 1 724 ? 76.260 20.018 -29.521 1.00 60.88 724 ASN A C 1
ATOM 5756 O O . ASN A 1 724 ? 76.946 21.002 -29.801 1.00 60.88 724 ASN A O 1
ATOM 5760 N N . ILE A 1 725 ? 74.978 20.110 -29.175 1.00 56.94 725 ILE A N 1
ATOM 5761 C CA . ILE A 1 725 ? 74.256 21.380 -29.061 1.00 56.94 725 ILE A CA 1
ATOM 5762 C C . ILE A 1 725 ? 73.895 21.541 -27.585 1.00 56.94 725 ILE A C 1
ATOM 5764 O O . ILE A 1 725 ? 73.122 20.753 -27.047 1.00 56.94 725 ILE A O 1
ATOM 5768 N N . LEU A 1 726 ? 74.483 22.542 -26.921 1.00 50.56 726 LEU A N 1
ATOM 5769 C CA . LEU A 1 726 ? 74.193 22.893 -25.520 1.00 50.56 726 LEU A CA 1
ATOM 5770 C C . LEU A 1 726 ? 74.353 21.718 -24.524 1.00 50.56 726 LEU A C 1
ATOM 5772 O O . LEU A 1 726 ? 73.537 21.540 -23.625 1.00 50.56 726 LEU A O 1
ATOM 5776 N N . GLY A 1 727 ? 75.400 20.900 -24.680 1.00 56.81 727 GLY A N 1
ATOM 5777 C CA . GLY A 1 727 ? 75.728 19.815 -23.741 1.00 56.81 727 GLY A CA 1
ATOM 5778 C C . GLY A 1 727 ? 74.906 18.529 -23.900 1.00 56.81 727 GLY A C 1
ATOM 5779 O O . GLY A 1 727 ? 75.085 17.606 -23.108 1.00 56.81 727 GLY A O 1
ATOM 5780 N N . MET A 1 728 ? 74.049 18.432 -24.923 1.00 54.72 728 MET A N 1
ATOM 5781 C CA . MET A 1 728 ? 73.337 17.203 -25.292 1.00 54.72 728 MET A CA 1
ATOM 5782 C C . MET A 1 728 ? 73.706 16.741 -26.710 1.00 54.72 728 MET A C 1
ATOM 5784 O O . MET A 1 728 ? 73.734 17.522 -27.663 1.00 54.72 728 MET A O 1
ATOM 5788 N N . GLN A 1 729 ? 73.973 15.438 -26.852 1.00 60.75 729 GLN A N 1
ATOM 5789 C CA . GLN A 1 729 ? 74.348 14.808 -28.123 1.00 60.75 729 GLN A CA 1
ATOM 5790 C C . GLN A 1 729 ? 73.132 14.668 -29.059 1.00 60.75 729 GLN A C 1
ATOM 5792 O O . GLN A 1 729 ? 72.134 14.054 -28.680 1.00 60.75 729 GLN A O 1
ATOM 5797 N N . SER A 1 730 ? 73.228 15.197 -30.288 1.00 61.84 730 SER A N 1
ATOM 5798 C CA . SER A 1 730 ? 72.174 15.140 -31.318 1.00 61.84 730 SER A CA 1
ATOM 5799 C C . SER A 1 730 ? 72.740 14.808 -32.714 1.00 61.84 730 SER A C 1
ATOM 5801 O O . SER A 1 730 ? 73.944 14.933 -32.941 1.00 61.84 730 SER A O 1
ATOM 5803 N N . CYS A 1 731 ? 71.892 14.367 -33.651 1.00 70.56 731 CYS A N 1
ATOM 5804 C CA . CYS A 1 731 ? 72.278 13.924 -35.004 1.00 70.56 731 CYS A CA 1
ATOM 5805 C C . CYS A 1 731 ? 71.716 14.877 -36.086 1.00 70.56 731 CYS A C 1
ATOM 5807 O O . CYS A 1 731 ? 70.499 15.066 -36.139 1.00 70.56 731 CYS A O 1
ATOM 5809 N N . VAL A 1 732 ? 72.566 15.448 -36.958 1.00 66.88 732 VAL A N 1
ATOM 5810 C CA . VAL A 1 732 ? 72.222 16.472 -37.985 1.00 66.88 732 VAL A CA 1
ATOM 5811 C C . VAL A 1 732 ? 72.708 16.100 -39.406 1.00 66.88 732 VAL A C 1
ATOM 5813 O O . VAL A 1 732 ? 73.705 15.394 -39.512 1.00 66.88 732 VAL A O 1
ATOM 5816 N N . PRO A 1 733 ? 72.053 16.535 -40.503 1.00 61.72 733 PRO A N 1
ATOM 5817 C CA . PRO A 1 733 ? 72.401 16.142 -41.885 1.00 61.72 733 PRO A CA 1
ATOM 5818 C C . PRO A 1 733 ? 73.647 16.857 -42.465 1.00 61.72 733 PRO A C 1
ATOM 5820 O O . PRO A 1 733 ? 74.175 17.787 -41.856 1.00 61.72 733 PRO A O 1
ATOM 5823 N N . CYS A 1 734 ? 74.150 16.392 -43.622 1.00 66.44 734 CYS A N 1
ATOM 5824 C CA . CYS A 1 734 ? 75.487 16.734 -44.150 1.00 66.44 734 CYS A CA 1
ATOM 5825 C C . CYS A 1 734 ? 75.600 17.437 -45.524 1.00 66.44 734 CYS A C 1
ATOM 5827 O O . CYS A 1 734 ? 76.703 17.846 -45.868 1.00 66.44 734 CYS A O 1
ATOM 5829 N N . ASP A 1 735 ? 74.527 17.583 -46.301 1.00 68.56 735 ASP A N 1
ATOM 5830 C CA . ASP A 1 735 ? 74.421 18.440 -47.506 1.00 68.56 735 ASP A CA 1
ATOM 5831 C C . ASP A 1 735 ? 75.537 18.360 -48.583 1.00 68.56 735 ASP A C 1
ATOM 5833 O O . ASP A 1 735 ? 76.019 19.372 -49.093 1.00 68.56 735 ASP A O 1
ATOM 5837 N N . CYS A 1 736 ? 75.915 17.150 -49.007 1.00 72.06 736 CYS A N 1
ATOM 5838 C CA . CYS A 1 736 ? 76.824 16.931 -50.144 1.00 72.06 736 CYS A CA 1
ATOM 5839 C C . CYS A 1 736 ? 76.144 17.164 -51.509 1.00 72.06 736 CYS A C 1
ATOM 5841 O O . CYS A 1 736 ? 75.003 16.734 -51.699 1.00 72.06 736 CYS A O 1
ATOM 5843 N N . ASN A 1 737 ? 76.837 17.764 -52.500 1.00 69.38 737 ASN A N 1
ATOM 5844 C CA . ASN A 1 737 ? 76.258 17.953 -53.839 1.00 69.38 737 ASN A CA 1
ATOM 5845 C C . ASN A 1 737 ? 75.986 16.590 -54.481 1.00 69.38 737 ASN A C 1
ATOM 5847 O O . ASN A 1 737 ? 76.901 15.796 -54.707 1.00 69.38 737 ASN A O 1
ATOM 5851 N N . ILE A 1 738 ? 74.713 16.348 -54.779 1.00 63.44 738 ILE A N 1
ATOM 5852 C CA . ILE A 1 738 ? 74.168 15.036 -55.133 1.00 63.44 738 ILE A CA 1
ATOM 5853 C C . ILE A 1 738 ? 74.719 14.469 -56.448 1.00 63.44 738 ILE A C 1
ATOM 5855 O O . ILE A 1 738 ? 74.578 13.278 -56.711 1.00 63.44 738 ILE A O 1
ATOM 5859 N N . TYR A 1 739 ? 75.347 15.321 -57.256 1.00 67.81 739 TYR A N 1
ATOM 5860 C CA . TYR A 1 739 ? 75.781 15.007 -58.607 1.00 67.81 739 TYR A CA 1
ATOM 5861 C C . TYR A 1 739 ? 77.300 14.932 -58.738 1.00 67.81 739 TYR A C 1
ATOM 5863 O O . TYR A 1 739 ? 77.814 14.013 -59.371 1.00 67.81 739 TYR A O 1
ATOM 5871 N N . GLY A 1 740 ? 78.034 15.822 -58.069 1.00 67.44 740 GLY A N 1
ATOM 5872 C CA . GLY A 1 740 ? 79.492 15.736 -58.025 1.00 67.44 740 GLY A CA 1
ATOM 5873 C C . GLY A 1 740 ? 80.043 14.850 -56.908 1.00 67.44 740 GLY A C 1
ATOM 5874 O O . GLY A 1 740 ? 81.221 14.504 -56.943 1.00 67.44 740 GLY A O 1
ATOM 5875 N N . SER A 1 741 ? 79.223 14.445 -55.932 1.00 68.44 741 SER A N 1
ATOM 5876 C CA . SER A 1 741 ? 79.612 13.522 -54.854 1.00 68.44 741 SER A CA 1
ATOM 5877 C C . SER A 1 741 ? 79.170 12.088 -55.157 1.00 68.44 741 SER A C 1
ATOM 5879 O O . SER A 1 741 ? 78.101 11.840 -55.705 1.00 68.44 741 SER A O 1
ATOM 5881 N N . THR A 1 742 ? 79.985 11.096 -54.805 1.00 62.44 742 THR A N 1
ATOM 5882 C CA . THR A 1 742 ? 79.693 9.662 -55.001 1.00 62.44 742 THR A CA 1
ATOM 5883 C C . THR A 1 742 ? 78.422 9.225 -54.272 1.00 62.44 742 THR A C 1
ATOM 5885 O O . THR A 1 742 ? 77.672 8.406 -54.801 1.00 62.44 742 THR A O 1
ATOM 5888 N N . ASN A 1 743 ? 78.134 9.817 -53.111 1.00 58.66 743 ASN A N 1
ATOM 5889 C CA . ASN A 1 743 ? 76.890 9.652 -52.366 1.00 58.66 743 ASN A CA 1
ATOM 5890 C C . ASN A 1 743 ? 76.618 10.885 -51.478 1.00 58.66 743 ASN A C 1
ATOM 5892 O O . ASN A 1 743 ? 77.467 11.766 -51.343 1.00 58.66 743 ASN A O 1
ATOM 5896 N N . GLN A 1 744 ? 75.427 10.938 -50.872 1.00 63.69 744 GLN A N 1
ATOM 5897 C CA . GLN A 1 744 ? 75.049 11.978 -49.901 1.00 63.69 744 GLN A CA 1
ATOM 5898 C C . GLN A 1 744 ? 75.524 11.671 -48.472 1.00 63.69 744 GLN A C 1
ATOM 5900 O O . GLN A 1 744 ? 75.165 12.364 -47.521 1.00 63.69 744 GLN A O 1
ATOM 5905 N N . PHE A 1 745 ? 76.312 10.610 -48.300 1.00 64.69 745 PHE A N 1
ATOM 5906 C CA . PHE A 1 745 ? 76.835 10.225 -47.004 1.00 64.69 745 PHE A CA 1
ATOM 5907 C C . PHE A 1 745 ? 78.149 10.957 -46.768 1.00 64.69 745 PHE A C 1
ATOM 5909 O O . PHE A 1 745 ? 79.126 10.816 -47.498 1.00 64.69 745 PHE A O 1
ATOM 5916 N N . CYS A 1 746 ? 78.176 11.739 -45.705 1.00 66.94 746 CYS A N 1
ATOM 5917 C CA . CYS A 1 746 ? 79.408 12.286 -45.176 1.00 66.94 746 CYS A CA 1
ATOM 5918 C C . CYS A 1 746 ? 79.994 11.326 -44.143 1.00 66.94 746 CYS A C 1
ATOM 5920 O O . CYS A 1 746 ? 79.312 10.460 -43.587 1.00 66.94 746 CYS A O 1
ATOM 5922 N N . ASN A 1 747 ? 81.255 11.543 -43.800 1.00 62.53 747 ASN A N 1
ATOM 5923 C CA . ASN A 1 747 ? 81.791 10.968 -42.578 1.00 62.53 747 ASN A CA 1
ATOM 5924 C C . ASN A 1 747 ? 80.989 11.496 -41.352 1.00 62.53 747 ASN A C 1
ATOM 5926 O O . ASN A 1 747 ? 80.921 12.716 -41.174 1.00 62.53 747 ASN A O 1
ATOM 5930 N N . PRO A 1 748 ? 80.409 10.624 -40.496 1.00 55.00 748 PRO A N 1
ATOM 5931 C CA . PRO A 1 748 ? 79.486 11.011 -39.418 1.00 55.00 748 PRO A CA 1
ATOM 5932 C C . PRO A 1 748 ? 80.141 11.766 -38.247 1.00 55.00 748 PRO A C 1
ATOM 5934 O O . PRO A 1 748 ? 79.443 12.168 -37.315 1.00 55.00 748 PRO A O 1
ATOM 5937 N N . ILE A 1 749 ? 81.460 11.986 -38.298 1.00 59.00 749 ILE A N 1
ATOM 5938 C CA . ILE A 1 749 ? 82.214 12.798 -37.336 1.00 59.00 749 ILE A CA 1
ATOM 5939 C C . ILE A 1 749 ? 82.806 14.052 -38.014 1.00 59.00 749 ILE A C 1
ATOM 5941 O O . ILE A 1 749 ? 82.709 15.134 -37.443 1.00 59.00 749 ILE A O 1
ATOM 5945 N N . SER A 1 750 ? 83.372 13.958 -39.231 1.00 63.03 750 SER A N 1
ATOM 5946 C CA . SER A 1 750 ? 84.055 15.098 -39.891 1.00 63.03 750 SER A CA 1
ATOM 5947 C C . SER A 1 750 ? 83.226 15.880 -40.921 1.00 63.03 750 SER A C 1
ATOM 5949 O O . SER A 1 750 ? 83.535 17.034 -41.200 1.00 63.03 750 SER A O 1
ATOM 5951 N N . GLY A 1 751 ? 82.161 15.302 -41.482 1.00 67.12 751 GLY A N 1
ATOM 5952 C CA . GLY A 1 751 ? 81.266 15.989 -42.420 1.00 67.12 751 GLY A CA 1
ATOM 5953 C C . GLY A 1 751 ? 81.764 16.161 -43.865 1.00 67.12 751 GLY A C 1
ATOM 5954 O O . GLY A 1 751 ? 81.067 16.812 -44.632 1.00 67.12 751 GLY A O 1
ATOM 5955 N N . GLN A 1 752 ? 82.909 15.594 -44.265 1.00 71.50 752 GLN A N 1
ATOM 5956 C CA . GLN A 1 752 ? 83.425 15.730 -45.639 1.00 71.50 752 GLN A CA 1
ATOM 5957 C C . GLN A 1 752 ? 82.752 14.776 -46.642 1.00 71.50 752 GLN A C 1
ATOM 5959 O O . GLN A 1 752 ? 82.554 13.591 -46.348 1.00 71.50 752 GLN A O 1
ATOM 5964 N N . CYS A 1 753 ? 82.449 15.308 -47.832 1.00 70.81 753 CYS A N 1
ATOM 5965 C CA . CYS A 1 753 ? 81.807 14.626 -48.955 1.00 70.81 753 CYS A CA 1
ATOM 5966 C C . CYS A 1 753 ? 82.841 13.993 -49.892 1.00 70.81 753 CYS A C 1
ATOM 5968 O O . CYS A 1 753 ? 83.921 14.539 -50.111 1.00 70.81 753 CYS A O 1
ATOM 5970 N N . LYS A 1 754 ? 82.524 12.828 -50.461 1.00 72.38 754 LYS A N 1
ATOM 5971 C CA . LYS A 1 754 ? 83.457 12.093 -51.323 1.00 72.38 754 LYS A CA 1
ATOM 5972 C C . LYS A 1 754 ? 83.151 12.358 -52.800 1.00 72.38 754 LYS A C 1
ATOM 5974 O O . LYS A 1 754 ? 82.174 11.808 -53.307 1.00 72.38 754 LYS A O 1
ATOM 5979 N N . CYS A 1 755 ? 83.962 13.174 -53.477 1.00 73.31 755 CYS A N 1
ATOM 5980 C CA . CYS A 1 755 ? 83.738 13.598 -54.869 1.00 73.31 755 CYS A CA 1
ATOM 5981 C C . CYS A 1 755 ? 83.963 12.489 -55.906 1.00 73.31 755 CYS A C 1
ATOM 5983 O O . CYS A 1 755 ? 84.714 11.547 -55.655 1.00 73.31 755 CYS A O 1
ATOM 5985 N N . ARG A 1 756 ? 83.278 12.597 -57.050 1.00 67.75 756 ARG A N 1
ATOM 5986 C CA . ARG A 1 756 ? 83.409 11.734 -58.239 1.00 67.75 756 ARG A CA 1
ATOM 5987 C C . ARG A 1 756 ? 84.567 12.214 -59.133 1.00 67.75 756 ARG A C 1
ATOM 5989 O O . ARG A 1 756 ? 84.989 13.360 -59.007 1.00 67.75 756 ARG A O 1
ATOM 5996 N N . GLU A 1 757 ? 85.080 11.341 -60.002 1.00 64.19 757 GLU A N 1
ATOM 5997 C CA . GLU A 1 757 ? 86.119 11.692 -60.991 1.00 64.19 757 GLU A CA 1
ATOM 5998 C C . GLU A 1 757 ? 85.666 12.831 -61.920 1.00 64.19 757 GLU A C 1
ATOM 6000 O O . GLU A 1 757 ? 84.471 13.023 -62.135 1.00 64.19 757 GLU A O 1
ATOM 6005 N N . ASP A 1 758 ? 86.627 13.632 -62.393 1.00 69.12 758 ASP A N 1
ATOM 6006 C CA . ASP A 1 758 ? 86.439 14.819 -63.253 1.00 69.12 758 ASP A CA 1
ATOM 6007 C C . ASP A 1 758 ? 85.624 15.973 -62.636 1.00 69.12 758 ASP A C 1
ATOM 6009 O O . ASP A 1 758 ? 85.343 16.987 -63.281 1.00 69.12 758 ASP A O 1
ATOM 6013 N N . VAL A 1 759 ? 85.319 15.865 -61.336 1.00 71.75 759 VAL A N 1
ATOM 6014 C CA . VAL A 1 759 ? 84.623 16.874 -60.529 1.00 71.75 759 VAL A CA 1
ATOM 6015 C C . VAL A 1 759 ? 85.463 17.263 -59.308 1.00 71.75 759 VAL A C 1
ATOM 6017 O O . VAL A 1 759 ? 86.027 16.414 -58.622 1.00 71.75 759 VAL A O 1
ATOM 6020 N N . LYS A 1 760 ? 85.534 18.561 -58.981 1.00 71.62 760 LYS A N 1
ATOM 6021 C CA . LYS A 1 760 ? 86.355 19.089 -57.866 1.00 71.62 760 LYS A CA 1
ATOM 6022 C C . LYS A 1 760 ? 85.600 20.049 -56.923 1.00 71.62 760 LYS A C 1
ATOM 6024 O O . LYS A 1 760 ? 84.659 20.719 -57.350 1.00 71.62 760 LYS A O 1
ATOM 6029 N N . GLY A 1 761 ? 86.028 20.129 -55.649 1.00 68.00 761 GLY A N 1
ATOM 6030 C CA . GLY A 1 761 ? 85.539 21.054 -54.590 1.00 68.00 761 GLY A CA 1
ATOM 6031 C C . GLY A 1 761 ? 85.045 20.364 -53.296 1.00 68.00 761 GLY A C 1
ATOM 6032 O O . GLY A 1 761 ? 84.677 19.202 -53.355 1.00 68.00 761 GLY A O 1
ATOM 6033 N N . ASP A 1 762 ? 84.980 21.051 -52.140 1.00 66.56 762 ASP A N 1
ATOM 6034 C CA . ASP A 1 762 ? 84.656 20.447 -50.813 1.00 66.56 762 ASP A CA 1
ATOM 6035 C C . ASP A 1 762 ? 83.240 19.856 -50.690 1.00 66.56 762 ASP A C 1
ATOM 6037 O O . ASP A 1 762 ? 82.997 18.919 -49.929 1.00 66.56 762 ASP A O 1
ATOM 6041 N N . LEU A 1 763 ? 82.308 20.399 -51.475 1.00 70.62 763 LEU A N 1
ATOM 6042 C CA . LEU A 1 763 ? 80.953 19.876 -51.662 1.00 70.62 763 LEU A CA 1
ATOM 6043 C C . LEU A 1 763 ? 80.792 19.175 -53.018 1.00 70.62 763 LEU A C 1
ATOM 6045 O O . LEU A 1 763 ? 79.693 18.738 -53.328 1.00 70.62 763 LEU A O 1
ATOM 6049 N N . CYS A 1 764 ? 81.865 19.084 -53.813 1.00 72.44 764 CYS A N 1
ATOM 6050 C CA . CYS A 1 764 ? 81.947 18.464 -55.137 1.00 72.44 764 CYS A CA 1
ATOM 6051 C C . CYS A 1 764 ? 81.029 19.103 -56.204 1.00 72.44 764 CYS A C 1
ATOM 6053 O O . CYS A 1 764 ? 79.994 18.541 -56.545 1.00 72.44 764 CYS A O 1
ATOM 6055 N N . ASN A 1 765 ? 81.369 20.289 -56.740 1.00 71.69 765 ASN A N 1
ATOM 6056 C CA . ASN A 1 765 ? 80.448 21.074 -57.584 1.00 71.69 765 ASN A CA 1
ATOM 6057 C C . ASN A 1 765 ? 81.048 21.822 -58.811 1.00 71.69 765 ASN A C 1
ATOM 6059 O O . ASN A 1 765 ? 80.386 22.738 -59.305 1.00 71.69 765 ASN A O 1
ATOM 6063 N N . ARG A 1 766 ? 82.238 21.473 -59.354 1.00 73.00 766 ARG A N 1
ATOM 6064 C CA . ARG A 1 766 ? 82.795 22.063 -60.617 1.00 73.00 766 ARG A CA 1
ATOM 6065 C C . ARG A 1 766 ? 83.579 21.081 -61.526 1.00 73.00 766 ARG A C 1
ATOM 6067 O O . ARG A 1 766 ? 84.185 20.165 -60.983 1.00 73.00 766 ARG A O 1
ATOM 6074 N N . CYS A 1 767 ? 83.640 21.342 -62.853 1.00 73.62 767 CYS A N 1
ATOM 6075 C CA . CYS A 1 767 ? 84.343 20.544 -63.898 1.00 73.62 767 CYS A CA 1
ATOM 6076 C C . CYS A 1 767 ? 85.802 20.926 -64.219 1.00 73.62 767 CYS A C 1
ATOM 6078 O O . CYS A 1 767 ? 86.253 22.024 -63.883 1.00 73.62 767 CYS A O 1
ATOM 6080 N N . THR A 1 768 ? 86.523 20.013 -64.882 1.00 69.75 768 THR A N 1
ATOM 6081 C CA . THR A 1 768 ? 87.882 20.140 -65.464 1.00 69.75 768 THR A CA 1
ATOM 6082 C C . THR A 1 768 ? 87.867 20.470 -66.979 1.00 69.75 768 THR A C 1
ATOM 6084 O O . THR A 1 768 ? 86.811 20.433 -67.599 1.00 69.75 768 THR A O 1
ATOM 6087 N N . ASP A 1 769 ? 89.007 20.851 -67.585 1.00 68.31 769 ASP A N 1
ATOM 6088 C CA . ASP A 1 769 ? 89.095 21.346 -68.985 1.00 68.31 769 ASP A CA 1
ATOM 6089 C C . ASP A 1 769 ? 88.801 20.253 -70.057 1.00 68.31 769 ASP A C 1
ATOM 6091 O O . ASP A 1 769 ? 88.926 19.061 -69.779 1.00 68.31 769 ASP A O 1
ATOM 6095 N N . ASN A 1 770 ? 88.393 20.638 -71.285 1.00 61.78 770 ASN A N 1
ATOM 6096 C CA . ASN A 1 770 ? 87.811 19.775 -72.353 1.00 61.78 770 ASN A CA 1
ATOM 6097 C C . ASN A 1 770 ? 86.496 19.067 -71.994 1.00 61.78 770 ASN A C 1
ATOM 6099 O O . ASN A 1 770 ? 85.962 18.293 -72.790 1.00 61.78 770 ASN A O 1
ATOM 6103 N N . HIS A 1 771 ? 85.951 19.391 -70.824 1.00 69.25 771 HIS A N 1
ATOM 6104 C CA . HIS A 1 771 ? 84.691 18.881 -70.330 1.00 69.25 771 HIS A CA 1
ATOM 6105 C C . HIS A 1 771 ? 83.769 20.047 -69.967 1.00 69.25 771 HIS A C 1
ATOM 6107 O O . HIS A 1 771 ? 84.211 21.106 -69.524 1.00 69.25 771 HIS A O 1
ATOM 6113 N N . TYR A 1 772 ? 82.473 19.867 -70.172 1.00 73.38 772 TYR A N 1
ATOM 6114 C CA . TYR A 1 772 ? 81.459 20.890 -69.974 1.00 73.38 772 TYR A CA 1
ATOM 6115 C C . TYR A 1 772 ? 80.239 20.300 -69.255 1.00 73.38 772 TYR A C 1
ATOM 6117 O O . TYR A 1 772 ? 80.038 19.086 -69.221 1.00 73.38 772 TYR A O 1
ATOM 6125 N N . GLY A 1 773 ? 79.425 21.174 -68.661 1.00 67.38 773 GLY A N 1
ATOM 6126 C CA . GLY A 1 773 ? 78.113 20.821 -68.107 1.00 67.38 773 GLY A CA 1
ATOM 6127 C C . GLY A 1 773 ? 78.144 19.870 -66.904 1.00 67.38 773 GLY A C 1
ATOM 6128 O O . GLY A 1 773 ? 77.771 18.709 -67.037 1.00 67.38 773 GLY A O 1
ATOM 6129 N N . LEU A 1 774 ? 78.521 20.375 -65.719 1.00 68.12 774 LEU A N 1
ATOM 6130 C CA . LEU A 1 774 ? 78.413 19.602 -64.477 1.00 68.12 774 LEU A CA 1
ATOM 6131 C C . LEU A 1 774 ? 76.943 19.353 -64.110 1.00 68.12 774 LEU A C 1
ATOM 6133 O O . LEU A 1 774 ? 76.249 20.267 -63.660 1.00 68.12 774 LEU A O 1
ATOM 6137 N N . ASP A 1 775 ? 76.503 18.105 -64.232 1.00 62.22 775 ASP A N 1
ATOM 6138 C CA . ASP A 1 775 ? 75.168 17.647 -63.849 1.00 62.22 775 ASP A CA 1
ATOM 6139 C C . ASP A 1 775 ? 75.232 16.258 -63.189 1.00 62.22 775 ASP A C 1
ATOM 6141 O O . ASP A 1 775 ? 76.300 15.818 -62.760 1.00 62.22 775 ASP A O 1
ATOM 6145 N N . ALA A 1 776 ? 74.097 15.562 -63.062 1.00 61.00 776 ALA A N 1
ATOM 6146 C CA . ALA A 1 776 ? 73.979 14.271 -62.376 1.00 61.00 776 ALA A CA 1
ATOM 6147 C C . ALA A 1 776 ? 74.965 13.177 -62.786 1.00 61.00 776 ALA A C 1
ATOM 6149 O O . ALA A 1 776 ? 75.180 12.227 -62.024 1.00 61.00 776 ALA A O 1
ATOM 6150 N N . TYR A 1 777 ? 75.571 13.324 -63.957 1.00 61.78 777 TYR A N 1
ATOM 6151 C CA . TYR A 1 777 ? 76.455 12.343 -64.560 1.00 61.78 777 TYR A CA 1
ATOM 6152 C C . TYR A 1 777 ? 77.933 12.750 -64.514 1.00 61.78 777 TYR A C 1
ATOM 6154 O O . TYR A 1 777 ? 78.766 12.033 -65.056 1.00 61.78 777 TYR A O 1
ATOM 6162 N N . GLY A 1 778 ? 78.272 13.849 -63.834 1.00 65.81 778 GLY A N 1
ATOM 6163 C CA . GLY A 1 778 ? 79.628 14.391 -63.794 1.00 65.81 778 GLY A CA 1
ATOM 6164 C C . GLY A 1 778 ? 79.888 15.370 -64.938 1.00 65.81 778 GLY A C 1
ATOM 6165 O O . GLY A 1 778 ? 78.961 15.964 -65.486 1.00 65.81 778 GLY A O 1
ATOM 6166 N N . CYS A 1 779 ? 81.157 15.580 -65.261 1.00 70.31 779 CYS A N 1
ATOM 6167 C CA . CYS A 1 779 ? 81.593 16.510 -66.300 1.00 70.31 779 CYS A CA 1
ATOM 6168 C C . CYS A 1 779 ? 81.749 15.792 -67.630 1.00 70.31 779 CYS A C 1
ATOM 6170 O O . CYS A 1 779 ? 82.316 14.706 -67.672 1.00 70.31 779 CYS A O 1
ATOM 6172 N N . LYS A 1 780 ? 81.237 16.373 -68.716 1.00 64.50 780 LYS A N 1
ATOM 6173 C CA . LYS A 1 780 ? 81.119 15.666 -69.998 1.00 64.50 780 LYS A CA 1
ATOM 6174 C C . LYS A 1 780 ? 82.154 16.155 -70.989 1.00 64.50 780 LYS A C 1
ATOM 6176 O O . LYS A 1 780 ? 82.191 17.349 -71.256 1.00 64.50 780 LYS A O 1
ATOM 6181 N N . GLU A 1 781 ? 82.944 15.253 -71.559 1.00 64.50 781 GLU A N 1
ATOM 6182 C CA . GLU A 1 781 ? 83.933 15.600 -72.582 1.00 64.50 781 GLU A CA 1
ATOM 6183 C C . GLU A 1 781 ? 83.254 16.174 -73.834 1.00 64.50 781 GLU A C 1
ATOM 6185 O O . GLU A 1 781 ? 82.101 15.863 -74.159 1.00 64.50 781 GLU A O 1
ATOM 6190 N N . CYS A 1 782 ? 83.947 17.051 -74.545 1.00 66.44 782 CYS A N 1
ATOM 6191 C CA . CYS A 1 782 ? 83.443 17.591 -75.793 1.00 66.44 782 CYS A CA 1
ATOM 6192 C C . CYS A 1 782 ? 83.670 16.669 -76.987 1.00 66.44 782 CYS A C 1
ATOM 6194 O O . CYS A 1 782 ? 84.800 16.324 -77.310 1.00 66.44 782 CYS A O 1
ATOM 6196 N N . ASP A 1 783 ? 82.585 16.362 -77.698 1.00 70.06 783 ASP A N 1
ATOM 6197 C CA . ASP A 1 783 ? 82.561 15.306 -78.710 1.00 70.06 783 ASP A CA 1
ATOM 6198 C C . ASP A 1 783 ? 81.816 15.772 -79.977 1.00 70.06 783 ASP A C 1
ATOM 6200 O O . ASP A 1 783 ? 80.593 15.713 -80.043 1.00 70.06 783 ASP A O 1
ATOM 6204 N N . CYS A 1 784 ? 82.520 16.332 -80.964 1.00 67.88 784 CYS A N 1
ATOM 6205 C CA . CYS A 1 784 ? 81.929 16.826 -82.219 1.00 67.88 784 CYS A CA 1
ATOM 6206 C C . CYS A 1 784 ? 82.004 15.763 -83.333 1.00 67.88 784 CYS A C 1
ATOM 6208 O O . CYS A 1 784 ? 83.057 15.164 -83.539 1.00 67.88 784 CYS A O 1
ATOM 6210 N N . TYR A 1 785 ? 80.933 15.556 -84.116 1.00 68.25 785 TYR A N 1
ATOM 6211 C CA . TYR A 1 785 ? 80.872 14.466 -85.102 1.00 68.25 785 TYR A CA 1
ATOM 6212 C C . TYR A 1 785 ? 81.611 14.811 -86.400 1.00 68.25 785 TYR A C 1
ATOM 6214 O O . TYR A 1 785 ? 81.122 15.594 -87.216 1.00 68.25 785 TYR A O 1
ATOM 6222 N N . SER A 1 786 ? 82.777 14.208 -86.622 1.00 64.25 786 SER A N 1
ATOM 6223 C CA . SER A 1 786 ? 83.715 14.578 -87.695 1.00 64.25 786 SER A CA 1
ATOM 6224 C C . SER A 1 786 ? 83.130 14.564 -89.115 1.00 64.25 786 SER A C 1
ATOM 6226 O O . SER A 1 786 ? 83.505 15.398 -89.932 1.00 64.25 786 SER A O 1
ATOM 6228 N N . GLU A 1 787 ? 82.184 13.668 -89.413 1.00 63.75 787 GLU A N 1
ATOM 6229 C CA . GLU A 1 787 ? 81.583 13.527 -90.754 1.00 63.75 787 GLU A CA 1
ATOM 6230 C C . GLU A 1 787 ? 80.474 14.553 -91.042 1.00 63.75 787 GLU A C 1
ATOM 6232 O O . GLU A 1 787 ? 80.190 14.880 -92.198 1.00 63.75 787 GLU A O 1
ATOM 6237 N N . GLY A 1 788 ? 79.854 15.089 -89.988 1.00 64.19 788 GLY A N 1
ATOM 6238 C CA . GLY A 1 788 ? 78.823 16.122 -90.081 1.00 64.19 788 GLY A CA 1
ATOM 6239 C C . GLY A 1 788 ? 79.296 17.519 -89.678 1.00 64.19 788 GLY A C 1
ATOM 6240 O O . GLY A 1 788 ? 78.562 18.479 -89.909 1.00 64.19 788 GLY A O 1
ATOM 6241 N N . THR A 1 789 ? 80.514 17.642 -89.138 1.00 67.56 789 THR A N 1
ATOM 6242 C CA . THR A 1 789 ? 81.127 18.889 -88.649 1.00 67.56 789 THR A CA 1
ATOM 6243 C C . THR A 1 789 ? 82.193 19.408 -89.626 1.00 67.56 789 THR A C 1
ATOM 6245 O O . THR A 1 789 ? 82.768 18.653 -90.410 1.00 67.56 789 THR A O 1
ATOM 6248 N N . ILE A 1 790 ? 82.469 20.712 -89.613 1.00 61.72 790 ILE A N 1
ATOM 6249 C CA . ILE A 1 790 ? 83.564 21.320 -90.389 1.00 61.72 790 ILE A CA 1
ATOM 6250 C C . ILE A 1 790 ? 84.902 21.115 -89.625 1.00 61.72 790 ILE A C 1
ATOM 6252 O O . ILE A 1 790 ? 84.957 21.458 -88.446 1.00 61.72 790 ILE A O 1
ATOM 6256 N N . PRO A 1 791 ? 85.983 20.562 -90.216 1.00 63.94 791 PRO A N 1
ATOM 6257 C CA . PRO A 1 791 ? 87.216 20.228 -89.474 1.00 63.94 791 PRO A CA 1
ATOM 6258 C C . PRO A 1 791 ? 87.976 21.447 -88.891 1.00 63.94 791 PRO A C 1
ATOM 6260 O O . PRO A 1 791 ? 88.223 22.403 -89.624 1.00 63.94 791 PRO A O 1
ATOM 6263 N N . GLY A 1 792 ? 88.422 21.382 -87.615 1.00 60.50 792 GLY A N 1
ATOM 6264 C CA . GLY A 1 792 ? 89.375 22.331 -86.986 1.00 60.50 792 GLY A CA 1
ATOM 6265 C C . GLY A 1 792 ? 88.910 23.168 -85.769 1.00 60.50 792 GLY A C 1
ATOM 6266 O O . GLY A 1 792 ? 89.630 24.081 -85.373 1.00 60.50 792 GLY A O 1
ATOM 6267 N N . THR A 1 793 ? 87.743 22.906 -85.165 1.00 63.25 793 THR A N 1
ATOM 6268 C CA . THR A 1 793 ? 87.111 23.776 -84.134 1.00 63.25 793 THR A CA 1
ATOM 6269 C C . THR A 1 793 ? 86.976 23.125 -82.738 1.00 63.25 793 THR A C 1
ATOM 6271 O O . THR A 1 793 ? 86.751 21.920 -82.668 1.00 63.25 793 THR A O 1
ATOM 6274 N N . ILE A 1 794 ? 87.045 23.907 -81.638 1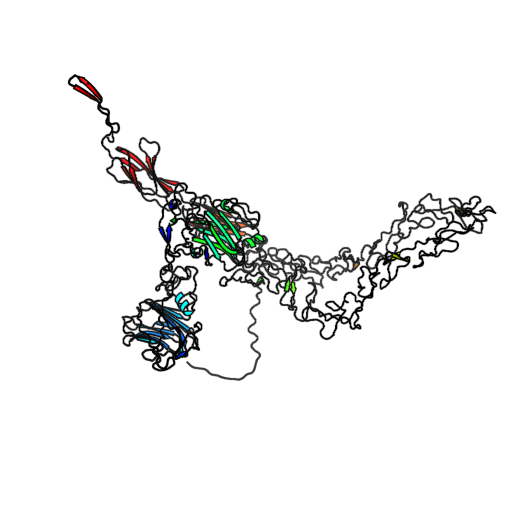.00 64.31 794 ILE A N 1
ATOM 6275 C CA . ILE A 1 794 ? 86.864 23.469 -80.222 1.00 64.31 794 ILE A CA 1
ATOM 6276 C C . ILE A 1 794 ? 85.472 23.890 -79.690 1.00 64.31 794 ILE A C 1
ATOM 6278 O O . ILE A 1 794 ? 84.958 24.935 -80.085 1.00 64.31 794 ILE A O 1
ATOM 6282 N N . CYS A 1 795 ? 84.872 23.085 -78.803 1.00 66.94 795 CYS A N 1
ATOM 6283 C CA . CYS A 1 795 ? 83.553 23.294 -78.181 1.00 66.94 795 CYS A CA 1
ATOM 6284 C C . CYS A 1 795 ? 83.550 24.335 -77.027 1.00 66.94 795 CYS A C 1
ATOM 6286 O O . CYS A 1 795 ? 84.591 24.699 -76.485 1.00 66.94 795 CYS A O 1
ATOM 6288 N N . ASP A 1 796 ? 82.366 24.740 -76.563 1.00 67.25 796 ASP A N 1
ATOM 6289 C CA . ASP A 1 796 ? 82.184 25.658 -75.423 1.00 67.25 796 ASP A CA 1
ATOM 6290 C C . ASP A 1 796 ? 82.125 24.953 -74.032 1.00 67.25 796 ASP A C 1
ATOM 6292 O O . ASP A 1 796 ? 81.428 23.956 -73.875 1.00 67.25 796 ASP A O 1
ATOM 6296 N N . ALA A 1 797 ? 82.789 25.472 -72.985 1.00 58.59 797 ALA A N 1
ATOM 6297 C CA . ALA A 1 797 ? 82.942 24.795 -71.674 1.00 58.59 797 ALA A CA 1
ATOM 6298 C C . ALA A 1 797 ? 81.699 24.818 -70.753 1.00 58.59 797 ALA A C 1
ATOM 6300 O O . ALA A 1 797 ? 81.688 24.192 -69.689 1.00 58.59 797 ALA A O 1
ATOM 6301 N N . VAL A 1 798 ? 80.632 25.516 -71.145 1.00 61.56 798 VAL A N 1
ATOM 6302 C CA . VAL A 1 798 ? 79.345 25.501 -70.431 1.00 61.56 798 VAL A CA 1
ATOM 6303 C C . VAL A 1 798 ? 78.257 24.827 -71.278 1.00 61.56 798 VAL A C 1
ATOM 6305 O O . VAL A 1 798 ? 77.399 24.144 -70.723 1.00 61.56 798 VAL A O 1
ATOM 6308 N N . THR A 1 799 ? 78.309 24.951 -72.610 1.00 65.19 799 THR A N 1
ATOM 6309 C CA . THR A 1 799 ? 77.244 24.516 -73.541 1.00 65.19 799 THR A CA 1
ATOM 6310 C C . THR A 1 799 ? 77.680 23.470 -74.585 1.00 65.19 799 THR A C 1
ATOM 6312 O O . THR A 1 799 ? 76.866 22.663 -75.038 1.00 65.19 799 THR A O 1
ATOM 6315 N N . GLY A 1 800 ? 78.961 23.439 -74.957 1.00 68.56 800 GLY A N 1
ATOM 6316 C CA . GLY A 1 800 ? 79.642 22.439 -75.795 1.00 68.56 800 GLY A CA 1
ATOM 6317 C C . GLY A 1 800 ? 79.213 22.287 -77.272 1.00 68.56 800 GLY A C 1
ATOM 6318 O O . GLY A 1 800 ? 79.322 21.194 -77.820 1.00 68.56 800 GLY A O 1
ATOM 6319 N N . GLN A 1 801 ? 78.730 23.342 -77.936 1.00 76.38 801 GLN A N 1
ATOM 6320 C CA . GLN A 1 801 ? 78.233 23.323 -79.335 1.00 76.38 801 GLN A CA 1
ATOM 6321 C C . GLN A 1 801 ? 79.322 23.253 -80.447 1.00 76.38 801 GLN A C 1
ATOM 6323 O O . GLN A 1 801 ? 80.340 23.931 -80.344 1.00 76.38 801 GLN A O 1
ATOM 6328 N N . CYS A 1 802 ? 79.046 22.508 -81.542 1.00 67.75 802 CYS A N 1
ATOM 6329 C CA . CYS A 1 802 ? 79.865 22.269 -82.762 1.00 67.75 802 CYS A CA 1
ATOM 6330 C C . CYS A 1 802 ? 79.194 22.812 -84.070 1.00 67.75 802 CYS A C 1
ATOM 6332 O O . CYS A 1 802 ? 78.050 23.262 -84.027 1.00 67.75 802 CYS A O 1
ATOM 6334 N N . THR A 1 803 ? 79.845 22.787 -85.252 1.00 73.25 803 THR A N 1
ATOM 6335 C CA . THR A 1 803 ? 79.387 23.480 -86.507 1.00 73.25 803 THR A CA 1
ATOM 6336 C C . THR A 1 803 ? 79.090 22.549 -87.734 1.00 73.25 803 THR A C 1
ATOM 6338 O O . THR A 1 803 ? 80.013 21.859 -88.154 1.00 73.25 803 THR A O 1
ATOM 6341 N N . CYS A 1 804 ? 77.872 22.542 -88.358 1.00 72.50 804 CYS A N 1
ATOM 6342 C CA . CYS A 1 804 ? 77.256 21.376 -89.103 1.00 72.50 804 CYS A CA 1
ATOM 6343 C C . CYS A 1 804 ? 76.942 21.461 -90.647 1.00 72.50 804 CYS A C 1
ATOM 6345 O O . CYS A 1 804 ? 76.844 22.565 -91.176 1.00 72.50 804 CYS A O 1
ATOM 6347 N N . ARG A 1 805 ? 76.705 20.313 -91.359 1.00 60.75 805 ARG A N 1
ATOM 6348 C CA . ARG A 1 805 ? 76.359 20.124 -92.828 1.00 60.75 805 ARG A CA 1
ATOM 6349 C C . ARG A 1 805 ? 74.833 20.015 -93.193 1.00 60.75 805 ARG A C 1
ATOM 6351 O O . ARG A 1 805 ? 74.002 19.926 -92.305 1.00 60.75 805 ARG A O 1
ATOM 6358 N N . THR A 1 806 ? 74.429 20.003 -94.486 1.00 60.94 806 THR A N 1
ATOM 6359 C CA . THR A 1 806 ? 73.020 20.118 -94.999 1.00 60.94 806 THR A CA 1
ATOM 6360 C C . THR A 1 806 ? 72.095 18.901 -94.787 1.00 60.94 806 THR A C 1
ATOM 6362 O O . THR A 1 806 ? 72.526 17.765 -94.943 1.00 60.94 806 THR A O 1
ATOM 6365 N N . ASN A 1 807 ? 70.798 19.141 -94.510 1.00 62.91 807 ASN A N 1
ATOM 6366 C CA . ASN A 1 807 ? 69.786 18.164 -94.033 1.00 62.91 807 ASN A CA 1
ATOM 6367 C C . ASN A 1 807 ? 70.144 17.460 -92.710 1.00 62.91 807 ASN A C 1
ATOM 6369 O O . ASN A 1 807 ? 69.425 16.560 -92.264 1.00 62.91 807 ASN A O 1
ATOM 6373 N N . VAL A 1 808 ? 71.211 17.944 -92.069 1.00 66.62 808 VAL A N 1
ATOM 6374 C CA . VAL A 1 808 ? 71.746 17.504 -90.789 1.00 66.62 808 VAL A CA 1
ATOM 6375 C C . VAL A 1 808 ? 71.767 18.701 -89.833 1.00 66.62 808 VAL A C 1
ATOM 6377 O O . VAL A 1 808 ? 71.961 19.843 -90.241 1.00 66.62 808 VAL A O 1
ATOM 6380 N N . GLY A 1 809 ? 71.526 18.468 -88.554 1.00 70.81 809 GLY A N 1
ATOM 6381 C CA . GLY A 1 809 ? 71.531 19.474 -87.502 1.00 70.81 809 GLY A CA 1
ATOM 6382 C C . GLY A 1 809 ? 71.982 18.875 -86.173 1.00 70.81 809 GLY A C 1
ATOM 6383 O O . GLY A 1 809 ? 72.406 17.721 -86.112 1.00 70.81 809 GLY A O 1
ATOM 6384 N N . GLY A 1 810 ? 71.903 19.671 -85.109 1.00 66.75 810 GLY A N 1
ATOM 6385 C CA . GLY A 1 810 ? 72.216 19.237 -83.744 1.00 66.75 810 GLY A CA 1
ATOM 6386 C C . GLY A 1 810 ? 73.551 19.761 -83.211 1.00 66.75 810 GLY A C 1
ATOM 6387 O O . GLY A 1 810 ? 74.387 20.279 -83.949 1.00 66.75 810 GLY A O 1
ATOM 6388 N N . ARG A 1 811 ? 73.746 19.633 -81.893 1.00 69.00 811 ARG A N 1
ATOM 6389 C CA . ARG A 1 811 ? 74.878 20.217 -81.155 1.00 69.00 811 ARG A CA 1
ATOM 6390 C C . ARG A 1 811 ? 76.242 19.710 -81.617 1.00 69.00 811 ARG A C 1
ATOM 6392 O O . ARG A 1 811 ? 77.209 20.453 -81.594 1.00 69.00 811 ARG A O 1
ATOM 6399 N N . GLN A 1 812 ? 76.289 18.458 -82.059 1.00 66.00 812 GLN A N 1
ATOM 6400 C CA . GLN A 1 812 ? 77.487 17.766 -82.536 1.00 66.00 812 GLN A CA 1
ATOM 6401 C C . GLN A 1 812 ? 77.445 17.505 -84.045 1.00 66.00 812 GLN A C 1
ATOM 6403 O O . GLN A 1 812 ? 78.355 16.870 -84.562 1.00 66.00 812 GLN A O 1
ATOM 6408 N N . CYS A 1 813 ? 76.409 17.987 -84.744 1.00 68.00 813 CYS A N 1
ATOM 6409 C CA . CYS A 1 813 ? 76.238 17.850 -86.191 1.00 68.00 813 CYS A CA 1
ATOM 6410 C C . CYS A 1 813 ? 75.973 16.432 -86.705 1.00 68.00 813 CYS A C 1
ATOM 6412 O O . CYS A 1 813 ? 76.541 16.006 -87.705 1.00 68.00 813 CYS A O 1
ATOM 6414 N N . ASN A 1 814 ? 75.096 15.692 -86.033 1.00 63.97 814 ASN A N 1
ATOM 6415 C CA . ASN A 1 814 ? 74.885 14.257 -86.232 1.00 63.97 814 ASN A CA 1
ATOM 6416 C C . ASN A 1 814 ? 73.409 13.823 -86.403 1.00 63.97 814 ASN A C 1
ATOM 6418 O O . ASN A 1 814 ? 73.146 12.615 -86.439 1.00 63.97 814 ASN A O 1
ATOM 6422 N N . GLU A 1 815 ? 72.453 14.754 -86.543 1.00 64.50 815 GLU A N 1
ATOM 6423 C CA . GLU A 1 815 ? 70.999 14.475 -86.522 1.00 64.50 815 GLU A CA 1
ATOM 6424 C C . GLU A 1 815 ? 70.239 14.947 -87.773 1.00 64.50 815 GLU A C 1
ATOM 6426 O O . GLU A 1 815 ? 70.664 15.881 -88.428 1.00 64.50 815 GLU A O 1
ATOM 6431 N N . CYS A 1 816 ? 69.076 14.362 -88.086 1.00 66.62 816 CYS A N 1
ATOM 6432 C CA . CYS A 1 816 ? 68.232 14.701 -89.249 1.00 66.62 816 CYS A CA 1
ATOM 6433 C C . CYS A 1 816 ? 67.229 15.865 -89.000 1.00 66.62 816 CYS A C 1
ATOM 6435 O O . CYS A 1 816 ? 66.910 16.212 -87.860 1.00 66.62 816 CYS A O 1
ATOM 6437 N N . LEU A 1 817 ? 66.670 16.476 -90.057 1.00 68.69 817 LEU A N 1
ATOM 6438 C CA . LEU A 1 817 ? 65.610 17.513 -89.969 1.00 68.69 817 LEU A CA 1
ATOM 6439 C C . LEU A 1 817 ? 64.188 16.930 -89.721 1.00 68.69 817 LEU A C 1
ATOM 6441 O O . LEU A 1 817 ? 63.976 15.730 -89.833 1.00 68.69 817 LEU A O 1
ATOM 6445 N N . ASN A 1 818 ? 63.212 17.758 -89.299 1.00 67.12 818 ASN A N 1
ATOM 6446 C CA . ASN A 1 818 ? 61.862 17.319 -88.854 1.00 67.12 818 ASN A CA 1
ATOM 6447 C C . ASN A 1 818 ? 61.066 16.588 -89.961 1.00 67.12 818 ASN A C 1
ATOM 6449 O O . ASN A 1 818 ? 61.069 17.036 -91.102 1.00 67.12 818 ASN A O 1
ATOM 6453 N N . GLY A 1 819 ? 60.343 15.514 -89.603 1.00 64.62 819 GLY A N 1
ATOM 6454 C CA . GLY A 1 819 ? 59.575 14.661 -90.535 1.00 64.62 819 GLY A CA 1
ATOM 6455 C C . GLY A 1 819 ? 60.367 13.482 -91.116 1.00 64.62 819 GLY A C 1
ATOM 6456 O O . GLY A 1 819 ? 59.808 12.683 -91.865 1.00 64.62 819 GLY A O 1
ATOM 6457 N N . TYR A 1 820 ? 61.651 13.370 -90.755 1.00 72.00 820 TYR A N 1
ATOM 6458 C CA . TYR A 1 820 ? 62.552 12.326 -91.222 1.00 72.00 820 TYR A CA 1
ATOM 6459 C C . TYR A 1 820 ? 63.357 11.735 -90.066 1.00 72.00 820 TYR A C 1
ATOM 6461 O O . TYR A 1 820 ? 63.823 12.463 -89.190 1.00 72.00 820 TYR A O 1
ATOM 6469 N N . PHE A 1 821 ? 63.568 10.426 -90.103 1.00 70.56 821 PHE A N 1
ATOM 6470 C CA . PHE A 1 821 ? 64.353 9.667 -89.158 1.00 70.56 821 PHE A CA 1
ATOM 6471 C C . PHE A 1 821 ? 65.539 8.943 -89.802 1.00 70.56 821 PHE A C 1
ATOM 6473 O O . PHE A 1 821 ? 65.571 8.666 -90.997 1.00 70.56 821 PHE A O 1
ATOM 6480 N N . LYS A 1 822 ? 66.563 8.665 -89.007 1.00 63.03 822 LYS A N 1
ATOM 6481 C CA . LYS A 1 822 ? 67.825 8.071 -89.450 1.00 63.03 822 LYS A CA 1
ATOM 6482 C C . LYS A 1 822 ? 67.656 6.579 -89.766 1.00 63.03 822 LYS A C 1
ATOM 6484 O O . LYS A 1 822 ? 67.193 5.825 -88.918 1.00 63.03 822 LYS A O 1
ATOM 6489 N N . SER A 1 823 ? 68.091 6.139 -90.950 1.00 59.62 823 SER A N 1
ATOM 6490 C CA . SER A 1 823 ? 68.084 4.717 -91.334 1.00 59.62 823 SER A CA 1
ATOM 6491 C C . SER A 1 823 ? 69.494 4.200 -91.582 1.00 59.62 823 SER A C 1
ATOM 6493 O O . SER A 1 823 ? 70.289 4.829 -92.279 1.00 59.62 823 SER A O 1
ATOM 6495 N N . SER A 1 824 ? 69.823 3.069 -90.960 1.00 54.75 824 SER A N 1
ATOM 6496 C CA . SER A 1 824 ? 71.172 2.509 -90.958 1.00 54.75 824 SER A CA 1
ATOM 6497 C C . SER A 1 824 ? 71.266 1.325 -91.914 1.00 54.75 824 SER A C 1
ATOM 6499 O O . SER A 1 824 ? 70.878 0.212 -91.568 1.00 54.75 824 SER A O 1
ATOM 6501 N N . GLN A 1 825 ? 71.849 1.550 -93.091 1.00 52.25 825 GLN A N 1
ATOM 6502 C CA . GLN A 1 825 ? 72.647 0.525 -93.757 1.00 52.25 825 GLN A CA 1
ATOM 6503 C C . GLN A 1 825 ? 73.975 1.145 -94.209 1.00 52.25 825 GLN A C 1
ATOM 6505 O O . GLN A 1 825 ? 74.013 2.062 -95.022 1.00 52.25 825 GLN A O 1
ATOM 6510 N N . THR A 1 826 ? 75.062 0.646 -93.611 1.00 52.12 826 THR A N 1
ATOM 6511 C CA . THR A 1 826 ? 76.474 0.890 -93.959 1.00 52.12 826 THR A CA 1
ATOM 6512 C C . THR A 1 826 ? 76.919 2.359 -94.062 1.00 52.12 826 THR A C 1
ATOM 6514 O O . THR A 1 826 ? 77.073 2.916 -95.142 1.00 52.12 826 THR A O 1
ATOM 6517 N N . GLY A 1 827 ? 77.238 2.956 -92.908 1.00 54.97 827 GLY A N 1
ATOM 6518 C CA . GLY A 1 827 ? 78.342 3.921 -92.775 1.00 54.97 827 GLY A CA 1
ATOM 6519 C C . GLY A 1 827 ? 78.171 5.352 -93.307 1.00 54.97 827 GLY A C 1
ATOM 6520 O O . GLY A 1 827 ? 79.120 6.118 -93.184 1.00 54.97 827 GLY A O 1
ATOM 6521 N N . SER A 1 828 ? 77.011 5.756 -93.839 1.00 56.25 828 SER A N 1
ATOM 6522 C CA . SER A 1 828 ? 76.737 7.152 -94.236 1.00 56.25 828 SER A CA 1
ATOM 6523 C C . SER A 1 828 ? 75.389 7.650 -93.690 1.00 56.25 828 SER A C 1
ATOM 6525 O O . SER A 1 828 ? 74.394 6.928 -93.731 1.00 56.25 828 SER A O 1
ATOM 6527 N N . LEU A 1 829 ? 75.347 8.872 -93.140 1.00 57.31 829 LEU A N 1
ATOM 6528 C CA . LEU A 1 829 ? 74.164 9.463 -92.495 1.00 57.31 829 LEU A CA 1
ATOM 6529 C C . LEU A 1 829 ? 73.064 9.795 -93.534 1.00 57.31 829 LEU A C 1
ATOM 6531 O O . LEU A 1 829 ? 73.183 10.788 -94.245 1.00 57.31 829 LEU A O 1
ATOM 6535 N N . SER A 1 830 ? 71.992 8.989 -93.604 1.00 60.38 830 SER A N 1
ATOM 6536 C CA . SER A 1 830 ? 70.820 9.199 -94.486 1.00 60.38 830 SER A CA 1
ATOM 6537 C C . SER A 1 830 ? 69.491 9.225 -93.700 1.00 60.38 830 SER A C 1
ATOM 6539 O O . SER A 1 830 ? 69.286 8.407 -92.800 1.00 60.38 830 SER A O 1
ATOM 6541 N N . CYS A 1 831 ? 68.582 10.149 -94.040 1.00 68.38 831 CYS A N 1
ATOM 6542 C CA . CYS A 1 831 ? 67.323 10.435 -93.320 1.00 68.38 831 CYS A CA 1
ATOM 6543 C C . CYS A 1 831 ? 66.060 10.064 -94.164 1.00 68.38 831 CYS A C 1
ATOM 6545 O O . CYS A 1 831 ? 65.967 10.523 -95.300 1.00 68.38 831 CYS A O 1
ATOM 6547 N N . LEU A 1 832 ? 65.095 9.275 -93.634 1.00 63.94 832 LEU A N 1
ATOM 6548 C CA . LEU A 1 832 ? 63.867 8.681 -94.260 1.00 63.94 832 LEU A CA 1
ATOM 6549 C C . LEU A 1 832 ? 62.531 9.080 -93.546 1.00 63.94 832 LEU A C 1
ATOM 6551 O O . LEU A 1 832 ? 62.609 9.464 -92.397 1.00 63.94 832 LEU A O 1
ATOM 6555 N N . PRO A 1 833 ? 61.312 8.991 -94.137 1.00 65.62 833 PRO A N 1
ATOM 6556 C CA . PRO A 1 833 ? 60.046 9.554 -93.577 1.00 65.62 833 PRO A CA 1
ATOM 6557 C C . PRO A 1 833 ? 59.210 8.654 -92.607 1.00 65.62 833 PRO A C 1
ATOM 6559 O O . PRO A 1 833 ? 59.387 7.444 -92.597 1.00 65.62 833 PRO A O 1
ATOM 6562 N N . CYS A 1 834 ? 58.271 9.235 -91.828 1.00 73.88 834 CYS A N 1
ATOM 6563 C CA . CYS A 1 834 ? 57.485 8.640 -90.701 1.00 73.88 834 CYS A CA 1
ATOM 6564 C C . CYS A 1 834 ? 56.054 8.075 -91.009 1.00 73.88 834 CYS A C 1
ATOM 6566 O O . CYS A 1 834 ? 55.355 8.691 -91.811 1.00 73.88 834 CYS A O 1
ATOM 6568 N N . GLU A 1 835 ? 55.545 7.037 -90.287 1.00 70.69 835 GLU A N 1
ATOM 6569 C CA . GLU A 1 835 ? 54.151 6.474 -90.377 1.00 70.69 835 GLU A CA 1
ATOM 6570 C C . GLU A 1 835 ? 53.456 6.186 -89.000 1.00 70.69 835 GLU A C 1
ATOM 6572 O O . GLU A 1 835 ? 53.887 5.288 -88.276 1.00 70.69 835 GLU A O 1
ATOM 6577 N N . CYS A 1 836 ? 52.351 6.879 -88.645 1.00 77.25 836 CYS A N 1
ATOM 6578 C CA . CYS A 1 836 ? 51.718 6.865 -87.294 1.00 77.25 836 CYS A CA 1
ATOM 6579 C C . CYS A 1 836 ? 50.222 6.440 -87.235 1.00 77.25 836 CYS A C 1
ATOM 6581 O O . CYS A 1 836 ? 49.457 6.823 -88.120 1.00 77.25 836 CYS A O 1
ATOM 6583 N N . ASP A 1 837 ? 49.764 5.745 -86.166 1.00 75.56 837 ASP A N 1
ATOM 6584 C CA . ASP A 1 837 ? 48.340 5.388 -85.919 1.00 75.56 837 ASP A CA 1
ATOM 6585 C C . ASP A 1 837 ? 47.558 6.559 -85.302 1.00 75.56 837 ASP A C 1
ATOM 6587 O O . ASP A 1 837 ? 47.858 7.055 -84.211 1.00 75.56 837 ASP A O 1
ATOM 6591 N N . VAL A 1 838 ? 46.503 6.991 -85.989 1.00 74.62 838 VAL A N 1
ATOM 6592 C CA . VAL A 1 838 ? 45.681 8.148 -85.613 1.00 74.62 838 VAL A CA 1
ATOM 6593 C C . VAL A 1 838 ? 44.916 7.977 -84.296 1.00 74.62 838 VAL A C 1
ATOM 6595 O O . VAL A 1 838 ? 44.586 8.975 -83.656 1.00 74.62 838 VAL A O 1
ATOM 6598 N N . SER A 1 839 ? 44.634 6.748 -83.855 1.00 74.00 839 SER A N 1
ATOM 6599 C CA . SER A 1 839 ? 43.823 6.505 -82.651 1.00 74.00 839 SER A CA 1
ATOM 6600 C C . SER A 1 839 ? 44.566 6.893 -81.371 1.00 74.00 839 SER A C 1
ATOM 6602 O O . SER A 1 839 ? 43.970 7.446 -80.437 1.00 74.00 839 SER A O 1
ATOM 6604 N N . GLY A 1 840 ? 45.879 6.655 -81.352 1.00 71.19 840 GLY A N 1
ATOM 6605 C CA . GLY A 1 840 ? 46.754 6.915 -80.216 1.00 71.19 840 GLY A CA 1
ATOM 6606 C C . GLY A 1 840 ? 47.774 8.029 -80.422 1.00 71.19 840 GLY A C 1
ATOM 6607 O O . GLY A 1 840 ? 48.566 8.234 -79.514 1.00 71.19 840 GLY A O 1
ATOM 6608 N N . THR A 1 841 ? 47.766 8.763 -81.540 1.00 77.88 841 THR A N 1
ATOM 6609 C CA . THR A 1 841 ? 48.717 9.864 -81.811 1.00 77.88 841 THR A CA 1
ATOM 6610 C C . THR A 1 841 ? 48.110 11.237 -81.471 1.00 77.88 841 THR A C 1
ATOM 6612 O O . THR A 1 841 ? 46.930 11.492 -81.707 1.00 77.88 841 THR A O 1
ATOM 6615 N N . MET A 1 842 ? 48.912 12.121 -80.868 1.00 64.00 842 MET A N 1
ATOM 6616 C CA . MET A 1 842 ? 48.526 13.457 -80.373 1.00 64.00 842 MET A CA 1
ATOM 6617 C C . MET A 1 842 ? 48.384 14.521 -81.471 1.00 64.00 842 MET A C 1
ATOM 6619 O O . MET A 1 842 ? 47.643 15.489 -81.308 1.00 64.00 842 MET A O 1
ATOM 6623 N N . THR A 1 843 ? 49.152 14.395 -82.552 1.00 60.31 843 THR A N 1
ATOM 6624 C CA . THR A 1 843 ? 49.369 15.431 -83.575 1.00 60.31 843 THR A CA 1
ATOM 6625 C C . THR A 1 843 ? 49.339 14.844 -84.991 1.00 60.31 843 THR A C 1
ATOM 6627 O O . THR A 1 843 ? 49.163 13.643 -85.173 1.00 60.31 843 THR A O 1
ATOM 6630 N N . SER A 1 844 ? 49.456 15.715 -86.004 1.00 57.22 844 SER A N 1
ATOM 6631 C CA . SER A 1 844 ? 49.386 15.384 -87.438 1.00 57.22 844 SER A CA 1
ATOM 6632 C C . SER A 1 844 ? 50.163 14.098 -87.798 1.00 57.22 844 SER A C 1
ATOM 6634 O O . SER A 1 844 ? 51.320 13.975 -87.389 1.00 57.22 844 SER A O 1
ATOM 6636 N N . PRO A 1 845 ? 49.588 13.167 -88.587 1.00 60.38 845 PRO A N 1
ATOM 6637 C CA . PRO A 1 845 ? 50.038 11.769 -88.729 1.00 60.38 845 PRO A CA 1
ATOM 6638 C C . PRO A 1 845 ? 51.408 11.545 -89.407 1.00 60.38 845 PRO A C 1
ATOM 6640 O O . PRO A 1 845 ? 51.748 10.411 -89.729 1.00 60.38 845 PRO A O 1
ATOM 6643 N N . GLN A 1 846 ? 52.195 12.600 -89.643 1.00 58.78 846 GLN A N 1
ATOM 6644 C CA . GLN A 1 846 ? 53.434 12.576 -90.436 1.00 58.78 846 GLN A CA 1
ATOM 6645 C C . GLN A 1 846 ? 54.693 13.007 -89.662 1.00 58.78 846 GLN A C 1
ATOM 6647 O O . GLN A 1 846 ? 55.763 13.132 -90.255 1.00 58.78 846 GLN A O 1
ATOM 6652 N N . ILE A 1 847 ? 54.599 13.265 -88.352 1.00 66.25 847 ILE A N 1
ATOM 6653 C CA . ILE A 1 847 ? 55.742 13.715 -87.541 1.00 66.25 847 ILE A CA 1
ATOM 6654 C C . ILE A 1 847 ? 56.104 12.632 -86.518 1.00 66.25 847 ILE A C 1
ATOM 6656 O O . ILE A 1 847 ? 55.293 12.294 -85.659 1.00 66.25 847 ILE A O 1
ATOM 6660 N N . CYS A 1 848 ? 57.332 12.118 -86.595 1.00 68.88 848 CYS A N 1
ATOM 6661 C CA . CYS A 1 848 ? 57.881 11.119 -85.680 1.00 68.88 848 CYS A CA 1
ATOM 6662 C C . CYS A 1 848 ? 59.310 11.470 -85.244 1.00 68.88 848 CYS A C 1
ATOM 6664 O O . CYS A 1 848 ? 59.949 12.381 -85.780 1.00 68.88 848 CYS A O 1
ATOM 6666 N N . ASP A 1 849 ? 59.799 10.739 -84.252 1.00 67.56 849 ASP A N 1
ATOM 6667 C CA . ASP A 1 849 ? 61.149 10.822 -83.725 1.00 67.56 849 ASP A CA 1
ATOM 6668 C C . ASP A 1 849 ? 62.204 10.516 -84.800 1.00 67.56 849 ASP A C 1
ATOM 6670 O O . ASP A 1 849 ? 62.153 9.503 -85.497 1.00 67.56 849 ASP A O 1
ATOM 6674 N N . LYS A 1 850 ? 63.199 11.399 -84.896 1.00 62.66 850 LYS A N 1
ATOM 6675 C CA . LYS A 1 850 ? 64.182 11.476 -85.986 1.00 62.66 850 LYS A CA 1
ATOM 6676 C C . LYS A 1 850 ? 65.315 10.450 -85.928 1.00 62.66 850 LYS A C 1
ATOM 6678 O O . LYS A 1 850 ? 66.182 10.436 -86.802 1.00 62.66 850 LYS A O 1
ATOM 6683 N N . LEU A 1 851 ? 65.379 9.613 -84.904 1.00 61.94 851 LEU A N 1
ATOM 6684 C CA . LEU A 1 851 ? 66.339 8.509 -84.850 1.00 61.94 851 LEU A CA 1
ATOM 6685 C C . LEU A 1 851 ? 65.641 7.162 -84.919 1.00 61.94 851 LEU A C 1
ATOM 6687 O O . LEU A 1 851 ? 66.193 6.222 -85.480 1.00 61.94 851 LEU A O 1
ATOM 6691 N N . THR A 1 852 ? 64.445 7.078 -84.351 1.00 64.94 852 THR A N 1
ATOM 6692 C CA . THR A 1 852 ? 63.772 5.804 -84.118 1.00 64.94 852 THR A CA 1
ATOM 6693 C C . THR A 1 852 ? 62.565 5.591 -85.011 1.00 64.94 852 THR A C 1
ATOM 6695 O O . THR A 1 852 ? 62.160 4.452 -85.176 1.00 64.94 852 THR A O 1
ATOM 6698 N N . GLY A 1 853 ? 61.972 6.634 -85.591 1.00 69.62 853 GLY A N 1
ATOM 6699 C CA . GLY A 1 853 ? 60.701 6.520 -86.308 1.00 69.62 853 GLY A CA 1
ATOM 6700 C C . GLY A 1 853 ? 59.461 6.535 -85.395 1.00 69.62 853 GLY A C 1
ATOM 6701 O O . GLY A 1 853 ? 58.360 6.275 -85.866 1.00 69.62 853 GLY A O 1
ATOM 6702 N N . GLN A 1 854 ? 59.615 6.803 -84.090 1.00 74.94 854 GLN A N 1
ATOM 6703 C CA . GLN A 1 854 ? 58.553 6.740 -83.071 1.00 74.94 854 GLN A CA 1
ATOM 6704 C C . GLN A 1 854 ? 57.581 7.930 -83.134 1.00 74.94 854 GLN A C 1
ATOM 6706 O O . GLN A 1 854 ? 57.979 9.085 -83.024 1.00 74.94 854 GLN A O 1
ATOM 6711 N N . CYS A 1 855 ? 56.287 7.662 -83.237 1.00 76.94 855 CYS A N 1
ATOM 6712 C CA . CYS A 1 855 ? 55.230 8.671 -83.293 1.00 76.94 855 CYS A CA 1
ATOM 6713 C C . CYS A 1 855 ? 54.912 9.295 -81.923 1.00 76.94 855 CYS A C 1
ATOM 6715 O O . CYS A 1 855 ? 55.165 8.689 -80.879 1.00 76.94 855 CYS A O 1
ATOM 6717 N N . PHE A 1 856 ? 54.344 10.507 -81.916 1.00 79.00 856 PHE A N 1
ATOM 6718 C CA . PHE A 1 856 ? 53.974 11.220 -80.685 1.00 79.00 856 PHE A CA 1
ATOM 6719 C C . PHE A 1 856 ? 52.656 10.707 -80.102 1.00 79.00 856 PHE A C 1
ATOM 6721 O O . PHE A 1 856 ? 51.571 11.160 -80.474 1.00 79.00 856 PHE A O 1
ATOM 6728 N N . CYS A 1 857 ? 52.755 9.770 -79.166 1.00 77.75 857 CYS A N 1
ATOM 6729 C CA . CYS A 1 857 ? 51.592 9.099 -78.601 1.00 77.75 857 CYS A CA 1
ATOM 6730 C C . CYS A 1 857 ? 50.835 9.965 -77.586 1.00 77.75 857 CYS A C 1
ATOM 6732 O O . CYS A 1 857 ? 51.416 10.808 -76.903 1.00 77.75 857 CYS A O 1
ATOM 6734 N N . LYS A 1 858 ? 49.523 9.739 -77.477 1.00 78.31 858 LYS A N 1
ATOM 6735 C CA . LYS A 1 858 ? 48.654 10.283 -76.430 1.00 78.31 858 LYS A CA 1
ATOM 6736 C C . LYS A 1 858 ? 49.141 9.820 -75.051 1.00 78.31 858 LYS A C 1
ATOM 6738 O O . LYS A 1 858 ? 49.747 8.753 -74.957 1.00 78.31 858 LYS A O 1
ATOM 6743 N N . PRO A 1 859 ? 48.861 10.581 -73.975 1.00 77.75 859 PRO A N 1
ATOM 6744 C CA . PRO A 1 859 ? 49.537 10.438 -72.687 1.00 77.75 859 PRO A CA 1
ATOM 6745 C C . PRO A 1 859 ? 49.443 9.073 -72.004 1.00 77.75 859 PRO A C 1
ATOM 6747 O O . PRO A 1 859 ? 50.224 8.851 -71.091 1.00 77.75 859 PRO A O 1
ATOM 6750 N N . PHE A 1 860 ? 48.535 8.173 -72.409 1.00 77.38 860 PHE A N 1
ATOM 6751 C CA . PHE A 1 860 ? 48.402 6.815 -71.854 1.00 77.38 860 PHE A CA 1
ATOM 6752 C C . PHE A 1 860 ? 48.590 5.696 -72.890 1.00 77.38 860 PHE A C 1
ATOM 6754 O O . PHE A 1 860 ? 48.163 4.560 -72.683 1.00 77.38 860 PHE A O 1
ATOM 6761 N N . VAL A 1 861 ? 49.263 6.012 -73.998 1.00 79.56 861 VAL A N 1
ATOM 6762 C CA . VAL A 1 861 ? 49.532 5.123 -75.135 1.00 79.56 861 VAL A CA 1
ATOM 6763 C C . VAL A 1 861 ? 51.040 5.073 -75.406 1.00 79.56 861 VAL A C 1
ATOM 6765 O O . VAL A 1 861 ? 51.761 6.038 -75.184 1.00 79.56 861 VAL A O 1
ATOM 6768 N N . SER A 1 862 ? 51.524 3.939 -75.887 1.00 75.62 862 SER A N 1
ATOM 6769 C CA . SER A 1 862 ? 52.919 3.563 -76.108 1.00 75.62 862 SER A CA 1
ATOM 6770 C C . SER A 1 862 ? 53.063 2.709 -77.380 1.00 75.62 862 SER A C 1
ATOM 6772 O O . SER A 1 862 ? 52.070 2.323 -78.004 1.00 75.62 862 SER A O 1
ATOM 6774 N N . GLY A 1 863 ? 54.303 2.416 -77.781 1.00 72.38 863 GLY A N 1
ATOM 6775 C CA . GLY A 1 863 ? 54.636 1.696 -79.019 1.00 72.38 863 GLY A CA 1
ATOM 6776 C C . GLY A 1 863 ? 54.938 2.634 -80.193 1.00 72.38 863 GLY A C 1
ATOM 6777 O O . GLY A 1 863 ? 54.403 3.736 -80.247 1.00 72.38 863 GLY A O 1
ATOM 6778 N N . GLN A 1 864 ? 55.774 2.193 -81.143 1.00 73.81 864 GLN A N 1
ATOM 6779 C CA . GLN A 1 864 ? 56.360 3.013 -82.227 1.00 73.81 864 GLN A CA 1
ATOM 6780 C C . GLN A 1 864 ? 55.353 3.771 -83.092 1.00 73.81 864 GLN A C 1
ATOM 6782 O O . GLN A 1 864 ? 55.609 4.906 -83.481 1.00 73.81 864 GLN A O 1
ATOM 6787 N N . GLN A 1 865 ? 54.185 3.177 -83.318 1.00 77.00 865 GLN A N 1
ATOM 6788 C CA . GLN A 1 865 ? 53.090 3.778 -84.078 1.00 77.00 865 GLN A CA 1
ATOM 6789 C C . GLN A 1 865 ? 51.971 4.333 -83.186 1.00 77.00 865 GLN A C 1
ATOM 6791 O O . GLN A 1 865 ? 50.989 4.836 -83.713 1.00 77.00 865 GLN A O 1
ATOM 6796 N N . CYS A 1 866 ? 52.113 4.270 -81.858 1.00 80.06 866 CYS A N 1
ATOM 6797 C CA . CYS A 1 866 ? 51.109 4.676 -80.870 1.00 80.06 866 CYS A CA 1
ATOM 6798 C C . CYS A 1 866 ? 49.833 3.824 -80.851 1.00 80.06 866 CYS A C 1
ATOM 6800 O O . CYS A 1 866 ? 48.725 4.354 -80.859 1.00 80.06 866 CYS A O 1
ATOM 6802 N N . SER A 1 867 ? 49.992 2.499 -80.779 1.00 75.75 867 SER A N 1
ATOM 6803 C CA . SER A 1 867 ? 48.893 1.522 -80.840 1.00 75.75 867 SER A CA 1
ATOM 6804 C C . SER A 1 867 ? 48.697 0.674 -79.565 1.00 75.75 867 SER A C 1
ATOM 6806 O O . SER A 1 867 ? 47.813 -0.180 -79.543 1.00 75.75 867 SER A O 1
ATOM 6808 N N . ILE A 1 868 ? 49.475 0.885 -78.489 1.00 79.44 868 ILE A N 1
ATOM 6809 C CA . ILE A 1 868 ? 49.483 0.029 -77.278 1.00 79.44 868 ILE A CA 1
ATOM 6810 C C . ILE A 1 868 ? 49.220 0.860 -76.013 1.00 79.44 868 ILE A C 1
ATOM 6812 O O . ILE A 1 868 ? 49.876 1.870 -75.814 1.00 79.44 868 ILE A O 1
ATOM 6816 N N . CYS A 1 869 ? 48.337 0.453 -75.098 1.00 79.19 869 CYS A N 1
ATOM 6817 C CA . CYS A 1 869 ? 48.158 1.174 -73.825 1.00 79.19 869 CYS A CA 1
ATOM 6818 C C . CYS A 1 869 ? 49.366 1.039 -72.884 1.00 79.19 869 CYS A C 1
ATOM 6820 O O . CYS A 1 869 ? 50.003 -0.012 -72.834 1.00 79.19 869 CYS A O 1
ATOM 6822 N N . MET A 1 870 ? 49.675 2.093 -72.122 1.00 77.00 870 MET A N 1
ATOM 6823 C CA . MET A 1 870 ? 50.737 2.049 -71.108 1.00 77.00 870 MET A CA 1
ATOM 6824 C C . MET A 1 870 ? 50.370 1.157 -69.904 1.00 77.00 870 MET A C 1
ATOM 6826 O O . MET A 1 870 ? 49.190 0.888 -69.679 1.00 77.00 870 MET A O 1
ATOM 6830 N N . PRO A 1 871 ? 51.357 0.686 -69.111 1.00 69.94 871 PRO A N 1
ATOM 6831 C CA . PRO A 1 871 ? 51.098 -0.108 -67.909 1.00 69.94 871 PRO A CA 1
ATOM 6832 C C . PRO A 1 871 ? 50.106 0.584 -66.967 1.00 69.94 871 PRO A C 1
ATOM 6834 O O . PRO A 1 871 ? 50.204 1.789 -66.752 1.00 69.94 871 PRO A O 1
ATOM 6837 N N . HIS A 1 872 ? 49.174 -0.184 -66.398 1.00 68.50 872 HIS A N 1
ATOM 6838 C CA . HIS A 1 872 ? 48.032 0.312 -65.615 1.00 68.50 872 HIS A CA 1
ATOM 6839 C C . HIS A 1 872 ? 46.984 1.120 -66.407 1.00 68.50 872 HIS A C 1
ATOM 6841 O O . HIS A 1 872 ? 46.146 1.773 -65.800 1.00 68.50 872 HIS A O 1
ATOM 6847 N N . MET A 1 873 ? 46.969 1.034 -67.741 1.00 80.50 873 MET A N 1
ATOM 6848 C CA . MET A 1 873 ? 45.947 1.649 -68.594 1.00 80.50 873 MET A CA 1
ATOM 6849 C C . MET A 1 873 ? 45.364 0.619 -69.578 1.00 80.50 873 MET A C 1
ATOM 6851 O O . MET A 1 873 ? 46.053 -0.321 -69.972 1.00 80.50 873 MET A O 1
ATOM 6855 N N . TYR A 1 874 ? 44.111 0.786 -70.011 1.00 83.88 874 TYR A N 1
ATOM 6856 C CA . TYR A 1 874 ? 43.422 -0.133 -70.925 1.00 83.88 874 TYR A CA 1
ATOM 6857 C C . TYR A 1 874 ? 42.466 0.574 -71.910 1.00 83.88 874 TYR A C 1
ATOM 6859 O O . TYR A 1 874 ? 42.099 1.729 -71.705 1.00 83.88 874 TYR A O 1
ATOM 6867 N N . ASN A 1 875 ? 42.031 -0.127 -72.966 1.00 78.06 875 ASN A N 1
ATOM 6868 C CA . ASN A 1 875 ? 41.007 0.312 -73.937 1.00 78.06 875 ASN A CA 1
ATOM 6869 C C . ASN A 1 875 ? 41.370 1.578 -74.756 1.00 78.06 875 ASN A C 1
ATOM 6871 O O . ASN A 1 875 ? 40.847 2.672 -74.520 1.00 78.06 875 ASN A O 1
ATOM 6875 N N . LEU A 1 876 ? 42.266 1.412 -75.741 1.00 79.75 876 LEU A N 1
ATOM 6876 C CA . LEU A 1 876 ? 42.690 2.466 -76.672 1.00 79.75 876 LEU A CA 1
ATOM 6877 C C . LEU A 1 876 ? 41.558 2.860 -77.635 1.00 79.75 876 LEU A C 1
ATOM 6879 O O . LEU A 1 876 ? 41.089 2.033 -78.413 1.00 79.75 876 LEU A O 1
ATOM 6883 N N . SER A 1 877 ? 41.153 4.134 -77.633 1.00 75.50 877 SER A N 1
ATOM 6884 C CA . SER A 1 877 ? 40.089 4.642 -78.511 1.00 75.50 877 SER A CA 1
ATOM 6885 C C . SER A 1 877 ? 40.411 6.012 -79.111 1.00 75.50 877 SER A C 1
ATOM 6887 O O . SER A 1 877 ? 40.940 6.896 -78.436 1.00 75.50 877 SER A O 1
ATOM 6889 N N . ILE A 1 878 ? 39.991 6.228 -80.364 1.00 73.44 878 ILE A N 1
ATOM 6890 C CA . ILE A 1 878 ? 40.124 7.517 -81.059 1.00 73.44 878 ILE A CA 1
ATOM 6891 C C . ILE A 1 878 ? 39.325 8.639 -80.377 1.00 73.44 878 ILE A C 1
ATOM 6893 O O . ILE A 1 878 ? 39.777 9.784 -80.361 1.00 73.44 878 ILE A O 1
ATOM 6897 N N . SER A 1 879 ? 38.180 8.309 -79.764 1.00 70.62 879 SER A N 1
ATOM 6898 C CA . SER A 1 879 ? 37.317 9.259 -79.045 1.00 70.62 879 SER A CA 1
ATOM 6899 C C . SER A 1 879 ? 37.830 9.606 -77.646 1.00 70.62 879 SER A C 1
ATOM 6901 O O . SER A 1 879 ? 37.392 10.595 -77.059 1.00 70.62 879 SER A O 1
ATOM 6903 N N . ASN A 1 880 ? 38.770 8.822 -77.109 1.00 69.88 880 ASN A N 1
ATOM 6904 C CA . ASN A 1 880 ? 39.407 9.110 -75.835 1.00 69.88 880 ASN A CA 1
ATOM 6905 C C . ASN A 1 880 ? 40.564 10.102 -76.054 1.00 69.88 880 ASN A C 1
ATOM 6907 O O . ASN A 1 880 ? 41.560 9.792 -76.719 1.00 69.88 880 ASN A O 1
ATOM 6911 N N . LEU A 1 881 ? 40.441 11.305 -75.481 1.00 69.19 881 LEU A N 1
ATOM 6912 C CA . LEU A 1 881 ? 41.459 12.365 -75.556 1.00 69.19 881 LEU A CA 1
ATOM 6913 C C . LEU A 1 881 ? 42.814 11.934 -74.976 1.00 69.19 881 LEU A C 1
ATOM 6915 O O . LEU A 1 881 ? 43.848 12.430 -75.412 1.00 69.19 881 LEU A O 1
ATOM 6919 N N . LEU A 1 882 ? 42.814 10.984 -74.041 1.00 74.81 882 LEU A N 1
ATOM 6920 C CA . LEU A 1 882 ? 44.017 10.461 -73.394 1.00 74.81 882 LEU A CA 1
ATOM 6921 C C . LEU A 1 882 ? 44.529 9.156 -74.040 1.00 74.81 882 LEU A C 1
ATOM 6923 O O . LEU A 1 882 ? 45.601 8.658 -73.695 1.00 74.81 882 LEU A O 1
ATOM 6927 N N . GLY A 1 883 ? 43.778 8.620 -75.009 1.00 78.62 883 GLY A N 1
ATOM 6928 C CA . GLY A 1 883 ? 44.044 7.361 -75.700 1.00 78.62 883 GLY A CA 1
ATOM 6929 C C . GLY A 1 883 ? 43.509 6.154 -74.933 1.00 78.62 883 GLY A C 1
ATOM 6930 O O . GLY A 1 883 ? 42.512 5.572 -75.354 1.00 78.62 883 GLY A O 1
ATOM 6931 N N . CYS A 1 884 ? 44.118 5.823 -73.793 1.00 79.94 884 CYS A N 1
ATOM 6932 C CA . CYS A 1 884 ? 43.707 4.719 -72.912 1.00 79.94 884 CYS A CA 1
ATOM 6933 C C . CYS A 1 884 ? 43.119 5.229 -71.583 1.00 79.94 884 CYS A C 1
ATOM 6935 O O . CYS A 1 884 ? 43.203 6.417 -71.274 1.00 79.94 884 CYS A O 1
ATOM 6937 N N . GLN A 1 885 ? 42.457 4.352 -70.830 1.00 79.12 885 GLN A N 1
ATOM 6938 C CA . GLN A 1 885 ? 41.793 4.631 -69.549 1.00 79.12 885 GLN A CA 1
ATOM 6939 C C . GLN A 1 885 ? 42.531 3.964 -68.386 1.00 79.12 885 GLN A C 1
ATOM 6941 O O . GLN A 1 885 ? 43.097 2.896 -68.576 1.00 79.12 885 GLN A O 1
ATOM 6946 N N . ASP A 1 886 ? 42.470 4.538 -67.186 1.00 81.06 886 ASP A N 1
ATOM 6947 C CA . ASP A 1 886 ? 43.159 4.005 -66.000 1.00 81.06 886 ASP A CA 1
ATOM 6948 C C . ASP A 1 886 ? 42.562 2.675 -65.499 1.00 81.06 886 ASP A C 1
ATOM 6950 O O . ASP A 1 886 ? 41.347 2.445 -65.552 1.00 81.06 886 ASP A O 1
ATOM 6954 N N . CYS A 1 887 ? 43.423 1.789 -65.005 1.00 77.81 887 CYS A N 1
ATOM 6955 C CA . CYS A 1 887 ? 43.060 0.524 -64.380 1.00 77.81 887 CYS A CA 1
ATOM 6956 C C . CYS A 1 887 ? 42.454 0.767 -62.994 1.00 77.81 887 CYS A C 1
ATOM 6958 O O . CYS A 1 887 ? 43.161 0.960 -62.008 1.00 77.81 887 CYS A O 1
ATOM 6960 N N . ASP A 1 888 ? 41.136 0.661 -62.884 1.00 81.31 888 ASP A N 1
ATOM 6961 C CA . ASP A 1 888 ? 40.429 0.939 -61.633 1.00 81.31 888 ASP A CA 1
ATOM 6962 C C . ASP A 1 888 ? 40.324 -0.306 -60.715 1.00 81.31 888 ASP A C 1
ATOM 6964 O O . ASP A 1 888 ? 39.236 -0.802 -60.438 1.00 81.31 888 ASP A O 1
ATOM 6968 N N . CYS A 1 889 ? 41.448 -0.889 -60.291 1.00 80.50 889 CYS A N 1
ATOM 6969 C CA . CYS A 1 889 ? 41.465 -2.093 -59.441 1.00 80.50 889 CYS A CA 1
ATOM 6970 C C . CYS A 1 889 ? 41.219 -1.775 -57.951 1.00 80.50 889 CYS A C 1
ATOM 6972 O O . CYS A 1 889 ? 41.747 -0.798 -57.431 1.00 80.50 889 CYS A O 1
ATOM 6974 N N . ASP A 1 890 ? 40.473 -2.622 -57.235 1.00 76.88 890 ASP A N 1
ATOM 6975 C CA . ASP A 1 890 ? 40.233 -2.492 -55.792 1.00 76.88 890 ASP A CA 1
ATOM 6976 C C . ASP A 1 890 ? 41.500 -2.875 -55.001 1.00 76.88 890 ASP A C 1
ATOM 6978 O O . ASP A 1 890 ? 41.953 -4.022 -55.102 1.00 76.88 890 ASP A O 1
ATOM 6982 N N . PRO A 1 891 ? 42.089 -1.961 -54.207 1.00 72.31 891 PRO A N 1
ATOM 6983 C CA . PRO A 1 891 ? 43.345 -2.206 -53.498 1.00 72.31 891 PRO A CA 1
ATOM 6984 C C . PRO A 1 891 ? 43.253 -3.290 -52.413 1.00 72.31 891 PRO A C 1
ATOM 6986 O O . PRO A 1 891 ? 44.288 -3.817 -52.012 1.00 72.31 891 PRO A O 1
ATOM 6989 N N . LEU A 1 892 ? 42.050 -3.635 -51.938 1.00 71.75 892 LEU A N 1
ATOM 6990 C CA . LEU A 1 892 ? 41.839 -4.630 -50.879 1.00 71.75 892 LEU A CA 1
ATOM 6991 C C . LEU A 1 892 ? 41.654 -6.047 -51.434 1.00 71.75 892 LEU A C 1
ATOM 6993 O O . LEU A 1 892 ? 41.982 -7.017 -50.755 1.00 71.75 892 LEU A O 1
ATOM 6997 N N . GLY A 1 893 ? 41.151 -6.165 -52.665 1.00 71.50 893 GLY A N 1
ATOM 6998 C CA . GLY A 1 893 ? 40.918 -7.443 -53.342 1.00 71.50 893 GLY A CA 1
ATOM 6999 C C . GLY A 1 893 ? 41.906 -7.761 -54.467 1.00 71.50 893 GLY A C 1
ATOM 7000 O O . GLY A 1 893 ? 41.842 -8.847 -55.041 1.00 71.50 893 GLY A O 1
ATOM 7001 N N . THR A 1 894 ? 42.832 -6.855 -54.792 1.00 80.62 894 THR A N 1
ATOM 7002 C CA . THR A 1 894 ? 43.836 -7.029 -55.857 1.00 80.62 894 THR A CA 1
ATOM 7003 C C . THR A 1 894 ? 45.185 -7.444 -55.279 1.00 80.62 894 THR A C 1
ATOM 7005 O O . THR A 1 894 ? 45.641 -6.913 -54.267 1.00 80.62 894 THR A O 1
ATOM 7008 N N . LEU A 1 895 ? 45.856 -8.398 -55.928 1.00 75.56 895 LEU A N 1
ATOM 7009 C CA . LEU A 1 895 ? 47.188 -8.831 -55.512 1.00 75.56 895 LEU A CA 1
ATOM 7010 C C . LEU A 1 895 ? 48.172 -7.656 -55.668 1.00 75.56 895 LEU A C 1
ATOM 7012 O O . LEU A 1 895 ? 48.360 -7.140 -56.772 1.00 75.56 895 LEU A O 1
ATOM 7016 N N . ILE A 1 896 ? 48.782 -7.224 -54.561 1.00 67.00 896 ILE A N 1
ATOM 7017 C CA . ILE A 1 896 ? 49.679 -6.058 -54.516 1.00 67.00 896 ILE A CA 1
ATOM 7018 C C . ILE A 1 896 ? 50.794 -6.210 -55.564 1.00 67.00 896 ILE A C 1
ATOM 7020 O O . ILE A 1 896 ? 51.474 -7.234 -55.613 1.00 67.00 896 ILE A O 1
ATOM 7024 N N . GLY A 1 897 ? 50.976 -5.183 -56.402 1.00 66.75 897 GLY A N 1
ATOM 7025 C CA . GLY A 1 897 ? 51.987 -5.157 -57.467 1.00 66.75 897 GLY A CA 1
ATOM 7026 C C . GLY A 1 897 ? 51.555 -5.773 -58.805 1.00 66.75 897 GLY A C 1
ATOM 7027 O O . GLY A 1 897 ? 52.403 -5.988 -59.668 1.00 66.75 897 GLY A O 1
ATOM 7028 N N . THR A 1 898 ? 50.265 -6.070 -59.002 1.00 70.50 898 THR A N 1
ATOM 7029 C CA . THR A 1 898 ? 49.743 -6.584 -60.281 1.00 70.50 898 THR A CA 1
ATOM 7030 C C . THR A 1 898 ? 49.126 -5.491 -61.158 1.00 70.50 898 THR A C 1
ATOM 7032 O O . THR A 1 898 ? 48.598 -4.498 -60.665 1.00 70.50 898 THR A O 1
ATOM 7035 N N . MET A 1 899 ? 49.217 -5.669 -62.480 1.00 72.75 899 MET A N 1
ATOM 7036 C CA . MET A 1 899 ? 48.676 -4.755 -63.497 1.00 72.75 899 MET A CA 1
ATOM 7037 C C . MET A 1 899 ? 47.383 -5.331 -64.088 1.00 72.75 899 MET A C 1
ATOM 7039 O O . MET A 1 899 ? 47.262 -6.555 -64.188 1.00 72.75 899 MET A O 1
ATOM 7043 N N . CYS A 1 900 ? 46.431 -4.475 -64.480 1.00 77.31 900 CYS A N 1
ATOM 7044 C CA . CYS A 1 900 ? 45.225 -4.928 -65.174 1.00 77.31 900 CYS A CA 1
ATOM 7045 C C . CYS A 1 900 ? 45.496 -5.172 -66.666 1.00 77.31 900 CYS A C 1
ATOM 7047 O O . CYS A 1 900 ? 46.438 -4.618 -67.234 1.00 77.31 900 CYS A O 1
ATOM 7049 N N . ASP A 1 901 ? 44.702 -6.038 -67.291 1.00 77.31 901 ASP A N 1
ATOM 7050 C CA . ASP A 1 901 ? 44.854 -6.385 -68.704 1.00 77.31 901 ASP A CA 1
ATOM 7051 C C . ASP A 1 901 ? 44.696 -5.142 -69.616 1.00 77.31 901 ASP A C 1
ATOM 7053 O O . ASP A 1 901 ? 43.674 -4.464 -69.534 1.00 77.31 901 ASP A O 1
ATOM 7057 N N . PRO A 1 902 ? 45.648 -4.829 -70.512 1.00 70.62 902 PRO A N 1
ATOM 7058 C CA . PRO A 1 902 ? 45.671 -3.563 -71.257 1.00 70.62 902 PRO A CA 1
ATOM 7059 C C . PRO A 1 902 ? 44.607 -3.443 -72.365 1.00 70.62 902 PRO A C 1
ATOM 7061 O O . PRO A 1 902 ? 44.459 -2.381 -72.970 1.00 70.62 902 PRO A O 1
ATOM 7064 N N . VAL A 1 903 ? 43.836 -4.499 -72.644 1.00 74.44 903 VAL A N 1
ATOM 7065 C CA . VAL A 1 903 ? 42.749 -4.468 -73.638 1.00 74.44 903 VAL A CA 1
ATOM 7066 C C . VAL A 1 903 ? 41.381 -4.471 -72.948 1.00 74.44 903 VAL A C 1
ATOM 7068 O O . VAL A 1 903 ? 40.532 -3.640 -73.259 1.00 74.44 903 VAL A O 1
ATOM 7071 N N . SER A 1 904 ? 41.174 -5.356 -71.971 1.00 77.62 904 SER A N 1
ATOM 7072 C CA . SER A 1 904 ? 39.897 -5.558 -71.259 1.00 77.62 904 SER A CA 1
ATOM 7073 C C . SER A 1 904 ? 39.797 -4.834 -69.906 1.00 77.62 904 SER A C 1
ATOM 7075 O O . SER A 1 904 ? 38.705 -4.609 -69.372 1.00 77.62 904 SER A O 1
ATOM 7077 N N . GLY A 1 905 ? 40.936 -4.456 -69.331 1.00 79.88 905 GLY A N 1
ATOM 7078 C CA . GLY A 1 905 ? 41.078 -3.830 -68.019 1.00 79.88 905 GLY A CA 1
ATOM 7079 C C . GLY A 1 905 ? 40.792 -4.747 -66.826 1.00 79.88 905 GLY A C 1
ATOM 7080 O O . GLY A 1 905 ? 40.404 -4.265 -65.766 1.00 79.88 905 GLY A O 1
ATOM 7081 N N . GLN A 1 906 ? 40.932 -6.065 -66.994 1.00 82.44 906 GLN A N 1
ATOM 7082 C CA . GLN A 1 906 ? 40.724 -7.068 -65.943 1.00 82.44 906 GLN A CA 1
ATOM 7083 C C . GLN A 1 906 ? 41.890 -7.096 -64.937 1.00 82.44 906 GLN A C 1
ATOM 7085 O O . GLN A 1 906 ? 43.034 -7.337 -65.317 1.00 82.44 906 GLN A O 1
ATOM 7090 N N . CYS A 1 907 ? 41.605 -6.894 -63.649 1.00 84.81 907 CYS A N 1
ATOM 7091 C CA . CYS A 1 907 ? 42.572 -6.925 -62.546 1.00 84.81 907 CYS A CA 1
ATOM 7092 C C . CYS A 1 907 ? 42.850 -8.355 -62.045 1.00 84.81 907 CYS A C 1
ATOM 7094 O O . CYS A 1 907 ? 42.026 -9.261 -62.220 1.00 84.81 907 CYS A O 1
ATOM 7096 N N . LYS A 1 908 ? 44.009 -8.562 -61.398 1.00 82.25 908 LYS A N 1
ATOM 7097 C CA . LYS A 1 908 ? 44.425 -9.865 -60.852 1.00 82.25 908 LYS A CA 1
ATOM 7098 C C . LYS A 1 908 ? 44.069 -9.977 -59.365 1.00 82.25 908 LYS A C 1
ATOM 7100 O O . LYS A 1 908 ? 44.732 -9.400 -58.504 1.00 82.25 908 LYS A O 1
ATOM 7105 N N . CYS A 1 909 ? 43.010 -10.726 -59.078 1.00 81.12 909 CYS A N 1
ATOM 7106 C CA . CYS A 1 909 ? 42.390 -10.755 -57.754 1.00 81.12 909 CYS A CA 1
ATOM 7107 C C . CYS A 1 909 ? 43.123 -11.666 -56.754 1.00 81.12 909 CYS A C 1
ATOM 7109 O O . CYS A 1 909 ? 43.730 -12.669 -57.137 1.00 81.12 909 CYS A O 1
ATOM 7111 N N . LEU A 1 910 ? 43.061 -11.311 -55.467 1.00 75.50 910 LEU A N 1
ATOM 7112 C CA . LEU A 1 910 ? 43.463 -12.148 -54.334 1.00 75.50 910 LEU A CA 1
ATOM 7113 C C . LEU A 1 910 ? 42.561 -13.393 -54.227 1.00 75.50 910 LEU A C 1
ATOM 7115 O O . LEU A 1 910 ? 41.435 -13.382 -54.734 1.00 75.50 910 LEU A O 1
ATOM 7119 N N . PRO A 1 911 ? 43.012 -14.472 -53.553 1.00 73.75 911 PRO A N 1
ATOM 7120 C CA . PRO A 1 911 ? 42.170 -15.638 -53.309 1.00 73.75 911 PRO A CA 1
ATOM 7121 C C . PRO A 1 911 ? 40.827 -15.225 -52.694 1.00 73.75 911 PRO A C 1
ATOM 7123 O O . PRO A 1 911 ? 40.795 -14.450 -51.740 1.00 73.75 911 PRO A O 1
ATOM 7126 N N . HIS A 1 912 ? 39.735 -15.761 -53.243 1.00 73.06 912 HIS A N 1
ATOM 7127 C CA . HIS A 1 912 ? 38.346 -15.476 -52.856 1.00 73.06 912 HIS A CA 1
ATOM 7128 C C . HIS A 1 912 ? 37.760 -14.133 -53.325 1.00 73.06 912 HIS A C 1
ATOM 7130 O O . HIS A 1 912 ? 36.613 -13.864 -52.982 1.00 73.06 912 HIS A O 1
ATOM 7136 N N . PHE A 1 913 ? 38.466 -13.353 -54.153 1.00 78.50 913 PHE A N 1
ATOM 7137 C CA . PHE A 1 913 ? 37.945 -12.160 -54.838 1.00 78.50 913 PHE A CA 1
ATOM 7138 C C . PHE A 1 913 ? 37.810 -12.383 -56.365 1.00 78.50 913 PHE A C 1
ATOM 7140 O O . PHE A 1 913 ? 38.622 -13.080 -56.972 1.00 78.50 913 PHE A O 1
ATOM 7147 N N . GLN A 1 914 ? 36.808 -11.756 -56.993 1.00 79.75 914 GLN A N 1
ATOM 7148 C CA . GLN A 1 914 ? 36.461 -11.812 -58.421 1.00 79.75 914 GLN A CA 1
ATOM 7149 C C . GLN A 1 914 ? 35.952 -10.462 -58.966 1.00 79.75 914 GLN A C 1
ATOM 7151 O O . GLN A 1 914 ? 35.767 -9.480 -58.244 1.00 79.75 914 GLN A O 1
ATOM 7156 N N . GLY A 1 915 ? 35.680 -10.437 -60.273 1.00 76.06 915 GLY A N 1
ATOM 7157 C CA . GLY A 1 915 ? 35.186 -9.275 -61.009 1.00 76.06 915 GLY A CA 1
ATOM 7158 C C . GLY A 1 915 ? 36.315 -8.469 -61.649 1.00 76.06 915 GLY A C 1
ATOM 7159 O O . GLY A 1 915 ? 37.486 -8.622 -61.304 1.00 76.06 915 GLY A O 1
ATOM 7160 N N . ARG A 1 916 ? 35.968 -7.585 -62.595 1.00 82.00 916 ARG A N 1
ATOM 7161 C CA . ARG A 1 916 ? 36.952 -6.800 -63.365 1.00 82.00 916 ARG A CA 1
ATOM 7162 C C . ARG A 1 916 ? 37.902 -5.996 -62.486 1.00 82.00 916 ARG A C 1
ATOM 7164 O O . ARG A 1 916 ? 39.077 -5.895 -62.802 1.00 82.00 916 ARG A O 1
ATOM 7171 N N . ARG A 1 917 ? 37.383 -5.474 -61.374 1.00 81.38 917 ARG A N 1
ATOM 7172 C CA . ARG A 1 917 ? 38.101 -4.643 -60.403 1.00 81.38 917 ARG A CA 1
ATOM 7173 C C . ARG A 1 917 ? 38.512 -5.397 -59.134 1.00 81.38 917 ARG A C 1
ATOM 7175 O O . ARG A 1 917 ? 39.072 -4.776 -58.251 1.00 81.38 917 ARG A O 1
ATOM 7182 N N . CYS A 1 918 ? 38.224 -6.694 -59.012 1.00 81.31 918 CYS A N 1
ATOM 7183 C CA . CYS A 1 918 ? 38.483 -7.482 -57.796 1.00 81.31 918 CYS A CA 1
ATOM 7184 C C . CYS A 1 918 ? 37.794 -6.984 -56.512 1.00 81.31 918 CYS A C 1
ATOM 7186 O O . CYS A 1 918 ? 38.266 -7.267 -55.419 1.00 81.31 918 CYS A O 1
ATOM 7188 N N . SER A 1 919 ? 36.675 -6.268 -56.626 1.00 73.06 919 SER A N 1
ATOM 7189 C CA . SER A 1 919 ? 35.915 -5.731 -55.486 1.00 73.06 919 SER A CA 1
ATOM 7190 C C . SER A 1 919 ? 34.828 -6.673 -54.953 1.00 73.06 919 SER A C 1
ATOM 7192 O O . SER A 1 919 ? 34.148 -6.355 -53.981 1.00 73.06 919 SER A O 1
ATOM 7194 N N . GLN A 1 920 ? 34.613 -7.823 -55.595 1.00 74.31 920 GLN A N 1
ATOM 7195 C CA . GLN A 1 920 ? 33.548 -8.763 -55.240 1.00 74.31 920 GLN A CA 1
ATOM 7196 C C . GLN A 1 920 ? 34.148 -10.063 -54.726 1.00 74.31 920 GLN A C 1
ATOM 7198 O O . GLN A 1 920 ? 35.169 -10.505 -55.234 1.00 74.31 920 GLN A O 1
ATOM 7203 N N . CYS A 1 921 ? 33.508 -10.715 -53.762 1.00 79.62 921 CYS A N 1
ATOM 7204 C CA . CYS A 1 921 ? 33.926 -12.047 -53.337 1.00 79.62 921 CYS A CA 1
ATOM 7205 C C . CYS A 1 921 ? 33.488 -13.128 -54.338 1.00 79.62 921 CYS A C 1
ATOM 7207 O O . CYS A 1 921 ? 32.471 -12.979 -55.025 1.00 79.62 921 CYS A O 1
ATOM 7209 N N . ASN A 1 922 ? 34.253 -14.220 -54.421 1.00 79.56 922 ASN A N 1
ATOM 7210 C CA . ASN A 1 922 ? 33.885 -15.427 -55.164 1.00 79.56 922 ASN A CA 1
ATOM 7211 C C . ASN A 1 922 ? 32.538 -15.973 -54.658 1.00 79.56 922 ASN A C 1
ATOM 7213 O O . ASN A 1 922 ? 32.229 -15.814 -53.473 1.00 79.56 922 ASN A O 1
ATOM 7217 N N . PRO A 1 923 ? 31.748 -16.668 -55.499 1.00 71.06 923 PRO A N 1
ATOM 7218 C CA . PRO A 1 923 ? 30.528 -17.327 -55.046 1.00 71.06 923 PRO A CA 1
ATOM 7219 C C . PRO A 1 923 ? 30.847 -18.268 -53.877 1.00 71.06 923 PRO A C 1
ATOM 7221 O O . PRO A 1 923 ? 31.784 -19.060 -53.964 1.00 71.06 923 PRO A O 1
ATOM 7224 N N . GLY A 1 924 ? 30.099 -18.148 -52.777 1.00 72.06 924 GLY A N 1
ATOM 7225 C CA . GLY A 1 924 ? 30.402 -18.859 -51.528 1.00 72.06 924 GLY A CA 1
ATOM 7226 C C . GLY A 1 924 ? 31.260 -18.069 -50.532 1.00 72.06 924 GLY A C 1
ATOM 7227 O O . GLY A 1 924 ? 31.655 -18.638 -49.521 1.00 72.06 924 GLY A O 1
ATOM 7228 N N . TYR A 1 925 ? 31.527 -16.779 -50.772 1.00 79.31 925 TYR A N 1
ATOM 7229 C CA . TYR A 1 925 ? 32.207 -15.872 -49.840 1.00 79.31 925 TYR A CA 1
ATOM 7230 C C . TYR A 1 925 ? 31.517 -14.491 -49.790 1.00 79.31 925 TYR A C 1
ATOM 7232 O O . TYR A 1 925 ? 30.926 -14.062 -50.780 1.00 79.31 925 TYR A O 1
ATOM 7240 N N . TYR A 1 926 ? 31.615 -13.774 -48.665 1.00 81.31 926 TYR A N 1
ATOM 7241 C CA . TYR A 1 926 ? 31.047 -12.427 -48.476 1.00 81.31 926 TYR A CA 1
ATOM 7242 C C . TYR A 1 926 ? 32.006 -11.471 -47.746 1.00 81.31 926 TYR A C 1
ATOM 7244 O O . TYR A 1 926 ? 32.980 -11.905 -47.124 1.00 81.31 926 TYR A O 1
ATOM 7252 N N . LEU A 1 927 ? 31.737 -10.164 -47.823 1.00 72.62 927 LEU A N 1
ATOM 7253 C CA . LEU A 1 927 ? 32.551 -9.108 -47.205 1.00 72.62 927 LEU A CA 1
ATOM 7254 C C . LEU A 1 927 ? 32.197 -8.906 -45.717 1.00 72.62 927 LEU A C 1
ATOM 7256 O O . LEU A 1 927 ? 31.041 -8.688 -45.368 1.00 72.62 927 LEU A O 1
ATOM 7260 N N . SER A 1 928 ? 33.195 -8.958 -44.825 1.00 67.62 928 SER A N 1
ATOM 7261 C CA . SER A 1 928 ? 33.022 -8.733 -43.377 1.00 67.62 928 SER A CA 1
ATOM 7262 C C . SER A 1 928 ? 33.436 -7.314 -42.956 1.00 67.62 928 SER A C 1
ATOM 7264 O O . SER A 1 928 ? 34.477 -6.824 -43.383 1.00 67.62 928 SER A O 1
ATOM 7266 N N . ASN A 1 929 ? 32.656 -6.669 -42.075 1.00 60.34 929 ASN A N 1
ATOM 7267 C CA . ASN A 1 929 ? 32.833 -5.268 -41.638 1.00 60.34 929 ASN A CA 1
ATOM 7268 C C . ASN A 1 929 ? 33.912 -5.038 -40.554 1.00 60.34 929 ASN A C 1
ATOM 7270 O O . ASN A 1 929 ? 34.066 -3.917 -40.066 1.00 60.34 929 ASN A O 1
ATOM 7274 N N . ASN A 1 930 ? 34.645 -6.071 -40.127 1.00 55.78 930 ASN A N 1
ATOM 7275 C CA . ASN A 1 930 ? 35.718 -5.915 -39.138 1.00 55.78 930 ASN A CA 1
ATOM 7276 C C . ASN A 1 930 ? 37.021 -5.407 -39.782 1.00 55.78 930 ASN A C 1
ATOM 7278 O O . ASN A 1 930 ? 37.247 -5.606 -40.969 1.00 55.78 930 ASN A O 1
ATOM 7282 N N . ARG A 1 931 ? 37.885 -4.761 -38.979 1.00 51.38 931 ARG A N 1
ATOM 7283 C CA . ARG A 1 931 ? 39.052 -3.936 -39.389 1.00 51.38 931 ARG A CA 1
ATOM 7284 C C . ARG A 1 931 ? 40.102 -4.596 -40.316 1.00 51.38 931 ARG A C 1
ATOM 7286 O O . ARG A 1 931 ? 40.984 -3.885 -40.783 1.00 51.38 931 ARG A O 1
ATOM 7293 N N . ASP A 1 932 ? 39.972 -5.886 -40.624 1.00 55.72 932 ASP A N 1
ATOM 7294 C CA . ASP A 1 932 ? 40.739 -6.613 -41.642 1.00 55.72 932 ASP A CA 1
ATOM 7295 C C . ASP A 1 932 ? 39.798 -7.026 -42.789 1.00 55.72 932 ASP A C 1
ATOM 7297 O O . ASP A 1 932 ? 39.070 -8.014 -42.678 1.00 55.72 932 ASP A O 1
ATOM 7301 N N . VAL A 1 933 ? 39.816 -6.297 -43.904 1.00 56.41 933 VAL A N 1
ATOM 7302 C CA . VAL A 1 933 ? 38.987 -6.599 -45.082 1.00 56.41 933 VAL A CA 1
ATOM 7303 C C . VAL A 1 933 ? 39.397 -7.951 -45.682 1.00 56.41 933 VAL A C 1
ATOM 7305 O O . VAL A 1 933 ? 40.470 -8.074 -46.270 1.00 56.41 933 VAL A O 1
ATOM 7308 N N . ARG A 1 934 ? 38.556 -8.985 -45.526 1.00 67.94 934 ARG A N 1
ATOM 7309 C CA . ARG A 1 934 ? 38.729 -10.317 -46.142 1.00 67.94 934 ARG A CA 1
ATOM 7310 C C . ARG A 1 934 ? 37.381 -10.879 -46.600 1.00 67.94 934 ARG A C 1
ATOM 7312 O O . ARG A 1 934 ? 36.384 -10.729 -45.896 1.00 67.94 934 ARG A O 1
ATOM 7319 N N . CYS A 1 935 ? 37.373 -11.572 -47.740 1.00 74.50 935 CYS A N 1
ATOM 7320 C CA . CYS A 1 935 ? 36.256 -12.417 -48.162 1.00 74.50 935 CYS A CA 1
ATOM 7321 C C . CYS A 1 935 ? 36.174 -13.656 -47.258 1.00 74.50 935 CYS A C 1
ATOM 7323 O O . CYS A 1 935 ? 37.090 -14.479 -47.236 1.00 74.50 935 CYS A O 1
ATOM 7325 N N . VAL A 1 936 ? 35.087 -13.775 -46.495 1.00 76.19 936 VAL A N 1
ATOM 7326 C CA . VAL A 1 936 ? 34.841 -14.860 -45.530 1.00 76.19 936 VAL A CA 1
ATOM 7327 C C . VAL A 1 936 ? 33.918 -15.901 -46.165 1.00 76.19 936 VAL A C 1
ATOM 7329 O O . VAL A 1 936 ? 32.957 -15.500 -46.819 1.00 76.19 936 VAL A O 1
ATOM 7332 N N . PRO A 1 937 ? 34.172 -17.215 -46.007 1.00 77.81 937 PRO A N 1
ATOM 7333 C CA . PRO A 1 937 ? 33.308 -18.241 -46.581 1.00 77.81 937 PRO A CA 1
ATOM 7334 C C . PRO A 1 937 ? 31.887 -18.164 -46.010 1.00 77.81 937 PRO A C 1
ATOM 7336 O O . PRO A 1 937 ? 31.686 -17.996 -44.806 1.00 77.81 937 PRO A O 1
ATOM 7339 N N . CYS A 1 938 ? 30.901 -18.332 -46.884 1.00 78.56 938 CYS A N 1
ATOM 7340 C CA . CYS A 1 938 ? 29.505 -18.512 -46.532 1.00 78.56 938 CYS A CA 1
ATOM 7341 C C . CYS A 1 938 ? 29.367 -19.785 -45.696 1.00 78.56 938 CYS A C 1
ATOM 7343 O O . CYS A 1 938 ? 29.747 -20.871 -46.126 1.00 78.56 938 CYS A O 1
ATOM 7345 N N . SER A 1 939 ? 28.800 -19.674 -44.499 1.00 81.75 939 SER A N 1
ATOM 7346 C CA . SER A 1 939 ? 28.567 -20.834 -43.639 1.00 81.75 939 SER A CA 1
ATOM 7347 C C . SER A 1 939 ? 27.114 -21.291 -43.751 1.00 81.75 939 SER A C 1
ATOM 7349 O O . SER A 1 939 ? 26.383 -21.281 -42.771 1.00 81.75 939 SER A O 1
ATOM 7351 N N . CYS A 1 940 ? 26.650 -21.650 -44.945 1.00 84.44 940 CYS A N 1
ATOM 7352 C CA . CYS A 1 940 ? 25.249 -22.032 -45.133 1.00 84.44 940 CYS A CA 1
ATOM 7353 C C . CYS A 1 940 ? 24.955 -23.433 -44.591 1.00 84.44 940 CYS A C 1
ATOM 7355 O O . CYS A 1 940 ? 25.762 -24.353 -44.716 1.00 84.44 940 CYS A O 1
ATOM 7357 N N . HIS A 1 941 ? 23.781 -23.616 -43.991 1.00 83.56 941 HIS A N 1
ATOM 7358 C CA . HIS A 1 941 ? 23.342 -24.917 -43.517 1.00 83.56 941 HIS A CA 1
ATOM 7359 C C . HIS A 1 941 ? 22.998 -25.830 -44.702 1.00 83.56 941 HIS A C 1
ATOM 7361 O O . HIS A 1 941 ? 22.095 -25.532 -45.482 1.00 83.56 941 HIS A O 1
ATOM 7367 N N . HIS A 1 942 ? 23.672 -26.979 -44.791 1.00 82.31 942 HIS A N 1
ATOM 7368 C CA . HIS A 1 942 ? 23.652 -27.902 -45.938 1.00 82.31 942 HIS A CA 1
ATOM 7369 C C . HIS A 1 942 ? 22.263 -28.384 -46.416 1.00 82.31 942 HIS A C 1
ATOM 7371 O O . HIS A 1 942 ? 22.116 -28.780 -47.569 1.00 82.31 942 HIS A O 1
ATOM 7377 N N . LYS A 1 943 ? 21.245 -28.376 -45.544 1.00 84.12 943 LYS A N 1
ATOM 7378 C CA . LYS A 1 943 ? 19.844 -28.708 -45.880 1.00 84.12 943 LYS A CA 1
ATOM 7379 C C . LYS A 1 943 ? 18.898 -27.510 -45.867 1.00 84.12 943 LYS A C 1
ATOM 7381 O O . LYS A 1 943 ? 17.824 -27.589 -46.447 1.00 84.12 943 LYS A O 1
ATOM 7386 N N . GLY A 1 944 ? 19.275 -26.438 -45.170 1.00 81.75 944 GLY A N 1
ATOM 7387 C CA . GLY A 1 944 ? 18.425 -25.259 -44.983 1.00 81.75 944 GLY A CA 1
ATOM 7388 C C . GLY A 1 944 ? 18.617 -24.221 -46.087 1.00 81.75 944 GLY A C 1
ATOM 7389 O O . GLY A 1 944 ? 17.693 -23.493 -46.431 1.00 81.75 944 GLY A O 1
ATOM 7390 N N . ALA A 1 945 ? 19.794 -24.161 -46.701 1.00 83.88 945 ALA A N 1
ATOM 7391 C CA . ALA A 1 945 ? 20.058 -23.294 -47.842 1.00 83.88 945 ALA A CA 1
ATOM 7392 C C . ALA A 1 945 ? 19.933 -24.053 -49.173 1.00 83.88 945 ALA A C 1
ATOM 7394 O O . ALA A 1 945 ? 20.155 -25.261 -49.228 1.00 83.88 945 ALA A O 1
ATOM 7395 N N . TYR A 1 946 ? 19.611 -23.338 -50.256 1.00 80.12 946 TYR A N 1
ATOM 7396 C CA . TYR A 1 946 ? 19.607 -23.890 -51.620 1.00 80.12 946 TYR A CA 1
ATOM 7397 C C . TYR A 1 946 ? 20.983 -24.436 -52.033 1.00 80.12 946 TYR A C 1
ATOM 7399 O O . TYR A 1 946 ? 21.072 -25.395 -52.797 1.00 80.12 946 TYR A O 1
ATOM 7407 N N . ASN A 1 947 ? 22.052 -23.798 -51.559 1.00 77.25 947 ASN A N 1
ATOM 7408 C CA . ASN A 1 947 ? 23.445 -24.138 -51.821 1.00 77.25 947 ASN A CA 1
ATOM 7409 C C . ASN A 1 947 ? 24.352 -23.471 -50.762 1.00 77.25 947 ASN A C 1
ATOM 7411 O O . ASN A 1 947 ? 23.882 -22.732 -49.899 1.00 77.25 947 ASN A O 1
ATOM 7415 N N . GLU A 1 948 ? 25.665 -23.685 -50.849 1.00 74.75 948 GLU A N 1
ATOM 7416 C CA . GLU A 1 948 ? 26.665 -23.019 -49.994 1.00 74.75 948 GLU A CA 1
ATOM 7417 C C . GLU A 1 948 ? 26.956 -21.562 -50.413 1.00 74.75 948 GLU A C 1
ATOM 7419 O O . GLU A 1 948 ? 27.972 -20.990 -50.026 1.00 74.75 948 GLU A O 1
ATOM 7424 N N . THR A 1 949 ? 26.083 -20.935 -51.213 1.00 78.50 949 THR A N 1
ATOM 7425 C CA . THR A 1 949 ? 26.252 -19.538 -51.634 1.00 78.50 949 THR A CA 1
ATOM 7426 C C . THR A 1 949 ? 25.382 -18.603 -50.805 1.00 78.50 949 THR A C 1
ATOM 7428 O O . THR A 1 949 ? 24.244 -18.909 -50.449 1.00 78.50 949 THR A O 1
ATOM 7431 N N . CYS A 1 950 ? 25.935 -17.437 -50.499 1.00 80.00 950 CYS A N 1
ATOM 7432 C CA . CYS A 1 950 ? 25.290 -16.394 -49.727 1.00 80.00 950 CYS A CA 1
ATOM 7433 C C . CYS A 1 950 ? 25.465 -15.042 -50.416 1.00 80.00 950 CYS A C 1
ATOM 7435 O O . CYS A 1 950 ? 26.303 -14.886 -51.306 1.00 80.00 950 CYS A O 1
ATOM 7437 N N . SER A 1 951 ? 24.649 -14.074 -50.011 1.00 79.94 951 SER A N 1
ATOM 7438 C CA . SER A 1 951 ? 24.746 -12.686 -50.450 1.00 79.94 951 SER A CA 1
ATOM 7439 C C . SER A 1 951 ? 26.156 -12.137 -50.209 1.00 79.94 951 SER A C 1
ATOM 7441 O O . SER A 1 951 ? 26.698 -12.245 -49.106 1.00 79.94 951 SER A O 1
ATOM 7443 N N . ASN A 1 952 ? 26.735 -11.525 -51.240 1.00 71.31 952 ASN A N 1
ATOM 7444 C CA . ASN A 1 952 ? 28.103 -11.003 -51.252 1.00 71.31 952 ASN A CA 1
ATOM 7445 C C . ASN A 1 952 ? 28.337 -9.841 -50.261 1.00 71.31 952 ASN A C 1
ATOM 7447 O O . ASN A 1 952 ? 29.474 -9.631 -49.841 1.00 71.31 952 ASN A O 1
ATOM 7451 N N . GLU A 1 953 ? 27.284 -9.114 -49.870 1.00 68.50 953 GLU A N 1
ATOM 7452 C CA . GLU A 1 953 ? 27.362 -7.911 -49.025 1.00 68.50 953 GLU A CA 1
ATOM 7453 C C . GLU A 1 953 ? 27.205 -8.183 -47.522 1.00 68.50 953 GLU A C 1
ATOM 7455 O O . GLU A 1 953 ? 27.817 -7.502 -46.705 1.00 68.50 953 GLU A O 1
ATOM 7460 N N . ASN A 1 954 ? 26.378 -9.157 -47.135 1.00 73.25 954 ASN A N 1
ATOM 7461 C CA . ASN A 1 954 ? 26.018 -9.393 -45.728 1.00 73.25 954 ASN A CA 1
ATOM 7462 C C . ASN A 1 954 ? 26.090 -10.867 -45.303 1.00 73.25 954 ASN A C 1
ATOM 7464 O O . ASN A 1 954 ? 25.754 -11.200 -44.167 1.00 73.25 954 ASN A O 1
ATOM 7468 N N . GLY A 1 955 ? 26.514 -11.766 -46.194 1.00 77.19 955 GLY A N 1
ATOM 7469 C CA . GLY A 1 955 ? 26.702 -13.179 -45.879 1.00 77.19 955 GLY A CA 1
ATOM 7470 C C . GLY A 1 955 ? 25.413 -13.977 -45.702 1.00 77.19 955 GLY A C 1
ATOM 7471 O O . GLY A 1 955 ? 25.462 -15.104 -45.221 1.00 77.19 955 GLY A O 1
ATOM 7472 N N . GLN A 1 956 ? 24.257 -13.414 -46.066 1.00 83.38 956 GLN A N 1
ATOM 7473 C CA . GLN A 1 956 ? 22.956 -14.065 -45.921 1.00 83.38 956 GLN A CA 1
ATOM 7474 C C . GLN A 1 956 ? 22.788 -15.200 -46.938 1.00 83.38 956 GLN A C 1
ATOM 7476 O O . GLN A 1 956 ? 22.735 -14.958 -48.143 1.00 83.38 956 GLN A O 1
ATOM 7481 N N . CYS A 1 957 ? 22.684 -16.439 -46.467 1.00 86.75 957 CYS A N 1
ATOM 7482 C CA . CYS A 1 957 ? 22.415 -17.605 -47.305 1.00 86.75 957 CYS A CA 1
ATOM 7483 C C . CYS A 1 957 ? 20.996 -17.567 -47.894 1.00 86.75 957 CYS A C 1
ATOM 7485 O O . CYS A 1 957 ? 20.061 -17.041 -47.280 1.00 86.75 957 CYS A O 1
ATOM 7487 N N . TYR A 1 958 ? 20.829 -18.141 -49.088 1.00 85.50 958 TYR A N 1
ATOM 7488 C CA . TYR A 1 958 ? 19.524 -18.257 -49.740 1.00 85.50 958 TYR A CA 1
ATOM 7489 C C . TYR A 1 958 ? 18.764 -19.457 -49.181 1.00 85.50 958 TYR A C 1
ATOM 7491 O O . TYR A 1 958 ? 19.052 -20.606 -49.524 1.00 85.50 958 TYR A O 1
ATOM 7499 N N . CYS A 1 959 ? 17.801 -19.193 -48.303 1.00 86.50 959 CYS A N 1
ATOM 7500 C CA . CYS A 1 959 ? 17.086 -20.251 -47.605 1.00 86.50 959 CYS A CA 1
ATOM 7501 C C . CYS A 1 959 ? 16.102 -20.974 -48.532 1.00 86.50 959 CYS A C 1
ATOM 7503 O O . CYS A 1 959 ? 15.381 -20.343 -49.304 1.00 86.50 959 CYS A O 1
ATOM 7505 N N . HIS A 1 960 ? 16.101 -22.304 -48.457 1.00 82.00 960 HIS A N 1
ATOM 7506 C CA . HIS A 1 960 ? 15.353 -23.192 -49.344 1.00 82.00 960 HIS A CA 1
ATOM 7507 C C . HIS A 1 960 ? 13.831 -23.114 -49.136 1.00 82.00 960 HIS A C 1
ATOM 7509 O O . HIS A 1 960 ? 13.061 -23.234 -50.088 1.00 82.00 960 HIS A O 1
ATOM 7515 N N . ASP A 1 961 ? 13.393 -22.891 -47.895 1.00 82.50 961 ASP A N 1
ATOM 7516 C CA . ASP A 1 961 ? 11.994 -22.935 -47.478 1.00 82.50 961 ASP A CA 1
ATOM 7517 C C . ASP A 1 961 ? 11.543 -21.601 -46.846 1.00 82.50 961 ASP A C 1
ATOM 7519 O O . ASP A 1 961 ? 12.344 -20.850 -46.293 1.00 82.50 961 ASP A O 1
ATOM 7523 N N . LEU A 1 962 ? 10.249 -21.277 -46.926 1.00 82.38 962 LEU A N 1
ATOM 7524 C CA . LEU A 1 962 ? 9.702 -20.033 -46.361 1.00 82.38 962 LEU A CA 1
ATOM 7525 C C . LEU A 1 962 ? 9.641 -20.055 -44.826 1.00 82.38 962 LEU A C 1
ATOM 7527 O O . LEU A 1 962 ? 9.564 -18.992 -44.210 1.00 82.38 962 LEU A O 1
ATOM 7531 N N . SER A 1 963 ? 9.684 -21.249 -44.225 1.00 84.88 963 SER A N 1
ATOM 7532 C CA . SER A 1 963 ? 9.659 -21.466 -42.774 1.00 84.88 963 SER A CA 1
ATOM 7533 C C . SER A 1 963 ? 10.983 -21.152 -42.067 1.00 84.88 963 SER A C 1
ATOM 7535 O O . SER A 1 963 ? 11.031 -21.128 -40.839 1.00 84.88 963 SER A O 1
ATOM 7537 N N . ILE A 1 964 ? 12.053 -20.888 -42.820 1.00 86.88 964 ILE A N 1
ATOM 7538 C CA . ILE A 1 964 ? 13.416 -20.713 -42.307 1.00 86.88 964 ILE A CA 1
ATOM 7539 C C . ILE A 1 964 ? 13.980 -19.319 -42.626 1.00 86.88 964 ILE A C 1
ATOM 7541 O O . ILE A 1 964 ? 13.577 -18.629 -43.568 1.00 86.88 964 ILE A O 1
ATOM 7545 N N . THR A 1 965 ? 14.893 -18.871 -41.776 1.00 83.62 965 THR A N 1
ATOM 7546 C CA . THR A 1 965 ? 15.519 -17.551 -41.779 1.00 83.62 965 THR A CA 1
ATOM 7547 C C . THR A 1 965 ? 16.919 -17.631 -41.156 1.00 83.62 965 THR A C 1
ATOM 7549 O O . THR A 1 965 ? 17.430 -18.716 -40.871 1.00 83.62 965 THR A O 1
ATOM 7552 N N . GLY A 1 966 ? 17.545 -16.477 -40.940 1.00 79.38 966 GLY A N 1
ATOM 7553 C CA . GLY A 1 966 ? 18.860 -16.365 -40.318 1.00 79.38 966 GLY A CA 1
ATOM 7554 C C . GLY A 1 966 ? 19.987 -16.490 -41.337 1.00 79.38 966 GLY A C 1
ATOM 7555 O O . GLY A 1 966 ? 19.815 -17.060 -42.414 1.00 79.38 966 GLY A O 1
ATOM 7556 N N . GLN A 1 967 ? 21.158 -15.947 -40.999 1.00 80.94 967 GLN A N 1
ATOM 7557 C CA . GLN A 1 967 ? 22.281 -15.792 -41.932 1.00 80.94 967 GLN A CA 1
ATOM 7558 C C . GLN A 1 967 ? 22.740 -17.118 -42.554 1.00 80.94 967 GLN A C 1
ATOM 7560 O O . GLN A 1 967 ? 23.136 -17.135 -43.715 1.00 80.94 967 GLN A O 1
ATOM 7565 N N . ARG A 1 968 ? 22.623 -18.233 -41.820 1.00 84.44 968 ARG A N 1
ATOM 7566 C CA . ARG A 1 968 ? 22.999 -19.584 -42.266 1.00 84.44 968 ARG A CA 1
ATOM 7567 C C . ARG A 1 968 ? 21.816 -20.438 -42.738 1.00 84.44 968 ARG A C 1
ATOM 7569 O O . ARG A 1 968 ? 22.042 -21.565 -43.170 1.00 84.44 968 ARG A O 1
ATOM 7576 N N . CYS A 1 969 ? 20.581 -19.932 -42.688 1.00 85.81 969 CYS A N 1
ATOM 7577 C CA . CYS A 1 969 ? 19.352 -20.691 -42.964 1.00 85.81 969 CYS A CA 1
ATOM 7578 C C . CYS A 1 969 ? 19.123 -21.898 -42.038 1.00 85.81 969 CYS A C 1
ATOM 7580 O O . CYS A 1 969 ? 18.639 -22.942 -42.472 1.00 85.81 969 CYS A O 1
ATOM 7582 N N . ASP A 1 970 ? 19.493 -21.754 -40.768 1.00 84.38 970 ASP A N 1
ATOM 7583 C CA . ASP A 1 970 ? 19.346 -22.738 -39.690 1.00 84.38 970 ASP A CA 1
ATOM 7584 C C . ASP A 1 970 ? 18.391 -22.277 -38.575 1.00 84.38 970 ASP A C 1
ATOM 7586 O O . ASP A 1 970 ? 18.275 -22.927 -37.538 1.00 84.38 970 ASP A O 1
ATOM 7590 N N . GLN A 1 971 ? 17.698 -21.155 -38.776 1.00 83.31 971 GLN A N 1
ATOM 7591 C CA . GLN A 1 971 ? 16.750 -20.599 -37.815 1.00 83.31 971 GLN A CA 1
ATOM 7592 C C . GLN A 1 971 ? 15.342 -20.636 -38.391 1.00 83.31 971 GLN A C 1
ATOM 7594 O O . GLN A 1 971 ? 15.151 -20.506 -39.598 1.00 83.31 971 GLN A O 1
ATOM 7599 N N . CYS A 1 972 ? 14.336 -20.776 -37.536 1.00 83.38 972 CYS A N 1
ATOM 7600 C CA . CYS A 1 972 ? 12.949 -20.667 -37.968 1.00 83.38 972 CYS A CA 1
ATOM 7601 C C . CYS A 1 972 ? 12.544 -19.205 -38.121 1.00 83.38 972 CYS A C 1
ATOM 7603 O O . CYS A 1 972 ? 12.886 -18.364 -37.290 1.00 83.38 972 CYS A O 1
ATOM 7605 N N . ARG A 1 973 ? 11.828 -18.901 -39.204 1.00 82.69 973 ARG A N 1
ATOM 7606 C CA . ARG A 1 973 ? 11.200 -17.594 -39.414 1.00 82.69 973 ARG A CA 1
ATOM 7607 C C . ARG A 1 973 ? 10.052 -17.409 -38.419 1.00 82.69 973 ARG A C 1
ATOM 7609 O O . ARG A 1 973 ? 9.458 -18.393 -37.986 1.00 82.69 973 ARG A O 1
ATOM 7616 N N . ASP A 1 974 ? 9.711 -16.159 -38.102 1.00 77.38 974 ASP A N 1
ATOM 7617 C CA . ASP A 1 974 ? 8.508 -15.835 -37.328 1.00 77.38 974 ASP A CA 1
ATOM 7618 C C . ASP A 1 974 ? 7.292 -16.610 -37.859 1.00 77.38 974 ASP A C 1
ATOM 7620 O O . ASP A 1 974 ? 7.115 -16.733 -39.075 1.00 77.38 974 ASP A O 1
ATOM 7624 N N . LEU A 1 975 ? 6.457 -17.115 -36.942 1.00 81.25 975 LEU A N 1
ATOM 7625 C CA . LEU A 1 975 ? 5.357 -18.064 -37.189 1.00 81.25 975 LEU A CA 1
ATOM 7626 C C . LEU A 1 975 ? 5.785 -19.526 -37.429 1.00 81.25 975 LEU A C 1
ATOM 7628 O O . LEU A 1 975 ? 4.923 -20.350 -37.735 1.00 81.25 975 LEU A O 1
ATOM 7632 N N . PHE A 1 976 ? 7.063 -19.882 -37.259 1.00 85.31 976 PHE A N 1
ATOM 7633 C CA . PHE A 1 976 ? 7.559 -21.260 -37.350 1.00 85.31 976 PHE A CA 1
ATOM 7634 C C . PHE A 1 976 ? 8.536 -21.601 -36.206 1.00 85.31 976 PHE A C 1
ATOM 7636 O O . PHE A 1 976 ? 9.199 -20.720 -35.665 1.00 85.31 976 PHE A O 1
ATOM 7643 N N . PHE A 1 977 ? 8.651 -22.882 -35.845 1.00 86.31 977 PHE A N 1
ATOM 7644 C CA . PHE A 1 977 ? 9.515 -23.380 -34.768 1.00 86.31 977 PHE A CA 1
ATOM 7645 C C . PHE A 1 977 ? 10.110 -24.761 -35.074 1.00 86.31 977 PHE A C 1
ATOM 7647 O O . PHE A 1 977 ? 9.637 -25.471 -35.963 1.00 86.31 977 PHE A O 1
ATOM 7654 N N . GLY A 1 978 ? 11.130 -25.148 -34.307 1.00 83.88 978 GLY A N 1
ATOM 7655 C CA . GLY A 1 978 ? 11.722 -26.483 -34.338 1.00 83.88 978 GLY A CA 1
ATOM 7656 C C . GLY A 1 978 ? 12.425 -26.778 -35.660 1.00 83.88 978 GLY A C 1
ATOM 7657 O O . GLY A 1 978 ? 11.933 -27.574 -36.458 1.00 83.88 978 GLY A O 1
ATOM 7658 N N . PHE A 1 979 ? 13.568 -26.130 -35.898 1.00 84.00 979 PHE A N 1
ATOM 7659 C CA . PHE A 1 979 ? 14.368 -26.371 -37.098 1.00 84.00 979 PHE A CA 1
ATOM 7660 C C . PHE A 1 979 ? 14.831 -27.831 -37.148 1.00 84.00 979 PHE A C 1
ATOM 7662 O O . PHE A 1 979 ? 15.565 -28.282 -36.269 1.00 84.00 979 PHE A O 1
ATOM 7669 N N . ASP A 1 980 ? 14.412 -28.565 -38.179 1.00 83.44 980 ASP A N 1
ATOM 7670 C CA . ASP A 1 980 ? 14.868 -29.929 -38.434 1.00 83.44 980 ASP A CA 1
ATOM 7671 C C . ASP A 1 980 ? 16.155 -29.885 -39.282 1.00 83.44 980 ASP A C 1
ATOM 7673 O O . ASP A 1 980 ? 16.092 -29.555 -40.473 1.00 83.44 980 ASP A O 1
ATOM 7677 N N . PRO A 1 981 ? 17.331 -30.233 -38.725 1.00 79.38 981 PRO A N 1
ATOM 7678 C CA . PRO A 1 981 ? 18.595 -30.162 -39.451 1.00 79.38 981 PRO A CA 1
ATOM 7679 C C . PRO A 1 981 ? 18.723 -31.213 -40.566 1.00 79.38 981 PRO A C 1
ATOM 7681 O O . PRO A 1 981 ? 19.571 -31.059 -41.445 1.00 79.38 981 PRO A O 1
ATOM 7684 N N . GLN A 1 982 ? 17.903 -32.269 -40.575 1.00 80.44 982 GLN A N 1
ATOM 7685 C CA . GLN A 1 982 ? 17.902 -33.259 -41.655 1.00 80.44 982 GLN A CA 1
ATOM 7686 C C . GLN A 1 982 ? 16.984 -32.855 -42.811 1.00 80.44 982 GLN A C 1
ATOM 7688 O O . GLN A 1 982 ? 17.332 -33.076 -43.975 1.00 80.44 982 GLN A O 1
ATOM 7693 N N . MET A 1 983 ? 15.832 -32.251 -42.503 1.00 81.75 983 MET A N 1
ATOM 7694 C CA . MET A 1 983 ? 14.849 -31.824 -43.507 1.00 81.75 983 MET A CA 1
ATOM 7695 C C . MET A 1 983 ? 15.027 -30.376 -43.979 1.00 81.75 983 MET A C 1
ATOM 7697 O O . MET A 1 983 ? 14.516 -30.029 -45.042 1.00 81.75 983 MET A O 1
ATOM 7701 N N . GLY A 1 984 ? 15.734 -29.536 -43.218 1.00 83.50 984 GLY A N 1
ATOM 7702 C CA . GLY A 1 984 ? 15.945 -28.122 -43.532 1.00 83.50 984 GLY A CA 1
ATOM 7703 C C . GLY A 1 984 ? 14.663 -27.289 -43.497 1.00 83.50 984 GLY A C 1
ATOM 7704 O O . GLY A 1 984 ? 14.504 -26.380 -44.307 1.00 83.50 984 GLY A O 1
ATOM 7705 N N . ARG A 1 985 ? 13.717 -27.626 -42.614 1.00 85.88 985 ARG A N 1
ATOM 7706 C CA . ARG A 1 985 ? 12.397 -26.982 -42.511 1.00 85.88 985 ARG A CA 1
ATOM 7707 C C . ARG A 1 985 ? 12.002 -26.773 -41.056 1.00 85.88 985 ARG A C 1
ATOM 7709 O O . ARG A 1 985 ? 12.444 -27.519 -40.186 1.00 85.88 985 ARG A O 1
ATOM 7716 N N . CYS A 1 986 ? 11.129 -25.799 -40.824 1.00 87.31 986 CYS A N 1
ATOM 7717 C CA . CYS A 1 986 ? 10.500 -25.570 -39.529 1.00 87.31 986 CYS A CA 1
ATOM 7718 C C . CYS A 1 986 ? 9.001 -25.873 -39.578 1.00 87.31 986 CYS A C 1
ATOM 7720 O O . CYS A 1 986 ? 8.356 -25.795 -40.627 1.00 87.31 986 CYS A O 1
ATOM 7722 N N . GLN A 1 987 ? 8.429 -26.214 -38.428 1.00 86.50 987 GLN A N 1
ATOM 7723 C CA . GLN A 1 987 ? 6.998 -26.462 -38.288 1.00 86.50 987 GLN A CA 1
ATOM 7724 C C . GLN A 1 987 ? 6.244 -25.151 -38.033 1.00 86.50 987 GLN A C 1
ATOM 7726 O O . GLN A 1 987 ? 6.752 -24.298 -37.313 1.00 86.50 987 GLN A O 1
ATOM 7731 N N . PRO A 1 988 ? 5.036 -24.952 -38.591 1.00 86.25 988 PRO A N 1
ATOM 7732 C CA . PRO A 1 988 ? 4.271 -23.731 -38.359 1.00 86.25 988 PRO A CA 1
ATOM 7733 C C . PRO A 1 988 ? 3.742 -23.650 -36.920 1.00 86.25 988 PRO A C 1
ATOM 7735 O O . PRO A 1 988 ? 3.210 -24.627 -36.383 1.00 86.25 988 PRO A O 1
ATOM 7738 N N . CYS A 1 989 ? 3.808 -22.457 -36.335 1.00 84.56 989 CYS A N 1
ATOM 7739 C CA . CYS A 1 989 ? 3.151 -22.099 -35.086 1.00 84.56 989 CYS A CA 1
ATOM 7740 C C . CYS A 1 989 ? 1.631 -22.216 -35.263 1.00 84.56 989 CYS A C 1
ATOM 7742 O O . CYS A 1 989 ? 1.025 -21.544 -36.097 1.00 84.56 989 CYS A O 1
ATOM 7744 N N . ARG A 1 990 ? 0.983 -23.075 -34.473 1.00 88.69 990 ARG A N 1
ATOM 7745 C CA . ARG A 1 990 ? -0.478 -23.271 -34.510 1.00 88.69 990 ARG A CA 1
ATOM 7746 C C . ARG A 1 990 ? -1.164 -22.485 -33.396 1.00 88.69 990 ARG A C 1
ATOM 7748 O O . ARG A 1 990 ? -1.864 -23.064 -32.572 1.00 88.69 990 ARG A O 1
ATOM 7755 N N . CYS A 1 991 ? -0.928 -21.177 -33.353 1.00 86.94 991 CYS A N 1
ATOM 7756 C CA . CYS A 1 991 ? -1.454 -20.315 -32.298 1.00 86.94 991 CYS A CA 1
ATOM 7757 C C . CYS A 1 991 ? -2.926 -19.962 -32.529 1.00 86.94 991 CYS A C 1
ATOM 7759 O O . CYS A 1 991 ? -3.340 -19.602 -33.631 1.00 86.94 991 CYS A O 1
ATOM 7761 N N . HIS A 1 992 ? -3.730 -20.055 -31.475 1.00 88.25 992 HIS A N 1
ATOM 7762 C CA . HIS A 1 992 ? -5.146 -19.735 -31.505 1.00 88.25 992 HIS A CA 1
ATOM 7763 C C . HIS A 1 992 ? -5.340 -18.213 -31.496 1.00 88.25 992 HIS A C 1
ATOM 7765 O O . HIS A 1 992 ? -5.030 -17.542 -30.514 1.00 88.25 992 HIS A O 1
ATOM 7771 N N . LEU A 1 993 ? -5.902 -17.663 -32.575 1.00 83.81 993 LEU A N 1
ATOM 7772 C CA . LEU A 1 993 ? -5.971 -16.214 -32.826 1.00 83.81 993 LEU A CA 1
ATOM 7773 C C . LEU A 1 993 ? -6.686 -15.408 -31.733 1.00 83.81 993 LEU A C 1
ATOM 7775 O O . LEU A 1 993 ? -6.354 -14.249 -31.505 1.00 83.81 993 LEU A O 1
ATOM 7779 N N . ALA A 1 994 ? -7.669 -16.001 -31.048 1.00 84.56 994 ALA A N 1
ATOM 7780 C CA . ALA A 1 994 ? -8.361 -15.301 -29.967 1.00 84.56 994 ALA A CA 1
ATOM 7781 C C . ALA A 1 994 ? -7.489 -15.128 -28.715 1.00 84.56 994 ALA A C 1
ATOM 7783 O O . ALA A 1 994 ? -7.641 -14.152 -27.982 1.00 84.56 994 ALA A O 1
ATOM 7784 N N . GLY A 1 995 ? -6.573 -16.071 -28.495 1.00 82.06 995 GLY A N 1
ATOM 7785 C CA . GLY A 1 995 ? -5.839 -16.210 -27.252 1.00 82.06 995 GLY A CA 1
ATOM 7786 C C . GLY A 1 995 ? -4.352 -15.925 -27.337 1.00 82.06 995 GLY A C 1
ATOM 7787 O O . GLY A 1 995 ? -3.738 -15.718 -26.301 1.00 82.06 995 GLY A O 1
ATOM 7788 N N . ALA A 1 996 ? -3.768 -15.892 -28.529 1.00 83.19 996 ALA A N 1
ATOM 7789 C CA . ALA A 1 996 ? -2.374 -15.530 -28.732 1.00 83.19 996 ALA A CA 1
ATOM 7790 C C . ALA A 1 996 ? -2.222 -14.014 -28.951 1.00 83.19 996 ALA A C 1
ATOM 7792 O O . ALA A 1 996 ? -3.103 -13.374 -29.530 1.00 83.19 996 ALA A O 1
ATOM 7793 N N . ILE A 1 997 ? -1.119 -13.432 -28.470 1.00 74.88 997 ILE A N 1
ATOM 7794 C CA . ILE A 1 997 ? -0.778 -12.010 -28.669 1.00 74.88 997 ILE A CA 1
ATOM 7795 C C . ILE A 1 997 ? -0.551 -11.744 -30.163 1.00 74.88 997 ILE A C 1
ATOM 7797 O O . ILE A 1 997 ? -0.999 -10.738 -30.709 1.00 74.88 997 ILE A O 1
ATOM 7801 N N . ASN A 1 998 ? 0.122 -12.683 -30.825 1.00 72.00 998 ASN A N 1
ATOM 7802 C CA . ASN A 1 998 ? 0.331 -12.741 -32.264 1.00 72.00 998 ASN A CA 1
ATOM 7803 C C . ASN A 1 998 ? 0.345 -14.214 -32.720 1.00 72.00 998 ASN A C 1
ATOM 7805 O O . ASN A 1 998 ? 0.223 -15.132 -31.913 1.00 72.00 998 ASN A O 1
ATOM 7809 N N . GLY A 1 999 ? 0.491 -14.464 -34.022 1.00 76.75 999 GLY A N 1
ATOM 7810 C CA . GLY A 1 999 ? 0.632 -15.831 -34.540 1.00 76.75 999 GLY A CA 1
ATOM 7811 C C . GLY A 1 999 ? 1.985 -16.494 -34.237 1.00 76.75 999 GLY A C 1
ATOM 7812 O O . GLY A 1 999 ? 2.209 -17.614 -34.695 1.00 76.75 999 GLY A O 1
ATOM 7813 N N . SER A 1 1000 ? 2.900 -15.812 -33.538 1.00 77.56 1000 SER A N 1
ATOM 7814 C CA . SER A 1 1000 ? 4.273 -16.270 -33.316 1.00 77.56 1000 SER A CA 1
ATOM 7815 C C . SER A 1 1000 ? 4.375 -17.156 -32.076 1.00 77.56 1000 SER A C 1
ATOM 7817 O O . SER A 1 1000 ? 3.586 -17.067 -31.133 1.00 77.56 1000 SER A O 1
ATOM 7819 N N . CYS A 1 1001 ? 5.383 -18.016 -32.075 1.00 78.81 1001 CYS A N 1
ATOM 7820 C CA . CYS A 1 1001 ? 5.673 -18.939 -30.995 1.00 78.81 1001 CYS A CA 1
ATOM 7821 C C . CYS A 1 1001 ? 7.181 -19.025 -30.765 1.00 78.81 1001 CYS A C 1
ATOM 7823 O O . CYS A 1 1001 ? 7.970 -18.561 -31.589 1.00 78.81 1001 CYS A O 1
ATOM 7825 N N . ASP A 1 1002 ? 7.569 -19.597 -29.633 1.00 79.69 1002 ASP A N 1
ATOM 7826 C CA . ASP A 1 1002 ? 8.964 -19.853 -29.305 1.00 79.69 1002 ASP A CA 1
ATOM 7827 C C . ASP A 1 1002 ? 9.632 -20.725 -30.383 1.00 79.69 1002 ASP A C 1
ATOM 7829 O O . ASP A 1 1002 ? 9.111 -21.778 -30.755 1.00 79.69 1002 ASP A O 1
ATOM 7833 N N . SER A 1 1003 ? 10.787 -20.284 -30.885 1.00 72.69 1003 SER A N 1
ATOM 7834 C CA . SER A 1 1003 ? 11.428 -20.851 -32.079 1.00 72.69 1003 SER A CA 1
ATOM 7835 C C . SER A 1 1003 ? 11.984 -22.264 -31.884 1.00 72.69 1003 SER A C 1
ATOM 7837 O O . SER A 1 1003 ? 12.232 -22.956 -32.874 1.00 72.69 1003 SER A O 1
ATOM 7839 N N . LEU A 1 1004 ? 12.150 -22.723 -30.640 1.00 71.69 1004 LEU A N 1
ATOM 7840 C CA . LEU A 1 1004 ? 12.635 -24.065 -30.318 1.00 71.69 1004 LEU A CA 1
ATOM 7841 C C . LEU A 1 1004 ? 11.493 -24.989 -29.888 1.00 71.69 1004 LEU A C 1
ATOM 7843 O O . LEU A 1 1004 ? 11.394 -26.120 -30.357 1.00 71.69 1004 LEU A O 1
ATOM 7847 N N . THR A 1 1005 ? 10.635 -24.508 -28.991 1.00 75.62 1005 THR A N 1
ATOM 7848 C CA . THR A 1 1005 ? 9.605 -25.319 -28.336 1.00 75.62 1005 THR A CA 1
ATOM 7849 C C . THR A 1 1005 ? 8.264 -25.281 -29.048 1.00 75.62 1005 THR A C 1
ATOM 7851 O O . THR A 1 1005 ? 7.495 -26.213 -28.865 1.00 75.62 1005 THR A O 1
ATOM 7854 N N . GLY A 1 1006 ? 7.967 -24.246 -29.839 1.00 77.25 1006 GLY A N 1
ATOM 7855 C CA . GLY A 1 1006 ? 6.674 -24.062 -30.506 1.00 77.25 1006 GLY A CA 1
ATOM 7856 C C . GLY A 1 1006 ? 5.558 -23.525 -29.627 1.00 77.25 1006 GLY A C 1
ATOM 7857 O O . GLY A 1 1006 ? 4.408 -23.458 -30.064 1.00 77.25 1006 GLY A O 1
ATOM 7858 N N . HIS A 1 1007 ? 5.884 -23.141 -28.394 1.00 80.44 1007 HIS A N 1
ATOM 7859 C CA . HIS A 1 1007 ? 4.920 -22.605 -27.450 1.00 80.44 1007 HIS A CA 1
ATOM 7860 C C . HIS A 1 1007 ? 4.496 -21.187 -27.851 1.00 80.44 1007 HIS A C 1
ATOM 7862 O O . HIS A 1 1007 ? 5.325 -20.283 -27.959 1.00 80.44 1007 HIS A O 1
ATOM 7868 N N . CYS A 1 1008 ? 3.200 -20.984 -28.073 1.00 81.75 1008 CYS A N 1
ATOM 7869 C CA . CYS A 1 1008 ? 2.648 -19.694 -28.478 1.00 81.75 1008 CYS A CA 1
ATOM 7870 C C . CYS A 1 1008 ? 2.705 -18.651 -27.353 1.00 81.75 1008 CYS A C 1
ATOM 7872 O O . CYS A 1 1008 ? 2.553 -18.976 -26.174 1.00 81.75 1008 CYS A O 1
ATOM 7874 N N . TYR A 1 1009 ? 2.882 -17.380 -27.715 1.00 79.56 1009 TYR A N 1
ATOM 7875 C CA . TYR A 1 1009 ? 2.824 -16.278 -26.753 1.00 79.56 1009 TYR A CA 1
ATOM 7876 C C . TYR A 1 1009 ? 1.364 -15.909 -26.473 1.00 79.56 1009 TYR A C 1
ATOM 7878 O O . TYR A 1 1009 ? 0.696 -15.282 -27.299 1.00 79.56 1009 TYR A O 1
ATOM 7886 N N . CYS A 1 1010 ? 0.848 -16.339 -25.323 1.00 80.62 1010 CYS A N 1
ATOM 7887 C CA . CYS A 1 1010 ? -0.559 -16.170 -24.967 1.00 80.62 1010 CYS A CA 1
ATOM 7888 C C . CYS A 1 1010 ? -0.860 -14.788 -24.388 1.00 80.62 1010 CYS A C 1
ATOM 7890 O O . CYS A 1 1010 ? -0.041 -14.200 -23.685 1.00 80.62 1010 CYS A O 1
ATOM 7892 N N . LYS A 1 1011 ? -2.061 -14.279 -24.679 1.00 74.75 1011 LYS A N 1
ATOM 7893 C CA . LYS A 1 1011 ? -2.651 -13.122 -24.009 1.00 74.75 1011 LYS A CA 1
ATOM 7894 C C . LYS A 1 1011 ? -2.852 -13.444 -22.526 1.00 74.75 1011 LYS A C 1
ATOM 7896 O O . LYS A 1 1011 ? -3.048 -14.596 -22.152 1.00 74.75 1011 LYS A O 1
ATOM 7901 N N . VAL A 1 1012 ? -2.845 -12.389 -21.721 1.00 70.75 1012 VAL A N 1
ATOM 7902 C CA . VAL A 1 1012 ? -2.788 -12.369 -20.249 1.00 70.75 1012 VAL A CA 1
ATOM 7903 C C . VAL A 1 1012 ? -3.646 -13.453 -19.560 1.00 70.75 1012 VAL A C 1
ATOM 7905 O O . VAL A 1 1012 ? -3.151 -14.146 -18.680 1.00 70.75 1012 VAL A O 1
ATOM 7908 N N . PHE A 1 1013 ? -4.903 -13.679 -19.967 1.00 79.69 1013 PHE A N 1
ATOM 7909 C CA . PHE A 1 1013 ? -5.799 -14.650 -19.304 1.00 79.69 1013 PHE A CA 1
ATOM 7910 C C . PHE A 1 1013 ? -6.000 -15.961 -20.074 1.00 79.69 1013 PHE A C 1
ATOM 7912 O O . PHE A 1 1013 ? -7.013 -16.650 -19.916 1.00 79.69 1013 PHE A O 1
ATOM 7919 N N . VAL A 1 1014 ? -5.028 -16.327 -20.907 1.00 78.25 1014 VAL A N 1
ATOM 7920 C CA . VAL A 1 1014 ? -5.065 -17.509 -21.768 1.00 78.25 1014 VAL A CA 1
ATOM 7921 C C . VAL A 1 1014 ? -3.820 -18.365 -21.551 1.00 78.25 1014 VAL A C 1
ATOM 7923 O O . VAL A 1 1014 ? -2.713 -17.864 -21.405 1.00 78.25 1014 VAL A O 1
ATOM 7926 N N . MET A 1 1015 ? -3.999 -19.681 -21.542 1.00 77.81 1015 MET A N 1
ATOM 7927 C CA . MET A 1 1015 ? -2.965 -20.683 -21.332 1.00 77.81 1015 MET A CA 1
ATOM 7928 C C . MET A 1 1015 ? -3.008 -21.808 -22.379 1.00 77.81 1015 MET A C 1
ATOM 7930 O O . MET A 1 1015 ? -3.936 -21.944 -23.188 1.00 77.81 1015 MET A O 1
ATOM 7934 N N . GLY A 1 1016 ? -1.998 -22.672 -22.303 1.00 74.56 1016 GLY A N 1
ATOM 7935 C CA . GLY A 1 1016 ? -1.828 -23.841 -23.155 1.00 74.56 1016 GLY A CA 1
ATOM 7936 C C . GLY A 1 1016 ? -0.909 -23.569 -24.341 1.00 74.56 1016 GLY A C 1
ATOM 7937 O O . GLY A 1 1016 ? -0.759 -22.439 -24.787 1.00 74.56 1016 GLY A O 1
ATOM 7938 N N . PHE A 1 1017 ? -0.340 -24.642 -24.889 1.00 78.81 1017 PHE A N 1
ATOM 7939 C CA . PHE A 1 1017 ? 0.702 -24.591 -25.921 1.00 78.81 1017 PHE A CA 1
ATOM 7940 C C . PHE A 1 1017 ? 0.316 -23.787 -27.177 1.00 78.81 1017 PHE A C 1
ATOM 7942 O O . PHE A 1 1017 ? 1.165 -23.179 -27.819 1.00 78.81 1017 PHE A O 1
ATOM 7949 N N . GLN A 1 1018 ? -0.978 -23.765 -27.506 1.00 84.50 1018 GLN A N 1
ATOM 7950 C CA . GLN A 1 1018 ? -1.555 -23.029 -28.636 1.00 84.50 1018 GLN A CA 1
ATOM 7951 C C . GLN A 1 1018 ? -2.378 -21.805 -28.203 1.00 84.50 1018 GLN A C 1
ATOM 7953 O O . GLN A 1 1018 ? -3.041 -21.203 -29.038 1.00 84.50 1018 GLN A O 1
ATOM 7958 N N . CYS A 1 1019 ? -2.391 -21.444 -26.917 1.00 87.50 1019 CYS A N 1
ATOM 7959 C CA . CYS A 1 1019 ? -3.235 -20.379 -26.360 1.00 87.50 1019 CYS A CA 1
ATOM 7960 C C . CYS A 1 1019 ? -4.736 -20.580 -26.616 1.00 87.50 1019 CYS A C 1
ATOM 7962 O O . CYS A 1 1019 ? -5.459 -19.655 -26.980 1.00 87.50 1019 CYS A O 1
ATOM 7964 N N . SER A 1 1020 ? -5.211 -21.816 -26.468 1.00 86.94 1020 SER A N 1
ATOM 7965 C CA . SER A 1 1020 ? -6.588 -22.200 -26.798 1.00 86.94 1020 SER A CA 1
ATOM 7966 C C . SER A 1 1020 ? -7.503 -22.347 -25.579 1.00 86.94 1020 SER A C 1
ATOM 7968 O O . SER A 1 1020 ? -8.673 -22.686 -25.743 1.00 86.94 1020 SER A O 1
ATOM 7970 N N . LYS A 1 1021 ? -6.993 -22.165 -24.355 1.00 86.12 1021 LYS A N 1
ATOM 7971 C CA . LYS A 1 1021 ? -7.758 -22.343 -23.111 1.00 86.12 1021 LYS A CA 1
ATOM 7972 C C . LYS A 1 1021 ? -7.590 -21.133 -22.206 1.00 86.12 1021 LYS A C 1
ATOM 7974 O O . LYS A 1 1021 ? -6.495 -20.603 -22.117 1.00 86.12 1021 LYS A O 1
ATOM 7979 N N . CYS A 1 1022 ? -8.641 -20.714 -21.512 1.00 83.25 1022 CYS A N 1
ATOM 7980 C CA . CYS A 1 1022 ? -8.516 -19.674 -20.491 1.00 83.25 1022 CYS A CA 1
ATOM 7981 C C . CYS A 1 1022 ? -7.707 -20.174 -19.285 1.00 83.25 1022 CYS A C 1
ATOM 7983 O O . CYS A 1 1022 ? -7.681 -21.378 -19.015 1.00 83.25 1022 CYS A O 1
ATOM 7985 N N . THR A 1 1023 ? -7.057 -19.255 -18.565 1.00 78.12 1023 THR A N 1
ATOM 7986 C CA . THR A 1 1023 ? -6.411 -19.562 -17.279 1.00 78.12 1023 THR A CA 1
ATOM 7987 C C . THR A 1 1023 ? -7.434 -20.022 -16.230 1.00 78.12 1023 THR A C 1
ATOM 7989 O O . THR A 1 1023 ? -8.625 -19.756 -16.387 1.00 78.12 1023 THR A O 1
ATOM 7992 N N . GLU A 1 1024 ? -7.003 -20.668 -15.140 1.00 74.56 1024 GLU A N 1
ATOM 7993 C CA . GLU A 1 1024 ? -7.906 -20.931 -14.007 1.00 74.56 1024 GLU A CA 1
ATOM 7994 C C . GLU A 1 1024 ? -8.521 -19.608 -13.508 1.00 74.56 1024 GLU A C 1
ATOM 7996 O O . GLU A 1 1024 ? -7.854 -18.568 -13.494 1.00 74.56 1024 GLU A O 1
ATOM 8001 N N . ASN A 1 1025 ? -9.816 -19.636 -13.180 1.00 74.38 1025 ASN A N 1
ATOM 8002 C CA . ASN A 1 1025 ? -10.636 -18.463 -12.838 1.00 74.38 1025 ASN A CA 1
ATOM 8003 C C . ASN A 1 1025 ? -10.742 -17.388 -13.945 1.00 74.38 1025 ASN A C 1
ATOM 8005 O O . ASN A 1 1025 ? -10.894 -16.202 -13.657 1.00 74.38 1025 ASN A O 1
ATOM 8009 N N . ALA A 1 1026 ? -10.649 -17.787 -15.219 1.00 82.06 1026 ALA A N 1
ATOM 8010 C CA . ALA A 1 1026 ? -10.941 -16.944 -16.378 1.00 82.06 1026 ALA A CA 1
ATOM 8011 C C . ALA A 1 1026 ? -11.899 -17.655 -17.346 1.00 82.06 1026 ALA A C 1
ATOM 8013 O O . ALA A 1 1026 ? -11.891 -18.880 -17.473 1.00 82.06 1026 ALA A O 1
ATOM 8014 N N . SER A 1 1027 ? -12.717 -16.892 -18.071 1.00 86.00 1027 SER A N 1
ATOM 8015 C CA . SER A 1 1027 ? -13.674 -17.438 -19.043 1.00 86.00 1027 SER A CA 1
ATOM 8016 C C . SER A 1 1027 ? -13.952 -16.465 -20.193 1.00 86.00 1027 SER A C 1
ATOM 8018 O O . SER A 1 1027 ? -13.619 -15.288 -20.101 1.00 86.00 1027 SER A O 1
ATOM 8020 N N . GLY A 1 1028 ? -14.540 -16.957 -21.288 1.00 84.94 1028 GLY A N 1
ATOM 8021 C CA . GLY A 1 1028 ? -14.915 -16.123 -22.439 1.00 84.94 1028 GLY A CA 1
ATOM 8022 C C . GLY A 1 1028 ? -13.741 -15.768 -23.354 1.00 84.94 1028 GLY A C 1
ATOM 8023 O O . GLY A 1 1028 ? -13.355 -14.607 -23.438 1.00 84.94 1028 GLY A O 1
ATOM 8024 N N . LEU A 1 1029 ? -13.170 -16.772 -24.034 1.00 88.75 1029 LEU A N 1
ATOM 8025 C CA . LEU A 1 1029 ? -12.084 -16.578 -25.000 1.00 88.75 1029 LEU A CA 1
ATOM 8026 C C . LEU A 1 1029 ? -12.595 -15.855 -26.260 1.00 88.75 1029 LEU A C 1
ATOM 8028 O O . LEU A 1 1029 ? -13.246 -16.464 -27.108 1.00 88.75 1029 LEU A O 1
ATOM 8032 N N . GLU A 1 1030 ? -12.268 -14.574 -26.403 1.00 84.69 1030 GLU A N 1
ATOM 8033 C CA . GLU A 1 1030 ? -12.755 -13.698 -27.472 1.00 84.69 1030 GLU A CA 1
ATOM 8034 C C . GLU A 1 1030 ? -11.601 -13.003 -28.208 1.00 84.69 1030 GLU A C 1
ATOM 8036 O O . GLU A 1 1030 ? -10.653 -12.498 -27.610 1.00 84.69 1030 GLU A O 1
ATOM 8041 N N . MET A 1 1031 ? -11.694 -12.907 -29.539 1.00 82.06 1031 MET A N 1
ATOM 8042 C CA . MET A 1 1031 ? -10.653 -12.265 -30.357 1.00 82.06 1031 MET A CA 1
ATOM 8043 C C . MET A 1 1031 ? -10.497 -10.769 -30.057 1.00 82.06 1031 MET A C 1
ATOM 8045 O O . MET A 1 1031 ? -9.377 -10.260 -30.024 1.00 82.06 1031 MET A O 1
ATOM 8049 N N . GLN A 1 1032 ? -11.622 -10.097 -29.808 1.00 76.62 1032 GLN A N 1
ATOM 8050 C CA . GLN A 1 1032 ? -11.719 -8.660 -29.539 1.00 76.62 1032 GLN A CA 1
ATOM 8051 C C . GLN A 1 1032 ? -11.314 -8.304 -28.103 1.00 76.62 1032 GLN A C 1
ATOM 8053 O O . GLN A 1 1032 ? -11.162 -7.131 -27.776 1.00 76.62 1032 GLN A O 1
ATOM 8058 N N . ASN A 1 1033 ? -11.141 -9.307 -27.237 1.00 81.81 1033 ASN A N 1
ATOM 8059 C CA . ASN A 1 1033 ? -10.680 -9.100 -25.879 1.00 81.81 1033 ASN A CA 1
ATOM 8060 C C . ASN A 1 1033 ? -9.143 -8.942 -25.887 1.00 81.81 1033 ASN A C 1
ATOM 8062 O O . ASN A 1 1033 ? -8.434 -9.880 -26.287 1.00 81.81 1033 ASN A O 1
ATOM 8066 N N . PRO A 1 1034 ? -8.595 -7.784 -25.461 1.00 72.94 1034 PRO A N 1
ATOM 8067 C CA . PRO A 1 1034 ? -7.149 -7.582 -25.388 1.00 72.94 1034 PRO A CA 1
ATOM 8068 C C . PRO A 1 1034 ? -6.469 -8.560 -24.416 1.00 72.94 1034 PRO A C 1
ATOM 8070 O O . PRO A 1 1034 ? -5.304 -8.894 -24.609 1.00 72.94 1034 PRO A O 1
ATOM 8073 N N . PHE A 1 1035 ? -7.208 -9.104 -23.444 1.00 80.44 1035 PHE A N 1
ATOM 8074 C CA . PHE A 1 1035 ? -6.727 -10.096 -22.478 1.00 80.44 1035 PHE A CA 1
ATOM 8075 C C . PHE A 1 1035 ? -6.992 -11.553 -22.905 1.00 80.44 1035 PHE A C 1
ATOM 8077 O O . PHE A 1 1035 ? -6.537 -12.493 -22.250 1.00 80.44 1035 PHE A O 1
ATOM 8084 N N . GLY A 1 1036 ? -7.702 -11.755 -24.022 1.00 84.50 1036 GLY A N 1
ATOM 8085 C CA . GLY A 1 1036 ? -8.104 -13.058 -24.551 1.00 84.50 1036 GLY A CA 1
ATOM 8086 C C . GLY A 1 1036 ? -9.320 -13.636 -23.831 1.00 84.50 1036 GLY A C 1
ATOM 8087 O O . GLY A 1 1036 ? -10.366 -13.774 -24.452 1.00 84.50 1036 GLY A O 1
ATOM 8088 N N . CYS A 1 1037 ? -9.206 -13.930 -22.537 1.00 87.94 1037 CYS A N 1
ATOM 8089 C CA . CYS A 1 1037 ? -10.345 -14.265 -21.670 1.00 87.94 1037 CYS A CA 1
ATOM 8090 C C . CYS A 1 1037 ? -10.621 -13.127 -20.683 1.00 87.94 1037 CYS A C 1
ATOM 8092 O O . CYS A 1 1037 ? -9.858 -12.170 -20.638 1.00 87.94 1037 CYS A O 1
ATOM 8094 N N . SER A 1 1038 ? -11.689 -13.207 -19.894 1.00 87.69 1038 SER A N 1
ATOM 8095 C CA . SER A 1 1038 ? -11.968 -12.266 -18.802 1.00 87.69 1038 SER A CA 1
ATOM 8096 C C . SER A 1 1038 ? -11.947 -12.977 -17.452 1.00 87.69 1038 SER A C 1
ATOM 8098 O O . SER A 1 1038 ? -12.424 -14.110 -17.336 1.00 87.69 1038 SER A O 1
ATOM 8100 N N . LYS A 1 1039 ? -11.429 -12.299 -16.428 1.00 84.69 1039 LYS A N 1
ATOM 8101 C CA . LYS A 1 1039 ? -11.556 -12.684 -15.015 1.00 84.69 1039 LYS A CA 1
ATOM 8102 C C . LYS A 1 1039 ? -12.538 -11.760 -14.298 1.00 84.69 1039 LYS A C 1
ATOM 8104 O O . LYS A 1 1039 ? -13.085 -10.828 -14.894 1.00 84.69 1039 LYS A O 1
ATOM 8109 N N . THR A 1 1040 ? -12.801 -12.049 -13.030 1.00 82.38 1040 THR A N 1
ATOM 8110 C CA . THR A 1 1040 ? -13.536 -11.144 -12.141 1.00 82.38 1040 THR A CA 1
ATOM 8111 C C . THR A 1 1040 ? -12.784 -9.806 -12.050 1.00 82.38 1040 THR A C 1
ATOM 8113 O O . THR A 1 1040 ? -11.562 -9.830 -11.881 1.00 82.38 1040 THR A O 1
ATOM 8116 N N . PRO A 1 1041 ? -13.453 -8.650 -12.231 1.00 81.38 1041 PRO A N 1
ATOM 8117 C CA . PRO A 1 1041 ? -12.839 -7.352 -11.970 1.00 81.38 1041 PRO A CA 1
ATOM 8118 C C . PRO A 1 1041 ? -12.479 -7.250 -10.491 1.00 81.38 1041 PRO A C 1
ATOM 8120 O O . PRO A 1 1041 ? -13.202 -7.792 -9.666 1.00 81.38 1041 PRO A O 1
ATOM 8123 N N . ASP A 1 1042 ? -11.418 -6.529 -10.145 1.00 74.06 1042 ASP A N 1
ATOM 8124 C CA . ASP A 1 1042 ? -10.969 -6.373 -8.762 1.00 74.06 1042 ASP A CA 1
ATOM 8125 C C . ASP A 1 1042 ? -10.679 -4.909 -8.423 1.00 74.06 1042 ASP A C 1
ATOM 8127 O O . ASP A 1 1042 ? -10.361 -4.097 -9.296 1.00 74.06 1042 ASP A O 1
ATOM 8131 N N . GLN A 1 1043 ? -10.757 -4.590 -7.124 1.00 65.06 1043 GLN A N 1
ATOM 8132 C CA . GLN A 1 1043 ? -10.446 -3.265 -6.571 1.00 65.06 1043 GLN A CA 1
ATOM 8133 C C . GLN A 1 1043 ? -11.344 -2.157 -7.153 1.00 65.06 1043 GLN A C 1
ATOM 8135 O O . GLN A 1 1043 ? -10.868 -1.151 -7.671 1.00 65.06 1043 GLN A O 1
ATOM 8140 N N . GLN A 1 1044 ? -12.667 -2.342 -7.066 1.00 81.19 1044 GLN A N 1
ATOM 8141 C CA . GLN A 1 1044 ? -13.630 -1.311 -7.454 1.00 81.19 1044 GLN A CA 1
ATOM 8142 C C . GLN A 1 1044 ? -13.644 -0.163 -6.421 1.00 81.19 1044 GLN A C 1
ATOM 8144 O O . GLN A 1 1044 ? -14.025 -0.394 -5.267 1.00 81.19 1044 GLN A O 1
ATOM 8149 N N . PRO A 1 1045 ? -13.279 1.078 -6.800 1.00 66.94 1045 PRO A N 1
ATOM 8150 C CA . PRO A 1 1045 ? -13.369 2.219 -5.895 1.00 66.94 1045 PRO A CA 1
ATOM 8151 C C . PRO A 1 1045 ? -14.832 2.539 -5.533 1.00 66.94 1045 PRO A C 1
ATOM 8153 O O . PRO A 1 1045 ? -15.729 2.333 -6.362 1.00 66.94 1045 PRO A O 1
ATOM 8156 N N . PRO A 1 1046 ? -15.091 3.055 -4.315 1.00 72.38 1046 PRO A N 1
ATOM 8157 C CA . PRO A 1 1046 ? -16.423 3.508 -3.927 1.00 72.38 1046 PRO A CA 1
ATOM 8158 C C . PRO A 1 1046 ? -16.875 4.709 -4.770 1.00 72.38 1046 PRO A C 1
ATOM 8160 O O . PRO A 1 1046 ? -16.035 5.479 -5.248 1.00 72.38 1046 PRO A O 1
ATOM 8163 N N . PRO A 1 1047 ? -18.194 4.902 -4.947 1.00 81.06 1047 PRO A N 1
ATOM 8164 C CA . PRO A 1 1047 ? -18.704 6.071 -5.643 1.00 81.06 1047 PRO A CA 1
ATOM 8165 C C . PRO A 1 1047 ? -18.439 7.340 -4.822 1.00 81.06 1047 PRO A C 1
ATOM 8167 O O . PRO A 1 1047 ? -18.597 7.371 -3.603 1.00 81.06 1047 PRO A O 1
ATOM 8170 N N . ILE A 1 1048 ? -18.052 8.410 -5.506 1.00 77.25 1048 ILE A N 1
ATOM 8171 C CA . ILE A 1 1048 ? -17.894 9.750 -4.947 1.00 77.25 1048 ILE A CA 1
ATOM 8172 C C . ILE A 1 1048 ? -19.220 10.478 -5.132 1.00 77.25 1048 ILE A C 1
ATOM 8174 O O . ILE A 1 1048 ? -19.767 10.491 -6.232 1.00 77.25 1048 ILE A O 1
ATOM 8178 N N . GLY A 1 1049 ? -19.739 11.082 -4.066 1.00 72.06 1049 GLY A N 1
ATOM 8179 C CA . GLY A 1 1049 ? -21.045 11.730 -4.069 1.00 72.06 1049 GLY A CA 1
ATOM 8180 C C . GLY A 1 1049 ? -20.987 13.183 -3.630 1.00 72.06 1049 GLY A C 1
ATOM 8181 O O . GLY A 1 1049 ? -20.273 13.527 -2.690 1.00 72.06 1049 GLY A O 1
ATOM 8182 N N . HIS A 1 1050 ? -21.782 14.030 -4.278 1.00 77.50 1050 HIS A N 1
ATOM 8183 C CA . HIS A 1 1050 ? -22.133 15.355 -3.778 1.00 77.50 1050 HIS A CA 1
ATOM 8184 C C . HIS A 1 1050 ? -23.654 15.482 -3.675 1.00 77.50 1050 HIS A C 1
ATOM 8186 O O . HIS A 1 1050 ? -24.398 14.839 -4.414 1.00 77.50 1050 HIS A O 1
ATOM 8192 N N . VAL A 1 1051 ? -24.126 16.308 -2.741 1.00 75.50 1051 VAL A N 1
ATOM 8193 C CA . VAL A 1 1051 ? -25.556 16.447 -2.428 1.00 75.50 1051 VAL A CA 1
ATOM 8194 C C . VAL A 1 1051 ? -26.076 17.773 -2.999 1.00 75.50 1051 VAL A C 1
ATOM 8196 O O . VAL A 1 1051 ? -25.919 18.821 -2.354 1.00 75.50 1051 VAL A O 1
ATOM 8199 N N . PRO A 1 1052 ? -26.643 17.772 -4.221 1.00 75.69 1052 PRO A N 1
ATOM 8200 C CA . PRO A 1 1052 ? -27.093 18.989 -4.890 1.00 75.69 1052 PRO A CA 1
ATOM 8201 C C . PRO A 1 1052 ? -28.323 19.628 -4.231 1.00 75.69 1052 PRO A C 1
ATOM 8203 O O . PRO A 1 1052 ? -28.355 20.849 -4.104 1.00 75.69 1052 PRO A O 1
ATOM 8206 N N . ASN A 1 1053 ? -29.318 18.846 -3.792 1.00 80.94 1053 ASN A N 1
ATOM 8207 C CA . ASN A 1 1053 ? -30.539 19.364 -3.160 1.00 80.94 1053 ASN A CA 1
ATOM 8208 C C . ASN A 1 1053 ? -31.140 18.370 -2.141 1.00 80.94 1053 ASN A C 1
ATOM 8210 O O . ASN A 1 1053 ? -30.522 17.367 -1.784 1.00 80.94 1053 ASN A O 1
ATOM 8214 N N . SER A 1 1054 ? -32.336 18.672 -1.633 1.00 82.19 1054 SER A N 1
ATOM 8215 C CA . SER A 1 1054 ? -33.022 17.893 -0.593 1.00 82.19 1054 SER A CA 1
ATOM 8216 C C . SER A 1 1054 ? -33.606 16.561 -1.063 1.00 82.19 1054 SER A C 1
ATOM 8218 O O . SER A 1 1054 ? -33.983 15.739 -0.242 1.00 82.19 1054 SER A O 1
ATOM 8220 N N . THR A 1 1055 ? -33.663 16.314 -2.371 1.00 85.81 1055 THR A N 1
ATOM 8221 C CA . THR A 1 1055 ? -34.288 15.109 -2.946 1.00 85.81 1055 THR A CA 1
ATOM 8222 C C . THR A 1 1055 ? -33.380 14.376 -3.929 1.00 85.81 1055 THR A C 1
ATOM 8224 O O . THR A 1 1055 ? -33.836 13.466 -4.624 1.00 85.81 1055 THR A O 1
ATOM 8227 N N . SER A 1 1056 ? -32.097 14.745 -4.002 1.00 88.31 1056 SER A N 1
ATOM 8228 C CA . SER A 1 1056 ? -31.157 14.102 -4.918 1.00 88.31 1056 SER A CA 1
ATOM 8229 C C . SER A 1 1056 ? -29.714 14.075 -4.423 1.00 88.31 1056 SER A C 1
ATOM 8231 O O . SER A 1 1056 ? -29.264 14.960 -3.692 1.00 88.31 1056 SER A O 1
ATOM 8233 N N . ILE A 1 1057 ? -28.994 13.036 -4.849 1.00 84.69 1057 ILE A N 1
ATOM 8234 C CA . ILE A 1 1057 ? -27.569 12.802 -4.598 1.00 84.69 1057 ILE A CA 1
ATOM 8235 C C . ILE A 1 1057 ? -26.917 12.465 -5.939 1.00 84.69 1057 ILE A C 1
ATOM 8237 O O . ILE A 1 1057 ? -27.355 11.563 -6.649 1.00 84.69 1057 ILE A O 1
ATOM 8241 N N . ALA A 1 1058 ? -25.872 13.202 -6.300 1.00 81.75 1058 ALA A N 1
ATOM 8242 C CA . ALA A 1 1058 ? -25.143 13.005 -7.544 1.00 81.75 1058 ALA A CA 1
ATOM 8243 C C . ALA A 1 1058 ? -23.869 12.202 -7.276 1.00 81.75 1058 ALA A C 1
ATOM 8245 O O . ALA A 1 1058 ? -23.026 12.622 -6.485 1.00 81.75 1058 ALA A O 1
ATOM 8246 N N . LEU A 1 1059 ? -23.747 11.054 -7.937 1.00 88.44 1059 LEU A N 1
ATOM 8247 C CA . LEU A 1 1059 ? -22.713 10.046 -7.738 1.00 88.44 1059 LEU A CA 1
ATOM 8248 C C . LEU A 1 1059 ? -21.852 9.907 -8.997 1.00 88.44 1059 LEU A C 1
ATOM 8250 O O . LEU A 1 1059 ? -22.367 9.901 -10.113 1.00 88.44 1059 LEU A O 1
ATOM 8254 N N . THR A 1 1060 ? -20.549 9.729 -8.809 1.00 81.50 1060 THR A N 1
ATOM 8255 C CA . THR A 1 1060 ? -19.567 9.478 -9.870 1.00 81.50 1060 THR A CA 1
ATOM 8256 C C . THR A 1 1060 ? -18.617 8.374 -9.423 1.00 81.50 1060 THR A C 1
ATOM 8258 O O . THR A 1 1060 ? -18.186 8.362 -8.273 1.00 81.50 1060 THR A O 1
ATOM 8261 N N . TRP A 1 1061 ? -18.248 7.453 -10.308 1.00 82.31 1061 TRP A N 1
ATOM 8262 C CA . TRP A 1 1061 ? -17.286 6.393 -9.999 1.00 82.31 1061 TRP A CA 1
ATOM 8263 C C . TRP A 1 1061 ? -16.333 6.131 -11.159 1.00 82.31 1061 TRP A C 1
ATOM 8265 O O . TRP A 1 1061 ? -16.673 6.271 -12.335 1.00 82.31 1061 TRP A O 1
ATOM 8275 N N . ASN A 1 1062 ? -15.118 5.730 -10.797 1.00 78.06 1062 ASN A N 1
ATOM 8276 C CA . ASN A 1 1062 ? -14.081 5.320 -11.733 1.00 78.06 1062 ASN A CA 1
ATOM 8277 C C . ASN A 1 1062 ? -14.144 3.804 -11.978 1.00 78.06 1062 ASN A C 1
ATOM 8279 O O . ASN A 1 1062 ? -14.720 3.079 -11.155 1.00 78.06 1062 ASN A O 1
ATOM 8283 N N . PRO A 1 1063 ? -13.554 3.318 -13.085 1.00 74.81 1063 PRO A N 1
ATOM 8284 C CA . PRO A 1 1063 ? -13.418 1.887 -13.308 1.00 74.81 1063 PRO A CA 1
ATOM 8285 C C . PRO A 1 1063 ? -12.581 1.187 -12.228 1.00 74.81 1063 PRO A C 1
ATOM 8287 O O . PRO A 1 1063 ? -11.801 1.863 -11.554 1.00 74.81 1063 PRO A O 1
ATOM 8290 N N . PRO A 1 1064 ? -12.728 -0.145 -12.061 1.00 74.75 1064 PRO A N 1
ATOM 8291 C CA . PRO A 1 1064 ? -11.901 -0.914 -11.143 1.00 74.75 1064 PRO A CA 1
ATOM 8292 C C . PRO A 1 1064 ? -10.422 -0.720 -11.457 1.00 74.75 1064 PRO A C 1
ATOM 8294 O O . PRO A 1 1064 ? -10.048 -0.630 -12.629 1.00 74.75 1064 PRO A O 1
ATOM 8297 N N . ASP A 1 1065 ? -9.574 -0.733 -10.430 1.00 63.72 1065 ASP A N 1
ATOM 8298 C CA . ASP A 1 1065 ? -8.124 -0.635 -10.631 1.00 63.72 1065 ASP A CA 1
ATOM 8299 C C . ASP A 1 1065 ? -7.577 -1.853 -11.394 1.00 63.72 1065 ASP A C 1
ATOM 8301 O O . ASP A 1 1065 ? -6.542 -1.761 -12.052 1.00 63.72 1065 ASP A O 1
ATOM 8305 N N . SER A 1 1066 ? -8.270 -2.995 -11.339 1.00 67.12 1066 SER A N 1
ATOM 8306 C CA . SER A 1 1066 ? -8.001 -4.167 -12.178 1.00 67.12 1066 SER A CA 1
ATOM 8307 C C . SER A 1 1066 ? -9.284 -4.610 -12.885 1.00 67.12 1066 SER A C 1
ATOM 8309 O O . SER A 1 1066 ? -9.989 -5.495 -12.402 1.00 67.12 1066 SER A O 1
ATOM 8311 N N . PRO A 1 1067 ? -9.627 -4.007 -14.039 1.00 70.62 1067 PRO A N 1
ATOM 8312 C CA . PRO A 1 1067 ? -10.842 -4.346 -14.777 1.00 70.62 1067 PRO A CA 1
ATOM 8313 C C . PRO A 1 1067 ? -10.924 -5.825 -15.167 1.00 70.62 1067 PRO A C 1
ATOM 8315 O O . PRO A 1 1067 ? -12.007 -6.399 -15.177 1.00 70.62 1067 PRO A O 1
ATOM 8318 N N . ASN A 1 1068 ? -9.783 -6.439 -15.499 1.00 81.38 1068 ASN A N 1
ATOM 8319 C CA . ASN A 1 1068 ? -9.630 -7.860 -15.836 1.00 81.38 1068 ASN A CA 1
ATOM 8320 C C . ASN A 1 1068 ? -10.563 -8.401 -16.940 1.00 81.38 1068 ASN A C 1
ATOM 8322 O O . ASN A 1 1068 ? -10.768 -9.607 -17.084 1.00 81.38 1068 ASN A O 1
ATOM 8326 N N . THR A 1 1069 ? -11.134 -7.517 -17.744 1.00 83.69 1069 THR A N 1
ATOM 8327 C CA . THR A 1 1069 ? -12.115 -7.824 -18.786 1.00 83.69 1069 THR A CA 1
ATOM 8328 C C . THR A 1 1069 ? -12.010 -6.774 -19.886 1.00 83.69 1069 THR A C 1
ATOM 8330 O O . THR A 1 1069 ? -11.343 -5.758 -19.697 1.00 83.69 1069 THR A O 1
ATOM 8333 N N . ASN A 1 1070 ? -12.660 -6.997 -21.027 1.00 84.44 1070 ASN A N 1
ATOM 8334 C CA . ASN A 1 1070 ? -12.860 -6.011 -22.099 1.00 84.44 1070 ASN A CA 1
ATOM 8335 C C . ASN A 1 1070 ? -14.171 -5.213 -21.962 1.00 84.44 1070 ASN A C 1
ATOM 8337 O O . ASN A 1 1070 ? -14.329 -4.169 -22.597 1.00 84.44 1070 ASN A O 1
ATOM 8341 N N . ARG A 1 1071 ? -15.111 -5.730 -21.163 1.00 89.38 1071 ARG A N 1
ATOM 8342 C CA . ARG A 1 1071 ? -16.430 -5.151 -20.893 1.00 89.38 1071 ARG A CA 1
ATOM 8343 C C . ARG A 1 1071 ? -16.777 -5.307 -19.416 1.00 89.38 1071 ARG A C 1
ATOM 8345 O O . ARG A 1 1071 ? -16.775 -6.438 -18.919 1.00 89.38 1071 ARG A O 1
ATOM 8352 N N . ILE A 1 1072 ? -17.121 -4.199 -18.762 1.00 89.75 1072 ILE A N 1
ATOM 8353 C CA . ILE A 1 1072 ? -17.558 -4.153 -17.361 1.00 89.75 1072 ILE A CA 1
ATOM 8354 C C . ILE A 1 1072 ? -19.043 -3.803 -17.307 1.00 89.75 1072 ILE A C 1
ATOM 8356 O O . ILE A 1 1072 ? -19.504 -2.906 -18.008 1.00 89.75 1072 ILE A O 1
ATOM 8360 N N . ASN A 1 1073 ? -19.788 -4.510 -16.466 1.00 93.62 1073 ASN A N 1
ATOM 8361 C CA . ASN A 1 1073 ? -21.178 -4.218 -16.144 1.00 93.62 1073 ASN A CA 1
ATOM 8362 C C . ASN A 1 1073 ? -21.251 -3.670 -14.718 1.00 93.62 1073 ASN A C 1
ATOM 8364 O O . ASN A 1 1073 ? -21.032 -4.417 -13.767 1.00 93.62 1073 ASN A O 1
ATOM 8368 N N . TYR A 1 1074 ? -21.535 -2.383 -14.572 1.00 95.12 1074 TYR A N 1
ATOM 8369 C CA . TYR A 1 1074 ? -21.702 -1.738 -13.278 1.00 95.12 1074 TYR A CA 1
ATOM 8370 C C . TYR A 1 1074 ? -23.136 -1.840 -12.790 1.00 95.12 1074 TYR A C 1
ATOM 8372 O O . TYR A 1 1074 ? -24.070 -1.610 -13.559 1.00 95.12 1074 TYR A O 1
ATOM 8380 N N . VAL A 1 1075 ? -23.293 -2.096 -11.496 1.00 95.75 1075 VAL A N 1
ATOM 8381 C CA . VAL A 1 1075 ? -24.569 -2.088 -10.782 1.00 95.75 1075 VAL A CA 1
ATOM 8382 C C . VAL A 1 1075 ? -24.427 -1.209 -9.551 1.00 95.75 1075 VAL A C 1
ATOM 8384 O O . VAL A 1 1075 ? -23.614 -1.486 -8.674 1.00 95.75 1075 VAL A O 1
ATOM 8387 N N . LEU A 1 1076 ? -25.197 -0.131 -9.492 1.00 95.69 1076 LEU A N 1
ATOM 8388 C CA . LEU A 1 1076 ? -25.246 0.762 -8.344 1.00 95.69 1076 LEU A CA 1
ATOM 8389 C C . LEU A 1 1076 ? -26.372 0.324 -7.412 1.00 95.69 1076 LEU A C 1
ATOM 8391 O O . LEU A 1 1076 ? -27.529 0.218 -7.834 1.00 95.69 1076 LEU A O 1
ATOM 8395 N N . TYR A 1 1077 ? -26.035 0.148 -6.140 1.00 94.44 1077 TYR A N 1
ATOM 8396 C CA . TYR A 1 1077 ? -26.981 -0.182 -5.087 1.00 94.44 1077 TYR A CA 1
ATOM 8397 C C . TYR A 1 1077 ? -27.170 0.996 -4.138 1.00 94.44 1077 TYR A C 1
ATOM 8399 O O . TYR A 1 1077 ? -26.200 1.653 -3.759 1.00 94.44 1077 TYR A O 1
ATOM 8407 N N . ARG A 1 1078 ? -28.415 1.204 -3.708 1.00 93.31 1078 ARG A N 1
ATOM 8408 C CA . ARG A 1 1078 ? -28.812 2.081 -2.606 1.00 93.31 1078 ARG A CA 1
ATOM 8409 C C . ARG A 1 1078 ? -29.473 1.247 -1.520 1.00 93.31 1078 ARG A C 1
ATOM 8411 O O . ARG A 1 1078 ? -30.463 0.577 -1.796 1.00 93.31 1078 ARG A O 1
ATOM 8418 N N . ASP A 1 1079 ? -28.926 1.269 -0.309 1.00 88.12 1079 ASP A N 1
ATOM 8419 C CA . ASP A 1 1079 ? -29.417 0.498 0.846 1.00 88.12 1079 ASP A CA 1
ATOM 8420 C C . ASP A 1 1079 ? -29.612 -0.998 0.537 1.00 88.12 1079 ASP A C 1
ATOM 8422 O O . ASP A 1 1079 ? -30.555 -1.645 0.988 1.00 88.12 1079 ASP A O 1
ATOM 8426 N N . GLY A 1 1080 ? -28.715 -1.547 -0.288 1.00 84.12 1080 GLY A N 1
ATOM 8427 C CA . GLY A 1 1080 ? -28.760 -2.938 -0.749 1.00 84.12 1080 GLY A CA 1
ATOM 8428 C C . GLY A 1 1080 ? -29.719 -3.214 -1.915 1.00 84.12 1080 GLY A C 1
ATOM 8429 O O . GLY A 1 1080 ? -29.821 -4.360 -2.341 1.00 84.12 1080 GLY A O 1
ATOM 8430 N N . VAL A 1 1081 ? -30.397 -2.200 -2.463 1.00 90.94 1081 VAL A N 1
ATOM 8431 C CA . VAL A 1 1081 ? -31.314 -2.325 -3.609 1.00 90.94 1081 VAL A CA 1
ATOM 8432 C C . VAL A 1 1081 ? -30.671 -1.761 -4.874 1.00 90.94 1081 VAL A C 1
ATOM 8434 O O . VAL A 1 1081 ? -30.179 -0.637 -4.866 1.00 90.94 1081 VAL A O 1
ATOM 8437 N N . GLU A 1 1082 ? -30.689 -2.515 -5.974 1.00 94.38 1082 GLU A N 1
ATOM 8438 C CA . GLU A 1 1082 ? -30.208 -2.046 -7.282 1.00 94.38 1082 GLU A CA 1
ATOM 8439 C C . GLU A 1 1082 ? -31.064 -0.873 -7.786 1.00 94.38 1082 GLU A C 1
ATOM 8441 O O . GLU A 1 1082 ? -32.287 -0.983 -7.884 1.00 94.38 1082 GLU A O 1
ATOM 8446 N N . ILE A 1 1083 ? -30.416 0.242 -8.136 1.00 94.62 1083 ILE A N 1
ATOM 8447 C CA . ILE A 1 1083 ? -31.083 1.454 -8.643 1.00 94.62 1083 ILE A CA 1
ATOM 8448 C C . ILE A 1 1083 ? -30.610 1.882 -10.035 1.00 94.62 1083 ILE A C 1
ATOM 8450 O O . ILE A 1 1083 ? -31.329 2.600 -10.728 1.00 94.62 1083 ILE A O 1
ATOM 8454 N N . TYR A 1 1084 ? -29.416 1.463 -10.461 1.00 95.44 1084 TYR A N 1
ATOM 8455 C CA . TYR A 1 1084 ? -28.862 1.837 -11.760 1.00 95.44 1084 TYR A CA 1
ATOM 8456 C C . TYR A 1 1084 ? -27.880 0.786 -12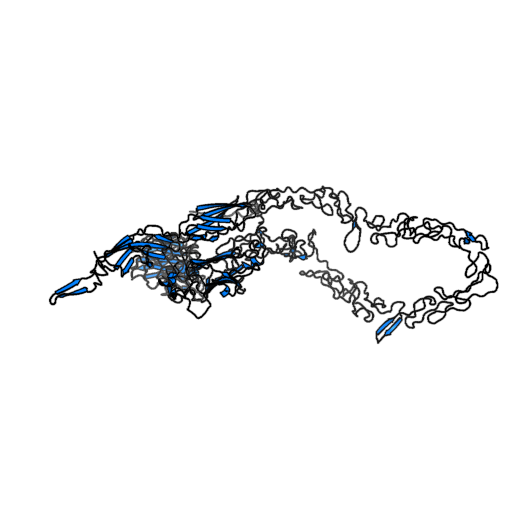.279 1.00 95.44 1084 TYR A C 1
ATOM 8458 O O . TYR A 1 1084 ? -27.152 0.169 -11.503 1.00 95.44 1084 TYR A O 1
ATOM 8466 N N . ARG A 1 1085 ? -27.841 0.604 -13.602 1.00 95.25 1085 ARG A N 1
ATOM 8467 C CA . ARG A 1 1085 ? -26.958 -0.347 -14.281 1.00 95.25 1085 ARG A CA 1
ATOM 8468 C C . ARG A 1 1085 ? -26.425 0.247 -15.577 1.00 95.25 1085 ARG A C 1
ATOM 8470 O O . ARG A 1 1085 ? -27.199 0.774 -16.374 1.00 95.25 1085 ARG A O 1
ATOM 8477 N N . VAL A 1 1086 ? -25.120 0.129 -15.812 1.00 94.31 1086 VAL A N 1
ATOM 8478 C CA . VAL A 1 1086 ? -24.463 0.643 -17.025 1.00 94.31 1086 VAL A CA 1
ATOM 8479 C C . VAL A 1 1086 ? -23.320 -0.270 -17.455 1.00 94.31 1086 VAL A C 1
ATOM 8481 O O . VAL A 1 1086 ? -22.636 -0.851 -16.620 1.00 94.31 1086 VAL A O 1
ATOM 8484 N N . MET A 1 1087 ? -23.104 -0.401 -18.764 1.00 92.12 1087 MET A N 1
ATOM 8485 C CA . MET A 1 1087 ? -21.966 -1.139 -19.315 1.00 92.12 1087 MET A CA 1
ATOM 8486 C C . MET A 1 1087 ? -20.905 -0.182 -19.845 1.00 92.12 1087 MET A C 1
ATOM 8488 O O . MET A 1 1087 ? -21.239 0.787 -20.522 1.00 92.12 1087 MET A O 1
ATOM 8492 N N . ASP A 1 1088 ? -19.642 -0.510 -19.596 1.00 88.50 1088 ASP A N 1
ATOM 8493 C CA . ASP A 1 1088 ? -18.482 0.215 -20.108 1.00 88.50 1088 ASP A CA 1
ATOM 8494 C C . ASP A 1 1088 ? -17.535 -0.740 -20.850 1.00 88.50 1088 ASP A C 1
ATOM 8496 O O . ASP A 1 1088 ? -17.449 -1.932 -20.531 1.00 88.50 1088 ASP A O 1
ATOM 8500 N N . TYR A 1 1089 ? -16.836 -0.222 -21.856 1.00 85.12 1089 TYR A N 1
ATOM 8501 C CA . TYR A 1 1089 ? -15.983 -0.996 -22.759 1.00 85.12 1089 TYR A CA 1
ATOM 8502 C C . TYR A 1 1089 ? -14.572 -0.419 -22.776 1.00 85.12 1089 TYR A C 1
ATOM 8504 O O . TYR A 1 1089 ? -14.384 0.788 -22.670 1.00 85.12 1089 TYR A O 1
ATOM 8512 N N . PHE A 1 1090 ? -13.568 -1.275 -22.947 1.00 73.00 1090 PHE A N 1
ATOM 8513 C CA . PHE A 1 1090 ? -12.184 -0.823 -23.052 1.00 73.00 1090 PHE A CA 1
ATOM 8514 C C . PHE A 1 1090 ? -11.975 0.089 -24.288 1.00 73.00 1090 PHE A C 1
ATOM 8516 O O . PHE A 1 1090 ? -12.345 -0.324 -25.392 1.00 73.00 1090 PHE A O 1
ATOM 8523 N N . PRO A 1 1091 ? -11.327 1.271 -24.163 1.00 72.50 1091 PRO A N 1
ATOM 8524 C CA . PRO A 1 1091 ? -10.780 1.877 -22.944 1.00 72.50 1091 PRO A CA 1
ATOM 8525 C C . PRO A 1 1091 ? -11.851 2.551 -22.066 1.00 72.50 1091 PRO A C 1
ATOM 8527 O O . PRO A 1 1091 ? -12.637 3.364 -22.545 1.00 72.50 1091 PRO A O 1
ATOM 8530 N N . TYR A 1 1092 ? -11.819 2.243 -20.768 1.00 78.00 1092 TYR A N 1
ATOM 8531 C CA . TYR A 1 1092 ? -12.843 2.626 -19.790 1.00 78.00 1092 TYR A CA 1
ATOM 8532 C C . TYR A 1 1092 ? -12.875 4.115 -19.449 1.00 78.00 1092 TYR A C 1
ATOM 8534 O O . TYR A 1 1092 ? -11.875 4.831 -19.569 1.00 78.00 1092 TYR A O 1
ATOM 8542 N N . SER A 1 1093 ? -14.021 4.565 -18.940 1.00 74.38 1093 SER A N 1
ATOM 8543 C CA . SER A 1 1093 ? -14.258 5.949 -18.536 1.00 74.38 1093 SER A CA 1
ATOM 8544 C C . SER A 1 1093 ? -15.023 6.045 -17.213 1.00 74.38 1093 SER A C 1
ATOM 8546 O O . SER A 1 1093 ? -15.732 5.124 -16.811 1.00 74.38 1093 SER A O 1
ATOM 8548 N N . ALA A 1 1094 ? -14.854 7.168 -16.508 1.00 78.31 1094 ALA A N 1
ATOM 8549 C CA . ALA A 1 1094 ? -15.621 7.446 -15.299 1.00 78.31 1094 ALA A CA 1
ATOM 8550 C C . ALA A 1 1094 ? -17.108 7.600 -15.639 1.00 78.31 1094 ALA A C 1
ATOM 8552 O O . ALA A 1 1094 ? -17.463 8.268 -16.611 1.00 78.31 1094 ALA A O 1
ATOM 8553 N N . GLN A 1 1095 ? -17.963 7.009 -14.814 1.00 87.38 1095 GLN A N 1
ATOM 8554 C CA . GLN A 1 1095 ? -19.411 7.026 -14.986 1.00 87.38 1095 GLN A CA 1
ATOM 8555 C C . GLN A 1 1095 ? -20.048 7.916 -13.924 1.00 87.38 1095 GLN A C 1
ATOM 8557 O O . GLN A 1 1095 ? -19.509 8.066 -12.826 1.00 87.38 1095 GLN A O 1
ATOM 8562 N N . SER A 1 1096 ? -21.212 8.481 -14.232 1.00 87.38 1096 SER A N 1
ATOM 8563 C CA . SER A 1 1096 ? -21.974 9.305 -13.297 1.00 87.38 1096 SER A CA 1
ATOM 8564 C C . SER A 1 1096 ? -23.464 8.990 -13.340 1.00 87.38 1096 SER A C 1
ATOM 8566 O O . SER A 1 1096 ? -24.009 8.557 -14.356 1.00 87.38 1096 SER A O 1
ATOM 8568 N N . PHE A 1 1097 ? -24.125 9.202 -12.206 1.00 93.31 1097 PHE A N 1
ATOM 8569 C CA . PHE A 1 1097 ? -25.555 9.002 -12.030 1.00 93.31 1097 PHE A CA 1
ATOM 8570 C C . PHE A 1 1097 ? -26.098 9.952 -10.962 1.00 93.31 1097 PHE A C 1
ATOM 8572 O O . PHE A 1 1097 ? -25.475 10.150 -9.923 1.00 93.31 1097 PHE A O 1
ATOM 8579 N N . VAL A 1 1098 ? -27.275 10.529 -11.200 1.00 90.81 1098 VAL A N 1
ATOM 8580 C CA . VAL A 1 1098 ? -27.970 11.361 -10.210 1.00 90.81 1098 VAL A CA 1
ATOM 8581 C C . VAL A 1 1098 ? -29.166 10.585 -9.686 1.00 90.81 1098 VAL A C 1
ATOM 8583 O O . VAL A 1 1098 ? -30.127 10.347 -10.419 1.00 90.81 1098 VAL A O 1
ATOM 8586 N N . ASP A 1 1099 ? -29.104 10.208 -8.415 1.00 92.56 1099 ASP A N 1
ATOM 8587 C CA . ASP A 1 1099 ? -30.213 9.583 -7.714 1.00 92.56 1099 ASP A CA 1
ATOM 8588 C C . ASP A 1 1099 ? -31.216 10.661 -7.301 1.00 92.56 1099 ASP A C 1
ATOM 8590 O O . ASP A 1 1099 ? -30.845 11.634 -6.648 1.00 92.56 1099 ASP A O 1
ATOM 8594 N N . ASN A 1 1100 ? -32.468 10.515 -7.725 1.00 91.44 1100 ASN A N 1
ATOM 8595 C CA . ASN A 1 1100 ? -33.537 11.499 -7.553 1.00 91.44 1100 ASN A CA 1
ATOM 8596 C C . ASN A 1 1100 ? -34.698 10.888 -6.756 1.00 91.44 1100 ASN A C 1
ATOM 8598 O O . ASN A 1 1100 ? -34.782 9.671 -6.599 1.00 91.44 1100 ASN A O 1
ATOM 8602 N N . PHE A 1 1101 ? -35.643 11.729 -6.324 1.00 88.75 1101 PHE A N 1
ATOM 8603 C CA . PHE A 1 1101 ? -36.827 11.322 -5.549 1.00 88.75 1101 PHE A CA 1
ATOM 8604 C C . PHE A 1 1101 ? -36.491 10.746 -4.164 1.00 88.75 1101 PHE A C 1
ATOM 8606 O O . PHE A 1 1101 ? -37.205 9.893 -3.638 1.00 88.75 1101 PHE A O 1
ATOM 8613 N N . LEU A 1 1102 ? -35.400 11.225 -3.571 1.00 90.00 1102 LEU A N 1
ATOM 8614 C CA . LEU A 1 1102 ? -35.003 10.895 -2.209 1.00 90.00 1102 LEU A CA 1
ATOM 8615 C C . LEU A 1 1102 ? -35.796 11.715 -1.189 1.00 90.00 1102 LEU A C 1
ATOM 8617 O O . LEU A 1 1102 ? -36.293 12.802 -1.492 1.00 90.00 1102 LEU A O 1
ATOM 8621 N N . LEU A 1 1103 ? -35.892 11.200 0.034 1.00 84.94 1103 LEU A N 1
ATOM 8622 C CA . LEU A 1 1103 ? -36.483 11.929 1.147 1.00 84.94 1103 LEU A CA 1
ATOM 8623 C C . LEU A 1 1103 ? -35.498 12.992 1.649 1.00 84.94 1103 LEU A C 1
ATOM 8625 O O . LEU A 1 1103 ? -34.294 12.716 1.720 1.00 84.94 1103 LEU A O 1
ATOM 8629 N N . PRO A 1 1104 ? -35.978 14.186 2.030 1.00 81.62 1104 PRO A N 1
ATOM 8630 C CA . PRO A 1 1104 ? -35.139 15.191 2.663 1.00 81.62 1104 PRO A CA 1
ATOM 8631 C C . PRO A 1 1104 ? -34.534 14.707 3.975 1.00 81.62 1104 PRO A C 1
ATOM 8633 O O . PRO A 1 1104 ? -35.086 13.843 4.652 1.00 81.62 1104 PRO A O 1
ATOM 8636 N N . TYR A 1 1105 ? -33.371 15.260 4.315 1.00 76.88 1105 TYR A N 1
ATOM 8637 C CA . TYR A 1 1105 ? -32.654 15.007 5.566 1.00 76.88 1105 TYR A CA 1
ATOM 8638 C C . TYR A 1 1105 ? -32.454 13.522 5.940 1.00 76.88 1105 TYR A C 1
ATOM 8640 O O . TYR A 1 1105 ? -32.262 13.172 7.111 1.00 76.88 1105 TYR A O 1
ATOM 8648 N N . THR A 1 1106 ? -32.430 12.640 4.944 1.00 77.44 1106 THR A N 1
ATOM 8649 C CA . THR A 1 1106 ? -32.365 11.185 5.110 1.00 77.44 1106 THR A CA 1
ATOM 8650 C C . THR A 1 1106 ? -31.004 10.674 4.643 1.00 77.44 1106 THR A C 1
ATOM 8652 O O . THR A 1 1106 ? -30.467 11.136 3.634 1.00 77.44 1106 THR A O 1
ATOM 8655 N N . SER A 1 1107 ? -30.405 9.769 5.420 1.00 81.06 1107 SER A N 1
ATOM 8656 C CA . SER A 1 1107 ? -29.120 9.144 5.087 1.00 81.06 1107 SER A CA 1
ATOM 8657 C C . SER A 1 1107 ? -29.346 7.912 4.219 1.00 81.06 1107 SER A C 1
ATOM 8659 O O . SER A 1 1107 ? -30.150 7.057 4.577 1.00 81.06 1107 SER A O 1
ATOM 8661 N N . TYR A 1 1108 ? -28.598 7.816 3.126 1.00 80.12 1108 TYR A N 1
ATOM 8662 C CA . TYR A 1 1108 ? -28.632 6.722 2.163 1.00 80.12 1108 TYR A CA 1
ATOM 8663 C C . TYR A 1 1108 ? -27.236 6.124 2.019 1.00 80.12 1108 TYR A C 1
ATOM 8665 O O . TYR A 1 1108 ? -26.241 6.853 1.950 1.00 80.12 1108 TYR A O 1
ATOM 8673 N N . SER A 1 1109 ? -27.163 4.799 1.970 1.00 81.81 1109 SER A N 1
ATOM 8674 C CA . SER A 1 1109 ? -25.925 4.057 1.750 1.00 81.81 1109 SER A CA 1
ATOM 8675 C C . SER A 1 1109 ? -25.808 3.616 0.292 1.00 81.81 1109 SER A C 1
ATOM 8677 O O . SER A 1 1109 ? -26.770 3.117 -0.285 1.00 81.81 1109 SER A O 1
ATOM 8679 N N . TYR A 1 1110 ? -24.633 3.786 -0.310 1.00 85.50 1110 TYR A N 1
ATOM 8680 C CA . TYR A 1 1110 ? -24.362 3.441 -1.701 1.00 85.50 1110 TYR A CA 1
ATOM 8681 C C . TYR A 1 1110 ? -23.116 2.574 -1.823 1.00 85.50 1110 TYR A C 1
ATOM 8683 O O . TYR A 1 1110 ? -22.103 2.822 -1.170 1.00 85.50 1110 TYR A O 1
ATOM 8691 N N . HIS A 1 1111 ? -23.167 1.587 -2.706 1.00 86.25 1111 HIS A N 1
ATOM 8692 C CA . HIS A 1 1111 ? -21.988 0.862 -3.169 1.00 86.25 1111 HIS A CA 1
ATOM 8693 C C . HIS A 1 1111 ? -22.187 0.455 -4.623 1.00 86.25 1111 HIS A C 1
ATOM 8695 O O . HIS A 1 1111 ? -23.312 0.424 -5.128 1.00 86.25 1111 HIS A O 1
ATOM 8701 N N . ILE A 1 1112 ? -21.085 0.161 -5.300 1.00 91.81 1112 ILE A N 1
ATOM 8702 C CA . ILE A 1 1112 ? -21.105 -0.231 -6.698 1.00 91.81 1112 ILE A CA 1
ATOM 8703 C C . ILE A 1 1112 ? -20.477 -1.600 -6.892 1.00 91.81 1112 ILE A C 1
ATOM 8705 O O . ILE A 1 1112 ? -19.425 -1.900 -6.337 1.00 91.81 1112 ILE A O 1
ATOM 8709 N N . GLU A 1 1113 ? -21.126 -2.418 -7.703 1.00 93.75 1113 GLU A N 1
ATOM 8710 C CA . GLU A 1 1113 ? -20.654 -3.728 -8.111 1.00 93.75 1113 GLU A CA 1
ATOM 8711 C C . GLU A 1 1113 ? -20.211 -3.678 -9.574 1.00 93.75 1113 GLU A C 1
ATOM 8713 O O . GLU A 1 1113 ? -20.971 -3.266 -10.449 1.00 93.75 1113 GLU A O 1
ATOM 8718 N N . ALA A 1 1114 ? -18.976 -4.083 -9.847 1.00 89.62 1114 ALA A N 1
ATOM 8719 C CA . ALA A 1 1114 ? -18.419 -4.204 -11.185 1.00 89.62 1114 ALA A CA 1
ATOM 8720 C C . ALA A 1 1114 ? -18.344 -5.684 -11.576 1.00 89.62 1114 ALA A C 1
ATOM 8722 O O . ALA A 1 1114 ? -17.651 -6.472 -10.934 1.00 89.62 1114 ALA A O 1
ATOM 8723 N N . GLY A 1 1115 ? -19.059 -6.065 -12.633 1.00 89.50 1115 GLY A N 1
ATOM 8724 C CA . GLY A 1 1115 ? -19.151 -7.439 -13.124 1.00 89.50 1115 GLY A CA 1
ATOM 8725 C C . GLY A 1 1115 ? -18.484 -7.657 -14.480 1.00 89.50 1115 GLY A C 1
ATOM 8726 O O . GLY A 1 1115 ? -18.486 -6.781 -15.344 1.00 89.50 1115 GLY A O 1
ATOM 8727 N N . SER A 1 1116 ? -17.966 -8.864 -14.690 1.00 88.50 1116 SER A N 1
ATOM 8728 C CA . SER A 1 1116 ? -17.525 -9.393 -15.981 1.00 88.50 1116 SER A CA 1
ATOM 8729 C C . SER A 1 1116 ? -18.319 -10.650 -16.355 1.00 88.50 1116 SER A C 1
ATOM 8731 O O . SER A 1 1116 ? -19.261 -11.045 -15.671 1.00 88.50 1116 SER A O 1
ATOM 8733 N N . VAL A 1 1117 ? -17.939 -11.305 -17.456 1.00 85.44 1117 VAL A N 1
ATOM 8734 C CA . VAL A 1 1117 ? -18.502 -12.612 -17.840 1.00 85.44 1117 VAL A CA 1
ATOM 8735 C C . VAL A 1 1117 ? -18.124 -13.745 -16.876 1.00 85.44 1117 VAL A C 1
ATOM 8737 O O . VAL A 1 1117 ? -18.734 -14.807 -16.947 1.00 85.44 1117 VAL A O 1
ATOM 8740 N N . HIS A 1 1118 ? -17.131 -13.540 -15.999 1.00 82.31 1118 HIS A N 1
ATOM 8741 C CA . HIS A 1 1118 ? -16.672 -14.552 -15.046 1.00 82.31 1118 HIS A CA 1
ATOM 8742 C C . HIS A 1 1118 ? -17.237 -14.353 -13.633 1.00 82.31 1118 HIS A C 1
ATOM 8744 O O . HIS A 1 1118 ? -17.635 -15.323 -12.994 1.00 82.31 1118 HIS A O 1
ATOM 8750 N N . GLY A 1 1119 ? -17.288 -13.111 -13.148 1.00 85.19 1119 GLY A N 1
ATOM 8751 C CA . GLY A 1 1119 ? -17.734 -12.793 -11.791 1.00 85.19 1119 GLY A CA 1
ATOM 8752 C C . GLY A 1 1119 ? -17.791 -11.290 -11.535 1.00 85.19 1119 GLY A C 1
ATOM 8753 O O . GLY A 1 1119 ? -17.571 -10.497 -12.451 1.00 85.19 1119 GLY A O 1
ATOM 8754 N N . SER A 1 1120 ? -18.081 -10.897 -10.297 1.00 89.06 1120 SER A N 1
ATOM 8755 C CA . SER A 1 1120 ? -18.222 -9.497 -9.891 1.00 89.06 1120 SER A CA 1
ATOM 8756 C C . SER A 1 1120 ? -17.499 -9.167 -8.586 1.00 89.06 1120 SER A C 1
ATOM 8758 O O . SER A 1 1120 ? -17.223 -10.042 -7.766 1.00 89.06 1120 SER A O 1
ATOM 8760 N N . THR A 1 1121 ? -17.184 -7.885 -8.408 1.00 84.25 1121 THR A N 1
ATOM 8761 C CA . THR A 1 1121 ? -16.594 -7.321 -7.189 1.00 84.25 1121 THR A CA 1
ATOM 8762 C C . THR A 1 1121 ? -17.364 -6.081 -6.764 1.00 84.25 1121 THR A C 1
ATOM 8764 O O . THR A 1 1121 ? -17.837 -5.330 -7.616 1.00 84.25 1121 THR A O 1
ATOM 8767 N N . ALA A 1 1122 ? -17.484 -5.850 -5.460 1.00 83.88 1122 ALA A N 1
ATOM 8768 C CA . ALA A 1 1122 ? -18.189 -4.700 -4.904 1.00 83.88 1122 ALA A CA 1
ATOM 8769 C C . ALA A 1 1122 ? -17.216 -3.702 -4.267 1.00 83.88 1122 ALA A C 1
ATOM 8771 O O . ALA A 1 1122 ? -16.191 -4.082 -3.699 1.00 83.88 1122 ALA A O 1
ATOM 8772 N N . SER A 1 1123 ? -17.556 -2.419 -4.340 1.00 81.06 1123 SER A N 1
ATOM 8773 C CA . SER A 1 1123 ? -16.851 -1.356 -3.635 1.00 81.06 1123 SER A CA 1
ATOM 8774 C C . SER A 1 1123 ? -17.155 -1.356 -2.138 1.00 81.06 1123 SER A C 1
ATOM 8776 O O . SER A 1 1123 ? -18.147 -1.926 -1.679 1.00 81.06 1123 SER A O 1
ATOM 8778 N N . ALA A 1 1124 ? -16.367 -0.595 -1.374 1.00 68.50 1124 ALA A N 1
ATOM 8779 C CA . ALA A 1 1124 ? -16.779 -0.177 -0.037 1.00 68.50 1124 ALA A CA 1
ATOM 8780 C C . ALA A 1 1124 ? -18.102 0.613 -0.093 1.00 68.50 1124 ALA A C 1
ATOM 8782 O O . ALA A 1 1124 ? -18.405 1.273 -1.094 1.00 68.50 1124 ALA A O 1
ATOM 8783 N N . THR A 1 1125 ? -18.884 0.540 0.986 1.00 75.69 1125 THR A N 1
ATOM 8784 C CA . THR A 1 1125 ? -20.133 1.298 1.124 1.00 75.69 1125 THR A CA 1
ATOM 8785 C C . THR A 1 1125 ? -19.840 2.709 1.624 1.00 75.69 1125 THR A C 1
ATOM 8787 O O . THR A 1 1125 ? -19.096 2.888 2.585 1.00 75.69 1125 THR A O 1
ATOM 8790 N N . VAL A 1 1126 ? -20.447 3.707 0.988 1.00 66.50 1126 VAL A N 1
ATOM 8791 C CA . VAL A 1 1126 ? -20.387 5.120 1.385 1.00 66.50 1126 VAL A CA 1
ATOM 8792 C C . VAL A 1 1126 ? -21.772 5.608 1.781 1.00 66.50 1126 VAL A C 1
ATOM 8794 O O . VAL A 1 1126 ? -22.771 5.137 1.247 1.00 66.50 1126 VAL A O 1
ATOM 8797 N N . VAL A 1 1127 ? -21.844 6.549 2.720 1.00 72.56 1127 VAL A N 1
ATOM 8798 C CA . VAL A 1 1127 ? -23.117 7.087 3.216 1.00 72.56 1127 VAL A CA 1
ATOM 8799 C C . VAL A 1 1127 ? -23.183 8.579 2.932 1.00 72.56 1127 VAL A C 1
ATOM 8801 O O . VAL A 1 1127 ? -22.282 9.332 3.298 1.00 72.56 1127 VAL A O 1
ATOM 8804 N N . PHE A 1 1128 ? -24.275 9.003 2.305 1.00 75.94 1128 PHE A N 1
ATOM 8805 C CA . PHE A 1 1128 ? -24.571 10.401 2.016 1.00 75.94 1128 PHE A CA 1
ATOM 8806 C C . PHE A 1 1128 ? -25.924 10.768 2.614 1.00 75.94 1128 PHE A C 1
ATOM 8808 O O . PHE A 1 1128 ? -26.847 9.958 2.624 1.00 75.94 1128 PHE A O 1
ATOM 8815 N N . ARG A 1 1129 ? -26.059 12.002 3.099 1.00 76.44 1129 ARG A N 1
ATOM 8816 C CA . ARG A 1 1129 ? -27.321 12.522 3.634 1.00 76.44 1129 ARG A CA 1
ATOM 8817 C C . ARG A 1 1129 ? -27.852 13.627 2.735 1.00 76.44 1129 ARG A C 1
ATOM 8819 O O . ARG A 1 1129 ? -27.114 14.562 2.436 1.00 76.44 1129 ARG A O 1
ATOM 8826 N N . THR A 1 1130 ? -29.112 13.532 2.318 1.00 78.25 1130 THR A N 1
ATOM 8827 C CA . THR A 1 1130 ? -29.776 14.586 1.534 1.00 78.25 1130 THR A CA 1
ATOM 8828 C C . THR A 1 1130 ? -29.873 15.894 2.323 1.00 78.25 1130 THR A C 1
ATOM 8830 O O . THR A 1 1130 ? -29.865 15.898 3.559 1.00 78.25 1130 THR A O 1
ATOM 8833 N N . ARG A 1 1131 ? -29.963 17.033 1.619 1.00 78.75 1131 ARG A N 1
ATOM 8834 C CA . ARG A 1 1131 ? -30.163 18.332 2.285 1.00 78.75 1131 ARG A CA 1
ATOM 8835 C C . ARG A 1 1131 ? -31.515 18.384 3.000 1.00 78.75 1131 ARG A C 1
ATOM 8837 O O . ARG A 1 1131 ? -32.421 17.599 2.712 1.00 78.75 1131 ARG A O 1
ATOM 8844 N N . VAL A 1 1132 ? -31.644 19.329 3.927 1.00 77.88 1132 VAL A N 1
ATOM 8845 C CA . VAL A 1 1132 ? -32.932 19.651 4.553 1.00 77.88 1132 VAL A CA 1
ATOM 8846 C C . VAL A 1 1132 ? -33.941 20.077 3.485 1.00 77.88 1132 VAL A C 1
ATOM 8848 O O . VAL A 1 1132 ? -33.570 20.630 2.462 1.00 77.88 1132 VAL A O 1
ATOM 8851 N N . GLY A 1 1133 ? -35.215 19.771 3.677 1.00 81.31 1133 GLY A N 1
ATOM 8852 C CA . GLY A 1 1133 ? -36.306 20.156 2.786 1.00 81.31 1133 GLY A CA 1
ATOM 8853 C C . GLY A 1 1133 ? -37.275 21.098 3.485 1.00 81.31 1133 GLY A C 1
ATOM 8854 O O . GLY A 1 1133 ? -37.119 21.408 4.665 1.00 81.31 1133 GLY A O 1
ATOM 8855 N N . ILE A 1 1134 ? -38.308 21.536 2.770 1.00 82.75 1134 ILE A N 1
ATOM 8856 C CA . ILE A 1 1134 ? -39.405 22.308 3.364 1.00 82.75 1134 ILE A CA 1
ATOM 8857 C C . ILE A 1 1134 ? -40.128 21.411 4.390 1.00 82.75 1134 ILE A C 1
ATOM 8859 O O . ILE A 1 1134 ? -40.369 20.233 4.090 1.00 82.75 1134 ILE A O 1
ATOM 8863 N N . PRO A 1 1135 ? -40.472 21.916 5.589 1.00 83.81 1135 PRO A N 1
ATOM 8864 C CA . PRO A 1 1135 ? -41.200 21.135 6.586 1.00 83.81 1135 PRO A CA 1
ATOM 8865 C C . PRO A 1 1135 ? -42.503 20.554 6.032 1.00 83.81 1135 PRO A C 1
ATOM 8867 O O . PRO A 1 1135 ? -43.247 21.238 5.331 1.00 83.81 1135 PRO A O 1
ATOM 8870 N N . VAL A 1 1136 ? -42.797 19.298 6.366 1.00 75.75 1136 VAL A N 1
ATOM 8871 C CA . VAL A 1 1136 ? -44.038 18.619 5.971 1.00 75.75 1136 VAL A CA 1
ATOM 8872 C C . VAL A 1 1136 ? -44.959 18.427 7.174 1.00 75.75 1136 VAL A C 1
ATOM 8874 O O . VAL A 1 1136 ? -44.510 18.192 8.296 1.00 75.75 1136 VAL A O 1
ATOM 8877 N N . GLY A 1 1137 ? -46.268 18.545 6.944 1.00 76.19 1137 GLY A N 1
ATOM 8878 C CA . GLY A 1 1137 ? -47.301 18.398 7.969 1.00 76.19 1137 GLY A CA 1
ATOM 8879 C C . GLY A 1 1137 ? -48.281 19.568 7.998 1.00 76.19 1137 GLY A C 1
ATOM 8880 O O . GLY A 1 1137 ? -48.429 20.300 7.022 1.00 76.19 1137 GLY A O 1
ATOM 8881 N N . ASN A 1 1138 ? -48.972 19.733 9.126 1.00 80.75 1138 ASN A N 1
ATOM 8882 C CA . ASN A 1 1138 ? -49.892 20.842 9.364 1.00 80.75 1138 ASN A CA 1
ATOM 8883 C C . ASN A 1 1138 ? -49.561 21.521 10.698 1.00 80.75 1138 ASN A C 1
ATOM 8885 O O . ASN A 1 1138 ? -49.325 20.845 11.698 1.00 80.75 1138 ASN A O 1
ATOM 8889 N N . ILE A 1 1139 ? -49.567 22.851 10.709 1.00 84.38 1139 ILE A N 1
ATOM 8890 C CA . ILE A 1 1139 ? -49.313 23.669 11.895 1.00 84.38 1139 ILE A CA 1
ATOM 8891 C C . ILE A 1 1139 ? -50.663 24.111 12.456 1.00 84.38 1139 ILE A C 1
ATOM 8893 O O . ILE A 1 1139 ? -51.389 24.867 11.808 1.00 84.38 1139 ILE A O 1
ATOM 8897 N N . GLN A 1 1140 ? -50.990 23.676 13.670 1.00 85.19 1140 GLN A N 1
ATOM 8898 C CA . GLN A 1 1140 ? -52.179 24.142 14.379 1.00 85.19 1140 GLN A CA 1
ATOM 8899 C C . GLN A 1 1140 ? -51.802 25.328 15.266 1.00 85.19 1140 GLN A C 1
ATOM 8901 O O . GLN A 1 1140 ? -50.999 25.173 16.185 1.00 85.19 1140 GLN A O 1
ATOM 8906 N N . VAL A 1 1141 ? -52.381 26.498 14.987 1.00 87.38 1141 VAL A N 1
ATOM 8907 C CA . VAL A 1 1141 ? -52.190 27.737 15.759 1.00 87.38 1141 VAL A CA 1
ATOM 8908 C C . VAL A 1 1141 ? -53.438 27.991 16.605 1.00 87.38 1141 VAL A C 1
ATOM 8910 O O . VAL A 1 1141 ? -54.557 27.908 16.100 1.00 87.38 1141 VAL A O 1
ATOM 8913 N N . TYR A 1 1142 ? -53.259 28.282 17.892 1.00 85.62 1142 TYR A N 1
ATOM 8914 C CA . TYR A 1 1142 ? -54.343 28.508 18.848 1.00 85.62 1142 TYR A CA 1
ATOM 8915 C C . TYR A 1 1142 ? -53.981 29.582 19.886 1.00 85.62 1142 TYR A C 1
ATOM 8917 O O . TYR A 1 1142 ? -52.818 29.912 20.101 1.00 85.62 1142 TYR A O 1
ATOM 8925 N N . HIS A 1 1143 ? -54.993 30.138 20.551 1.00 84.38 1143 HIS A N 1
ATOM 8926 C CA . HIS A 1 1143 ? -54.854 31.165 21.589 1.00 84.38 1143 HIS A CA 1
ATOM 8927 C C . HIS A 1 1143 ? -55.721 30.801 22.788 1.00 84.38 1143 HIS A C 1
ATOM 8929 O O . HIS A 1 1143 ? -56.728 30.104 22.640 1.00 84.38 1143 HIS A O 1
ATOM 8935 N N . PHE A 1 1144 ? -55.338 31.302 23.958 1.00 73.19 1144 PHE A N 1
ATOM 8936 C CA . PHE A 1 1144 ? -56.160 31.249 25.161 1.00 73.19 1144 PHE A CA 1
ATOM 8937 C C . PHE A 1 1144 ? -56.712 32.649 25.441 1.00 73.19 1144 PHE A C 1
ATOM 8939 O O . PHE A 1 1144 ? -55.991 33.637 25.299 1.00 73.19 1144 PHE A O 1
ATOM 8946 N N . ASN A 1 1145 ? -57.989 32.744 25.822 1.00 61.28 1145 ASN A N 1
ATOM 8947 C CA . ASN A 1 1145 ? -58.627 34.021 26.144 1.00 61.28 1145 ASN A CA 1
ATOM 8948 C C . ASN A 1 1145 ? -58.035 34.596 27.437 1.00 61.28 1145 ASN A C 1
ATOM 8950 O O . ASN A 1 1145 ? -58.511 34.291 28.530 1.00 61.28 1145 ASN A O 1
ATOM 8954 N N . ASN A 1 1146 ? -57.025 35.453 27.310 1.00 58.00 1146 ASN A N 1
ATOM 8955 C CA . ASN A 1 1146 ? -56.582 36.308 28.402 1.00 58.00 1146 ASN A CA 1
ATOM 8956 C C . ASN A 1 1146 ? -57.439 37.578 28.388 1.00 58.00 1146 ASN A C 1
ATOM 8958 O O . ASN A 1 1146 ? -57.649 38.183 27.341 1.00 58.00 1146 ASN A O 1
ATOM 8962 N N . ALA A 1 1147 ? -57.964 37.973 29.548 1.00 59.69 1147 ALA A N 1
ATOM 8963 C CA . ALA A 1 1147 ? -58.876 39.111 29.713 1.00 59.69 1147 ALA A CA 1
ATOM 8964 C C . ALA A 1 1147 ? -58.227 40.496 29.468 1.00 59.69 1147 ALA A C 1
ATOM 8966 O O . ALA A 1 1147 ? -58.799 41.514 29.851 1.00 59.69 1147 ALA A O 1
ATOM 8967 N N . ASP A 1 1148 ? -57.038 40.541 28.865 1.00 75.44 1148 ASP A N 1
ATOM 8968 C CA . ASP A 1 1148 ? -56.249 41.748 28.639 1.00 75.44 1148 ASP A CA 1
ATOM 8969 C C . ASP A 1 1148 ? -56.562 42.351 27.250 1.00 75.44 1148 ASP A C 1
ATOM 8971 O O . ASP A 1 1148 ? -56.348 41.690 26.232 1.00 75.44 1148 ASP A O 1
ATOM 8975 N N . PRO A 1 1149 ? -57.065 43.598 27.167 1.00 79.62 1149 PRO A N 1
ATOM 8976 C CA . PRO A 1 1149 ? -57.340 44.282 25.901 1.00 79.62 1149 PRO A CA 1
ATOM 8977 C C . PRO A 1 1149 ? -56.094 44.588 25.055 1.00 79.62 1149 PRO A C 1
ATOM 8979 O O . PRO A 1 1149 ? -56.234 44.863 23.864 1.00 79.62 1149 PRO A O 1
ATOM 8982 N N . PHE A 1 1150 ? -54.899 44.570 25.658 1.00 81.94 1150 PHE A N 1
ATOM 8983 C CA . PHE A 1 1150 ? -53.650 45.027 25.041 1.00 81.94 1150 PHE A CA 1
ATOM 8984 C C . PHE A 1 1150 ? -52.608 43.923 24.845 1.00 81.94 1150 PHE A C 1
ATOM 8986 O O . PHE A 1 1150 ? -51.501 44.210 24.371 1.00 81.94 1150 PHE A O 1
ATOM 8993 N N . SER A 1 1151 ? -52.934 42.669 25.174 1.00 82.50 1151 SER A N 1
ATOM 8994 C CA . SER A 1 1151 ? -52.044 41.537 24.921 1.00 82.50 1151 SER A CA 1
ATOM 8995 C C . SER A 1 1151 ? -52.766 40.282 24.429 1.00 82.50 1151 SER A C 1
ATOM 8997 O O . SER A 1 1151 ? -53.912 40.016 24.778 1.00 82.50 1151 SER A O 1
ATOM 8999 N N . VAL A 1 1152 ? -52.091 39.500 23.581 1.00 84.69 1152 VAL A N 1
ATOM 9000 C CA . VAL A 1 1152 ? -52.595 38.217 23.059 1.00 84.69 1152 VAL A CA 1
ATOM 9001 C C . VAL A 1 1152 ? -51.470 37.192 23.083 1.00 84.69 1152 VAL A C 1
ATOM 9003 O O . VAL A 1 1152 ? -50.406 37.418 22.509 1.00 84.69 1152 VAL A O 1
ATOM 9006 N N . THR A 1 1153 ? -51.718 36.041 23.707 1.00 85.12 1153 THR A N 1
ATOM 9007 C CA . THR A 1 1153 ? -50.794 34.900 23.686 1.00 85.12 1153 THR A CA 1
ATOM 9008 C C . THR A 1 1153 ? -51.212 33.883 22.632 1.00 85.12 1153 THR A C 1
ATOM 9010 O O . THR A 1 1153 ? -52.334 33.375 22.657 1.00 85.12 1153 THR A O 1
ATOM 9013 N N . ILE A 1 1154 ? -50.288 33.564 21.729 1.00 88.06 1154 ILE A N 1
ATOM 9014 C CA . ILE A 1 1154 ? -50.484 32.649 20.604 1.00 88.06 1154 ILE A CA 1
ATOM 9015 C C . ILE A 1 1154 ? -49.541 31.463 20.778 1.00 88.06 1154 ILE A C 1
ATOM 9017 O O . ILE A 1 1154 ? -48.353 31.647 21.032 1.00 88.06 1154 ILE A O 1
ATOM 9021 N N . ASN A 1 1155 ? -50.083 30.257 20.632 1.00 88.12 1155 ASN A N 1
ATOM 9022 C CA . ASN A 1 1155 ? -49.384 28.983 20.758 1.00 88.12 1155 ASN A CA 1
ATOM 9023 C C . ASN A 1 1155 ? -49.565 28.150 19.487 1.00 88.12 1155 ASN A C 1
ATOM 9025 O O . ASN A 1 1155 ? -50.557 28.306 18.772 1.00 88.12 1155 ASN A O 1
ATOM 9029 N N . TRP A 1 1156 ? -48.632 27.242 19.216 1.00 89.62 1156 TRP A N 1
ATOM 9030 C CA . TRP A 1 1156 ? -48.732 26.322 18.084 1.00 89.62 1156 TRP A CA 1
ATOM 9031 C C . TRP A 1 1156 ? -48.096 24.959 18.349 1.00 89.62 1156 TRP A C 1
ATOM 9033 O O . TRP A 1 1156 ? -47.282 24.788 19.254 1.00 89.62 1156 TRP A O 1
ATOM 9043 N N . THR A 1 1157 ? -48.495 23.967 17.552 1.00 84.12 1157 THR A N 1
ATOM 9044 C CA . THR A 1 1157 ? -47.979 22.593 17.631 1.00 84.12 1157 THR A CA 1
ATOM 9045 C C . THR A 1 1157 ? -46.581 22.455 17.028 1.00 84.12 1157 THR A C 1
ATOM 9047 O O . THR A 1 1157 ? -46.268 23.102 16.029 1.00 84.12 1157 THR A O 1
ATOM 9050 N N . LEU A 1 1158 ? -45.773 21.547 17.586 1.00 75.38 1158 LEU A N 1
ATOM 9051 C CA . LEU A 1 1158 ? -44.497 21.120 17.000 1.00 75.38 1158 LEU A CA 1
ATOM 9052 C C . LEU A 1 1158 ? -44.729 20.424 15.649 1.00 75.38 1158 LEU A C 1
ATOM 9054 O O . LEU A 1 1158 ? -45.645 19.612 15.515 1.00 75.38 1158 LEU A O 1
ATOM 9058 N N . THR A 1 1159 ? -43.898 20.739 14.656 1.00 70.94 1159 THR A N 1
ATOM 9059 C CA . THR A 1 1159 ? -43.928 20.117 13.322 1.00 70.94 1159 THR A CA 1
ATOM 9060 C C . THR A 1 1159 ? -43.012 18.894 13.233 1.00 70.94 1159 THR A C 1
ATOM 9062 O O . THR A 1 1159 ? -42.091 18.744 14.035 1.00 70.94 1159 THR A O 1
ATOM 9065 N N . SER A 1 1160 ? -43.240 18.035 12.232 1.00 66.94 1160 SER A N 1
ATOM 9066 C CA . SER A 1 1160 ? -42.374 16.883 11.937 1.00 66.94 1160 SER A CA 1
ATOM 9067 C C . SER A 1 1160 ? -40.938 17.319 11.619 1.00 66.94 1160 SER A C 1
ATOM 9069 O O . SER A 1 1160 ? -40.732 18.309 10.916 1.00 66.94 1160 SER A O 1
ATOM 9071 N N . THR A 1 1161 ? -39.953 16.563 12.110 1.00 67.06 1161 THR A N 1
ATOM 9072 C CA . THR A 1 1161 ? -38.516 16.748 11.832 1.00 67.06 1161 THR A CA 1
ATOM 9073 C C . THR A 1 1161 ? -38.018 15.889 10.668 1.00 67.06 1161 THR A C 1
ATOM 9075 O O . THR A 1 1161 ? -36.824 15.884 10.371 1.00 67.06 1161 THR A O 1
ATOM 9078 N N . GLU A 1 1162 ? -38.917 15.174 9.984 1.00 67.31 1162 GLU A N 1
ATOM 9079 C CA . GLU A 1 1162 ? -38.579 14.298 8.854 1.00 67.31 1162 GLU A CA 1
ATOM 9080 C C . GLU A 1 1162 ? -37.942 15.063 7.686 1.00 67.31 1162 GLU A C 1
ATOM 9082 O O . GLU A 1 1162 ? -37.052 14.537 7.029 1.00 67.31 1162 GLU A O 1
ATOM 9087 N N . SER A 1 1163 ? -38.321 16.328 7.468 1.00 71.00 1163 SER A N 1
ATOM 9088 C CA . SER A 1 1163 ? -37.694 17.177 6.445 1.00 71.00 1163 SER A CA 1
ATOM 9089 C C . SER A 1 1163 ? -36.379 17.826 6.893 1.00 71.00 1163 SER A C 1
ATOM 9091 O O . SER A 1 1163 ? -35.744 18.521 6.101 1.00 71.00 1163 SER A O 1
ATOM 9093 N N . GLY A 1 1164 ? -35.972 17.654 8.150 1.00 70.25 1164 GLY A N 1
ATOM 9094 C CA . GLY A 1 1164 ? -34.886 18.409 8.773 1.00 70.25 1164 GLY A CA 1
ATOM 9095 C C . GLY A 1 1164 ? -35.325 19.215 9.997 1.00 70.25 1164 GLY A C 1
ATOM 9096 O O . GLY A 1 1164 ? -36.523 19.337 10.269 1.00 70.25 1164 GLY A O 1
ATOM 9097 N N . PRO A 1 1165 ? -34.362 19.754 10.765 1.00 74.06 1165 PRO A N 1
ATOM 9098 C CA . PRO A 1 1165 ? -34.654 20.601 11.914 1.00 74.06 1165 PRO A CA 1
ATOM 9099 C C . PRO A 1 1165 ? -35.292 21.928 11.477 1.00 74.06 1165 PRO A C 1
ATOM 9101 O O . PRO A 1 1165 ? -34.889 22.534 10.485 1.00 74.06 1165 PRO A O 1
ATOM 9104 N N . ILE A 1 1166 ? -36.286 22.386 12.240 1.00 77.38 1166 ILE A N 1
ATOM 9105 C CA . ILE A 1 1166 ? -36.882 23.716 12.073 1.00 77.38 1166 ILE A CA 1
ATOM 9106 C C . ILE A 1 1166 ? -35.909 24.744 12.643 1.00 77.38 1166 ILE A C 1
ATOM 9108 O O . ILE A 1 1166 ? -35.571 24.668 13.820 1.00 77.38 1166 ILE A O 1
ATOM 9112 N N . GLU A 1 1167 ? -35.484 25.707 11.830 1.00 75.06 1167 GLU A N 1
ATOM 9113 C CA . GLU A 1 1167 ? -34.558 26.769 12.244 1.00 75.06 1167 GLU A CA 1
ATOM 9114 C C . GLU A 1 1167 ? -35.277 27.969 12.865 1.00 75.06 1167 GLU A C 1
ATOM 9116 O O . GLU A 1 1167 ? -34.702 28.691 13.685 1.00 75.06 1167 GLU A O 1
ATOM 9121 N N . MET A 1 1168 ? -36.530 28.213 12.468 1.00 81.88 1168 MET A N 1
ATOM 9122 C CA . MET A 1 1168 ? -37.342 29.300 13.014 1.00 81.88 1168 MET A CA 1
ATOM 9123 C C . MET A 1 1168 ? -38.832 29.128 12.721 1.00 81.88 1168 MET A C 1
ATOM 9125 O O . MET A 1 1168 ? -39.230 28.682 11.646 1.00 81.88 1168 MET A O 1
ATOM 9129 N N . TYR A 1 1169 ? -39.659 29.579 13.658 1.00 85.06 1169 TYR A N 1
ATOM 9130 C CA . TYR A 1 1169 ? -41.046 29.936 13.413 1.00 85.06 1169 TYR A CA 1
ATOM 9131 C C . TYR A 1 1169 ? -41.149 31.446 13.214 1.00 85.06 1169 TYR A C 1
ATOM 9133 O O . TYR A 1 1169 ? -40.625 32.223 14.013 1.00 85.06 1169 TYR A O 1
ATOM 9141 N N . ARG A 1 1170 ? -41.849 31.862 12.162 1.00 87.38 1170 ARG A N 1
ATOM 9142 C CA . ARG A 1 1170 ? -42.167 33.255 11.864 1.00 87.38 1170 ARG A CA 1
ATOM 9143 C C . ARG A 1 1170 ? -43.670 33.460 12.001 1.00 87.38 1170 ARG A C 1
ATOM 9145 O O . ARG A 1 1170 ? -44.445 32.945 11.199 1.00 87.38 1170 ARG A O 1
ATOM 9152 N N . LEU A 1 1171 ? -44.091 34.206 13.017 1.00 88.31 1171 LEU A N 1
ATOM 9153 C CA . LEU A 1 1171 ? -45.487 34.604 13.181 1.00 88.31 1171 LEU A CA 1
ATOM 9154 C C . LEU A 1 1171 ? -45.703 35.950 12.505 1.00 88.31 1171 LEU A C 1
ATOM 9156 O O . LEU A 1 1171 ? -44.971 36.909 12.756 1.00 88.31 1171 LEU A O 1
ATOM 9160 N N . MET A 1 1172 ? -46.736 36.023 11.680 1.00 87.31 1172 MET A N 1
ATOM 9161 C CA . MET A 1 1172 ? -47.152 37.244 11.007 1.00 87.31 1172 MET A CA 1
ATOM 9162 C C . MET A 1 1172 ? -48.600 37.559 11.339 1.00 87.31 1172 MET A C 1
ATOM 9164 O O . MET A 1 1172 ? -49.379 36.644 11.614 1.00 87.31 1172 MET A O 1
ATOM 9168 N N . TYR A 1 1173 ? -48.969 38.835 11.269 1.00 85.75 1173 TYR A N 1
ATOM 9169 C CA . TYR A 1 1173 ? -50.362 39.248 11.383 1.00 85.75 1173 TYR A CA 1
ATOM 9170 C C . TYR A 1 1173 ? -50.788 40.231 10.297 1.00 85.75 1173 TYR A C 1
ATOM 9172 O O . TYR A 1 1173 ? -49.987 41.026 9.805 1.00 85.75 1173 TYR A O 1
ATOM 9180 N N . THR A 1 1174 ? -52.080 40.216 9.986 1.00 82.25 1174 THR A N 1
ATOM 9181 C CA . THR A 1 1174 ? -52.768 41.242 9.195 1.00 82.25 1174 THR A CA 1
ATOM 9182 C C . THR A 1 1174 ? -53.996 41.763 9.944 1.00 82.25 1174 THR A C 1
ATOM 9184 O O . THR A 1 1174 ? -54.653 41.036 10.697 1.00 82.25 1174 THR A O 1
ATOM 9187 N N . THR A 1 1175 ? -54.313 43.042 9.754 1.00 78.44 1175 THR A N 1
ATOM 9188 C CA . THR A 1 1175 ? -55.570 43.678 10.186 1.00 78.44 1175 THR A CA 1
ATOM 9189 C C . THR A 1 1175 ? -56.333 44.161 8.953 1.00 78.44 1175 THR A C 1
ATOM 9191 O O . THR A 1 1175 ? -55.799 44.131 7.848 1.00 78.44 1175 THR A O 1
ATOM 9194 N N . ALA A 1 1176 ? -57.584 44.599 9.113 1.00 70.31 1176 ALA A N 1
ATOM 9195 C CA . ALA A 1 1176 ? -58.403 45.064 7.986 1.00 70.31 1176 ALA A CA 1
ATOM 9196 C C . ALA A 1 1176 ? -57.800 46.269 7.229 1.00 70.31 1176 ALA A C 1
ATOM 9198 O O . ALA A 1 1176 ? -58.093 46.445 6.050 1.00 70.31 1176 ALA A O 1
ATOM 9199 N N . ASP A 1 1177 ? -56.944 47.054 7.891 1.00 67.44 1177 ASP A N 1
ATOM 9200 C CA . ASP A 1 1177 ? -56.341 48.279 7.350 1.00 67.44 1177 ASP A CA 1
ATOM 9201 C C . ASP A 1 1177 ? -54.941 48.057 6.740 1.00 67.44 1177 ASP A C 1
ATOM 9203 O O . ASP A 1 1177 ? -54.357 48.983 6.177 1.00 67.44 1177 ASP A O 1
ATOM 9207 N N . LEU A 1 1178 ? -54.380 46.845 6.854 1.00 68.62 1178 LEU A N 1
ATOM 9208 C CA . LEU A 1 1178 ? -53.036 46.503 6.379 1.00 68.62 1178 LEU A CA 1
ATOM 9209 C C . LEU A 1 1178 ? -53.110 45.612 5.134 1.00 68.62 1178 LEU A C 1
ATOM 9211 O O . LEU A 1 1178 ? -53.690 44.529 5.167 1.00 68.62 1178 LEU A O 1
ATOM 9215 N N . THR A 1 1179 ? -52.478 46.047 4.041 1.00 60.78 1179 THR A N 1
ATOM 9216 C CA . THR A 1 1179 ? -52.396 45.280 2.786 1.00 60.78 1179 THR A CA 1
ATOM 9217 C C . THR A 1 1179 ? -51.287 44.223 2.786 1.00 60.78 1179 THR A C 1
ATOM 9219 O O . THR A 1 1179 ? -51.389 43.259 2.033 1.00 60.78 1179 THR A O 1
ATOM 9222 N N . GLU A 1 1180 ? -50.257 44.364 3.631 1.00 65.44 1180 GLU A N 1
ATOM 9223 C CA . GLU A 1 1180 ? -49.140 43.415 3.759 1.00 65.44 1180 GLU A CA 1
ATOM 9224 C C . GLU A 1 1180 ? -49.008 42.863 5.195 1.00 65.44 1180 GLU A C 1
ATOM 9226 O O . GLU A 1 1180 ? -49.238 43.598 6.162 1.00 65.44 1180 GLU A O 1
ATOM 9231 N N . PRO A 1 1181 ? -48.660 41.569 5.362 1.00 70.94 1181 PRO A N 1
ATOM 9232 C CA . PRO A 1 1181 ? -48.490 40.940 6.668 1.00 70.94 1181 PRO A CA 1
ATOM 9233 C C . PRO A 1 1181 ? -47.232 41.437 7.387 1.00 70.94 1181 PRO A C 1
ATOM 9235 O O . PRO A 1 1181 ? -46.126 41.352 6.861 1.00 70.94 1181 PRO A O 1
ATOM 9238 N N . ASN A 1 1182 ? -47.390 41.884 8.633 1.00 77.00 1182 ASN A N 1
ATOM 9239 C CA . ASN A 1 1182 ? -46.266 42.271 9.484 1.00 77.00 1182 ASN A CA 1
ATOM 9240 C C . ASN A 1 1182 ? -45.728 41.059 10.247 1.00 77.00 1182 ASN A C 1
ATOM 9242 O O . ASN A 1 1182 ? -46.487 40.363 10.925 1.00 77.00 1182 ASN A O 1
ATOM 9246 N N . VAL A 1 1183 ? -44.413 40.839 10.182 1.00 77.19 1183 VAL A N 1
ATOM 9247 C CA . VAL A 1 1183 ? -43.710 39.838 10.995 1.00 77.19 1183 VAL A CA 1
ATOM 9248 C C . VAL A 1 1183 ? -43.583 40.352 12.430 1.00 77.19 1183 VAL A C 1
ATOM 9250 O O . VAL A 1 1183 ? -43.083 41.450 12.654 1.00 77.19 1183 VAL A O 1
ATOM 9253 N N . ILE A 1 1184 ? -44.041 39.565 13.401 1.00 79.81 1184 ILE A N 1
ATOM 9254 C CA . ILE A 1 1184 ? -44.123 39.961 14.823 1.00 79.81 1184 ILE A CA 1
ATOM 9255 C C . ILE A 1 1184 ? -43.376 39.045 15.774 1.00 79.81 1184 ILE A C 1
ATOM 9257 O O . ILE A 1 1184 ? -43.106 39.427 16.910 1.00 79.81 1184 ILE A O 1
ATOM 9261 N N . TYR A 1 1185 ? -43.051 37.839 15.331 1.00 81.75 1185 TYR A N 1
ATOM 9262 C CA . TYR A 1 1185 ? -42.205 36.934 16.084 1.00 81.75 1185 TYR A CA 1
ATOM 9263 C C . TYR A 1 1185 ? -41.354 36.132 15.119 1.00 81.75 1185 TYR A C 1
ATOM 9265 O O . TYR A 1 1185 ? -41.866 35.613 14.129 1.00 81.75 1185 TYR A O 1
ATOM 9273 N N . GLU A 1 1186 ? -40.076 36.016 15.450 1.00 80.75 1186 GLU A N 1
ATOM 9274 C CA . GLU A 1 1186 ? -39.133 35.105 14.822 1.00 80.75 1186 GLU A CA 1
ATOM 9275 C C . GLU A 1 1186 ? -38.374 34.380 15.931 1.00 80.75 1186 GLU A C 1
ATOM 9277 O O . GLU A 1 1186 ? -37.726 35.009 16.768 1.00 80.75 1186 GLU A O 1
ATOM 9282 N N . GLY A 1 1187 ? -38.478 33.057 15.970 1.00 77.38 1187 GLY A N 1
ATOM 9283 C CA . GLY A 1 1187 ? -37.765 32.250 16.953 1.00 77.38 1187 GLY A CA 1
ATOM 9284 C C . GLY A 1 1187 ? -38.262 30.812 17.019 1.00 77.38 1187 GLY A C 1
ATOM 9285 O O . GLY A 1 1187 ? -39.140 30.411 16.264 1.00 77.38 1187 GLY A O 1
ATOM 9286 N N . LEU A 1 1188 ? -37.672 30.017 17.910 1.00 78.38 1188 LEU A N 1
ATOM 9287 C CA . LEU A 1 1188 ? -37.939 28.577 18.020 1.00 78.38 1188 LEU A CA 1
ATOM 9288 C C . LEU A 1 1188 ? -38.989 28.213 19.075 1.00 78.38 1188 LEU A C 1
ATOM 9290 O O . LEU A 1 1188 ? -39.391 27.053 19.158 1.00 78.38 1188 LEU A O 1
ATOM 9294 N N . ASN A 1 1189 ? -39.443 29.177 19.880 1.00 80.44 1189 ASN A N 1
ATOM 9295 C CA . ASN A 1 1189 ? -40.467 28.896 20.881 1.00 80.44 1189 ASN A CA 1
ATOM 9296 C C . ASN A 1 1189 ? -41.776 28.551 20.179 1.00 80.44 1189 ASN A C 1
ATOM 9298 O O . ASN A 1 1189 ? -42.097 29.102 19.133 1.00 80.44 1189 ASN A O 1
ATOM 9302 N N . THR A 1 1190 ? -42.571 27.690 20.803 1.00 84.00 1190 THR A N 1
ATOM 9303 C CA . THR A 1 1190 ? -43.903 27.312 20.314 1.00 84.00 1190 THR A CA 1
ATOM 9304 C C . THR A 1 1190 ? -45.025 28.184 20.888 1.00 84.00 1190 THR A C 1
ATOM 9306 O O . THR A 1 1190 ? -46.203 27.837 20.798 1.00 84.00 1190 THR A O 1
ATOM 9309 N N . SER A 1 1191 ? -44.657 29.302 21.522 1.00 83.25 1191 SER A N 1
ATOM 9310 C CA . SER A 1 1191 ? -45.561 30.243 22.181 1.00 83.25 1191 SER A CA 1
ATOM 9311 C C . SER A 1 1191 ? -44.971 31.652 22.210 1.00 83.25 1191 SER A C 1
ATOM 9313 O O . SER A 1 1191 ? -43.804 31.817 22.580 1.00 83.25 1191 SER A O 1
ATOM 9315 N N . VAL A 1 1192 ? -45.782 32.670 21.922 1.00 86.00 1192 VAL A N 1
ATOM 9316 C CA . VAL A 1 1192 ? -45.405 34.085 22.059 1.00 86.00 1192 VAL A CA 1
ATOM 9317 C C . VAL A 1 1192 ? -46.563 34.911 22.611 1.00 86.00 1192 VAL A C 1
ATOM 9319 O O . VAL A 1 1192 ? -47.717 34.709 22.234 1.00 86.00 1192 VAL A O 1
ATOM 9322 N N . THR A 1 1193 ? -46.254 35.867 23.488 1.00 84.38 1193 THR A N 1
ATOM 9323 C CA . THR A 1 1193 ? -47.210 36.888 23.934 1.00 84.38 1193 THR A CA 1
ATOM 9324 C C . THR A 1 1193 ? -46.907 38.204 23.236 1.00 84.38 1193 THR A C 1
ATOM 9326 O O . THR A 1 1193 ? -45.807 38.740 23.350 1.00 84.38 1193 THR A O 1
ATOM 9329 N N . LEU A 1 1194 ? -47.892 38.714 22.507 1.00 83.31 1194 LEU A N 1
ATOM 9330 C CA . LEU A 1 1194 ? -47.852 40.005 21.838 1.00 83.31 1194 LEU A CA 1
ATOM 9331 C C . LEU A 1 1194 ? -48.387 41.062 22.792 1.00 83.31 1194 LEU A C 1
ATOM 9333 O O . LEU A 1 1194 ? -49.476 40.892 23.332 1.00 83.31 1194 LEU A O 1
ATOM 9337 N N . TYR A 1 1195 ? -47.639 42.145 22.969 1.00 80.38 1195 TYR A N 1
ATOM 9338 C CA . TYR A 1 1195 ? -48.018 43.290 23.795 1.00 80.38 1195 TYR A CA 1
ATOM 9339 C C . TYR A 1 1195 ? -48.267 44.511 22.903 1.00 80.38 1195 TYR A C 1
ATOM 9341 O O . TYR A 1 1195 ? -47.723 44.591 21.802 1.00 80.38 1195 TYR A O 1
ATOM 9349 N N . ASN A 1 1196 ? -49.050 45.475 23.389 1.00 77.00 1196 ASN A N 1
ATOM 9350 C CA . ASN A 1 1196 ? -49.442 46.690 22.660 1.00 77.00 1196 ASN A CA 1
ATOM 9351 C C . ASN A 1 1196 ? -50.341 46.434 21.438 1.00 77.00 1196 ASN A C 1
ATOM 9353 O O . ASN A 1 1196 ? -50.340 47.222 20.490 1.00 77.00 1196 ASN A O 1
ATOM 9357 N N . VAL A 1 1197 ? -51.120 45.348 21.444 1.00 83.19 1197 VAL A N 1
ATOM 9358 C CA . VAL A 1 1197 ? -52.196 45.191 20.456 1.00 83.19 1197 VAL A CA 1
ATOM 9359 C C . VAL A 1 1197 ? -53.312 46.197 20.743 1.00 83.19 1197 VAL A C 1
ATOM 9361 O O . VAL A 1 1197 ? -53.530 46.597 21.887 1.00 83.19 1197 VAL A O 1
ATOM 9364 N N . LEU A 1 1198 ? -54.008 46.640 19.698 1.00 82.00 1198 LEU A N 1
ATOM 9365 C CA . LEU A 1 1198 ? -55.094 47.600 19.839 1.00 82.00 1198 LEU A CA 1
ATOM 9366 C C . LEU A 1 1198 ? -56.337 46.901 20.406 1.00 82.00 1198 LEU A C 1
ATOM 9368 O O . LEU A 1 1198 ? -56.675 45.810 19.936 1.00 82.00 1198 LEU A O 1
ATOM 9372 N N . PRO A 1 1199 ? -57.052 47.518 21.360 1.00 82.50 1199 PRO A N 1
ATOM 9373 C CA . PRO A 1 1199 ? -58.333 47.013 21.842 1.00 82.50 1199 PRO A CA 1
ATOM 9374 C C . PRO A 1 1199 ? -59.377 46.938 20.726 1.00 82.50 1199 PRO A C 1
ATOM 9376 O O . PRO A 1 1199 ? -59.324 47.701 19.759 1.00 82.50 1199 PRO A O 1
ATOM 9379 N N . PHE A 1 1200 ? -60.343 46.029 20.862 1.00 84.62 1200 PHE A N 1
ATOM 9380 C CA . PHE A 1 1200 ? -61.443 45.820 19.910 1.00 84.62 1200 PHE A CA 1
ATOM 9381 C C . PHE A 1 1200 ? -61.028 45.702 18.428 1.00 84.62 1200 PHE A C 1
ATOM 9383 O O . PHE A 1 1200 ? -61.771 46.072 17.518 1.00 84.62 1200 PHE A O 1
ATOM 9390 N N . THR A 1 1201 ? -59.839 45.166 18.162 1.00 83.62 1201 THR A N 1
ATOM 9391 C CA . THR A 1 1201 ? -59.270 45.071 16.815 1.00 83.62 1201 THR A CA 1
ATOM 9392 C C . THR A 1 1201 ? -59.187 43.610 16.381 1.00 83.62 1201 THR A C 1
ATOM 9394 O O . THR A 1 1201 ? -58.850 42.721 17.165 1.00 83.62 1201 THR A O 1
ATOM 9397 N N . ARG A 1 1202 ? -59.542 43.339 15.118 1.00 85.81 1202 ARG A N 1
ATOM 9398 C CA . ARG A 1 1202 ? -59.501 41.995 14.525 1.00 85.81 1202 ARG A CA 1
ATOM 9399 C C . ARG A 1 1202 ? -58.147 41.752 13.861 1.00 85.81 1202 ARG A C 1
ATOM 9401 O O . ARG A 1 1202 ? -57.827 42.390 12.861 1.00 85.81 1202 ARG A O 1
ATOM 9408 N N . TYR A 1 1203 ? -57.423 40.766 14.371 1.00 85.44 1203 TYR A N 1
ATOM 9409 C CA . TYR A 1 1203 ? -56.128 40.317 13.872 1.00 85.44 1203 TYR A CA 1
ATOM 9410 C C . TYR A 1 1203 ? -56.252 38.943 13.204 1.00 85.44 1203 TYR A C 1
ATOM 9412 O O . TYR A 1 1203 ? -56.970 38.074 13.701 1.00 85.44 1203 TYR A O 1
ATOM 9420 N N . HIS A 1 1204 ? -55.555 38.738 12.087 1.00 87.12 1204 HIS A N 1
ATOM 9421 C CA . HIS A 1 1204 ? -55.402 37.438 11.430 1.00 87.12 1204 HIS A CA 1
ATOM 9422 C C . HIS A 1 1204 ? -53.941 37.031 11.519 1.00 87.12 1204 HIS A C 1
ATOM 9424 O O . HIS A 1 1204 ? -53.088 37.703 10.954 1.00 87.12 1204 HIS A O 1
ATOM 9430 N N . PHE A 1 1205 ? -53.659 35.946 12.225 1.00 88.75 1205 PHE A N 1
ATOM 9431 C CA . PHE A 1 1205 ? -52.315 35.447 12.458 1.00 88.75 1205 PHE A CA 1
ATOM 9432 C C . PHE A 1 1205 ? -52.011 34.258 11.553 1.00 88.75 1205 PHE A C 1
ATOM 9434 O O . PHE A 1 1205 ? -52.806 33.327 11.464 1.00 88.75 1205 PHE A O 1
ATOM 9441 N N . SER A 1 1206 ? -50.848 34.257 10.912 1.00 87.81 1206 SER A N 1
ATOM 9442 C CA . SER A 1 1206 ? -50.333 33.117 10.150 1.00 87.81 1206 SER A CA 1
ATOM 9443 C C . SER A 1 1206 ? -48.927 32.783 10.620 1.00 87.81 1206 SER A C 1
ATOM 9445 O O . SER A 1 1206 ? -48.101 33.687 10.754 1.00 87.81 1206 SER A O 1
ATOM 9447 N N . LEU A 1 1207 ? -48.649 31.502 10.838 1.00 90.12 1207 LEU A N 1
ATOM 9448 C CA . LEU A 1 1207 ? -47.336 31.023 11.243 1.00 90.12 1207 LEU A CA 1
ATOM 9449 C C . LEU A 1 1207 ? -46.628 30.350 10.068 1.00 90.12 1207 LEU A C 1
ATOM 9451 O O . LEU A 1 1207 ? -47.221 29.543 9.358 1.00 90.12 1207 LEU A O 1
ATOM 9455 N N . HIS A 1 1208 ? -45.349 30.644 9.892 1.00 90.19 1208 HIS A N 1
ATOM 9456 C CA . HIS A 1 1208 ? -44.448 29.943 8.987 1.00 90.19 1208 HIS A CA 1
ATOM 9457 C C . HIS A 1 1208 ? -43.433 29.149 9.809 1.00 90.19 1208 HIS A C 1
ATOM 9459 O O . HIS A 1 1208 ? -42.724 29.740 10.614 1.00 90.19 1208 HIS A O 1
ATOM 9465 N N . ALA A 1 1209 ? -43.349 27.833 9.631 1.00 86.00 1209 ALA A N 1
ATOM 9466 C CA . ALA A 1 1209 ? -42.259 27.016 10.168 1.00 86.00 1209 ALA A CA 1
ATOM 9467 C C . ALA A 1 1209 ? -41.207 26.832 9.076 1.00 86.00 1209 ALA A C 1
ATOM 9469 O O . ALA A 1 1209 ? -41.533 26.299 8.019 1.00 86.00 1209 ALA A O 1
ATOM 9470 N N . CYS A 1 1210 ? -39.976 27.278 9.303 1.00 81.81 1210 CYS A N 1
ATOM 9471 C CA . CYS A 1 1210 ? -38.942 27.352 8.277 1.00 81.81 1210 CYS A CA 1
ATOM 9472 C C . CYS A 1 1210 ? -37.753 26.443 8.596 1.00 81.81 1210 CYS A C 1
ATOM 9474 O O . CYS A 1 1210 ? -37.258 26.425 9.723 1.00 81.81 1210 CYS A O 1
ATOM 9476 N N . THR A 1 1211 ? -37.277 25.726 7.582 1.00 79.62 1211 THR A N 1
ATOM 9477 C CA . THR A 1 1211 ? -35.919 25.167 7.525 1.00 79.62 1211 THR A CA 1
ATOM 9478 C C . THR A 1 1211 ? -35.036 26.088 6.678 1.00 79.62 1211 THR A C 1
ATOM 9480 O O . THR A 1 1211 ? -35.540 27.038 6.071 1.00 79.62 1211 THR A O 1
ATOM 9483 N N . ALA A 1 1212 ? -33.741 25.776 6.565 1.00 70.69 1212 ALA A N 1
ATOM 9484 C CA . ALA A 1 1212 ? -32.805 26.508 5.704 1.00 70.69 1212 ALA A CA 1
ATOM 9485 C C . ALA A 1 1212 ? -33.254 26.624 4.229 1.00 70.69 1212 ALA A C 1
ATOM 9487 O O . ALA A 1 1212 ? -32.798 27.511 3.514 1.00 70.69 1212 ALA A O 1
ATOM 9488 N N . GLU A 1 1213 ? -34.129 25.727 3.759 1.00 74.94 1213 GLU A N 1
ATOM 9489 C CA . GLU A 1 1213 ? -34.518 25.611 2.345 1.00 74.94 1213 GLU A CA 1
ATOM 9490 C C . GLU A 1 1213 ? -35.947 26.121 2.065 1.00 74.94 1213 GLU A C 1
ATOM 9492 O O . GLU A 1 1213 ? -36.315 26.318 0.908 1.00 74.94 1213 GLU A O 1
ATOM 9497 N N . GLY A 1 1214 ? -36.766 26.390 3.092 1.00 79.00 1214 GLY A N 1
ATOM 9498 C CA . GLY A 1 1214 ? -38.075 27.032 2.916 1.00 79.00 1214 GLY A CA 1
ATOM 9499 C C . GLY A 1 1214 ? -39.048 26.845 4.080 1.00 79.00 1214 GLY A C 1
ATOM 9500 O O . GLY A 1 1214 ? -38.732 26.208 5.084 1.00 79.00 1214 GLY A O 1
ATOM 9501 N N . CYS A 1 1215 ? -40.255 27.409 3.946 1.00 85.25 1215 CYS A N 1
ATOM 9502 C CA . CYS A 1 1215 ? -41.230 27.489 5.035 1.00 85.25 1215 CYS A CA 1
ATOM 9503 C C . CYS A 1 1215 ? -42.561 26.789 4.731 1.00 85.25 1215 CYS A C 1
ATOM 9505 O O . CYS A 1 1215 ? -43.142 26.966 3.662 1.00 85.25 1215 CYS A O 1
ATOM 9507 N N . LEU A 1 1216 ? -43.083 26.067 5.721 1.00 87.44 1216 LEU A N 1
ATOM 9508 C CA . LEU A 1 1216 ? -44.455 25.572 5.767 1.00 87.44 1216 LEU A CA 1
ATOM 9509 C C . LEU A 1 1216 ? -45.360 26.619 6.417 1.00 87.44 1216 LEU A C 1
ATOM 9511 O O . LEU A 1 1216 ? -45.091 27.063 7.532 1.00 87.44 1216 LEU A O 1
ATOM 9515 N N . GLN A 1 1217 ? -46.453 26.984 5.751 1.00 89.12 1217 GLN A N 1
ATOM 9516 C CA . GLN A 1 1217 ? -47.408 27.970 6.251 1.00 89.12 1217 GLN A CA 1
ATOM 9517 C C . GLN A 1 1217 ? -48.625 27.322 6.922 1.00 89.12 1217 GLN A C 1
ATOM 9519 O O . GLN A 1 1217 ? -49.234 26.403 6.379 1.00 89.12 1217 GLN A O 1
ATOM 9524 N N . SER A 1 1218 ? -49.015 27.845 8.087 1.00 90.31 1218 SER A N 1
ATOM 9525 C CA . SER A 1 1218 ? -50.250 27.489 8.784 1.00 90.31 1218 SER A CA 1
ATOM 9526 C C . SER A 1 1218 ? -51.479 28.107 8.116 1.00 90.31 1218 SER A C 1
ATOM 9528 O O . SER A 1 1218 ? -51.407 29.147 7.456 1.00 90.31 1218 SER A O 1
ATOM 9530 N N . SER A 1 1219 ? -52.650 27.527 8.383 1.00 85.75 1219 SER A N 1
ATOM 9531 C CA . SER A 1 1219 ? -53.916 28.217 8.101 1.00 85.75 1219 SER A CA 1
ATOM 9532 C C . SER A 1 1219 ? -54.033 29.491 8.964 1.00 85.75 1219 SER A C 1
ATOM 9534 O O . SER A 1 1219 ? -53.590 29.459 10.119 1.00 85.75 1219 SER A O 1
ATOM 9536 N N . PRO A 1 1220 ? -54.595 30.606 8.451 1.00 84.69 1220 PRO A N 1
ATOM 9537 C CA . PRO A 1 1220 ? -54.742 31.836 9.226 1.00 84.69 1220 PRO A CA 1
ATOM 9538 C C . PRO A 1 1220 ? -55.716 31.669 10.395 1.00 84.69 1220 PRO A C 1
ATOM 9540 O O . PRO A 1 1220 ? -56.800 31.108 10.243 1.00 84.69 1220 PRO A O 1
ATOM 9543 N N . MET A 1 1221 ? -55.353 32.216 11.548 1.00 87.62 1221 MET A N 1
ATOM 9544 C CA . MET A 1 1221 ? -56.142 32.207 12.770 1.00 87.62 1221 MET A CA 1
ATOM 9545 C C . MET A 1 1221 ? -56.633 33.619 13.098 1.00 87.62 1221 MET A C 1
ATOM 9547 O O . MET A 1 1221 ? -55.836 34.546 13.200 1.00 87.62 1221 MET A O 1
ATOM 9551 N N . THR A 1 1222 ? -57.935 33.798 13.317 1.00 86.69 1222 THR A N 1
ATOM 9552 C CA . THR A 1 1222 ? -58.500 35.110 13.667 1.00 86.69 1222 THR A CA 1
ATOM 9553 C C . THR A 1 1222 ? -58.652 35.278 15.177 1.00 86.69 1222 THR A C 1
ATOM 9555 O O . THR A 1 1222 ? -59.254 34.433 15.835 1.00 86.69 1222 THR A O 1
ATOM 9558 N N . VAL A 1 1223 ? -58.182 36.407 15.709 1.00 86.12 1223 VAL A N 1
ATOM 9559 C CA . VAL A 1 1223 ? -58.365 36.822 17.109 1.00 86.12 1223 VAL A CA 1
ATOM 9560 C C . VAL A 1 1223 ? -58.952 38.233 17.143 1.00 86.12 1223 VAL A C 1
ATOM 9562 O O . VAL A 1 1223 ? -58.557 39.095 16.359 1.00 86.12 1223 VAL A O 1
ATOM 9565 N N . VAL A 1 1224 ? -59.902 38.478 18.045 1.00 85.19 1224 VAL A N 1
ATOM 9566 C CA . VAL A 1 1224 ? -60.460 39.815 18.302 1.00 85.19 1224 VAL A CA 1
ATOM 9567 C C . VAL A 1 1224 ? -60.130 40.193 19.739 1.00 85.19 1224 VAL A C 1
ATOM 9569 O O . VAL A 1 1224 ? -60.516 39.475 20.659 1.00 85.19 1224 VAL A O 1
ATOM 9572 N N . THR A 1 1225 ? -59.409 41.297 19.930 1.00 84.81 1225 THR A N 1
ATOM 9573 C CA . THR A 1 1225 ? -59.026 41.765 21.269 1.00 84.81 1225 THR A CA 1
ATOM 9574 C C . THR A 1 1225 ? -60.242 42.280 22.055 1.00 84.81 1225 THR A C 1
ATOM 9576 O O . THR A 1 1225 ? -61.188 42.816 21.461 1.00 84.81 1225 THR A O 1
ATOM 9579 N N . PRO A 1 1226 ? -60.256 42.134 23.394 1.00 81.69 1226 PRO A N 1
ATOM 9580 C CA . PRO A 1 1226 ? -61.302 42.698 24.246 1.00 81.69 1226 PRO A CA 1
ATOM 9581 C C . PRO A 1 1226 ? -61.448 44.225 24.107 1.00 81.69 1226 PRO A C 1
ATOM 9583 O O . PRO A 1 1226 ? -60.522 44.926 23.703 1.00 81.69 1226 PRO A O 1
ATOM 9586 N N . GLN A 1 1227 ? -62.626 44.746 24.456 1.00 83.69 1227 GLN A N 1
ATOM 9587 C CA . GLN A 1 1227 ? -62.910 46.190 24.491 1.00 83.69 1227 GLN A CA 1
ATOM 9588 C C . GLN A 1 1227 ? -62.391 46.815 25.799 1.00 83.69 1227 GLN A C 1
ATOM 9590 O O . GLN A 1 1227 ? -62.356 46.138 26.826 1.00 83.69 1227 GLN A O 1
ATOM 9595 N N . THR A 1 1228 ? -62.042 48.104 25.795 1.00 81.75 1228 THR A N 1
ATOM 9596 C CA . THR A 1 1228 ? -61.611 48.865 26.989 1.00 81.75 1228 THR A CA 1
ATOM 9597 C C . THR A 1 1228 ? -62.164 50.299 26.940 1.00 81.75 1228 THR A C 1
ATOM 9599 O O . THR A 1 1228 ? -62.628 50.712 25.874 1.00 81.75 1228 THR A O 1
ATOM 9602 N N . PRO A 1 1229 ? -62.189 51.074 28.046 1.00 79.81 1229 PRO A N 1
ATOM 9603 C CA . PRO A 1 1229 ? -62.730 52.428 28.019 1.00 79.81 1229 PRO A CA 1
ATOM 9604 C C . PRO A 1 1229 ? -62.073 53.321 26.947 1.00 79.81 1229 PRO A C 1
ATOM 9606 O O . PRO A 1 1229 ? -60.863 53.216 26.707 1.00 79.81 1229 PRO A O 1
ATOM 9609 N N . PRO A 1 1230 ? -62.847 54.216 26.308 1.00 81.00 1230 PRO A N 1
ATOM 9610 C CA . PRO A 1 1230 ? -62.320 55.139 25.312 1.00 81.00 1230 PRO A CA 1
ATOM 9611 C C . PRO A 1 1230 ? -61.287 56.093 25.923 1.00 81.00 1230 PRO A C 1
ATOM 9613 O O . PRO A 1 1230 ? -61.454 56.579 27.044 1.00 81.00 1230 PRO A O 1
ATOM 9616 N N . SER A 1 1231 ? -60.235 56.396 25.168 1.00 79.88 1231 SER A N 1
ATOM 9617 C CA . SER A 1 1231 ? -59.142 57.287 25.571 1.00 79.88 1231 SER A CA 1
ATOM 9618 C C . SER A 1 1231 ? -59.064 58.525 24.674 1.00 79.88 1231 SER A C 1
ATOM 9620 O O . SER A 1 1231 ? -59.606 58.566 23.567 1.00 79.88 1231 SER A O 1
ATOM 9622 N N . ASN A 1 1232 ? -58.385 59.569 25.166 1.00 80.06 1232 ASN A N 1
ATOM 9623 C CA . ASN A 1 1232 ? -58.175 60.834 24.451 1.00 80.06 1232 ASN A CA 1
ATOM 9624 C C . ASN A 1 1232 ? -59.488 61.531 24.047 1.00 80.06 1232 ASN A C 1
ATOM 9626 O O . ASN A 1 1232 ? -59.692 61.919 22.889 1.00 80.06 1232 ASN A O 1
ATOM 9630 N N . GLN A 1 1233 ? -60.382 61.680 25.029 1.00 84.69 1233 GLN A N 1
ATOM 9631 C CA . GLN A 1 1233 ? -61.561 62.530 24.920 1.00 84.69 1233 GLN A CA 1
ATOM 9632 C C . GLN A 1 1233 ? -61.139 63.996 25.028 1.00 84.69 1233 GLN A C 1
ATOM 9634 O O . GLN A 1 1233 ? -60.659 64.444 26.070 1.00 84.69 1233 GLN A O 1
ATOM 9639 N N . ASN A 1 1234 ? -61.344 64.754 23.954 1.00 79.44 1234 ASN A N 1
ATOM 9640 C CA . ASN A 1 1234 ? -61.060 66.183 23.967 1.00 79.44 1234 ASN A CA 1
ATOM 9641 C C . ASN A 1 1234 ? -62.046 66.922 24.888 1.00 79.44 1234 ASN A C 1
ATOM 9643 O O . ASN A 1 1234 ? -63.218 66.521 24.969 1.00 79.44 1234 ASN A O 1
ATOM 9647 N N . PRO A 1 1235 ? -61.603 68.004 25.559 1.00 79.06 1235 PRO A N 1
ATOM 9648 C CA . PRO A 1 1235 ? -62.494 68.823 26.366 1.00 79.06 1235 PRO A CA 1
ATOM 9649 C C . PRO A 1 1235 ? -63.640 69.373 25.501 1.00 79.06 1235 PRO A C 1
ATOM 9651 O O . PRO A 1 1235 ? -63.437 69.655 24.315 1.00 79.06 1235 PRO A O 1
ATOM 9654 N N . PRO A 1 1236 ? -64.849 69.529 26.064 1.00 84.06 1236 PRO A N 1
ATOM 9655 C CA . PRO A 1 1236 ? -65.966 70.105 25.334 1.00 84.06 1236 PRO A CA 1
ATOM 9656 C C . PRO A 1 1236 ? -65.660 71.555 24.946 1.00 84.06 1236 PRO A C 1
ATOM 9658 O O . PRO A 1 1236 ? -65.190 72.355 25.754 1.00 84.06 1236 PRO A O 1
ATOM 9661 N N . PHE A 1 1237 ? -65.980 71.908 23.708 1.00 83.12 1237 PHE A N 1
ATOM 9662 C CA . PHE A 1 1237 ? -66.041 73.280 23.241 1.00 83.12 1237 PHE A CA 1
ATOM 9663 C C . PHE A 1 1237 ? -67.177 73.995 23.970 1.00 83.12 1237 PHE A C 1
ATOM 9665 O O . PHE A 1 1237 ? -68.349 73.625 23.840 1.00 83.12 1237 PHE A O 1
ATOM 9672 N N . VAL A 1 1238 ? -66.816 75.015 24.745 1.00 83.38 1238 VAL A N 1
ATOM 9673 C CA . VAL A 1 1238 ? -67.762 75.836 25.498 1.00 83.38 1238 VAL A CA 1
ATOM 9674 C C . VAL A 1 1238 ? -67.991 77.137 24.749 1.00 83.38 1238 VAL A C 1
ATOM 9676 O O . VAL A 1 1238 ? -67.045 77.852 24.426 1.00 83.38 1238 VAL A O 1
ATOM 9679 N N . THR A 1 1239 ? -69.252 77.467 24.499 1.00 81.25 1239 THR A N 1
ATOM 9680 C CA . THR A 1 1239 ? -69.646 78.780 23.979 1.00 81.25 1239 THR A CA 1
ATOM 9681 C C . THR A 1 1239 ? -70.614 79.442 24.952 1.00 81.25 1239 THR A C 1
ATOM 9683 O O . THR A 1 1239 ? -71.523 78.799 25.482 1.00 81.25 1239 THR A O 1
ATOM 9686 N N . HIS A 1 1240 ? -70.398 80.729 25.231 1.00 74.88 1240 HIS A N 1
ATOM 9687 C CA . HIS A 1 1240 ? -71.274 81.499 26.110 1.00 74.88 1240 HIS A CA 1
ATOM 9688 C C . HIS A 1 1240 ? -72.587 81.785 25.383 1.00 74.88 1240 HIS A C 1
ATOM 9690 O O . HIS A 1 1240 ? -72.590 82.471 24.364 1.00 74.88 1240 HIS A O 1
ATOM 9696 N N . SER A 1 1241 ? -73.694 81.242 25.891 1.00 72.62 1241 SER A N 1
ATOM 9697 C CA . SER A 1 1241 ? -75.020 81.456 25.303 1.00 72.62 1241 SER A CA 1
ATOM 9698 C C . SER A 1 1241 ? -75.780 82.579 26.017 1.00 72.62 1241 SER A C 1
ATOM 9700 O O . SER A 1 1241 ? -76.469 83.353 25.359 1.00 72.62 1241 SER A O 1
ATOM 9702 N N . SER A 1 1242 ? -75.622 82.726 27.342 1.00 76.88 1242 SER A N 1
ATOM 9703 C CA . SER A 1 1242 ? -76.134 83.867 28.122 1.00 76.88 1242 SER A CA 1
ATOM 9704 C C . SER A 1 1242 ? -75.379 84.053 29.450 1.00 76.88 1242 SER A C 1
ATOM 9706 O O . SER A 1 1242 ? -74.480 83.279 29.776 1.00 76.88 1242 SER A O 1
ATOM 9708 N N . SER A 1 1243 ? -75.768 85.052 30.254 1.00 77.94 1243 SER A N 1
ATOM 9709 C CA . SER A 1 1243 ? -75.214 85.290 31.600 1.00 77.94 1243 SER A CA 1
ATOM 9710 C C . SER A 1 1243 ? -75.494 84.168 32.611 1.00 77.94 1243 SER A C 1
ATOM 9712 O O . SER A 1 1243 ? -74.853 84.132 33.657 1.00 77.94 1243 SER A O 1
ATOM 9714 N N . THR A 1 1244 ? -76.419 83.247 32.312 1.00 80.12 1244 THR A N 1
ATOM 9715 C CA . THR A 1 1244 ? -76.767 82.102 33.172 1.00 80.12 1244 THR A CA 1
ATOM 9716 C C . THR A 1 1244 ? -76.689 80.744 32.464 1.00 80.12 1244 THR A C 1
ATOM 9718 O O . THR A 1 1244 ? -77.047 79.733 33.066 1.00 80.12 1244 THR A O 1
ATOM 9721 N N . SER A 1 1245 ? -76.226 80.677 31.206 1.00 76.69 1245 SER A N 1
ATOM 9722 C CA . SER A 1 1245 ? -76.168 79.416 30.448 1.00 76.69 1245 SER A CA 1
ATOM 9723 C C . SER A 1 1245 ? -74.970 79.309 29.496 1.00 76.69 1245 SER A C 1
ATOM 9725 O O . SER A 1 1245 ? -74.579 80.271 28.827 1.00 76.69 1245 SER A O 1
ATOM 9727 N N . LEU A 1 1246 ? -74.402 78.102 29.419 1.00 82.56 1246 LEU A N 1
ATOM 9728 C CA . LEU A 1 1246 ? -73.298 77.730 28.529 1.00 82.56 1246 LEU A CA 1
ATOM 9729 C C . LEU A 1 1246 ? -73.748 76.597 27.598 1.00 82.56 1246 LEU A C 1
ATOM 9731 O O . LEU A 1 1246 ? -74.378 75.643 28.057 1.00 82.56 1246 LEU A O 1
ATOM 9735 N N . SER A 1 1247 ? -73.397 76.674 26.312 1.00 81.00 1247 SER A N 1
ATOM 9736 C CA . SER A 1 1247 ? -73.576 75.569 25.364 1.00 81.00 1247 SER A CA 1
ATOM 9737 C C . SER A 1 1247 ? -72.274 74.785 25.233 1.00 81.00 1247 SER A C 1
ATOM 9739 O O . SER A 1 1247 ? -71.225 75.350 24.911 1.00 81.00 1247 SER A O 1
ATOM 9741 N N . LEU A 1 1248 ? -72.356 73.481 25.504 1.00 85.69 1248 LEU A N 1
ATOM 9742 C CA . LEU A 1 1248 ? -71.241 72.539 25.507 1.00 85.69 1248 LEU A CA 1
ATOM 9743 C C . LEU A 1 1248 ? -71.390 71.584 24.314 1.00 85.69 1248 LEU A C 1
ATOM 9745 O O . LEU A 1 1248 ? -72.422 70.926 24.182 1.00 85.69 1248 LEU A O 1
ATOM 9749 N N . LYS A 1 1249 ? -70.367 71.479 23.462 1.00 84.94 1249 LYS A N 1
ATOM 9750 C CA . LYS A 1 1249 ? -70.266 70.456 22.403 1.00 84.94 1249 LYS A CA 1
ATOM 9751 C C . LYS A 1 1249 ? -68.957 69.696 22.545 1.00 84.94 1249 LYS A C 1
ATOM 9753 O O . LYS A 1 1249 ? -67.932 70.318 22.768 1.00 84.94 1249 LYS A O 1
ATOM 9758 N N . TRP A 1 1250 ? -68.946 68.383 22.358 1.00 85.69 1250 TRP A N 1
ATOM 9759 C CA . TRP A 1 1250 ? -67.712 67.592 22.350 1.00 85.69 1250 TRP A CA 1
ATOM 9760 C C . TRP A 1 1250 ? -67.665 66.674 21.132 1.00 85.69 1250 TRP A C 1
ATOM 9762 O O . TRP A 1 1250 ? -68.696 66.219 20.641 1.00 85.69 1250 TRP A O 1
ATOM 9772 N N . ASN A 1 1251 ? -66.452 66.421 20.647 1.00 85.38 1251 ASN A N 1
ATOM 9773 C CA . ASN A 1 1251 ? -66.199 65.424 19.609 1.00 85.38 1251 ASN A CA 1
ATOM 9774 C C . ASN A 1 1251 ? -66.116 64.027 20.244 1.00 85.38 1251 ASN A C 1
ATOM 9776 O O . ASN A 1 1251 ? -65.818 63.942 21.438 1.00 85.38 1251 ASN A O 1
ATOM 9780 N N . PRO A 1 1252 ? -66.355 62.939 19.489 1.00 78.31 1252 PRO A N 1
ATOM 9781 C CA . PRO A 1 1252 ? -66.095 61.590 19.980 1.00 78.31 1252 PRO A CA 1
ATOM 9782 C C . PRO A 1 1252 ? -64.623 61.421 20.400 1.00 78.31 1252 PRO A C 1
ATOM 9784 O O . PRO A 1 1252 ? -63.755 62.162 19.918 1.00 78.31 1252 PRO A O 1
ATOM 9787 N N . PRO A 1 1253 ? -64.334 60.455 21.287 1.00 80.75 1253 PRO A N 1
ATOM 9788 C CA . PRO A 1 1253 ? -62.970 60.159 21.698 1.00 80.75 1253 PRO A CA 1
ATOM 9789 C C . PRO A 1 1253 ? -62.151 59.744 20.477 1.00 80.75 1253 PRO A C 1
ATOM 9791 O O . PRO A 1 1253 ? -62.620 58.986 19.628 1.00 80.75 1253 PRO A O 1
ATOM 9794 N N . SER A 1 1254 ? -60.918 60.242 20.383 1.00 78.56 1254 SER A N 1
ATOM 9795 C CA . SER A 1 1254 ? -60.042 59.918 19.247 1.00 78.56 1254 SER A CA 1
ATOM 9796 C C . SER A 1 1254 ? -59.612 58.445 19.221 1.00 78.56 1254 SER A C 1
ATOM 9798 O O . SER A 1 1254 ? -59.236 57.939 18.168 1.00 78.56 1254 SER A O 1
ATOM 9800 N N . GLN A 1 1255 ? -59.718 57.741 20.352 1.00 78.69 1255 GLN A N 1
ATOM 9801 C CA . GLN A 1 1255 ? -59.532 56.296 20.465 1.00 78.69 1255 GLN A CA 1
ATOM 9802 C C . GLN A 1 1255 ? -60.749 55.687 21.171 1.00 78.69 1255 GLN A C 1
ATOM 9804 O O . GLN A 1 1255 ? -60.853 55.722 22.396 1.00 78.69 1255 GLN A O 1
ATOM 9809 N N . ALA A 1 1256 ? -61.697 55.153 20.396 1.00 76.44 1256 ALA A N 1
ATOM 9810 C CA . ALA A 1 1256 ? -62.936 54.588 20.935 1.00 76.44 1256 ALA A CA 1
ATOM 9811 C C . ALA A 1 1256 ? -62.711 53.302 21.753 1.00 76.44 1256 ALA A C 1
ATOM 9813 O O . ALA A 1 1256 ? -63.442 53.064 22.708 1.00 76.44 1256 ALA A O 1
ATOM 9814 N N . ASN A 1 1257 ? -61.694 52.499 21.401 1.00 80.38 1257 ASN A N 1
ATOM 9815 C CA . ASN A 1 1257 ? -61.278 51.266 22.091 1.00 80.38 1257 ASN A CA 1
ATOM 9816 C C . ASN A 1 1257 ? -62.384 50.203 22.323 1.00 80.38 1257 ASN A C 1
ATOM 9818 O O . ASN A 1 1257 ? -62.199 49.251 23.087 1.00 80.38 1257 ASN A O 1
ATOM 9822 N N . GLY A 1 1258 ? -63.524 50.342 21.648 1.00 79.50 1258 GLY A N 1
ATOM 9823 C CA . GLY A 1 1258 ? -64.735 49.554 21.840 1.00 79.50 1258 GLY A CA 1
ATOM 9824 C C . GLY A 1 1258 ? -65.852 50.008 20.899 1.00 79.50 1258 GLY A C 1
ATOM 9825 O O . GLY A 1 1258 ? -65.634 50.866 20.040 1.00 79.50 1258 GLY A O 1
ATOM 9826 N N . LYS A 1 1259 ? -67.019 49.379 21.030 1.00 71.31 1259 LYS A N 1
ATOM 9827 C CA . LYS A 1 1259 ? -68.189 49.561 20.167 1.00 71.31 1259 LYS A CA 1
ATOM 9828 C C . LYS A 1 1259 ? -69.069 50.739 20.565 1.00 71.31 1259 LYS A C 1
ATOM 9830 O O . LYS A 1 1259 ? -69.199 50.990 21.784 1.00 71.31 1259 LYS A O 1
#

pLDDT: mean 78.54, std 13.68, range [26.22, 96.44]

Nearest PDB structures (foldseek):
  4plm-assembly1_A  TM=6.583E-01  e=2.060E-27  Gallus gallus
  4plo-assembly1_A-2  TM=6.376E-01  e=4.032E-27  Gallus gallus
  9d77-assembly1_A-2  TM=6.507E-01  e=1.256E-26  Gallus gallus
  5mya-assembly1_B  TM=4.498E-01  e=1.338E-07  Homo sapiens
  8oe4-assembly1_D  TM=4.946E-01  e=6.448E-06  Homo sapiens

Solvent-accessible surface area (backbone atoms only — not comparable to full-atom values): 67671 Å² total; per-residue (Å²): 134,82,82,88,87,87,83,86,85,83,88,83,78,84,90,87,87,88,84,86,87,86,85,79,88,85,80,82,80,75,75,66,41,39,28,33,57,34,67,77,39,59,64,40,47,70,41,60,69,47,50,43,58,78,64,40,35,38,16,45,97,47,77,38,72,35,33,63,65,47,62,52,66,74,45,48,66,53,71,57,76,39,68,22,35,63,61,48,74,64,32,64,68,85,78,79,66,45,72,51,84,56,86,61,84,44,101,53,63,42,82,33,77,83,70,64,58,97,84,61,58,101,86,53,64,20,37,37,33,50,96,54,87,87,36,44,42,54,34,85,74,76,82,76,59,69,23,27,24,40,36,32,36,34,26,36,69,58,88,57,70,20,18,54,40,29,32,27,40,91,91,38,70,30,33,35,40,33,39,34,47,51,36,36,39,39,37,43,12,31,93,92,41,77,51,86,57,52,74,44,82,32,66,84,73,51,51,71,76,38,75,44,37,44,34,44,34,31,39,58,36,41,38,34,35,22,67,69,31,60,43,97,85,55,34,53,74,43,68,48,77,47,95,58,47,74,42,78,65,97,72,37,51,36,31,31,24,25,34,96,86,65,81,28,49,29,41,29,37,40,30,78,38,34,38,27,82,40,35,64,21,48,55,52,46,30,19,72,64,70,73,49,69,72,81,52,75,60,68,48,57,43,34,42,46,60,81,20,27,20,70,36,91,89,42,83,56,29,17,23,37,74,81,61,72,100,56,88,90,63,62,44,74,30,50,34,93,44,41,29,53,72,46,30,27,24,62,82,46,80,91,40,39,15,34,34,32,72,57,79,88,88,83,75,94,76,49,46,34,41,35,43,49,45,59,42,52,26,36,49,49,37,37,38,41,34,23,44,17,47,45,51,27,27,39,41,34,32,32,16,61,41,95,88,47,67,85,39,83,62,43,36,37,14,67,55,18,62,82,77,77,37,54,66,56,42,80,52,89,42,53,68,53,70,48,23,42,52,46,67,95,76,70,52,38,15,68,32,73,50,78,50,55,71,69,46,64,69,98,56,51,42,49,53,56,94,42,47,86,79,27,65,58,40,60,61,60,30,39,31,17,32,40,36,41,38,37,30,68,50,60,72,69,83,77,44,88,87,56,81,69,40,70,53,61,37,43,51,24,31,17,35,44,46,29,34,19,23,65,50,18,46,19,31,13,55,48,62,47,71,90,45,84,57,41,32,33,53,45,36,82,71,28,34,38,36,63,54,32,27,79,38,47,36,54,39,14,18,12,41,80,82,51,62,23,32,92,74,40,19,49,48,38,34,68,41,91,40,86,84,34,36,76,32,31,45,57,38,69,89,65,20,91,33,73,89,43,90,86,47,74,51,18,43,43,56,40,83,44,48,90,77,36,62,84,78,88,68,102,80,61,98,68,79,67,62,73,91,74,54,32,75,42,16,40,72,63,90,89,69,59,47,44,98,73,88,57,41,25,56,45,20,86,32,25,36,62,60,35,8,77,38,48,35,93,34,21,18,48,76,30,61,88,40,90,40,13,31,43,77,40,74,47,35,50,89,25,21,54,93,48,59,51,50,34,38,56,74,76,47,42,31,55,45,32,90,64,32,37,64,61,32,6,81,40,64,36,92,50,32,26,64,46,77,59,93,91,44,88,44,66,42,76,49,84,31,33,76,32,22,15,72,44,56,52,35,45,46,80,79,51,56,41,48,54,33,80,61,32,46,64,78,47,8,79,42,60,49,88,73,24,23,51,73,41,79,85,27,41,39,70,66,74,66,36,72,93,26,28,66,92,91,78,83,58,42,65,69,78,43,52,49,56,63,45,88,76,40,34,63,55,30,10,78,38,49,49,94,40,18,16,49,53,93,74,84,97,60,97,46,68,44,79,39,71,44,38,72,46,14,35,69,62,72,64,50,54,30,38,37,65,78,40,33,29,53,39,16,90,30,27,33,61,55,36,7,82,38,44,32,91,46,15,15,50,73,30,67,87,39,89,41,11,26,39,78,47,76,54,30,81,82,23,31,42,87,93,64,63,29,38,44,68,84,36,41,33,51,45,32,94,52,29,31,64,54,29,5,80,38,41,30,93,26,16,9,51,50,95,55,101,68,76,48,58,41,72,32,70,32,31,89,45,11,15,74,50,56,42,27,40,49,73,76,35,38,25,48,47,64,40,88,34,35,28,62,54,29,13,73,35,38,21,92,36,11,11,41,57,35,80,84,74,24,45,29,45,71,33,72,36,29,75,34,13,20,73,49,56,39,30,40,47,69,80,38,42,27,47,42,15,68,29,22,32,63,60,31,7,79,38,51,31,92,83,33,35,69,79,30,65,90,28,85,33,6,17,16,23,46,23,37,68,35,56,46,61,48,71,50,63,83,40,25,32,30,41,39,35,35,33,58,66,35,80,39,49,47,46,49,48,41,41,37,38,36,27,48,77,87,39,82,76,49,74,53,77,48,48,72,84,74,68,72,46,74,50,72,50,65,86,45,60,24,48,38,77,46,38,36,30,34,32,39,26,33,95,56,33,65,31,64,21,57,77,42,76,52,58,26,35,52,25,51,45,56,87,78,53,54,69,49,69,64,94,60,95,43,32,37,42,53,47,42,34,45,56,86,71,55,58,67,18,28,71,74,73,29,33,39,35,28,38,34,39,95,90,47,96,65,72,45,78,77,45,77,39,78,67,56,60,51,73,46,72,81,46,60,36,52,37,60,38,37,36,35,42,29,42,21,25,99,69,32,62,31,73,29,73,73,39,80,49,68,36,43,61,47,82,60,41,71,64,58,78,58,52,74,45,85,73,53,102,86,44,72,48,75,47,65,68,78,41,80,38,49,31,50,136

Sequence (1259 aa):
MKHRKVLKQLNTFGDALKTFLVGYCMYFPLVSTQGDFPKLENIGAFKPVTATPTDSTCGTPGRSVFCASDTDYKSIQTCSQLLCIQDCPHRSKTPTYQELLQPVFNNCVNKDGSDLHPMSKRNATSFIFYDHKDCFVSSPMWRTGISFTLTVWMKLEQEGEMCLIEKSADGQIVFKLTISEKETTFYYRTTNGLQAPVKVMTQGRFLVKKWIHLSVQVHQTMISFFINGMEEDGSAFASRLLIDPIFDTDTSSITIGQSINGLEKFVGRMQDFRMYQTALSNREIVEDYSGEFPCLHIQSDCRCPVSHPRLHPSLQRFCIPNGAYNATGTKILRLNADAHPLSYINDNDLETFWISSLLPSLANDNGITVTLDFDGQYQVFYVILQFYSAMPQALKIQRKKSRSSEWEDWQYFAKDCIFFGMENNGVLKYPDSINCQQLPKYTPFSRGNVTFSIFTPEPKPRPGYKDFYNTQNLQEFVKAFQMRFQMIGLYYWEDSNAYTPNSWHNYYGISEITISGRCHCNGHAEVCDRSVTPYRCLCNMNSHTDGNNCDRCLPLFNDKAFRQGDQVSANNCRRCQCNNHSFTCHYDATQDLYPNDHYRGGGGVCDNCLHNTTAEGNLSAIDVCKPCRCNKAGTISEDIPCEQIGGQCKCKTHVVGLQCDQCMDGYYNLNMSDYHGCQPCKCNSSGTRNGYITCHQYSGQCKCKPNFTGLHCDRCNLGFKQQNILGMQSCVPCDCNIYGSTNQFCNPISGQCKCREDVKGDLCNRCTDNHYGLDAYGCKECDCYSEGTIPGTICDAVTGQCTCRTNVGGRQCNECLNGYFKSSQTGSLSCLPCECDVSGTMTSPQICDKLTGQCFCKPFVSGQQCSICMPHMYNLSISNLLGCQDCDCDPLGTLIGTMCDPVSGQCKCLPHFQGRRCSQCNPGYYLSNNRDVRCVPCSCHHKGAYNETCSNENGQCYCHDLSITGQRCDQCRDLFFGFDPQMGRCQPCRCHLAGAINGSCDSLTGHCYCKVFVMGFQCSKCTENASGLEMQNPFGCSKTPDQQPPPIGHVPNSTSIALTWNPPDSPNTNRINYVLYRDGVEIYRVMDYFPYSAQSFVDNFLLPYTSYSYHIEAGSVHGSTASATVVFRTRVGIPVGNIQVYHFNNADPFSVTINWTLTSTESGPIEMYRLMYTTADLTEPNVIYEGLNTSVTLYNVLPFTRYHFSLHACTAEGCLQSSPMTVVTPQTPPSNQNPPFVTHSSSTSLSLKWNPPSQANGK

Organism: NCBI:txid247094

Foldseek 3Di:
DDDDDDDDDDDDDDPDDDPPPDDDDDPPDDFFFFFFFAEWFQLLFLFDKAKPVRQFFAQPVHKDKFFQFDLDPVCLAPGPIAIAHFDFPAFLDDFDWDFFPDAPDDPFKDWDQPDDAPQDDNPFIKIFFAPDFPGWGWGDDDWQDLKKKKKKKWAAADFDKAWFKFKDAPNHTLWTWIDGLFWIWIWHADPVGTDDIDIDGCHPLRDHRHIKMWMWIGHFQKIFIAILAAPPLLAGPDIDGHPGGRDDDPRMIMIGQADPVRPHGGGTIMGRTIMGSAGAASQSRNCSNNVDRDAGSPSRSQADHRQFRTAQSLDRQWGAHNPDDNDPPGIDGSGDPSHQDPSLQRNPDLVGKTKTDQDDPDDDFQAMKMKGARLAKWQFFKKKWWWQAFAFQKKWKWFALDPPGDIDTQEIEHCQCVVVVFHAVDEAPALLDYGYHHDDPDARRGRGMDMDGSQDPPPHGRPCSVPQQPRVSNRSSRIGRMMMMGGGHGNSQPVPPPDHGDSSSRITMTNYIRTTIGQQQLSFAHDWAVVDRNIAGPGDPSLQADDRSSQGHPFQQAQADQHGGHLRGNLRGHGDDLVPQAPGWHFDPVQFPCNPDSPDGGRTWGPPGHDQADTDDDDDDPDRGDHQQADLLFADDDPDAADSPPQAGHGAQQFDDRRSPFGHFQWADQGSPDNRRTHGAQADQQFAPPSDRGADRYQSAGHGDPQFDDSRRDDGDFQWAWDQDPNHIDTHGQQADPQQFPHSGADNHPSFTHGDPQFDDRSTFDGDPQWADRDNPGTHHQDADPVFFDPDDFADRHQRATHGDPQFDDRRHQFGDWQWAFDDDPDDTDTHGAAADLQFALDDGRTADRHQSAGHGAQQFDDRRRDFGHWQWADAGSPDNRRTHGQQADPLFADPPWTADRYQSAGHGDPQFDDRRSPWGDFQWAFDPDPRTDTHGQQAQPQQAPDSGADRYQSAGHGPDPQFGDSRSQWGDFQFAAQDSVNNHTHGQQADQLFALDSGADRYPSAGHGASQFDDSRSPHGHVQWADQGNPKSRRTAHAADAFAWWDWDAPAQFKIKTKGFAHSNLRTQKKWKFKDKPNHTDDIDMAGPVGDMDIDMHGRHFGQDKIKMKMWIGDPRGIDIHDIDIDTHHADEFDDAKDKDWDDDLDQFKTKIFIDDTDCRRHDFAWKWKWKDFPPDPDTDTDDIGDDRMDMGGRDQAQTKMWMKMWGDDPHGTDIHDIDIDTGHADAADQWDAWDWDDPDPPDIDTHTDPGPGRSHD

Radius of gyration: 57.81 Å; Cα contacts (8 Å, |Δi|>4): 3133; chains: 1; bounding box: 166×150×157 Å